Protein 4KGN (pdb70)

Nearest PDB structures (foldseek):
  4kgn-assembly1_B  TM=1.006E+00  e=6.283E-35  Burkholderia pseudomallei 1710b
  3e5y-assembly1_B  TM=9.987E-01  e=1.266E-28  Burkholderia pseudomallei 305
  4kgn-assembly4_G  TM=9.779E-01  e=1.062E-27  Burkholderia pseudomallei 1710b
  4kgn-assembly1_A  TM=9.757E-01  e=1.797E-25  Burkholderia pseudomallei 1710b
  4pzk-assembly1_B  TM=9.037E-01  e=5.752E-17  Bacillus anthracis str. 'Ames Ancestor'

Solvent-accessible surface area: 51830 Å² total; per-residue (Å²): 72,2,18,0,0,1,16,79,0,58,80,74,88,9,6,38,23,0,78,27,0,7,50,6,1,7,2,20,2,9,8,2,65,93,42,56,35,132,146,111,119,74,8,66,66,33,103,40,0,62,87,50,45,80,15,77,100,61,59,15,2,0,12,27,37,58,2,71,6,54,10,102,87,38,66,10,87,88,37,1,25,0,0,4,12,14,55,119,95,36,16,59,78,67,16,19,106,160,14,57,86,64,28,51,0,35,10,12,3,72,28,14,86,66,61,23,32,17,1,3,18,0,0,7,0,0,2,20,0,0,33,67,33,48,10,59,48,28,72,154,15,14,0,0,1,13,80,2,43,60,72,85,8,3,20,48,0,5,87,3,6,25,1,10,33,14,44,10,12,0,1,72,92,32,33,21,91,65,52,93,60,43,17,65,191,75,52,12,64,128,86,42,19,46,176,32,28,64,14,68,68,45,110,41,0,57,83,76,63,82,10,70,97,56,43,14,0,0,23,24,115,123,53,23,29,65,0,16,19,18,8,14,44,82,19,1,24,0,0,4,9,10,61,90,88,35,17,57,88,84,22,3,91,80,15,48,80,97,16,31,1,70,22,4,30,106,100,91,58,84,81,12,23,13,1,0,20,0,0,3,0,0,4,10,0,12,48,40,32,42,10,72,49,22,62,110,21,0,11,0,0,1,14,76,0,64,83,74,88,10,2,20,24,0,4,32,0,5,20,2,0,25,10,28,8,7,0,2,67,95,31,54,25,118,60,52,98,78,56,18,58,84,86,34,16,52,154,113,15,20,47,167,32,108,60,7,168,48,34,105,23,0,62,86,54,49,82,12,78,102,63,62,16,12,0,13,26,69,90,11,108,6,55,11,78,89,21,72,8,86,85,31,1,24,0,0,4,12,13,50,122,91,37,16,58,106,67,14,18,101,163,16,44,83,118,20,57,1,57,9,10,3,98,100,53,169,82,48,23,28,17,1,2,17,0,0,6,0,0,2,22,0,0,29,64,29,47,14,115,38,16,63,122,79,48,16,15,0,0,1,14,83,1,64,77,74,86,10,6,23,44,0,11,81,1,6,23,3,10,32,11,42,8,8,0,3,72,95,35,54,29,128,113,121,73,62,68,158,44,89,78,85,36,30,73,18,69,70,32,92,41,0,58,88,76,60,82,11,68,99,43,41,14,0,0,22,22,119,181,51,20,32,58,0,16,33,16,9,14,47,68,15,1,24,0,0,4,11,7,54,90,84,39,17,54,108,73,16,10,110,155,15,48,84,90,15,34,1,72,18,1,49,60,104,82,30,103,79,20,39,14,1,0,18,0,0,3,0,1,4,11,1,11,65,38,31,59,14,74,47,19,86,79,2,16,0,0,0,15,73,1,64,76,73,86,9,4,22,29,0,7,34,0,4,18,1,3,26,11,41,8,10,2,1,70,93,34,54,32,122,47,78,63,79,44,24,62,84,90,39,20,59,64,108,14,27,80,95,35,108,62,7,174,52,33,101,23,0,62,89,50,46,83,14,74,103,68,57,15,2,0,12,26,38,56,1,59,7,36,10,106,119,46,67,10,83,94,33,1,24,0,0,4,11,14,49,91,204,35,16,57,72,53,13,18,79,161,15,46,77,106,21,52,0,34,10,10,2,61,27,13,85,66,67,23,42,17,1,3,19,0,0,7,0,0,4,20,0,6,72,67,35,53,14,70,48,21,59,97,81,45,16,14,0,0,1,14,83,3,46,71,70,84,13,3,18,51,0,6,34,3,6,22,8,4,28,11,43,10,9,0,1,73,96,36,52,25,112,49,48,56,85,53,19,64,92,73,66,23,60,153,62,66,16,45,96,24,30,65,15,66,68,32,89,40,0,59,85,73,59,81,10,75,96,57,45,15,0,0,24,21,117,180,53,19,35,57,0,25,115,64,73,12,90,64,15,1,26,0,0,4,10,12,78,128,84,37,18,54,108,70,14,6,107,158,12,46,85,103,14,36,1,74,20,2,52,97,101,68,31,117,82,11,22,15,3,0,17,0,0,4,0,1,4,11,0,5,54,62,30,42,11,117,40,19,65,56,1,19,0,0,0,14,76,0,58,80,72,90,8,2,21,24,1,8,38,1,5,18,2,0,25,10,40,8,9,0,3,66,79,32,54,22,126,124,120,70,80,159,102,16,84,54,92,37,108,62,8,119,55,34,99,20,0,60,87,55,44,81,13,76,104,59,62,16,15,0,12,26,69,89,10,104,7,49,8,100,121,23,75,10,87,85,35,1,25,0,0,3,11,11,47,97,73,37,17,58,106,66,15,19,94,160,16,44,76,121,25,53,2,57,10,13,3,91,101,55,171,77,63,23,32,17,2,2,18,0,0,7,0,0,3,21,1,0,71,68,29,49,10,116,40,16,69,88,15,15,0,0,1,15,87,1,64,77,73,86,12,2,16,46,0,7,76,1,5,17,1,10,31,12,38,8,11,0,3,70,96,34,51,27,118,61,45,66,76,56,18,64,93,70,44,19,68,135,166,38,18,44,176,30,27,60,14,66,71,50,109,42,0,57,87,73,63,80,12,77,107,59,46,9,0,0,22,22,116,56,58,19,34,70,0,28,109,68,74,12,95,100,29,1,24,0,0,4,11,6,46,123,78,34,17,55,108,81,21,7,106,86,18,52,81,118,18,34,2,66,20,1,51,72,102,75,30,41,77,19,34,16,1,0,22,0,0,4,0,1,4,9,0,11,51,64,28,30,11,134,41,22,90

Sequence (1220 aa):
MFNVVLVEPEIPPNTGNVIRLCANTGARLHLIEPLGFPQMRVHRDWDAFVAAEAPDPARMFAFTTRGSGRFHDRAFEPGDWFVFGAETRGLAPALVDRFAPEQRVRLPMRPGNRSLNLSNTVAVVVFEAWRQAGFEGGAMFNVVLVEPEIPPNTGNVIRLCANTGARLHLIEPLGFPLDDAKMRRAGLDYHEYAQMRVHRDWDAFVAAEAPDPARMFAFTTRGSGRFHDRAFEPGDWFVFGAETRGLAPALVDRFAPEQRVRLPMRPGNRSLNLSNTVAVVVFEAWRQAGFEGGASMFNVVLVEPEIPPNTGNVIRLCANTGARLHLIEPLGFPLDDAKMRRAGLDYHEYAQMRVHRDWDAFVAAEAPDPARMFAFTTRGSGRFHDRAFEPGDWFVFGAETRGLAPALVDRFAPEQRVRLPMRPGNRSLNLSNTVAVVVFEAWRQAGFEGGAGSMFNVVLVEPEIPPNTGNVIRLCANTGARLHLIEPLGFPLGLDYHEYAQMRVHRDWDAFVAAEAPDPARMFAFTTRGSGRFHDRAFEPGDWFVFGAETRGLAPALVDRFAPEQRVRLPMRPGNRSLNLSNTVAVVVFEAWRQAGFEGGAMFNVVLVEPEIPPNTGNVIRLCANTGARLHLIEPLGFPLDDAKMRRAGLDYHEYAQMRVHRDWDAFVAAEAPDPARMFAFTTRGSGRFHDRAFEPGDWFVFGAETRGLAPALVDRFAPEQRVRLPMRRPGNRSLNLSNTVAVVVFEAWRQAGFEGGAGSMFNVVLVEPEIPPNTGNVIRLCANTGARLHLIEPLGFPLDDAKMRRAGLDYHEYAQMRVHRDWDAFVAAEAPDPARMFAFTTRGSGRFHDRAFEPGDWFVFGAETRGLAPALVDRFAPEQRVRLPMRPGNRSLNLSNTVAVVVFEAWRQAGFEGGAMFNVVLVEPEIPPNTGNVIRLCANTGARLHLIEPLGFPLGLDYHEYAQMRVHRDWDAFVAAEAPDPARMFAFTTRGSGRFHDRAFEPGDWFVFGAETRGLAPALVDRFAPEQRVRLPMRPGNRSLNLSNTVAVVVFEAWRQAGFEGGAMFNVVLVEPEIPPNTGNVIRLCANTGARLHLIEPLGFPLDDAKMRRAGLDYHEYAQMRVHRDWDAFVAAEAPDPARMFAFTTRGSGRFHDRAFEPGDWFVFGAETRGLAPALVDRFAPEQRVRLPMRPGNRSLNLSNTVAVVVFEAWRQAGFEGGA

Secondary structure (DSSP, 8-state):
--EEEEES---HHHHHHHHHHHHHHTPEEEEESPPS---EEEESSHHHHHHHH---GGGEEEE-TT--EETTTPPP-TT-EEEE-BTTTBS-HHHHTTS-GGGEEE---SSSS----HHHHHHHHHHHHHHHTTTTT--/--EEEEES---HHHHHHHHHHHHHHT-EEEEESSPSS---HHHHHHTT--HHHHTT-EEESSHHHHHHHH---GGGEEEE-STT-EEGGGBPP-TT-EEEE-BTTTBS-HHHHTTS-GGGEEE----TT-PPPPHHHHHHHHHHHHHHHTTTTT--/---EEEEES---HHHHHHHHHHHHHHTPEEEEESPPSS---HHHHHHTT--HHHHTT-EEESSHHHHHHHH---GGGEEEE-TT--EESTT----TT-EEEE--TTT-S-HHHHHHS-GGGEEE---SSSS----HHHHHHHHHHHHHHHTTTTT--/-PPPEEEEES---HHHHHHHHHHHHHHT-EEEEESSPSS-----HHHHHT-EEESSHHHHHHHH---GGGEEEE-SSS-EEGGGB---TT-EEEE-BTTTBS-HHHHHTS-GGGEEE----TTPPPP-HHHHHHHHHHHHHHHTTTTT--/--EEEEES---HHHHHHHHHHHHHHTPEEEEESPPSS---HHHHHHTT--HHHHTT-EEESSHHHHHHHH---GGGEEEE-TT--EESTT----TT-EEEE-BTTTBS-HHHHTTS-GGGEEE---SSSS----HHHHHHHHHHHHHHHTTTTT--/-PPPEEEEES---HHHHHHHHHHHHHHT-EEEEESSPSS---HHHHHHTT--HHHHTT-EEESSHHHHHHHH---GGGEEEE-STT-EEGGGSPP-TT-EEEE-BTTTBS-HHHHTTS-GGGEEE----TT-PPP-HHHHHHHHHHHHHHHTTTTT--/--EEEEES---HHHHHHHHHHHHHHTPEEEEESPPSS-----THHHHS-EEESSHHHHHHHH---GGGEEEE-TT--EESTTPPP-TT-EEEE-BTTTBS-HHHHHHS-GGGEEEPP--SSS----HHHHHHHHHHHHHHHTTTTT--/--EEEEES---HHHHHHHHHHHHHHT-EEEEESSPSS---HHHHHHTT--HHHHTT-EEESSHHHHHHHH---GGGEEEE-STT-EEGGGS---TT-EEEE-BTTTBS-HHHHHTS-GGGEEE----TT-PPPPHHHHHHHHHHHHHHHTTTTT--

Foldseek 3Di:
DEEEEEEQAADVVLVVLQVVLCVQQVYEYEYADDHNDDVYYYAPHDVRVCVVLVQDLVLEAFEDQPAPAEPVPDAHDPYGYYYWYYDPPIDDVVVVVVRPRNRYYYYDDPDDDDDDPRNVVVNVSSVVNCVSVVVPPHD/DEEEEEEQAADVVLVLLLLVLCLQQVYAYEYEDPHNDDDDPVVNVVVVHDCVSCVRYYYAPHDVRVCVVPVQDLVQEAFEDDPLEEALLVDQHDPHGYYYWYYLVPTDDVVVVVVHDSDRYHYHDDDPDDRDDRNSVRSNVNSVSNCVSVVVPPHD/DQEEEEEEQAADVVLVLLQLQLCLQQVYAYEYADDHNDDDDPCVSVVVPHDCVSCVRHYYADHPVRVCVPPVDDLVQEAEEDQVAPQEPVPDAHGGHGYYYWYYDPPIDDPVVLVVHDRNRHYYYDDPDDPDDDDRSVVSNVVSVVNCVSVVSPPHD/DAAEEEEEEQAADVVLVVLLLVLCLQQVHAYEYEDPHNDDDVDDCVSCVRHHYADHPVRVCVVPVQDLVLEAFEDPPLEDALLVDQHDHHGYYYWYYPPPTDDPVVVVPHDRDRYHYHDDPPPDDHDRPSVVVNVNNVSNCVSVVVPPHD/DAEEEEEQAADDVLVLLQLVLCQQQVYAYEYADPHNDDDDPVVNVVVPDDCSSCVRHYYAPHDVRVCVVPVADLVQEAFEDQPAPAEPVVDAHDPHGYYYWYYDPPIDDPVVLVVRPRNRYYYYDDDDDDDDDDGSVVSNVSSVVNCVSVVSVVHD/DAAEEEEEEQAADVVLVVLLLVLCQQQVYAYEYEDPHNDDPPVVVVVVVVDDCVSCVRYHYADHPVRCCVVPVQDLVQEAFEDPPLEEALLVDQHDHHGYYYWYYPVPTDDPVVVVVHDSDSYHYHDDDPPDDDDDPNVRVNVNNVSNCVSVVVPPHD/DEEEEEEQAADVVLVVLQLVLCQQQVYEYEYADPHNDDDVPDPVSCVSHYYAPHPVSVCVVPVQDLVQEAFEDQPAPAELVPDAHDPHGYYYWYYQPPIDPVVVLVVHDRNRHYYYDDDDDDDDDGRNVVSNVSSVVNCVSVVSPVHD/DEEEEEEQAADVVLVLLLLVLCLQQVYEYEYEDDHNDDDDVVVSVVSPHDCVSCVRHHYAPHDVRVCVVPVQDLVQEAFEDDPLEEALLVDQHDPRGYYYWYYPVPTDDPVVVVVHDRPRYHYHDDDPPDDDDRPSVRSNVNSVSNCVSVVVPPHD

Radius of gyration: 39.03 Å; Cα contacts (8 Å, |Δi|>4): 2360; chains: 8; bounding box: 79×107×101 Å

InterPro domains:
  IPR001537 tRNA/rRNA methyltransferase, SpoU type [PF00588] (2-143)
  IPR016914 tRNA (cytidine/uridine-2'-O-)-methyltransferase TrmL [MF_01885] (2-153)
  IPR016914 tRNA (cytidine/uridine-2'-O-)-methyltransferase TrmL [PIRSF029256] (1-153)
  IPR016914 tRNA (cytidine/uridine-2'-O-)-methyltransferase TrmL [PTHR42971] (1-153)
  IPR016914 tRNA (cytidine/uridine-2'-O-)-methyltransferase TrmL [cd18094] (3-149)
  IPR029026 tRNA (guanine-N1-)-methyltransferase, N-terminal [G3DSA:3.40.1280.10] (1-156)
  IPR029028 Alpha/beta knot methyltransferases [SSF75217] (1-153)

B-factor: mean 31.74, std 11.91, range [14.78, 91.73]

Structure (mmCIF, N/CA/C/O backbone):
data_4KGN
#
_entry.id   4KGN
#
_cell.length_a   52.600
_cell.length_b   149.710
_cell.length_c   80.300
_cell.angle_alpha   90.00
_cell.angle_beta   90.49
_cell.angle_gamma   90.00
#
_symmetry.space_group_name_H-M   'P 1 21 1'
#
loop_
_entity.id
_entity.type
_entity.pdbx_description
1 polymer "tRNA (cytidine(34)-2'-O)-methyltransferase"
2 non-polymer S-ADENOSYL-L-HOMOCYSTEINE
3 non-polymer 'CHLORIDE ION'
4 water water
#
loop_
_atom_site.group_PDB
_atom_site.id
_atom_site.type_symbol
_atom_site.label_atom_id
_atom_site.label_alt_id
_atom_site.label_comp_id
_atom_site.label_asym_id
_atom_site.label_entity_id
_atom_site.label_seq_id
_atom_site.pdbx_PDB_ins_code
_atom_site.Cartn_x
_atom_site.Cartn_y
_atom_site.Cartn_z
_atom_site.occupancy
_atom_site.B_iso_or_equiv
_atom_site.auth_seq_id
_atom_site.auth_comp_id
_atom_site.auth_asym_id
_atom_site.auth_atom_id
_atom_site.pdbx_PDB_model_num
ATOM 1 N N . MET A 1 5 ? 37.030 2.218 11.158 1.00 44.31 1 MET A N 1
ATOM 2 C CA . MET A 1 5 ? 36.021 1.128 10.958 1.00 43.06 1 MET A CA 1
ATOM 3 C C . MET A 1 5 ? 35.658 1.152 9.484 1.00 38.79 1 MET A C 1
ATOM 4 O O . MET A 1 5 ? 35.864 0.174 8.775 1.00 42.82 1 MET A O 1
ATOM 9 N N . PHE A 1 6 ? 35.129 2.285 9.036 1.00 31.94 2 PHE A N 1
ATOM 10 C CA . PHE A 1 6 ? 34.775 2.506 7.643 1.00 27.56 2 PHE A CA 1
ATOM 11 C C . PHE A 1 6 ? 35.167 3.925 7.320 1.00 24.32 2 PHE A C 1
ATOM 12 O O . PHE A 1 6 ? 35.382 4.708 8.200 1.00 23.51 2 PHE A O 1
ATOM 20 N N . ASN A 1 7 ? 35.277 4.236 6.045 1.00 22.87 3 ASN A N 1
ATOM 21 C CA . ASN A 1 7 ? 35.540 5.582 5.586 1.00 21.94 3 ASN A CA 1
ATOM 22 C C . ASN A 1 7 ? 34.342 6.118 4.811 1.00 20.80 3 ASN A C 1
ATOM 23 O O . ASN A 1 7 ? 33.932 5.513 3.827 1.00 20.58 3 ASN A O 1
ATOM 28 N N . VAL A 1 8 ? 33.794 7.234 5.271 1.00 20.20 4 VAL A N 1
ATOM 29 C CA . VAL A 1 8 ? 32.774 7.970 4.524 1.00 20.42 4 VAL A CA 1
ATOM 30 C C . VAL A 1 8 ? 33.459 9.140 3.817 1.00 20.79 4 VAL A C 1
ATOM 31 O O . VAL A 1 8 ? 34.232 9.873 4.425 1.00 22.35 4 VAL A O 1
ATOM 35 N N . VAL A 1 9 ? 33.188 9.279 2.528 1.00 21.02 5 VAL A N 1
ATOM 36 C CA . VAL A 1 9 ? 33.788 10.315 1.696 1.00 21.48 5 VAL A CA 1
ATOM 37 C C . VAL A 1 9 ? 32.663 11.133 1.112 1.00 20.95 5 VAL A C 1
ATOM 38 O O . VAL A 1 9 ? 31.875 10.590 0.364 1.00 22.37 5 VAL A O 1
ATOM 42 N N . LEU A 1 10 ? 32.555 12.411 1.475 1.00 20.90 6 LEU A N 1
ATOM 43 C CA . LEU A 1 10 ? 31.514 13.285 0.902 1.00 20.59 6 LEU A CA 1
ATOM 44 C C . LEU A 1 10 ? 32.194 14.168 -0.125 1.00 21.89 6 LEU A C 1
ATOM 45 O O . LEU A 1 10 ? 33.129 14.938 0.216 1.00 22.14 6 LEU A O 1
ATOM 50 N N . VAL A 1 11 ? 31.770 14.031 -1.390 1.00 21.83 7 VAL A N 1
ATOM 51 C CA . VAL A 1 11 ? 32.321 14.830 -2.472 1.00 22.37 7 VAL A CA 1
ATOM 52 C C . VAL A 1 11 ? 31.546 16.125 -2.667 1.00 23.30 7 VAL A C 1
ATOM 53 O O . VAL A 1 11 ? 30.385 16.108 -3.095 1.00 22.82 7 VAL A O 1
ATOM 57 N N . GLU A 1 12 ? 32.217 17.249 -2.403 1.00 24.64 8 GLU A N 1
ATOM 58 C CA . GLU A 1 12 ? 31.608 18.583 -2.578 1.00 25.88 8 GLU A CA 1
ATOM 59 C C . GLU A 1 12 ? 30.188 18.725 -1.984 1.00 25.26 8 GLU A C 1
ATOM 60 O O . GLU A 1 12 ? 29.284 19.195 -2.659 1.00 25.34 8 GLU A O 1
ATOM 66 N N . PRO A 1 13 ? 29.996 18.336 -0.698 1.00 24.28 9 PRO A N 1
ATOM 67 C CA . PRO A 1 13 ? 28.693 18.516 -0.056 1.00 24.15 9 PRO A CA 1
ATOM 68 C C . PRO A 1 13 ? 28.268 19.989 -0.049 1.00 25.36 9 PRO A C 1
ATOM 69 O O . PRO A 1 13 ? 29.115 20.867 0.016 1.00 24.79 9 PRO A O 1
ATOM 73 N N . GLU A 1 14 ? 26.963 20.233 -0.136 1.00 26.37 10 GLU A N 1
ATOM 74 C CA . GLU A 1 14 ? 26.420 21.568 -0.372 1.00 28.82 10 GLU A CA 1
ATOM 75 C C . GLU A 1 14 ? 25.655 22.167 0.806 1.00 30.03 10 GLU A C 1
ATOM 76 O O . GLU A 1 14 ? 25.744 23.360 1.060 1.00 30.86 10 GLU A O 1
ATOM 82 N N . ILE A 1 15 ? 24.908 21.330 1.517 1.00 30.39 11 ILE A N 1
ATOM 83 C CA . ILE A 1 15 ? 23.930 21.767 2.538 1.00 31.82 11 ILE A CA 1
ATOM 84 C C . ILE A 1 15 ? 24.524 21.484 3.934 1.00 29.89 11 ILE A C 1
ATOM 85 O O . ILE A 1 15 ? 24.702 20.325 4.299 1.00 29.04 11 ILE A O 1
ATOM 90 N N . PRO A 1 16 ? 24.841 22.518 4.721 1.00 28.92 12 PRO A N 1
ATOM 91 C CA . PRO A 1 16 ? 25.384 22.228 6.074 1.00 28.70 12 PRO A CA 1
ATOM 92 C C . PRO A 1 16 ? 24.682 21.150 6.940 1.00 26.88 12 PRO A C 1
ATOM 93 O O . PRO A 1 16 ? 25.365 20.349 7.528 1.00 26.80 12 PRO A O 1
ATOM 97 N N . PRO A 1 17 ? 23.337 21.118 7.027 1.00 27.01 13 PRO A N 1
ATOM 98 C CA . PRO A 1 17 ? 22.702 20.086 7.892 1.00 26.08 13 PRO A CA 1
ATOM 99 C C . PRO A 1 17 ? 22.980 18.630 7.534 1.00 24.94 13 PRO A C 1
ATOM 100 O O . PRO A 1 17 ? 22.934 17.758 8.404 1.00 24.94 13 PRO A O 1
ATOM 104 N N . ASN A 1 18 ? 23.253 18.344 6.276 1.00 24.04 14 ASN A N 1
ATOM 105 C CA . ASN A 1 18 ? 23.539 16.959 5.893 1.00 23.68 14 ASN A CA 1
ATOM 106 C C . ASN A 1 18 ? 24.895 16.530 6.396 1.00 23.08 14 ASN A C 1
ATOM 107 O O . ASN A 1 18 ? 25.083 15.384 6.814 1.00 22.91 14 ASN A O 1
ATOM 112 N N . THR A 1 19 ? 25.847 17.444 6.340 1.00 22.88 15 THR A N 1
ATOM 113 C CA . THR A 1 19 ? 27.174 17.131 6.781 1.00 23.30 15 THR A CA 1
ATOM 114 C C . THR A 1 19 ? 27.166 17.050 8.312 1.00 23.91 15 THR A C 1
ATOM 115 O O . THR A 1 19 ? 27.762 16.133 8.881 1.00 25.30 15 THR A O 1
ATOM 119 N N . GLY A 1 20 ? 26.464 17.960 8.978 1.00 23.51 16 GLY A N 1
ATOM 120 C CA . GLY A 1 20 ? 26.270 17.828 10.428 1.00 23.80 16 GLY A CA 1
ATOM 121 C C . GLY A 1 20 ? 25.694 16.476 10.833 1.00 23.02 16 GLY A C 1
ATOM 122 O O . GLY A 1 20 ? 26.156 15.831 11.763 1.00 23.38 16 GLY A O 1
ATOM 123 N N . ASN A 1 21 ? 24.696 16.021 10.105 1.00 22.14 17 ASN A N 1
ATOM 124 C CA . ASN A 1 21 ? 24.132 14.700 10.353 1.00 21.39 17 ASN A CA 1
ATOM 125 C C . ASN A 1 21 ? 25.141 13.560 10.192 1.00 20.63 17 ASN A C 1
ATOM 126 O O . ASN A 1 21 ? 25.129 12.579 10.951 1.00 18.69 17 ASN A O 1
ATOM 131 N N . VAL A 1 22 ? 25.974 13.690 9.162 1.00 20.18 18 VAL A N 1
ATOM 132 C CA . VAL A 1 22 ? 26.974 12.688 8.880 1.00 20.38 18 VAL A CA 1
ATOM 133 C C . VAL A 1 22 ? 28.123 12.670 9.874 1.00 20.83 18 VAL A C 1
ATOM 134 O O . VAL A 1 22 ? 28.653 11.602 10.183 1.00 21.69 18 VAL A O 1
ATOM 138 N N . ILE A 1 23 ? 28.529 13.832 10.352 1.00 21.76 19 ILE A N 1
ATOM 139 C CA . ILE A 1 23 ? 29.521 13.910 11.428 1.00 22.89 19 ILE A CA 1
ATOM 140 C C . ILE A 1 23 ? 29.000 13.148 12.660 1.00 23.56 19 ILE A C 1
ATOM 141 O O . ILE A 1 23 ? 29.755 12.423 13.309 1.00 22.88 19 ILE A O 1
ATOM 146 N N . ARG A 1 24 ? 27.706 13.320 12.957 1.00 23.70 20 ARG A N 1
ATOM 147 C CA . ARG A 1 24 ? 27.074 12.651 14.099 1.00 25.10 20 ARG A CA 1
ATOM 148 C C . ARG A 1 24 ? 27.010 11.108 13.880 1.00 24.42 20 ARG A C 1
ATOM 149 O O . ARG A 1 24 ? 27.196 10.313 14.807 1.00 26.13 20 ARG A O 1
ATOM 151 N N . LEU A 1 25 ? 26.756 10.709 12.656 1.00 23.03 21 LEU A N 1
ATOM 152 C CA . LEU A 1 25 ? 26.652 9.292 12.310 1.00 23.27 21 LEU A CA 1
ATOM 153 C C . LEU A 1 25 ? 28.040 8.626 12.452 1.00 24.23 21 LEU A C 1
ATOM 154 O O . LEU A 1 25 ? 28.175 7.513 12.969 1.00 23.64 21 LEU A O 1
ATOM 159 N N . CYS A 1 26 ? 29.064 9.343 11.985 1.00 25.59 22 CYS A N 1
ATOM 160 C CA . CYS A 1 26 ? 30.447 8.866 12.063 1.00 26.45 22 CYS A CA 1
ATOM 161 C C . CYS A 1 26 ? 30.908 8.682 13.499 1.00 28.42 22 CYS A C 1
ATOM 162 O O . CYS A 1 26 ? 31.463 7.639 13.854 1.00 29.16 22 CYS A O 1
ATOM 165 N N . ALA A 1 27 ? 30.672 9.692 14.324 1.00 29.92 23 ALA A N 1
ATOM 166 C CA . ALA A 1 27 ? 30.916 9.602 15.769 1.00 30.73 23 ALA A CA 1
ATOM 167 C C . ALA A 1 27 ? 30.239 8.404 16.453 1.00 30.60 23 ALA A C 1
ATOM 168 O O . ALA A 1 27 ? 30.830 7.755 17.326 1.00 31.72 23 ALA A O 1
ATOM 170 N N . ASN A 1 28 ? 28.990 8.134 16.090 1.00 29.24 24 ASN A N 1
ATOM 171 C CA . ASN A 1 28 ? 28.252 7.036 16.685 1.00 28.82 24 ASN A CA 1
ATOM 172 C C . ASN A 1 28 ? 28.705 5.664 16.204 1.00 26.85 24 ASN A C 1
ATOM 173 O O . ASN A 1 28 ? 28.513 4.675 16.898 1.00 26.35 24 ASN A O 1
ATOM 178 N N . THR A 1 29 ? 29.256 5.598 14.993 1.00 25.05 25 THR A N 1
ATOM 179 C CA . THR A 1 29 ? 29.607 4.337 14.393 1.00 24.48 25 THR A CA 1
ATOM 180 C C . THR A 1 29 ? 31.097 4.033 14.322 1.00 25.92 25 THR A C 1
ATOM 181 O O . THR A 1 29 ? 31.474 2.890 14.092 1.00 27.20 25 THR A O 1
ATOM 185 N N . GLY A 1 30 ? 31.931 5.047 14.501 1.00 26.65 26 GLY A N 1
ATOM 186 C CA . GLY A 1 30 ? 33.373 4.894 14.400 1.00 27.16 26 GLY A CA 1
ATOM 187 C C . GLY A 1 30 ? 33.861 5.074 12.974 1.00 27.51 26 GLY A C 1
ATOM 188 O O . GLY A 1 30 ? 35.013 4.823 12.697 1.00 28.56 26 GLY A O 1
ATOM 189 N N . ALA A 1 31 ? 32.996 5.499 12.052 1.00 26.30 27 ALA A N 1
ATOM 190 C CA . ALA A 1 31 ? 33.435 5.773 10.687 1.00 25.34 27 ALA A CA 1
ATOM 191 C C . ALA A 1 31 ? 34.300 7.009 10.646 1.00 26.07 27 ALA A C 1
ATOM 192 O O . ALA A 1 31 ? 34.032 7.974 11.363 1.00 27.17 27 ALA A O 1
ATOM 194 N N . ARG A 1 32 ? 35.308 6.995 9.781 1.00 25.64 28 ARG A N 1
ATOM 195 C CA . ARG A 1 32 ? 36.141 8.168 9.541 1.00 26.23 28 ARG A CA 1
ATOM 196 C C . ARG A 1 32 ? 35.515 8.994 8.401 1.00 25.63 28 ARG A C 1
ATOM 197 O O . ARG A 1 32 ? 35.168 8.451 7.367 1.00 25.61 28 ARG A O 1
ATOM 199 N N . LEU A 1 33 ? 35.423 10.311 8.581 1.00 25.94 29 LEU A N 1
ATOM 200 C CA . LEU A 1 33 ? 34.775 11.178 7.600 1.00 25.03 29 LEU A CA 1
ATOM 201 C C . LEU A 1 33 ? 35.782 11.955 6.761 1.00 25.07 29 LEU A C 1
ATOM 202 O O . LEU A 1 33 ? 36.657 12.651 7.300 1.00 26.84 29 LEU A O 1
ATOM 207 N N . HIS A 1 34 ? 35.635 11.850 5.445 1.00 23.64 30 HIS A N 1
ATOM 208 C CA . HIS A 1 34 ? 36.474 12.581 4.506 1.00 23.37 30 HIS A CA 1
ATOM 209 C C . HIS A 1 34 ? 35.602 13.531 3.719 1.00 22.53 30 HIS A C 1
ATOM 210 O O . HIS A 1 34 ? 34.639 13.101 3.096 1.00 20.89 30 HIS A O 1
ATOM 217 N N . LEU A 1 35 ? 35.936 14.824 3.763 1.00 23.12 31 LEU A N 1
ATOM 218 C CA . LEU A 1 35 ? 35.240 15.829 2.959 1.00 22.57 31 LEU A CA 1
ATOM 219 C C . LEU A 1 35 ? 36.140 16.307 1.837 1.00 23.00 31 LEU A C 1
ATOM 220 O O . LEU A 1 35 ? 37.292 16.691 2.078 1.00 22.91 31 LEU A O 1
ATOM 225 N N . ILE A 1 36 ? 35.594 16.303 0.622 1.00 22.53 32 ILE A N 1
ATOM 226 C CA . ILE A 1 36 ? 36.323 16.677 -0.586 1.00 23.67 32 ILE A CA 1
ATOM 227 C C . ILE A 1 36 ? 35.835 18.062 -1.024 1.00 24.63 32 ILE A C 1
ATOM 228 O O . ILE A 1 36 ? 34.638 18.261 -1.400 1.00 22.27 32 ILE A O 1
ATOM 233 N N . GLU A 1 37 ? 36.759 19.020 -0.950 1.00 26.21 33 GLU A N 1
ATOM 234 C CA . GLU A 1 37 ? 36.450 20.407 -1.292 1.00 28.48 33 GLU A CA 1
ATOM 235 C C . GLU A 1 37 ? 36.329 20.520 -2.793 1.00 28.49 33 GLU A C 1
ATOM 236 O O . GLU A 1 37 ? 36.911 19.709 -3.494 1.00 27.24 33 GLU A O 1
ATOM 242 N N . PRO A 1 38 ? 35.630 21.559 -3.295 1.00 30.18 34 PRO A N 1
ATOM 243 C CA . PRO A 1 38 ? 34.998 22.664 -2.554 1.00 31.47 34 PRO A CA 1
ATOM 244 C C . PRO A 1 38 ? 33.646 22.327 -1.945 1.00 30.17 34 PRO A C 1
ATOM 245 O O . PRO A 1 38 ? 32.816 21.693 -2.569 1.00 28.57 34 PRO A O 1
ATOM 249 N N . LEU A 1 39 ? 33.458 22.774 -0.718 1.00 31.13 35 LEU A N 1
ATOM 250 C CA . LEU A 1 39 ? 32.230 22.612 0.008 1.00 30.85 35 LEU A CA 1
ATOM 251 C C . LEU A 1 39 ? 31.326 23.814 -0.243 1.00 31.61 35 LEU A C 1
ATOM 252 O O . LEU A 1 39 ? 31.798 24.897 -0.577 1.00 32.58 35 LEU A O 1
ATOM 257 N N . GLY A 1 40 ? 30.025 23.615 -0.054 1.00 31.94 36 GLY A N 1
ATOM 258 C CA . GLY A 1 40 ? 29.033 24.684 -0.240 1.00 34.28 36 GLY A CA 1
ATOM 259 C C . GLY A 1 40 ? 28.887 25.630 0.929 1.00 35.98 36 GLY A C 1
ATOM 260 O O . GLY A 1 40 ? 28.118 26.573 0.852 1.00 39.87 36 GLY A O 1
ATOM 261 N N . PHE A 1 41 ? 29.637 25.375 1.998 1.00 37.68 37 PHE A N 1
ATOM 262 C CA . PHE A 1 41 ? 29.579 26.102 3.256 1.00 38.99 37 PHE A CA 1
ATOM 263 C C . PHE A 1 41 ? 30.990 26.122 3.861 1.00 41.67 37 PHE A C 1
ATOM 264 O O . PHE A 1 41 ? 31.844 25.367 3.409 1.00 42.05 37 PHE A O 1
ATOM 272 N N . PRO A 1 42 ? 31.231 26.962 4.894 1.00 44.44 38 PRO A N 1
ATOM 273 C CA . PRO A 1 42 ? 32.595 27.161 5.383 1.00 46.80 38 PRO A CA 1
ATOM 274 C C . PRO A 1 42 ? 33.094 26.077 6.348 1.00 47.47 38 PRO A C 1
ATOM 275 O O . PRO A 1 42 ? 32.427 25.785 7.341 1.00 46.59 38 PRO A O 1
ATOM 279 N N . GLN A 1 60 ? 36.873 11.209 13.859 1.00 44.42 56 GLN A N 1
ATOM 280 C CA . GLN A 1 60 ? 37.993 11.646 13.062 1.00 45.86 56 GLN A CA 1
ATOM 281 C C . GLN A 1 60 ? 37.494 12.150 11.707 1.00 42.84 56 GLN A C 1
ATOM 282 O O . GLN A 1 60 ? 36.669 11.506 11.046 1.00 42.95 56 GLN A O 1
ATOM 288 N N . MET A 1 61 ? 37.958 13.328 11.330 1.00 40.64 57 MET A N 1
ATOM 289 C CA . MET A 1 61 ? 37.468 14.016 10.158 1.00 39.79 57 MET A CA 1
ATOM 290 C C . MET A 1 61 ? 38.654 14.605 9.439 1.00 38.01 57 MET A C 1
ATOM 291 O O . MET A 1 61 ? 39.547 15.171 10.076 1.00 37.78 57 MET A O 1
ATOM 296 N N . ARG A 1 62 ? 38.657 14.479 8.120 1.00 34.98 58 ARG A N 1
ATOM 297 C CA . ARG A 1 62 ? 39.734 15.045 7.311 1.00 34.62 58 ARG A CA 1
ATOM 298 C C . ARG A 1 62 ? 39.165 15.755 6.099 1.00 31.89 58 ARG A C 1
ATOM 299 O O . ARG A 1 62 ? 38.256 15.257 5.460 1.00 29.84 58 ARG A O 1
ATOM 307 N N . VAL A 1 63 ? 39.706 16.923 5.799 1.00 31.10 59 VAL A N 1
ATOM 308 C CA . VAL A 1 63 ? 39.262 17.743 4.690 1.00 30.02 59 VAL A CA 1
ATOM 309 C C . VAL A 1 63 ? 40.383 17.795 3.644 1.00 29.73 59 VAL A C 1
ATOM 310 O O . VAL A 1 63 ? 41.516 18.057 3.973 1.00 30.72 59 VAL A O 1
ATOM 314 N N . HIS A 1 64 ? 40.037 17.536 2.394 1.00 27.87 60 HIS A N 1
ATOM 315 C CA . HIS A 1 64 ? 40.984 17.399 1.299 1.00 27.77 60 HIS A CA 1
ATOM 316 C C . HIS A 1 64 ? 40.663 18.453 0.269 1.00 27.60 60 HIS A C 1
ATOM 317 O O . HIS A 1 64 ? 39.470 18.703 -0.020 1.00 25.90 60 HIS A O 1
ATOM 324 N N . ARG A 1 65 ? 41.723 19.045 -0.291 1.00 28.73 61 ARG A N 1
ATOM 325 C CA . ARG A 1 65 ? 41.647 20.152 -1.238 1.00 29.23 61 ARG A CA 1
ATOM 326 C C . ARG A 1 65 ? 40.841 19.766 -2.437 1.00 29.09 61 ARG A C 1
ATOM 327 O O . ARG A 1 65 ? 40.098 20.575 -2.979 1.00 29.60 61 ARG A O 1
ATOM 329 N N . ASP A 1 66 ? 41.026 18.524 -2.879 1.00 28.62 62 ASP A N 1
ATOM 330 C CA . ASP A 1 66 ? 40.326 18.001 -4.036 1.00 27.86 62 ASP A CA 1
ATOM 331 C C . ASP A 1 66 ? 40.469 16.480 -4.039 1.00 26.77 62 ASP A C 1
ATOM 332 O O . ASP A 1 66 ? 41.121 15.908 -3.165 1.00 26.23 62 ASP A O 1
ATOM 337 N N . TRP A 1 67 ? 39.835 15.850 -5.028 1.00 26.27 63 TRP A N 1
ATOM 338 C CA . TRP A 1 67 ? 39.797 14.401 -5.146 1.00 25.20 63 TRP A CA 1
ATOM 339 C C . TRP A 1 67 ? 41.175 13.824 -5.296 1.00 26.07 63 TRP A C 1
ATOM 340 O O . TRP A 1 67 ? 41.503 12.858 -4.651 1.00 25.83 63 TRP A O 1
ATOM 351 N N . ASP A 1 68 ? 41.960 14.405 -6.180 1.00 27.47 64 ASP A N 1
ATOM 352 C CA . ASP A 1 68 ? 43.320 13.943 -6.422 1.00 29.06 64 ASP A CA 1
ATOM 353 C C . ASP A 1 68 ? 44.158 13.966 -5.145 1.00 28.98 64 ASP A C 1
ATOM 354 O O . ASP A 1 68 ? 44.899 13.023 -4.894 1.00 29.85 64 ASP A O 1
ATOM 359 N N . ALA A 1 69 ? 44.014 15.004 -4.327 1.00 28.52 65 ALA A N 1
ATOM 360 C CA . ALA A 1 69 ? 44.725 15.083 -3.052 1.00 29.57 65 ALA A CA 1
ATOM 361 C C . ALA A 1 69 ? 44.263 14.039 -2.067 1.00 29.29 65 ALA A C 1
ATOM 362 O O . ALA A 1 69 ? 45.064 13.557 -1.256 1.00 31.26 65 ALA A O 1
ATOM 364 N N . PHE A 1 70 ? 42.969 13.714 -2.117 1.00 28.50 66 PHE A N 1
ATOM 365 C CA . PHE A 1 70 ? 42.377 12.677 -1.318 1.00 27.63 66 PHE A CA 1
ATOM 366 C C . PHE A 1 70 ? 43.017 11.312 -1.625 1.00 27.46 66 PHE A C 1
ATOM 367 O O . PHE A 1 70 ? 43.400 10.602 -0.725 1.00 28.85 66 PHE A O 1
ATOM 375 N N . VAL A 1 71 ? 43.112 10.961 -2.896 1.00 26.62 67 VAL A N 1
ATOM 376 C CA . VAL A 1 71 ? 43.713 9.707 -3.317 1.00 26.69 67 VAL A CA 1
ATOM 377 C C . VAL A 1 71 ? 45.230 9.632 -2.923 1.00 27.88 67 VAL A C 1
ATOM 378 O O . VAL A 1 71 ? 45.693 8.596 -2.393 1.00 27.28 67 VAL A O 1
ATOM 382 N N . ALA A 1 72 ? 45.984 10.703 -3.185 1.00 28.01 68 ALA A N 1
ATOM 383 C CA . ALA A 1 72 ? 47.413 10.731 -2.807 1.00 30.21 68 ALA A CA 1
ATOM 384 C C . ALA A 1 72 ? 47.582 10.585 -1.306 1.00 30.59 68 ALA A C 1
ATOM 385 O O . ALA A 1 72 ? 48.478 9.926 -0.865 1.00 33.01 68 ALA A O 1
ATOM 387 N N . ALA A 1 73 ? 46.712 11.187 -0.513 1.00 30.66 69 ALA A N 1
ATOM 388 C CA . ALA A 1 73 ? 46.897 11.155 0.937 1.00 31.05 69 ALA A CA 1
ATOM 389 C C . ALA A 1 73 ? 46.539 9.788 1.493 1.00 30.44 69 ALA A C 1
ATOM 390 O O . ALA A 1 73 ? 47.258 9.253 2.305 1.00 31.51 69 ALA A O 1
ATOM 392 N N . GLU A 1 74 ? 45.436 9.225 1.014 1.00 29.27 70 GLU A N 1
ATOM 393 C CA . GLU A 1 74 ? 44.853 8.045 1.603 1.00 28.31 70 GLU A CA 1
ATOM 394 C C . GLU A 1 74 ? 45.116 6.744 0.840 1.00 28.42 70 GLU A C 1
ATOM 395 O O . GLU A 1 74 ? 45.010 5.656 1.412 1.00 28.50 70 GLU A O 1
ATOM 401 N N . ALA A 1 75 ? 45.407 6.822 -0.456 1.00 28.65 71 ALA A N 1
ATOM 402 C CA . ALA A 1 75 ? 45.796 5.626 -1.197 1.00 29.30 71 ALA A CA 1
ATOM 403 C C . ALA A 1 75 ? 44.780 4.525 -0.965 1.00 29.34 71 ALA A C 1
ATOM 404 O O . ALA A 1 75 ? 45.129 3.453 -0.478 1.00 29.89 71 ALA A O 1
ATOM 406 N N . PRO A 1 76 ? 43.482 4.806 -1.273 1.00 28.80 72 PRO A N 1
ATOM 407 C CA . PRO A 1 76 ? 42.462 3.810 -1.047 1.00 28.27 72 PRO A CA 1
ATOM 408 C C . PRO A 1 76 ? 42.627 2.634 -1.994 1.00 29.62 72 PRO A C 1
ATOM 409 O O . PRO A 1 76 ? 43.001 2.806 -3.139 1.00 30.78 72 PRO A O 1
ATOM 413 N N . ASP A 1 77 ? 42.388 1.435 -1.500 1.00 29.75 73 ASP A N 1
ATOM 414 C CA . ASP A 1 77 ? 42.380 0.260 -2.348 1.00 30.66 73 ASP A CA 1
ATOM 415 C C . ASP A 1 77 ? 41.128 0.301 -3.243 1.00 29.56 73 ASP A C 1
ATOM 416 O O . ASP A 1 77 ? 40.012 0.215 -2.726 1.00 30.50 73 ASP A O 1
ATOM 421 N N . PRO A 1 78 ? 41.289 0.412 -4.586 1.00 29.76 74 PRO A N 1
ATOM 422 C CA . PRO A 1 78 ? 40.096 0.622 -5.410 1.00 29.10 74 PRO A CA 1
ATOM 423 C C . PRO A 1 78 ? 39.100 -0.518 -5.375 1.00 28.84 74 PRO A C 1
ATOM 424 O O . PRO A 1 78 ? 37.904 -0.310 -5.632 1.00 27.45 74 PRO A O 1
ATOM 428 N N . ALA A 1 79 ? 39.576 -1.715 -5.067 1.00 29.55 75 ALA A N 1
ATOM 429 C CA . ALA A 1 79 ? 38.679 -2.866 -4.940 1.00 30.26 75 ALA A CA 1
ATOM 430 C C . ALA A 1 79 ? 37.691 -2.675 -3.778 1.00 29.31 75 ALA A C 1
ATOM 431 O O . ALA A 1 79 ? 36.626 -3.270 -3.771 1.00 28.89 75 ALA A O 1
ATOM 433 N N . ARG A 1 80 ? 38.077 -1.872 -2.780 1.00 29.15 76 ARG A N 1
ATOM 434 C CA . ARG A 1 80 ? 37.241 -1.654 -1.606 1.00 28.68 76 ARG A CA 1
ATOM 435 C C . ARG A 1 80 ? 36.602 -0.268 -1.608 1.00 25.68 76 ARG A C 1
ATOM 436 O O . ARG A 1 80 ? 36.290 0.260 -0.557 1.00 25.03 76 ARG A O 1
ATOM 444 N N . MET A 1 81 ? 36.450 0.322 -2.786 1.00 25.61 77 MET A N 1
ATOM 445 C CA . MET A 1 81 ? 35.889 1.676 -2.916 1.00 25.52 77 MET A CA 1
ATOM 446 C C . MET A 1 81 ? 34.544 1.591 -3.634 1.00 23.80 77 MET A C 1
ATOM 447 O O . MET A 1 81 ? 34.448 1.017 -4.727 1.00 23.61 77 MET A O 1
ATOM 452 N N . PHE A 1 82 ? 33.533 2.195 -3.037 1.00 22.05 78 PHE A N 1
ATOM 453 C CA . PHE A 1 82 ? 32.164 2.108 -3.563 1.00 20.78 78 PHE A CA 1
ATOM 454 C C . PHE A 1 82 ? 31.634 3.498 -3.798 1.00 20.47 78 PHE A C 1
ATOM 455 O O . PHE A 1 82 ? 31.706 4.360 -2.900 1.00 20.58 78 PHE A O 1
ATOM 463 N N . ALA A 1 83 ? 31.103 3.720 -4.997 1.00 20.07 79 ALA A N 1
ATOM 464 C CA . ALA A 1 83 ? 30.479 4.988 -5.338 1.00 20.54 79 ALA A CA 1
ATOM 465 C C . ALA A 1 83 ? 28.970 4.848 -5.256 1.00 19.86 79 ALA A C 1
ATOM 466 O O . ALA A 1 83 ? 28.399 4.105 -6.048 1.00 19.79 79 ALA A O 1
ATOM 468 N N . PHE A 1 84 ? 28.321 5.540 -4.319 1.00 18.45 80 PHE A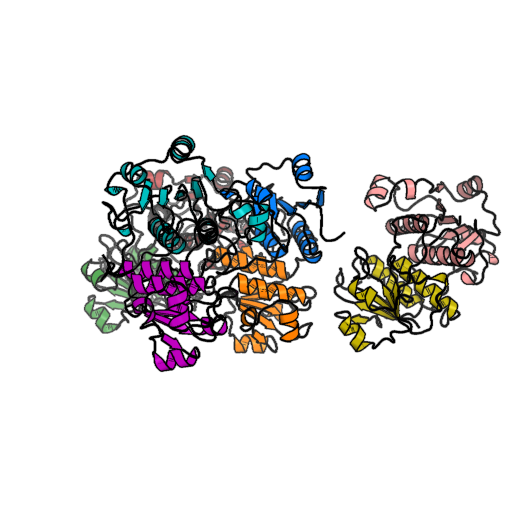 N 1
ATOM 469 C CA . PHE A 1 84 ? 26.846 5.415 -4.208 1.00 18.04 80 PHE A CA 1
ATOM 470 C C . PHE A 1 84 ? 26.197 6.385 -5.133 1.00 18.19 80 PHE A C 1
ATOM 471 O O . PHE A 1 84 ? 26.464 7.599 -5.105 1.00 18.34 80 PHE A O 1
ATOM 479 N N . THR A 1 85 ? 25.367 5.840 -6.003 1.00 18.21 81 THR A N 1
ATOM 480 C CA . THR A 1 85 ? 24.731 6.672 -6.995 1.00 18.92 81 THR A CA 1
ATOM 481 C C . THR A 1 85 ? 23.449 5.975 -7.437 1.00 18.96 81 THR A C 1
ATOM 482 O O . THR A 1 85 ? 23.394 4.741 -7.503 1.00 19.26 81 THR A O 1
ATOM 486 N N . THR A 1 86 ? 22.436 6.772 -7.722 1.00 18.79 82 THR A N 1
ATOM 487 C CA . THR A 1 86 ? 21.170 6.245 -8.255 1.00 20.39 82 THR A CA 1
ATOM 488 C C . THR A 1 86 ? 21.328 5.654 -9.630 1.00 20.90 82 THR A C 1
ATOM 489 O O . THR A 1 86 ? 20.506 4.856 -10.043 1.00 22.21 82 THR A O 1
ATOM 493 N N . ARG A 1 87 ? 22.413 5.998 -10.303 1.00 21.84 83 ARG A N 1
ATOM 494 C CA . ARG A 1 87 ? 22.707 5.456 -11.633 1.00 23.31 83 ARG A CA 1
ATOM 495 C C . ARG A 1 87 ? 23.485 4.144 -11.590 1.00 23.33 83 ARG A C 1
ATOM 496 O O . ARG A 1 87 ? 23.857 3.637 -12.625 1.00 23.57 83 ARG A O 1
ATOM 498 N N . GLY A 1 88 ? 23.708 3.593 -10.407 1.00 22.46 84 GLY A N 1
ATOM 499 C CA . GLY A 1 88 ? 24.534 2.406 -10.272 1.00 22.92 84 GLY A CA 1
ATOM 500 C C . GLY A 1 88 ? 23.803 1.118 -10.600 1.00 24.39 84 GLY A C 1
ATOM 501 O O . GLY A 1 88 ? 22.576 0.992 -10.359 1.00 22.97 84 GLY A O 1
ATOM 502 N N . SER A 1 89 ? 24.568 0.165 -11.142 1.00 26.36 85 SER A N 1
ATOM 503 C CA . SER A 1 89 ? 24.087 -1.182 -11.468 1.00 27.96 85 SER A CA 1
ATOM 504 C C . SER A 1 89 ? 24.537 -2.188 -10.465 1.00 27.70 85 SER A C 1
ATOM 505 O O . SER A 1 89 ? 24.015 -3.279 -10.441 1.00 28.72 85 SER A O 1
ATOM 508 N N . GLY A 1 90 ? 25.533 -1.832 -9.658 1.00 29.50 86 GLY A N 1
ATOM 509 C CA . GLY A 1 90 ? 25.882 -2.582 -8.444 1.00 28.71 86 GLY A CA 1
ATOM 510 C C . GLY A 1 90 ? 24.688 -2.616 -7.501 1.00 28.47 86 GLY A C 1
ATOM 511 O O . GLY A 1 90 ? 24.048 -1.584 -7.237 1.00 26.35 86 GLY A O 1
ATOM 512 N N . ARG A 1 91 ? 24.369 -3.809 -7.000 1.00 29.33 87 ARG A N 1
ATOM 513 C CA . ARG A 1 91 ? 23.187 -3.985 -6.136 1.00 30.01 87 ARG A CA 1
ATOM 514 C C . ARG A 1 91 ? 23.610 -3.841 -4.657 1.00 29.14 87 ARG A C 1
ATOM 515 O O . ARG A 1 91 ? 24.689 -4.287 -4.256 1.00 31.68 87 ARG A O 1
ATOM 517 N N . PHE A 1 92 ? 22.828 -3.105 -3.882 1.00 28.30 88 PHE A N 1
ATOM 518 C CA . PHE A 1 92 ? 23.115 -2.922 -2.465 1.00 27.36 88 PHE A CA 1
ATOM 519 C C . PHE A 1 92 ? 22.893 -4.219 -1.730 1.00 28.86 88 PHE A C 1
ATOM 520 O O . PHE A 1 92 ? 23.626 -4.558 -0.834 1.00 31.08 88 PHE A O 1
ATOM 528 N N . HIS A 1 93 ? 21.831 -4.912 -2.090 1.00 31.51 89 HIS A N 1
ATOM 529 C CA . HIS A 1 93 ? 21.438 -6.102 -1.389 1.00 34.15 89 HIS A CA 1
ATOM 530 C C . HIS A 1 93 ? 22.512 -7.205 -1.393 1.00 35.74 89 HIS A C 1
ATOM 531 O O . HIS A 1 93 ? 22.736 -7.864 -0.391 1.00 34.45 89 HIS A O 1
ATOM 538 N N . ASP A 1 94 ? 23.171 -7.380 -2.524 1.00 38.59 90 ASP A N 1
ATOM 539 C CA . ASP A 1 94 ? 24.278 -8.345 -2.638 1.00 45.94 90 ASP A CA 1
ATOM 540 C C . ASP A 1 94 ? 25.399 -8.142 -1.603 1.00 46.57 90 ASP A C 1
ATOM 541 O O . ASP A 1 94 ? 25.845 -9.085 -0.943 1.00 46.85 90 ASP A O 1
ATOM 543 N N . ARG A 1 95 ? 25.752 -6.873 -1.417 1.00 43.32 91 ARG A N 1
ATOM 544 C CA . ARG A 1 95 ? 27.123 -6.454 -1.181 1.00 39.33 91 ARG A CA 1
ATOM 545 C C . ARG A 1 95 ? 27.760 -6.797 0.145 1.00 35.52 91 ARG A C 1
ATOM 546 O O . ARG A 1 95 ? 27.261 -6.409 1.200 1.00 33.84 91 ARG A O 1
ATOM 554 N N . ALA A 1 96 ? 28.921 -7.445 0.086 1.00 33.60 92 ALA A N 1
ATOM 555 C CA . ALA A 1 96 ? 29.745 -7.649 1.270 1.00 33.07 92 ALA A CA 1
ATOM 556 C C . ALA A 1 96 ? 30.613 -6.408 1.494 1.00 32.30 92 ALA A C 1
ATOM 557 O O . ALA A 1 96 ? 31.448 -6.068 0.656 1.00 34.62 92 ALA A O 1
ATOM 559 N N . PHE A 1 97 ? 30.416 -5.723 2.611 1.00 29.14 93 PHE A N 1
ATOM 560 C CA . PHE A 1 97 ? 31.324 -4.671 3.032 1.00 27.23 93 PHE A CA 1
ATOM 561 C C . PHE A 1 97 ? 32.260 -5.158 4.119 1.00 28.97 93 PHE A C 1
ATOM 562 O O . PHE A 1 97 ? 31.876 -5.995 4.921 1.00 28.14 93 PHE A O 1
ATOM 570 N N . GLU A 1 98 ? 33.472 -4.598 4.151 1.00 30.01 94 GLU A N 1
ATOM 571 C CA . GLU A 1 98 ? 34.515 -4.942 5.121 1.00 31.76 94 GLU A CA 1
ATOM 572 C C . GLU A 1 98 ? 35.049 -3.679 5.835 1.00 30.62 94 GLU A C 1
ATOM 573 O O . GLU A 1 98 ? 35.036 -2.588 5.259 1.00 28.20 94 GLU A O 1
ATOM 579 N N . PRO A 1 99 ? 35.550 -3.832 7.087 1.00 30.67 95 PRO A N 1
ATOM 580 C CA . PRO A 1 99 ? 36.267 -2.735 7.755 1.00 29.67 95 PRO A CA 1
ATOM 581 C C . PRO A 1 99 ? 37.354 -2.139 6.857 1.00 28.65 95 PRO A C 1
ATOM 582 O O . PRO A 1 99 ? 38.096 -2.876 6.214 1.00 27.70 95 PRO A O 1
ATOM 586 N N . GLY A 1 100 ? 37.393 -0.812 6.770 1.00 27.53 96 GLY A N 1
ATOM 587 C CA . GLY A 1 100 ? 38.356 -0.122 5.925 1.00 27.45 96 GLY A CA 1
ATOM 588 C C . GLY A 1 100 ? 37.819 0.283 4.559 1.00 26.51 96 GLY A C 1
ATOM 589 O O . GLY A 1 100 ? 38.479 1.033 3.865 1.00 26.94 96 GLY A O 1
ATOM 590 N N . ASP A 1 101 ? 36.620 -0.174 4.164 1.00 25.27 97 ASP A N 1
ATOM 591 C CA . ASP A 1 101 ? 36.077 0.191 2.862 1.00 23.70 97 ASP A CA 1
ATOM 592 C C . ASP A 1 101 ? 35.872 1.689 2.806 1.00 23.43 97 ASP A C 1
ATOM 593 O O . ASP A 1 101 ? 35.824 2.376 3.841 1.00 23.83 97 ASP A O 1
ATOM 598 N N . TRP A 1 102 ? 35.765 2.174 1.574 1.00 22.69 98 TRP A N 1
ATOM 599 C CA . TRP A 1 102 ? 35.580 3.585 1.263 1.00 21.75 98 TRP A CA 1
ATOM 600 C C . TRP A 1 102 ? 34.218 3.724 0.600 1.00 20.21 98 TRP A C 1
ATOM 601 O O . TRP A 1 102 ? 33.966 3.102 -0.434 1.00 20.90 98 TRP A O 1
ATOM 612 N N . PHE A 1 103 ? 33.325 4.483 1.237 1.00 18.83 99 PHE A N 1
ATOM 613 C CA . PHE A 1 103 ? 31.936 4.674 0.761 1.00 17.09 99 PHE A CA 1
ATOM 614 C C . PHE A 1 103 ? 31.851 6.131 0.290 1.00 16.42 99 PHE A C 1
ATOM 615 O O . PHE A 1 103 ? 31.904 7.039 1.117 1.00 15.95 99 PHE A O 1
ATOM 623 N N . VAL A 1 104 ? 31.767 6.346 -1.038 1.00 16.59 100 VAL A N 1
ATOM 624 C CA . VAL A 1 104 ? 31.860 7.674 -1.645 1.00 16.30 100 VAL A CA 1
ATOM 625 C C . VAL A 1 104 ? 30.437 8.140 -2.025 1.00 16.50 100 VAL A C 1
ATOM 626 O O . VAL A 1 104 ? 29.675 7.383 -2.609 1.00 16.18 100 VAL A O 1
ATOM 630 N N . PHE A 1 105 ? 30.102 9.384 -1.689 1.00 16.71 101 PHE A N 1
ATOM 631 C CA . PHE A 1 105 ? 28.771 9.936 -1.899 1.00 17.60 101 PHE A CA 1
ATOM 632 C C . PHE A 1 105 ? 28.915 11.311 -2.552 1.00 18.26 101 PHE A C 1
ATOM 633 O O . PHE A 1 105 ? 29.926 12.026 -2.338 1.00 18.32 101 PHE A O 1
ATOM 641 N N . GLY A 1 106 ? 27.911 11.660 -3.347 1.00 17.91 102 GLY A N 1
ATOM 642 C CA . GLY A 1 106 ? 27.910 12.866 -4.161 1.00 18.90 102 GLY A CA 1
ATOM 643 C C . GLY A 1 106 ? 27.110 13.987 -3.536 1.00 19.55 102 GLY A C 1
ATOM 644 O O . GLY A 1 106 ? 26.497 13.800 -2.486 1.00 18.37 102 GLY A O 1
ATOM 645 N N . ALA A 1 107 ? 27.158 15.159 -4.176 1.00 20.76 103 ALA A N 1
ATOM 646 C CA . ALA A 1 107 ? 26.543 16.357 -3.644 1.00 21.95 103 ALA A CA 1
ATOM 647 C C . ALA A 1 107 ? 25.044 16.308 -3.872 1.00 22.47 103 ALA A C 1
ATOM 648 O O . ALA A 1 107 ? 24.570 15.678 -4.824 1.00 21.85 103 ALA A O 1
ATOM 650 N N . GLU A 1 108 ? 24.336 17.073 -3.055 1.00 23.99 104 GLU A N 1
ATOM 651 C CA . GLU A 1 108 ? 22.871 17.087 -3.006 1.00 25.59 104 GLU A CA 1
ATOM 652 C C . GLU A 1 108 ? 22.137 17.407 -4.304 1.00 26.24 104 GLU A C 1
ATOM 653 O O . GLU A 1 108 ? 21.093 16.824 -4.571 1.00 27.80 104 GLU A O 1
ATOM 659 N N . THR A 1 109 ? 22.663 18.324 -5.107 1.00 27.45 105 THR A N 1
ATOM 660 C CA . THR A 1 109 ? 21.977 18.776 -6.308 1.00 29.14 105 THR A CA 1
ATOM 661 C C . THR A 1 109 ? 22.191 17.881 -7.514 1.00 30.02 105 THR A C 1
ATOM 662 O O . THR A 1 109 ? 21.218 17.456 -8.142 1.00 30.76 105 THR A O 1
ATOM 666 N N . ARG A 1 110 ? 23.449 17.608 -7.846 1.00 31.77 106 ARG A N 1
ATOM 667 C CA . ARG A 1 110 ? 23.776 16.861 -9.074 1.00 33.58 106 ARG A CA 1
ATOM 668 C C . ARG A 1 110 ? 24.267 15.450 -8.830 1.00 32.79 106 ARG A C 1
ATOM 669 O O . ARG A 1 110 ? 24.324 14.678 -9.779 1.00 38.10 106 ARG A O 1
ATOM 671 N N . GLY A 1 111 ? 24.605 15.097 -7.594 1.00 29.43 107 GLY A N 1
ATOM 672 C CA . GLY A 1 111 ? 25.187 13.790 -7.312 1.00 27.73 107 GLY A CA 1
ATOM 673 C C . GLY A 1 111 ? 26.667 13.778 -7.703 1.00 26.61 107 GLY A C 1
ATOM 674 O O . GLY A 1 111 ? 27.271 14.801 -7.886 1.00 27.18 107 GLY A O 1
ATOM 675 N N . LEU A 1 112 ? 27.259 12.605 -7.778 1.00 25.24 108 LEU A N 1
ATOM 676 C CA . LEU A 1 112 ? 28.643 12.460 -8.190 1.00 26.06 108 LEU A CA 1
ATOM 677 C C . LEU A 1 112 ? 28.866 12.800 -9.675 1.00 27.17 108 LEU A C 1
ATOM 678 O O . LEU A 1 112 ? 28.095 12.390 -10.525 1.00 27.59 108 LEU A O 1
ATOM 683 N N . ALA A 1 113 ? 29.937 13.535 -9.972 1.00 28.08 109 ALA A N 1
ATOM 684 C CA . ALA A 1 113 ? 30.258 13.902 -11.333 1.00 30.47 109 ALA A CA 1
ATOM 685 C C . ALA A 1 113 ? 30.458 12.631 -12.165 1.00 32.21 109 ALA A C 1
ATOM 686 O O . ALA A 1 113 ? 31.114 11.684 -11.699 1.00 31.99 109 ALA A O 1
ATOM 688 N N . PRO A 1 114 ? 29.873 12.595 -13.386 1.00 32.99 110 PRO A N 1
ATOM 689 C CA . PRO A 1 114 ? 29.944 11.407 -14.224 1.00 34.01 110 PRO A CA 1
ATOM 690 C C . PRO A 1 114 ? 31.362 10.903 -14.419 1.00 34.38 110 PRO A C 1
ATOM 691 O O . PRO A 1 114 ? 31.571 9.688 -14.421 1.00 33.87 110 PRO A O 1
ATOM 695 N N . ALA A 1 115 ? 32.322 11.830 -14.536 1.00 34.70 111 ALA A N 1
ATOM 696 C CA . ALA A 1 115 ? 33.722 11.475 -14.827 1.00 35.39 111 ALA A CA 1
ATOM 697 C C . ALA A 1 115 ? 34.397 10.826 -13.626 1.00 33.91 111 ALA A C 1
ATOM 698 O O . ALA A 1 115 ? 35.389 10.129 -13.771 1.00 35.04 111 ALA A O 1
ATOM 700 N N . LEU A 1 116 ? 33.884 11.089 -12.430 1.00 32.03 112 LEU A N 1
ATOM 701 C CA . LEU A 1 116 ? 34.394 10.427 -11.251 1.00 28.90 112 LEU A CA 1
ATOM 702 C C . LEU A 1 116 ? 33.779 9.029 -11.152 1.00 28.39 112 LEU A C 1
ATOM 703 O O . LEU A 1 116 ? 34.495 8.068 -10.929 1.00 26.56 112 LEU A O 1
ATOM 708 N N . VAL A 1 117 ? 32.456 8.913 -11.343 1.00 28.34 113 VAL A N 1
ATOM 709 C CA . VAL A 1 117 ? 31.779 7.601 -11.393 1.00 29.27 113 VAL A CA 1
ATOM 710 C C . VAL A 1 117 ? 32.412 6.653 -12.433 1.00 31.27 113 VAL A C 1
ATOM 711 O O . VAL A 1 117 ? 32.522 5.462 -12.221 1.00 31.91 113 VAL A O 1
ATOM 715 N N . ASP A 1 118 ? 32.808 7.187 -13.570 1.00 34.55 114 ASP A N 1
ATOM 716 C CA . ASP A 1 118 ? 33.572 6.416 -14.576 1.00 37.69 114 ASP A CA 1
ATOM 717 C C . ASP A 1 118 ? 34.835 5.698 -14.087 1.00 36.62 114 ASP A C 1
ATOM 718 O O . ASP A 1 118 ? 35.219 4.696 -14.669 1.00 37.45 114 ASP A O 1
ATOM 723 N N . ARG A 1 119 ? 35.490 6.214 -13.054 1.00 34.19 115 ARG A N 1
ATOM 724 C CA . ARG A 1 119 ? 36.725 5.599 -12.557 1.00 33.17 115 ARG A CA 1
ATOM 725 C C . ARG A 1 119 ? 36.464 4.356 -11.724 1.00 32.35 115 ARG A C 1
ATOM 726 O O . ARG A 1 119 ? 37.345 3.552 -11.515 1.00 30.65 115 ARG A O 1
ATOM 734 N N . PHE A 1 120 ? 35.243 4.227 -11.223 1.00 32.12 116 PHE A N 1
ATOM 735 C CA . PHE A 1 120 ? 34.858 3.066 -10.435 1.00 31.36 116 PHE A CA 1
ATOM 736 C C . PHE A 1 120 ? 34.388 2.003 -11.425 1.00 32.66 116 PHE A C 1
ATOM 737 O O . PHE A 1 120 ? 33.640 2.321 -12.347 1.00 34.77 116 PHE A O 1
ATOM 745 N N . ALA A 1 121 ? 34.791 0.757 -11.251 1.00 32.62 117 ALA A N 1
ATOM 746 C CA . ALA A 1 121 ? 34.224 -0.315 -12.064 1.00 33.53 117 ALA A CA 1
ATOM 747 C C . ALA A 1 121 ? 32.691 -0.392 -11.876 1.00 33.89 117 ALA A C 1
ATOM 748 O O . ALA A 1 121 ? 32.163 -0.130 -10.755 1.00 33.53 117 ALA A O 1
ATOM 750 N N . PRO A 1 122 ? 31.967 -0.787 -12.941 1.00 33.60 118 PRO A N 1
ATOM 751 C CA . PRO A 1 122 ? 30.493 -0.736 -12.867 1.00 32.62 118 PRO A CA 1
ATOM 752 C C . PRO A 1 122 ? 29.880 -1.419 -11.635 1.00 31.51 118 PRO A C 1
ATOM 753 O O . PRO A 1 122 ? 28.930 -0.883 -11.056 1.00 29.95 118 PRO A O 1
ATOM 757 N N . GLU A 1 123 ? 30.456 -2.542 -11.196 1.00 32.53 119 GLU A N 1
ATOM 758 C CA . GLU A 1 123 ? 29.936 -3.297 -10.042 1.00 32.71 119 GLU A CA 1
ATOM 759 C C . GLU A 1 123 ? 30.230 -2.562 -8.740 1.00 32.01 119 GLU A C 1
ATOM 760 O O . GLU A 1 123 ? 29.566 -2.769 -7.725 1.00 30.79 119 GLU A O 1
ATOM 762 N N . GLN A 1 124 ? 31.190 -1.649 -8.788 1.00 32.77 120 GLN A N 1
ATOM 763 C CA . GLN A 1 124 ? 31.462 -0.768 -7.654 1.00 31.81 120 GLN A CA 1
ATOM 764 C C . GLN A 1 124 ? 30.578 0.492 -7.599 1.00 27.66 120 GLN A C 1
ATOM 765 O O . GLN A 1 124 ? 30.734 1.296 -6.701 1.00 26.77 120 GLN A O 1
ATOM 771 N N . ARG A 1 125 ? 29.680 0.680 -8.558 1.00 26.36 121 ARG A N 1
ATOM 772 C CA . ARG A 1 125 ? 28.735 1.802 -8.524 1.00 24.38 121 ARG A CA 1
ATOM 773 C C . ARG A 1 125 ? 27.417 1.286 -7.995 1.00 22.80 121 ARG A C 1
ATOM 774 O O . ARG A 1 125 ? 26.725 0.572 -8.690 1.00 22.58 121 ARG A O 1
ATOM 782 N N . VAL A 1 126 ? 27.085 1.637 -6.759 1.00 21.34 122 VAL A N 1
ATOM 783 C CA . VAL A 1 126 ? 26.066 0.926 -6.006 1.00 20.51 122 VAL A CA 1
ATOM 784 C C . VAL A 1 126 ? 24.805 1.781 -5.820 1.00 19.27 122 VAL A C 1
ATOM 785 O O . VAL A 1 126 ? 24.880 2.907 -5.358 1.00 18.54 122 VAL A O 1
ATOM 789 N N . ARG A 1 127 ? 23.655 1.215 -6.134 1.00 18.82 123 ARG A N 1
ATOM 790 C CA . ARG A 1 127 ? 22.356 1.919 -5.971 1.00 18.29 123 ARG A CA 1
ATOM 791 C C . ARG A 1 127 ? 21.584 1.314 -4.802 1.00 17.55 123 ARG A C 1
ATOM 792 O O . ARG A 1 127 ? 21.506 0.096 -4.686 1.00 17.96 123 ARG A O 1
ATOM 800 N N . LEU A 1 128 ? 21.081 2.145 -3.903 1.00 17.52 124 LEU A N 1
ATOM 801 C CA . LEU A 1 128 ? 20.180 1.666 -2.846 1.00 17.67 124 LEU A CA 1
ATOM 802 C C . LEU A 1 128 ? 18.792 1.566 -3.447 1.00 17.95 124 LEU A C 1
ATOM 803 O O . LEU A 1 128 ? 18.351 2.469 -4.157 1.00 17.48 124 LEU A O 1
ATOM 808 N N . PRO A 1 129 ? 18.087 0.456 -3.187 1.00 18.52 125 PRO A N 1
ATOM 809 C CA . PRO A 1 129 ? 16.777 0.329 -3.801 1.00 18.81 125 PRO A CA 1
ATOM 810 C C . PRO A 1 129 ? 15.800 1.389 -3.289 1.00 18.33 125 PRO A C 1
ATOM 811 O O . PRO A 1 129 ? 15.905 1.850 -2.141 1.00 17.10 125 PRO A O 1
ATOM 815 N N . MET A 1 130 ? 14.894 1.790 -4.165 1.00 18.65 126 MET A N 1
ATOM 816 C CA . MET A 1 130 ? 13.807 2.723 -3.835 1.00 18.80 126 MET A CA 1
ATOM 817 C C . MET A 1 130 ? 12.581 2.279 -4.605 1.00 19.72 126 MET A C 1
ATOM 818 O O . MET A 1 130 ? 12.692 1.517 -5.572 1.00 20.31 126 MET A O 1
ATOM 823 N N . ARG A 1 131 ? 11.413 2.766 -4.202 1.00 21.30 127 ARG A N 1
ATOM 824 C CA . ARG A 1 131 ? 10.159 2.562 -4.987 1.00 23.39 127 ARG A CA 1
ATOM 825 C C . ARG A 1 131 ? 10.334 3.200 -6.392 1.00 24.11 127 ARG A C 1
ATOM 826 O O . ARG A 1 131 ? 11.149 4.111 -6.541 1.00 24.77 127 ARG A O 1
ATOM 834 N N . PRO A 1 132 ? 9.607 2.720 -7.421 1.00 25.14 128 PRO A N 1
ATOM 835 C CA . PRO A 1 132 ? 9.802 3.163 -8.823 1.00 26.42 128 PRO A CA 1
ATOM 836 C C . PRO A 1 132 ? 9.622 4.678 -9.058 1.00 27.25 128 PRO A C 1
ATOM 837 O O . PRO A 1 132 ? 8.788 5.313 -8.419 1.00 25.80 128 PRO A O 1
ATOM 841 N N . GLY A 1 133 ? 10.392 5.236 -9.978 1.00 29.26 129 GLY A N 1
ATOM 842 C CA . GLY A 1 133 ? 10.248 6.649 -10.328 1.00 31.58 129 GLY A CA 1
ATOM 843 C C . GLY A 1 133 ? 11.544 7.409 -10.206 1.00 33.12 129 GLY A C 1
ATOM 844 O O . GLY A 1 133 ? 12.557 6.881 -9.730 1.00 33.28 129 GLY A O 1
ATOM 845 N N . ASN A 1 134 ? 11.504 8.670 -10.627 1.00 34.88 130 ASN A N 1
ATOM 846 C CA . ASN A 1 134 ? 12.664 9.542 -10.540 1.00 36.05 130 ASN A CA 1
ATOM 847 C C . ASN A 1 134 ? 12.780 10.073 -9.107 1.00 33.21 130 ASN A C 1
ATOM 848 O O . ASN A 1 134 ? 11.963 10.866 -8.663 1.00 36.08 130 ASN A O 1
ATOM 853 N N . ARG A 1 135 ? 13.748 9.553 -8.367 1.00 28.45 131 ARG A N 1
ATOM 854 C CA . ARG A 1 135 ? 13.861 9.803 -6.950 1.00 26.27 131 ARG A CA 1
ATOM 855 C C . ARG A 1 135 ? 15.317 9.706 -6.536 1.00 24.26 131 ARG A C 1
ATOM 856 O O . ARG A 1 135 ? 16.129 9.101 -7.224 1.00 23.98 131 ARG A O 1
ATOM 864 N N . SER A 1 136 ? 15.608 10.230 -5.360 1.00 22.61 132 SER A N 1
ATOM 865 C CA . SER A 1 136 ? 16.866 9.993 -4.693 1.00 20.91 132 SER A CA 1
ATOM 866 C C . SER A 1 136 ? 16.591 10.105 -3.210 1.00 19.67 132 SER A C 1
ATOM 867 O O . SER A 1 136 ? 15.675 10.787 -2.796 1.00 17.98 132 SER A O 1
ATOM 870 N N . LEU A 1 137 ? 17.443 9.461 -2.427 1.00 18.28 133 LEU A N 1
ATOM 871 C CA . LEU A 1 137 ? 17.390 9.554 -0.996 1.00 18.04 133 LEU A CA 1
ATOM 872 C C . LEU A 1 137 ? 18.137 10.827 -0.608 1.00 18.29 133 LEU A C 1
ATOM 873 O O . LEU A 1 137 ? 19.000 11.307 -1.369 1.00 18.52 133 LEU A O 1
ATOM 878 N N . ASN A 1 138 ? 17.791 11.375 0.555 1.00 17.82 134 ASN A N 1
ATOM 879 C CA . ASN A 1 138 ? 18.592 12.405 1.218 1.00 17.75 134 ASN A CA 1
ATOM 880 C C . ASN A 1 138 ? 20.021 11.904 1.358 1.00 16.94 134 ASN A C 1
ATOM 881 O O . ASN A 1 138 ? 20.308 10.696 1.589 1.00 16.18 134 ASN A O 1
ATOM 886 N N . LEU A 1 139 ? 20.964 12.818 1.209 1.00 17.18 135 LEU A N 1
ATOM 887 C CA . LEU A 1 139 ? 22.370 12.448 1.348 1.00 17.00 135 LEU A CA 1
ATOM 888 C C . LEU A 1 139 ? 22.693 11.766 2.682 1.00 17.07 135 LEU A C 1
ATOM 889 O O . LEU A 1 139 ? 23.299 10.650 2.736 1.00 16.70 135 LEU A O 1
ATOM 894 N N . SER A 1 140 ? 22.319 12.412 3.775 1.00 17.11 136 SER A N 1
ATOM 895 C CA . SER A 1 140 ? 22.713 11.901 5.098 1.00 17.05 136 SER A CA 1
ATOM 896 C C . SER A 1 140 ? 22.025 10.575 5.421 1.00 17.16 136 SER A C 1
ATOM 897 O O . SER A 1 140 ? 22.650 9.694 6.047 1.00 16.70 136 SER A O 1
ATOM 900 N N . ASN A 1 141 ? 20.778 10.423 4.964 1.00 16.46 137 ASN A N 1
ATOM 901 C CA . ASN A 1 141 ? 20.079 9.153 5.110 1.00 16.46 137 ASN A CA 1
ATOM 902 C C . ASN A 1 141 ? 20.794 8.009 4.400 1.00 15.75 137 ASN A C 1
ATOM 903 O O . ASN A 1 141 ? 20.841 6.894 4.896 1.00 15.69 137 ASN A O 1
ATOM 908 N N . THR A 1 142 ? 21.262 8.268 3.191 1.00 16.11 138 THR A N 1
ATOM 909 C CA . THR A 1 142 ? 21.906 7.264 2.368 1.00 16.36 138 THR A CA 1
ATOM 910 C C . THR A 1 142 ? 23.161 6.790 3.098 1.00 16.03 138 THR A C 1
ATOM 911 O O . THR A 1 142 ? 23.450 5.580 3.204 1.00 15.40 138 THR A O 1
ATOM 915 N N . VAL A 1 143 ? 23.921 7.754 3.591 1.00 16.65 139 VAL A N 1
ATOM 916 C CA . VAL A 1 143 ? 25.164 7.462 4.354 1.00 16.27 139 VAL A CA 1
ATOM 917 C C . VAL A 1 143 ? 24.891 6.606 5.611 1.00 16.68 139 VAL A C 1
ATOM 918 O O . VAL A 1 143 ? 25.652 5.646 5.936 1.00 15.84 139 VAL A O 1
ATOM 922 N N . ALA A 1 144 ? 23.821 6.952 6.342 1.00 16.08 140 ALA A N 1
ATOM 923 C CA . ALA A 1 144 ? 23.509 6.234 7.597 1.00 16.58 140 ALA A CA 1
ATOM 924 C C . ALA A 1 144 ? 23.110 4.753 7.314 1.00 16.63 140 ALA A C 1
ATOM 925 O O . ALA A 1 144 ? 23.477 3.802 8.069 1.00 16.00 140 ALA A O 1
ATOM 927 N N . VAL A 1 145 ? 22.377 4.561 6.232 1.00 16.18 141 VAL A N 1
ATOM 928 C CA . VAL A 1 145 ? 21.917 3.190 5.854 1.00 16.95 141 VAL A CA 1
ATOM 929 C C . VAL A 1 145 ? 23.101 2.327 5.450 1.00 17.17 141 VAL A C 1
ATOM 930 O O . VAL A 1 145 ? 23.192 1.160 5.790 1.00 18.82 141 VAL A O 1
ATOM 934 N N . VAL A 1 146 ? 24.002 2.912 4.670 1.00 17.84 142 VAL A N 1
ATOM 935 C CA . VAL A 1 146 ? 25.172 2.201 4.176 1.00 17.16 142 VAL A CA 1
ATOM 936 C C . VAL A 1 146 ? 26.092 1.864 5.332 1.00 17.41 142 VAL A C 1
ATOM 937 O O . VAL A 1 146 ? 26.590 0.716 5.441 1.00 16.52 142 VAL A O 1
ATOM 941 N N . VAL A 1 147 ? 26.341 2.854 6.189 1.00 17.27 143 VAL A N 1
ATOM 942 C CA . VAL A 1 147 ? 27.220 2.602 7.338 1.00 18.37 143 VAL A CA 1
ATOM 943 C C . VAL A 1 147 ? 26.643 1.587 8.330 1.00 18.59 143 VAL A C 1
ATOM 944 O O . VAL A 1 147 ? 27.376 0.742 8.839 1.00 17.92 143 VAL A O 1
ATOM 948 N N . PHE A 1 148 ? 25.352 1.689 8.632 1.00 18.31 144 PHE A N 1
ATOM 949 C CA . PHE A 1 148 ? 24.755 0.748 9.543 1.00 18.66 144 PHE A CA 1
ATOM 950 C C . PHE A 1 148 ? 24.704 -0.662 8.942 1.00 19.28 144 PHE A C 1
ATOM 951 O O . PHE A 1 148 ? 24.936 -1.625 9.654 1.00 21.41 144 PHE A O 1
ATOM 959 N N . GLU A 1 149 ? 24.476 -0.799 7.651 1.00 19.15 145 GLU A N 1
ATOM 960 C CA . GLU A 1 149 ? 24.513 -2.130 7.009 1.00 19.32 145 GLU A CA 1
ATOM 961 C C . GLU A 1 149 ? 25.918 -2.726 7.020 1.00 19.63 145 GLU A C 1
ATOM 962 O O . GLU A 1 149 ? 26.081 -3.930 7.263 1.00 19.11 145 GLU A O 1
ATOM 968 N N . ALA A 1 150 ? 26.928 -1.904 6.725 1.00 20.24 146 ALA A N 1
ATOM 969 C CA . ALA A 1 150 ? 28.323 -2.357 6.849 1.00 21.26 146 ALA A CA 1
ATOM 970 C C . ALA A 1 150 ? 28.613 -2.732 8.284 1.00 22.62 146 ALA A C 1
ATOM 971 O O . ALA A 1 150 ? 29.249 -3.772 8.576 1.00 24.16 146 ALA A O 1
ATOM 973 N N . TRP A 1 151 ? 28.159 -1.888 9.202 1.00 20.79 147 TRP A N 1
ATOM 974 C CA . TRP A 1 151 ? 28.427 -2.149 10.614 1.00 21.03 147 TRP A CA 1
ATOM 975 C C . TRP A 1 151 ? 27.782 -3.456 11.110 1.00 21.54 147 TRP A C 1
ATOM 976 O O . TRP A 1 151 ? 28.444 -4.242 11.836 1.00 21.55 147 TRP A O 1
ATOM 987 N N . ARG A 1 152 ? 26.545 -3.712 10.658 1.00 20.76 148 ARG A N 1
ATOM 988 C CA . ARG A 1 152 ? 25.854 -4.979 10.915 1.00 21.60 148 ARG A CA 1
ATOM 989 C C . ARG A 1 152 ? 26.690 -6.202 10.459 1.00 22.47 148 ARG A C 1
ATOM 990 O O . ARG A 1 152 ? 26.810 -7.187 11.165 1.00 22.55 148 ARG A O 1
ATOM 998 N N . GLN A 1 153 ? 27.277 -6.112 9.263 1.00 22.17 149 GLN A N 1
ATOM 999 C CA . GLN A 1 153 ? 28.012 -7.224 8.701 1.00 22.77 149 GLN A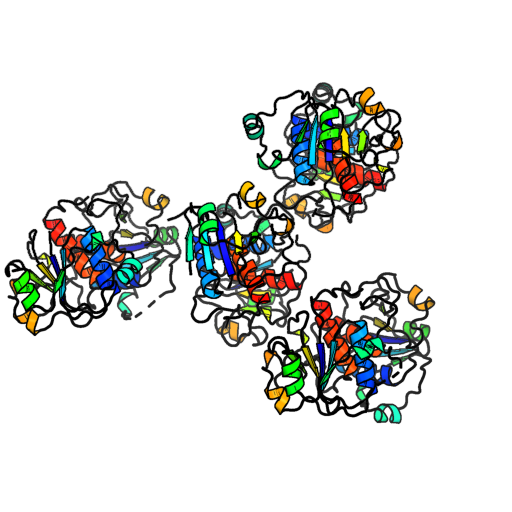 CA 1
ATOM 1000 C C . GLN A 1 153 ? 29.281 -7.510 9.522 1.00 22.97 149 GLN A C 1
ATOM 1001 O O . GLN A 1 153 ? 29.715 -8.634 9.585 1.00 23.50 149 GLN A O 1
ATOM 1007 N N . ALA A 1 154 ? 29.831 -6.477 10.157 1.00 22.69 150 ALA A N 1
ATOM 1008 C CA . ALA A 1 154 ? 30.941 -6.568 11.125 1.00 23.60 150 ALA A CA 1
ATOM 1009 C C . ALA A 1 154 ? 30.457 -6.814 12.551 1.00 24.97 150 ALA A C 1
ATOM 1010 O O . ALA A 1 154 ? 31.238 -6.687 13.501 1.00 26.99 150 ALA A O 1
ATOM 1012 N N . GLY A 1 155 ? 29.188 -7.191 12.723 1.00 24.76 151 GLY A N 1
ATOM 1013 C CA . GLY A 1 155 ? 28.665 -7.561 14.052 1.00 25.32 151 GLY A CA 1
ATOM 1014 C C . GLY A 1 155 ? 28.564 -6.385 14.998 1.00 24.90 151 GLY A C 1
ATOM 1015 O O . GLY A 1 155 ? 28.496 -6.551 16.203 1.00 25.24 151 GLY A O 1
ATOM 1016 N N . PHE A 1 156 ? 28.550 -5.183 14.448 1.00 24.19 152 PHE A N 1
ATOM 1017 C CA . PHE A 1 156 ? 28.508 -3.962 15.271 1.00 24.62 152 PHE A CA 1
ATOM 1018 C C . PHE A 1 156 ? 29.687 -3.816 16.247 1.00 27.17 152 PHE A C 1
ATOM 1019 O O . PHE A 1 156 ? 29.496 -3.349 17.379 1.00 28.22 152 PHE A O 1
ATOM 1027 N N . GLU A 1 157 ? 30.905 -4.186 15.831 1.00 28.46 153 GLU A N 1
ATOM 1028 C CA . GLU A 1 157 ? 32.058 -4.103 16.740 1.00 31.10 153 GLU A CA 1
ATOM 1029 C C . GLU A 1 157 ? 32.293 -2.670 17.190 1.00 31.33 153 GLU A C 1
ATOM 1030 O O . GLU A 1 157 ? 32.218 -1.735 16.384 1.00 30.22 153 GLU A O 1
ATOM 1032 N N . GLY A 1 158 ? 32.566 -2.492 18.479 1.00 33.95 154 GLY A N 1
ATOM 1033 C CA . GLY A 1 158 ? 32.660 -1.149 19.090 1.00 34.75 154 GLY A CA 1
ATOM 1034 C C . GLY A 1 158 ? 31.345 -0.629 19.656 1.00 35.81 154 GLY A C 1
ATOM 1035 O O . GLY A 1 158 ? 31.339 0.270 20.481 1.00 36.53 154 GLY A O 1
ATOM 1036 N N . GLY A 1 159 ? 30.223 -1.212 19.247 1.00 36.78 155 GLY A N 1
ATOM 1037 C CA . GLY A 1 159 ? 28.914 -0.656 19.572 1.00 39.31 155 GLY A CA 1
ATOM 1038 C C . GLY A 1 159 ? 28.339 -1.147 20.888 1.00 43.00 155 GLY A C 1
ATOM 1039 O O . GLY A 1 159 ? 28.517 -2.290 21.260 1.00 46.63 155 GLY A O 1
ATOM 1040 N N . ALA A 1 160 ? 27.673 -0.254 21.603 1.00 45.36 156 ALA A N 1
ATOM 1041 C CA . ALA A 1 160 ? 26.870 -0.618 22.764 1.00 48.03 156 ALA A CA 1
ATOM 1042 C C . ALA A 1 160 ? 25.387 -0.388 22.450 1.00 46.25 156 ALA A C 1
ATOM 1043 O O . ALA A 1 160 ? 24.991 0.316 21.523 1.00 44.81 156 ALA A O 1
ATOM 1046 N N . MET B 1 5 ? 3.634 -0.496 3.285 1.00 38.94 1 MET B N 1
ATOM 1047 C CA . MET B 1 5 ? 3.497 -1.704 4.136 1.00 38.71 1 MET B CA 1
ATOM 1048 C C . MET B 1 5 ? 4.042 -1.402 5.543 1.00 33.49 1 MET B C 1
ATOM 1049 O O . MET B 1 5 ? 3.269 -1.484 6.492 1.00 33.79 1 MET B O 1
ATOM 1054 N N . PHE B 1 6 ? 5.317 -1.019 5.701 1.00 26.84 2 PHE B N 1
ATOM 1055 C CA . PHE B 1 6 ? 5.800 -0.585 7.044 1.00 25.11 2 PHE B CA 1
ATOM 1056 C C . PHE B 1 6 ? 5.204 0.748 7.487 1.00 23.29 2 PHE B C 1
ATOM 1057 O O . PHE B 1 6 ? 4.887 1.613 6.664 1.00 20.70 2 PHE B O 1
ATOM 1065 N N . ASN B 1 7 ? 5.090 0.924 8.798 1.00 21.92 3 ASN B N 1
ATOM 1066 C CA . ASN B 1 7 ? 4.514 2.135 9.339 1.00 21.74 3 ASN B CA 1
ATOM 1067 C C . ASN B 1 7 ? 5.510 2.874 10.190 1.00 20.69 3 ASN B C 1
ATOM 1068 O O . ASN B 1 7 ? 6.150 2.260 11.044 1.00 21.06 3 ASN B O 1
ATOM 1073 N N . VAL B 1 8 ? 5.664 4.176 9.952 1.00 19.26 4 VAL B N 1
ATOM 1074 C CA . VAL B 1 8 ? 6.525 5.018 10.812 1.00 18.61 4 VAL B CA 1
ATOM 1075 C C . VAL B 1 8 ? 5.604 5.899 11.611 1.00 19.78 4 VAL B C 1
ATOM 1076 O O . VAL B 1 8 ? 4.683 6.531 11.037 1.00 20.45 4 VAL B O 1
ATOM 1080 N N . VAL B 1 9 ? 5.839 5.951 12.914 1.00 20.06 5 VAL B N 1
ATOM 1081 C CA . VAL B 1 9 ? 5.027 6.780 13.818 1.00 21.57 5 VAL B CA 1
ATOM 1082 C C . VAL B 1 9 ? 5.967 7.766 14.540 1.00 22.03 5 VAL B C 1
ATOM 1083 O O . VAL B 1 9 ? 6.850 7.341 15.244 1.00 23.37 5 VAL B O 1
ATOM 1087 N N . LEU B 1 10 ? 5.799 9.066 14.289 1.00 22.06 6 LEU B N 1
ATOM 1088 C CA . LEU B 1 10 ? 6.508 10.120 15.007 1.00 22.50 6 LEU B CA 1
ATOM 1089 C C . LEU B 1 10 ? 5.585 10.666 16.085 1.00 23.51 6 LEU B C 1
ATOM 1090 O O . LEU B 1 10 ? 4.527 11.187 15.779 1.00 23.62 6 LEU B O 1
ATOM 1095 N N . VAL B 1 11 ? 6.002 10.536 17.337 1.00 24.34 7 VAL B N 1
ATOM 1096 C CA . VAL B 1 11 ? 5.239 11.032 18.484 1.00 26.45 7 VAL B CA 1
ATOM 1097 C C . VAL B 1 11 ? 5.789 12.383 18.876 1.00 28.19 7 VAL B C 1
ATOM 1098 O O . VAL B 1 11 ? 6.967 12.501 19.260 1.00 28.01 7 VAL B O 1
ATOM 1102 N N . GLU B 1 12 ? 4.923 13.387 18.757 1.00 30.28 8 GLU B N 1
ATOM 1103 C CA . GLU B 1 12 ? 5.221 14.755 19.129 1.00 32.21 8 GLU B CA 1
ATOM 1104 C C . GLU B 1 12 ? 6.526 15.281 18.523 1.00 32.85 8 GLU B C 1
ATOM 1105 O O . GLU B 1 12 ? 7.385 15.797 19.240 1.00 33.33 8 GLU B O 1
ATOM 1111 N N . PRO B 1 13 ? 6.683 15.138 17.179 1.00 32.20 9 PRO B N 1
ATOM 1112 C CA . PRO B 1 13 ? 7.910 15.612 16.527 1.00 32.61 9 PRO B CA 1
ATOM 1113 C C . PRO B 1 13 ? 8.070 17.124 16.729 1.00 33.95 9 PRO B C 1
ATOM 1114 O O . PRO B 1 13 ? 7.083 17.830 16.795 1.00 35.78 9 PRO B O 1
ATOM 1118 N N . GLU B 1 14 ? 9.305 17.598 16.814 1.00 35.53 10 GLU B N 1
ATOM 1119 C CA . GLU B 1 14 ? 9.586 18.996 17.186 1.00 37.70 10 GLU B CA 1
ATOM 1120 C C . GLU B 1 14 ? 10.261 19.796 16.062 1.00 37.23 10 GLU B C 1
ATOM 1121 O O . GLU B 1 14 ? 9.891 20.948 15.811 1.00 39.87 10 GLU B O 1
ATOM 1123 N N . ILE B 1 15 ? 11.249 19.193 15.401 1.00 34.00 11 ILE B N 1
ATOM 1124 C CA . ILE B 1 15 ? 12.068 19.900 14.414 1.00 33.04 11 ILE B CA 1
ATOM 1125 C C . ILE B 1 15 ? 11.493 19.705 13.006 1.00 30.56 11 ILE B C 1
ATOM 1126 O O . ILE B 1 15 ? 11.531 18.581 12.484 1.00 27.38 11 ILE B O 1
ATOM 1131 N N . PRO B 1 16 ? 10.975 20.795 12.383 1.00 29.78 12 PRO B N 1
ATOM 1132 C CA . PRO B 1 16 ? 10.279 20.650 11.096 1.00 29.63 12 PRO B CA 1
ATOM 1133 C C . PRO B 1 16 ? 11.052 19.972 9.948 1.00 28.73 12 PRO B C 1
ATOM 1134 O O . PRO B 1 16 ? 10.463 19.156 9.258 1.00 28.13 12 PRO B O 1
ATOM 1138 N N . PRO B 1 17 ? 12.329 20.333 9.721 1.00 29.34 13 PRO B N 1
ATOM 1139 C CA . PRO B 1 17 ? 13.085 19.632 8.660 1.00 29.32 13 PRO B CA 1
ATOM 1140 C C . PRO B 1 17 ? 13.195 18.115 8.866 1.00 27.65 13 PRO B C 1
ATOM 1141 O O . PRO B 1 17 ? 13.272 17.392 7.897 1.00 27.68 13 PRO B O 1
ATOM 1145 N N . ASN B 1 18 ? 13.190 17.642 10.105 1.00 28.27 14 ASN B N 1
ATOM 1146 C CA . ASN B 1 18 ? 13.165 16.191 10.352 1.00 28.36 14 ASN B CA 1
ATOM 1147 C C . ASN B 1 18 ? 11.920 15.525 9.788 1.00 26.85 14 ASN B C 1
ATOM 1148 O O . ASN B 1 18 ? 12.007 14.467 9.174 1.00 24.76 14 ASN B O 1
ATOM 1153 N N . THR B 1 19 ? 10.763 16.143 9.998 1.00 26.59 15 THR B N 1
ATOM 1154 C CA . THR B 1 19 ? 9.515 15.552 9.551 1.00 26.02 15 THR B CA 1
ATOM 1155 C C . THR B 1 19 ? 9.466 15.646 8.047 1.00 26.41 15 THR B C 1
ATOM 1156 O O . THR B 1 19 ? 9.061 14.692 7.401 1.00 25.99 15 THR B O 1
ATOM 1160 N N . GLY B 1 20 ? 9.936 16.762 7.474 1.00 26.43 16 GLY B N 1
ATOM 1161 C CA . GLY B 1 20 ? 9.981 16.884 6.006 1.00 25.54 16 GLY B CA 1
ATOM 1162 C C . GLY B 1 20 ? 10.837 15.779 5.385 1.00 24.80 16 GLY B C 1
ATOM 1163 O O . GLY B 1 20 ? 10.474 15.174 4.383 1.00 22.26 16 GLY B O 1
ATOM 1164 N N . ASN B 1 21 ? 11.984 15.506 5.989 1.00 24.59 17 ASN B N 1
ATOM 1165 C CA . ASN B 1 21 ? 12.839 14.445 5.469 1.00 24.45 17 ASN B CA 1
ATOM 1166 C C . ASN B 1 21 ? 12.160 13.061 5.583 1.00 21.65 17 ASN B C 1
ATOM 1167 O O . ASN B 1 21 ? 12.191 12.269 4.649 1.00 19.56 17 ASN B O 1
ATOM 1172 N N . VAL B 1 22 ? 11.508 12.814 6.709 1.00 20.28 18 VAL B N 1
ATOM 1173 C CA . VAL B 1 22 ? 10.827 11.566 6.949 1.00 20.03 18 VAL B CA 1
ATOM 1174 C C . VAL B 1 22 ? 9.673 11.360 5.975 1.00 20.43 18 VAL B C 1
ATOM 1175 O O . VAL B 1 22 ? 9.452 10.231 5.529 1.00 19.80 18 VAL B O 1
ATOM 1179 N N . ILE B 1 23 ? 8.974 12.434 5.591 1.00 20.81 19 ILE B N 1
ATOM 1180 C CA . ILE B 1 23 ? 7.935 12.316 4.554 1.00 21.09 19 ILE B CA 1
ATOM 1181 C C . ILE B 1 23 ? 8.537 11.809 3.234 1.00 21.06 19 ILE B C 1
ATOM 1182 O O . ILE B 1 23 ? 7.996 10.917 2.570 1.00 20.18 19 ILE B O 1
ATOM 1187 N N . ARG B 1 24 ? 9.671 12.375 2.843 1.00 21.87 20 ARG B N 1
ATOM 1188 C CA . ARG B 1 24 ? 10.319 11.978 1.581 1.00 23.29 20 ARG B CA 1
ATOM 1189 C C . ARG B 1 24 ? 10.863 10.531 1.680 1.00 20.90 20 ARG B C 1
ATOM 1190 O O . ARG B 1 24 ? 10.742 9.745 0.778 1.00 19.70 20 ARG B O 1
ATOM 1198 N N . LEU B 1 25 ? 11.452 10.192 2.808 1.00 21.39 21 LEU B N 1
ATOM 1199 C CA . LEU B 1 25 ? 11.976 8.847 3.049 1.00 21.42 21 LEU B CA 1
ATOM 1200 C C . LEU B 1 25 ? 10.840 7.805 2.959 1.00 19.69 21 LEU B C 1
ATOM 1201 O O . LEU B 1 25 ? 10.981 6.761 2.326 1.00 17.73 21 LEU B O 1
ATOM 1206 N N . CYS B 1 26 ? 9.714 8.106 3.585 1.00 19.57 22 CYS B N 1
ATOM 1207 C CA . CYS B 1 26 ? 8.527 7.250 3.431 1.00 19.44 22 CYS B CA 1
ATOM 1208 C C . CYS B 1 26 ? 8.106 7.110 1.954 1.00 18.94 22 CYS B C 1
ATOM 1209 O O . CYS B 1 26 ? 7.916 5.991 1.480 1.00 19.14 22 CYS B O 1
ATOM 1212 N N . ALA B 1 27 ? 8.071 8.194 1.187 1.00 18.99 23 ALA B N 1
ATOM 1213 C CA . ALA B 1 27 ? 7.717 8.046 -0.236 1.00 19.99 23 ALA B CA 1
ATOM 1214 C C . ALA B 1 27 ? 8.714 7.194 -1.014 1.00 19.74 23 ALA B C 1
ATOM 1215 O O . ALA B 1 27 ? 8.333 6.391 -1.873 1.00 20.04 23 ALA B O 1
ATOM 1217 N N . ASN B 1 28 ? 9.993 7.383 -0.726 1.00 20.37 24 ASN B N 1
ATOM 1218 C CA . ASN B 1 28 ? 11.045 6.638 -1.377 1.00 18.93 24 ASN B CA 1
ATOM 1219 C C . ASN B 1 28 ? 11.046 5.177 -1.017 1.00 18.15 24 ASN B C 1
ATOM 1220 O O . ASN B 1 28 ? 11.549 4.384 -1.759 1.00 18.84 24 ASN B O 1
ATOM 1225 N N . THR B 1 29 ? 10.532 4.826 0.149 1.00 17.96 25 THR B N 1
ATOM 1226 C CA . THR B 1 29 ? 10.538 3.437 0.609 1.00 16.98 25 THR B CA 1
ATOM 1227 C C . THR B 1 29 ? 9.171 2.762 0.535 1.00 17.14 25 THR B C 1
ATOM 1228 O O . THR B 1 29 ? 9.085 1.543 0.598 1.00 14.78 25 THR B O 1
ATOM 1232 N N . GLY B 1 30 ? 8.098 3.549 0.410 1.00 17.34 26 GLY B N 1
ATOM 1233 C CA . GLY B 1 30 ? 6.774 2.948 0.352 1.00 19.09 26 GLY B CA 1
ATOM 1234 C C . GLY B 1 30 ? 6.213 2.744 1.741 1.00 20.01 26 GLY B C 1
ATOM 1235 O O . GLY B 1 30 ? 5.266 2.002 1.896 1.00 21.79 26 GLY B O 1
ATOM 1236 N N . ALA B 1 31 ? 6.800 3.392 2.757 1.00 20.21 27 ALA B N 1
ATOM 1237 C CA . ALA B 1 31 ? 6.279 3.294 4.117 1.00 20.79 27 ALA B CA 1
ATOM 1238 C C . ALA B 1 31 ? 5.140 4.281 4.382 1.00 21.60 27 ALA B C 1
ATOM 1239 O O . ALA B 1 31 ? 5.089 5.338 3.780 1.00 22.99 27 ALA B O 1
ATOM 1241 N N . ARG B 1 32 ? 4.259 3.948 5.320 1.00 23.14 28 ARG B N 1
ATOM 1242 C CA . ARG B 1 32 ? 3.130 4.812 5.709 1.00 24.16 28 ARG B CA 1
ATOM 1243 C C . ARG B 1 32 ? 3.552 5.677 6.896 1.00 24.43 28 ARG B C 1
ATOM 1244 O O . ARG B 1 32 ? 4.136 5.152 7.843 1.00 25.11 28 ARG B O 1
ATOM 1246 N N . LEU B 1 33 ? 3.252 6.985 6.882 1.00 23.64 29 LEU B N 1
ATOM 1247 C CA . LEU B 1 33 ? 3.677 7.872 7.958 1.00 22.76 29 LEU B CA 1
ATOM 1248 C C . LEU B 1 33 ? 2.506 8.305 8.880 1.00 24.21 29 LEU B C 1
ATOM 1249 O O . LEU B 1 33 ? 1.467 8.760 8.405 1.00 24.07 29 LEU B O 1
ATOM 1254 N N . HIS B 1 34 ? 2.728 8.225 10.188 1.00 23.29 30 HIS B N 1
ATOM 1255 C CA . HIS B 1 34 ? 1.748 8.652 11.171 1.00 24.77 30 HIS B CA 1
ATOM 1256 C C . HIS B 1 34 ? 2.414 9.639 12.096 1.00 25.11 30 HIS B C 1
ATOM 1257 O O . HIS B 1 34 ? 3.522 9.409 12.552 1.00 23.80 30 HIS B O 1
ATOM 1264 N N . LEU B 1 35 ? 1.749 10.760 12.343 1.00 27.38 31 LEU B N 1
ATOM 1265 C CA . LEU B 1 35 ? 2.200 11.729 13.330 1.00 28.81 31 LEU B CA 1
ATOM 1266 C C . LEU B 1 35 ? 1.206 11.794 14.484 1.00 31.02 31 LEU B C 1
ATOM 1267 O O . LEU B 1 35 ? -0.031 11.751 14.265 1.00 32.45 31 LEU B O 1
ATOM 1272 N N . ILE B 1 36 ? 1.725 11.940 15.704 1.00 31.49 32 ILE B N 1
ATOM 1273 C CA . ILE B 1 36 ? 0.858 12.092 16.874 1.00 33.00 32 ILE B CA 1
ATOM 1274 C C . ILE B 1 36 ? 1.039 13.474 17.484 1.00 34.18 32 ILE B C 1
ATOM 1275 O O . ILE B 1 36 ? 2.168 13.858 17.818 1.00 31.99 32 ILE B O 1
ATOM 1280 N N . GLU B 1 37 ? -0.080 14.187 17.652 1.00 36.27 33 GLU B N 1
ATOM 1281 C CA . GLU B 1 37 ? -0.072 15.550 18.210 1.00 39.15 33 GLU B CA 1
ATOM 1282 C C . GLU B 1 37 ? 0.196 15.484 19.722 1.00 40.18 33 GLU B C 1
ATOM 1283 O O . GLU B 1 37 ? 0.083 14.408 20.317 1.00 38.88 33 GLU B O 1
ATOM 1289 N N . PRO B 1 38 ? 0.611 16.612 20.339 1.00 40.66 34 PRO B N 1
ATOM 1290 C CA . PRO B 1 38 ? 0.987 17.910 19.766 1.00 40.80 34 PRO B CA 1
ATOM 1291 C C . PRO B 1 38 ? 2.312 17.898 19.005 1.00 38.65 34 PRO B C 1
ATOM 1292 O O . PRO B 1 38 ? 3.305 17.371 19.511 1.00 37.29 34 PRO B O 1
ATOM 1296 N N . LEU B 1 39 ? 2.303 18.533 17.833 1.00 37.11 35 LEU B N 1
ATOM 1297 C CA . LEU B 1 39 ? 3.487 18.746 17.006 1.00 36.48 35 LEU B CA 1
ATOM 1298 C C . LEU B 1 39 ? 4.213 20.028 17.441 1.00 38.18 35 LEU B C 1
ATOM 1299 O O . LEU B 1 39 ? 3.626 20.873 18.103 1.00 39.57 35 LEU B O 1
ATOM 1304 N N . GLY B 1 40 ? 5.479 20.180 17.060 1.00 37.45 36 GLY B N 1
ATOM 1305 C CA . GLY B 1 40 ? 6.241 21.365 17.449 1.00 39.31 36 GLY B CA 1
ATOM 1306 C C . GLY B 1 40 ? 6.160 22.456 16.405 1.00 39.84 36 GLY B C 1
ATOM 1307 O O . GLY B 1 40 ? 6.889 23.432 16.476 1.00 41.38 36 GLY B O 1
ATOM 1308 N N . PHE B 1 41 ? 5.238 22.291 15.459 1.00 40.38 37 PHE B N 1
ATOM 1309 C CA . PHE B 1 41 ? 5.188 23.084 14.245 1.00 40.02 37 PHE B CA 1
ATOM 1310 C C . PHE B 1 41 ? 3.828 22.886 13.566 1.00 41.54 37 PHE B C 1
ATOM 1311 O O . PHE B 1 41 ? 3.178 21.840 13.751 1.00 39.25 37 PHE B O 1
ATOM 1319 N N . PRO B 1 42 ? 3.369 23.910 12.813 1.00 43.64 38 PRO B N 1
ATOM 1320 C CA . PRO B 1 42 ? 2.103 23.777 12.094 1.00 44.79 38 PRO B CA 1
ATOM 1321 C C . PRO B 1 42 ? 2.306 22.997 10.794 1.00 44.20 38 PRO B C 1
ATOM 1322 O O . PRO B 1 42 ? 3.425 22.946 10.293 1.00 44.84 38 PRO B O 1
ATOM 1326 N N . LEU B 1 43 ? 1.249 22.357 10.297 1.00 44.98 39 LEU B N 1
ATOM 1327 C CA . LEU B 1 43 ? 1.258 21.702 8.998 1.00 45.76 39 LEU B CA 1
ATOM 1328 C C . LEU B 1 43 ? 0.250 22.420 8.125 1.00 47.49 39 LEU B C 1
ATOM 1329 O O . LEU B 1 43 ? -0.922 22.480 8.465 1.00 51.02 39 LEU B O 1
ATOM 1334 N N . ASP B 1 44 ? 0.704 22.984 7.015 1.00 48.31 40 ASP B N 1
ATOM 1335 C CA . ASP B 1 44 ? -0.159 23.723 6.098 1.00 49.53 40 ASP B CA 1
ATOM 1336 C C . ASP B 1 44 ? 0.301 23.378 4.690 1.00 49.12 40 ASP B C 1
ATOM 1337 O O . ASP B 1 44 ? 1.512 23.267 4.442 1.00 47.98 40 ASP B O 1
ATOM 1339 N N . ASP B 1 45 ? -0.653 23.214 3.772 1.00 48.98 41 ASP B N 1
ATOM 1340 C CA . ASP B 1 45 ? -0.337 22.770 2.409 1.00 47.89 41 ASP B CA 1
ATOM 1341 C C . ASP B 1 45 ? 0.641 23.719 1.731 1.00 45.99 41 ASP B C 1
ATOM 1342 O O . ASP B 1 45 ? 1.540 23.267 1.023 1.00 42.63 41 ASP B O 1
ATOM 1347 N N . ALA B 1 46 ? 0.500 25.025 1.996 1.00 47.20 42 ALA B N 1
ATOM 1348 C CA . ALA B 1 46 ? 1.466 26.023 1.517 1.00 46.88 42 ALA B CA 1
ATOM 1349 C C . ALA B 1 46 ? 2.884 25.812 2.086 1.00 45.60 42 ALA B C 1
ATOM 1350 O O . ALA B 1 46 ? 3.877 25.952 1.369 1.00 43.62 42 ALA B O 1
ATOM 1352 N N . LYS B 1 47 ? 2.973 25.473 3.374 1.00 46.32 43 LYS B N 1
ATOM 1353 C CA . LYS B 1 47 ? 4.273 25.241 4.028 1.00 46.11 43 LYS B CA 1
ATOM 1354 C C . LYS B 1 47 ? 4.963 23.993 3.457 1.00 44.87 43 LYS B C 1
ATOM 1355 O O . LYS B 1 47 ? 6.185 23.978 3.233 1.00 45.40 43 LYS B O 1
ATOM 1357 N N . MET B 1 48 ? 4.162 22.956 3.219 1.00 43.82 44 MET B N 1
ATOM 1358 C CA . MET B 1 48 ? 4.621 21.708 2.600 1.00 41.28 44 MET B CA 1
ATOM 1359 C C . MET B 1 48 ? 5.171 21.950 1.187 1.00 39.68 44 MET B C 1
ATOM 1360 O O . MET B 1 48 ? 6.305 21.553 0.851 1.00 37.33 44 MET B O 1
ATOM 1365 N N . ARG B 1 49 ? 4.343 22.575 0.352 1.00 39.66 45 ARG B N 1
ATOM 1366 C CA . ARG B 1 49 ? 4.713 22.851 -1.035 1.00 39.53 45 ARG B CA 1
ATOM 1367 C C . ARG B 1 49 ? 5.959 23.739 -1.064 1.00 40.26 45 ARG B C 1
ATOM 1368 O O . ARG B 1 49 ? 6.862 23.539 -1.876 1.00 39.73 45 ARG B O 1
ATOM 1370 N N . ARG B 1 50 ? 6.003 24.705 -0.153 1.00 41.50 46 ARG B N 1
ATOM 1371 C CA . ARG B 1 50 ? 7.147 25.612 -0.031 1.00 44.46 46 ARG B CA 1
ATOM 1372 C C . ARG B 1 50 ? 8.408 24.826 0.313 1.00 44.95 46 ARG B C 1
ATOM 1373 O O . ARG B 1 50 ? 9.484 25.150 -0.160 1.00 43.60 46 ARG B O 1
ATOM 1381 N N . ALA B 1 51 ? 8.249 23.766 1.113 1.00 45.97 47 ALA B N 1
ATOM 1382 C CA . ALA B 1 51 ? 9.353 22.869 1.471 1.00 46.51 47 ALA B CA 1
ATOM 1383 C C . ALA B 1 51 ? 9.798 21.987 0.313 1.00 43.97 47 ALA B C 1
ATOM 1384 O O . ALA B 1 51 ? 10.820 21.322 0.413 1.00 43.36 47 ALA B O 1
ATOM 1386 N N . GLY B 1 52 ? 9.034 21.981 -0.778 1.00 42.75 48 GLY B N 1
ATOM 1387 C CA . GLY B 1 52 ? 9.365 21.188 -1.958 1.00 40.80 48 GLY B CA 1
ATOM 1388 C C . GLY B 1 52 ? 8.698 19.825 -1.984 1.00 39.74 48 GLY B C 1
ATOM 1389 O O . GLY B 1 52 ? 9.050 18.988 -2.802 1.00 38.52 48 GLY B O 1
ATOM 1390 N N . LEU B 1 53 ? 7.727 19.597 -1.095 1.00 40.32 49 LEU B N 1
ATOM 1391 C CA . LEU B 1 53 ? 6.994 18.313 -1.041 1.00 38.95 49 LEU B CA 1
ATOM 1392 C C . LEU B 1 53 ? 5.716 18.409 -1.860 1.00 40.38 49 LEU B C 1
ATOM 1393 O O . LEU B 1 53 ? 4.931 19.326 -1.660 1.00 42.78 49 LEU B O 1
ATOM 1398 N N . ASP B 1 54 ? 5.517 17.459 -2.775 1.00 40.93 50 ASP B N 1
ATOM 1399 C CA . ASP B 1 54 ? 4.346 17.434 -3.662 1.00 41.36 50 ASP B CA 1
ATOM 1400 C C . ASP B 1 54 ? 3.134 16.789 -2.958 1.00 42.80 50 ASP B C 1
ATOM 1401 O O . ASP B 1 54 ? 3.301 15.873 -2.125 1.00 41.04 50 ASP B O 1
ATOM 1403 N N . TYR B 1 55 ? 1.922 17.238 -3.295 1.00 42.81 51 TYR B N 1
ATOM 1404 C CA . TYR B 1 55 ? 0.726 16.845 -2.527 1.00 43.29 51 TYR B CA 1
ATOM 1405 C C . TYR B 1 55 ? 0.611 15.340 -2.338 1.00 42.56 51 TYR B C 1
ATOM 1406 O O . TYR B 1 55 ? 0.343 14.861 -1.242 1.00 39.27 51 TYR B O 1
ATOM 1415 N N . HIS B 1 56 ? 0.835 14.603 -3.416 1.00 45.72 52 HIS B N 1
ATOM 1416 C CA . HIS B 1 56 ? 0.641 13.159 -3.414 1.00 49.01 52 HIS B CA 1
ATOM 1417 C C . HIS B 1 56 ? 1.696 12.443 -2.622 1.00 47.15 52 HIS B C 1
ATOM 1418 O O . HIS B 1 56 ? 1.516 11.298 -2.247 1.00 48.97 52 HIS B O 1
ATOM 1425 N N . GLU B 1 57 ? 2.792 13.137 -2.351 1.00 45.34 53 GLU B N 1
ATOM 1426 C CA . GLU B 1 57 ? 3.846 12.597 -1.531 1.00 43.48 53 GLU B CA 1
ATOM 1427 C C . GLU B 1 57 ? 3.451 12.535 -0.058 1.00 39.25 53 GLU B C 1
ATOM 1428 O O . GLU B 1 57 ? 4.008 11.730 0.683 1.00 40.13 53 GLU B O 1
ATOM 1434 N N . TYR B 1 58 ? 2.521 13.384 0.383 1.00 33.78 54 TYR B N 1
ATOM 1435 C CA . TYR B 1 58 ? 2.171 13.418 1.803 1.00 32.22 54 TYR B CA 1
ATOM 1436 C C . TYR B 1 58 ? 0.665 13.285 2.089 1.00 32.59 54 TYR B C 1
ATOM 1437 O O . TYR B 1 58 ? 0.254 13.370 3.238 1.00 31.48 54 TYR B O 1
ATOM 1446 N N . ALA B 1 59 ? -0.145 13.087 1.050 1.00 33.63 55 ALA B N 1
ATOM 1447 C CA . ALA B 1 59 ? -1.612 13.093 1.195 1.00 34.65 55 ALA B CA 1
ATOM 1448 C C . ALA B 1 59 ? -2.093 11.962 2.066 1.00 33.50 55 ALA B C 1
ATOM 1449 O O . ALA B 1 59 ? -3.043 12.142 2.803 1.00 34.29 55 ALA B O 1
ATOM 1451 N N . GLN B 1 60 ? -1.450 10.794 1.961 1.00 32.58 56 GLN B N 1
ATOM 1452 C CA . GLN B 1 60 ? -1.814 9.610 2.778 1.00 33.46 56 GLN B CA 1
ATOM 1453 C C . GLN B 1 60 ? -1.261 9.610 4.199 1.00 31.28 56 GLN B C 1
ATOM 1454 O O . GLN B 1 60 ? -1.608 8.736 4.967 1.00 32.62 56 GLN B O 1
ATOM 1460 N N . MET B 1 61 ? -0.434 10.590 4.552 1.00 29.42 57 MET B N 1
ATOM 1461 C CA . MET B 1 61 ? 0.051 10.757 5.913 1.00 28.32 57 MET B CA 1
ATOM 1462 C C . MET B 1 61 ? -1.115 10.961 6.869 1.00 29.47 57 MET B C 1
ATOM 1463 O O . MET B 1 61 ? -2.004 11.748 6.597 1.00 29.00 57 MET B O 1
ATOM 1468 N N . ARG B 1 62 ? -1.080 10.301 8.010 1.00 29.53 58 ARG B N 1
ATOM 1469 C CA . ARG B 1 62 ? -2.175 10.412 8.983 1.00 31.70 58 ARG B CA 1
ATOM 1470 C C . ARG B 1 62 ? -1.708 11.207 10.199 1.00 31.64 58 ARG B C 1
ATOM 1471 O O . ARG B 1 62 ? -0.560 11.033 10.678 1.00 31.35 58 ARG B O 1
ATOM 1473 N N . VAL B 1 63 ? -2.551 12.142 10.636 1.00 32.94 59 VAL B N 1
ATOM 1474 C CA . VAL B 1 63 ? -2.298 12.930 11.852 1.00 33.80 59 VAL B CA 1
ATOM 1475 C C . VAL B 1 63 ? -3.334 12.583 12.924 1.00 34.49 59 VAL B C 1
ATOM 1476 O O . VAL B 1 63 ? -4.529 12.676 12.710 1.00 36.04 59 VAL B O 1
ATOM 1480 N N . HIS B 1 64 ? -2.847 12.175 14.080 1.00 34.07 60 HIS B N 1
ATOM 1481 C CA . HIS B 1 64 ? -3.691 11.649 15.141 1.00 35.27 60 HIS B CA 1
ATOM 1482 C C . HIS B 1 64 ? -3.708 12.630 16.305 1.00 36.65 60 HIS B C 1
ATOM 1483 O O . HIS B 1 64 ? -2.661 13.172 16.687 1.00 36.14 60 HIS B O 1
ATOM 1490 N N . ARG B 1 65 ? -4.889 12.849 16.880 1.00 39.27 61 ARG B N 1
ATOM 1491 C CA . ARG B 1 65 ? -5.053 13.835 17.949 1.00 41.09 61 ARG B CA 1
ATOM 1492 C C . ARG B 1 65 ? -4.153 13.536 19.137 1.00 41.08 61 ARG B C 1
ATOM 1493 O O . ARG B 1 65 ? -3.686 14.449 19.813 1.00 41.72 61 ARG B O 1
ATOM 1495 N N . ASP B 1 66 ? -3.919 12.249 19.388 1.00 41.41 62 ASP B N 1
ATOM 1496 C CA . ASP B 1 66 ? -3.095 11.779 20.516 1.00 41.25 62 ASP B CA 1
ATOM 1497 C C . ASP B 1 66 ? -2.963 10.265 20.419 1.00 40.01 62 ASP B C 1
ATOM 1498 O O . ASP B 1 66 ? -3.563 9.642 19.531 1.00 38.66 62 ASP B O 1
ATOM 1503 N N . TRP B 1 67 ? -2.167 9.681 21.316 1.00 40.99 63 TRP B N 1
ATOM 1504 C CA . TRP B 1 67 ? -1.833 8.249 21.252 1.00 40.42 63 TRP B CA 1
ATOM 1505 C C . TRP B 1 67 ? -3.042 7.310 21.225 1.00 40.65 63 TRP B C 1
ATOM 1506 O O . TRP B 1 67 ? -3.071 6.354 20.455 1.00 38.35 63 TRP B O 1
ATOM 1517 N N . ASP B 1 68 ? -4.025 7.577 22.081 1.00 43.26 64 ASP B N 1
ATOM 1518 C CA . ASP B 1 68 ? -5.155 6.679 22.250 1.00 43.88 64 ASP B CA 1
ATOM 1519 C C . ASP B 1 68 ? -6.050 6.689 21.022 1.00 43.44 64 ASP B C 1
ATOM 1520 O O . ASP B 1 68 ? -6.516 5.644 20.583 1.00 43.70 64 ASP B O 1
ATOM 1525 N N . ALA B 1 69 ? -6.300 7.872 20.476 1.00 42.73 65 ALA B N 1
ATOM 1526 C CA . ALA B 1 69 ? -6.945 7.992 19.166 1.00 42.25 65 ALA B CA 1
ATOM 1527 C C . ALA B 1 69 ? -6.169 7.234 18.064 1.00 39.40 65 ALA B C 1
ATOM 1528 O O . ALA B 1 69 ? -6.767 6.573 17.209 1.00 38.75 65 ALA B O 1
ATOM 1530 N N . PHE B 1 70 ? -4.844 7.336 18.071 1.00 37.87 66 PHE B N 1
ATOM 1531 C CA . PHE B 1 70 ? -4.034 6.595 17.091 1.00 36.24 66 PHE B CA 1
ATOM 1532 C C . PHE B 1 70 ? -4.351 5.101 17.191 1.00 36.86 66 PHE B C 1
ATOM 1533 O O . PHE B 1 70 ? -4.740 4.468 16.195 1.00 37.34 66 PHE B O 1
ATOM 1541 N N . VAL B 1 71 ? -4.233 4.549 18.399 1.00 37.02 67 VAL B N 1
ATOM 1542 C CA . VAL B 1 71 ? -4.452 3.109 18.616 1.00 37.47 67 VAL B CA 1
ATOM 1543 C C . VAL B 1 71 ? -5.865 2.734 18.223 1.00 38.76 67 VAL B C 1
ATOM 1544 O O . VAL B 1 71 ? -6.075 1.776 17.503 1.00 38.45 67 VAL B O 1
ATOM 1548 N N . ALA B 1 72 ? -6.826 3.523 18.688 1.00 42.83 68 ALA B N 1
ATOM 1549 C CA . ALA B 1 72 ? -8.239 3.318 18.375 1.00 44.51 68 ALA B CA 1
ATOM 1550 C C . ALA B 1 72 ? -8.463 3.281 16.869 1.00 45.20 68 ALA B C 1
ATOM 1551 O O . ALA B 1 72 ? -9.083 2.342 16.354 1.00 46.68 68 ALA B O 1
ATOM 1553 N N . ALA B 1 73 ? -7.934 4.288 16.164 1.00 42.84 69 ALA B N 1
ATOM 1554 C CA . ALA B 1 73 ? -8.102 4.384 14.711 1.00 42.24 69 ALA B CA 1
ATOM 1555 C C . ALA B 1 73 ? -7.349 3.305 13.896 1.00 41.53 69 ALA B C 1
ATOM 1556 O O . ALA B 1 73 ? -7.861 2.855 12.877 1.00 43.48 69 ALA B O 1
ATOM 1558 N N . GLU B 1 74 ? -6.143 2.910 14.316 1.00 39.41 70 GLU B N 1
ATOM 1559 C CA . GLU B 1 74 ? -5.296 2.021 13.496 1.00 37.43 70 GLU B CA 1
ATOM 1560 C C . GLU B 1 74 ? -5.231 0.543 13.967 1.00 37.30 70 GLU B C 1
ATOM 1561 O O . GLU B 1 74 ? -4.953 -0.362 13.170 1.00 36.52 70 GLU B O 1
ATOM 1567 N N . ALA B 1 75 ? -5.493 0.325 15.255 1.00 37.09 71 ALA B N 1
ATOM 1568 C CA . ALA B 1 75 ? -5.523 -1.003 15.878 1.00 37.55 71 ALA B CA 1
ATOM 1569 C C . ALA B 1 75 ? -4.247 -1.795 15.594 1.00 34.59 71 ALA B C 1
ATOM 1570 O O . ALA B 1 75 ? -4.286 -2.933 15.158 1.00 34.59 71 ALA B O 1
ATOM 1572 N N . PRO B 1 76 ? -3.108 -1.189 15.874 1.00 32.10 72 PRO B N 1
ATOM 1573 C CA . PRO B 1 76 ? -1.848 -1.844 15.555 1.00 30.40 72 PRO B CA 1
ATOM 1574 C C . PRO B 1 76 ? -1.610 -3.080 16.412 1.00 29.55 72 PRO B C 1
ATOM 1575 O O . PRO B 1 76 ? -1.859 -3.041 17.615 1.00 29.84 72 PRO B O 1
ATOM 1579 N N . ASP B 1 77 ? -1.111 -4.154 15.794 1.00 28.16 73 ASP B N 1
ATOM 1580 C CA . ASP B 1 77 ? -0.741 -5.351 16.522 1.00 28.88 73 ASP B CA 1
ATOM 1581 C C . ASP B 1 77 ? 0.396 -5.015 17.496 1.00 28.34 73 ASP B C 1
ATOM 1582 O O . ASP B 1 77 ? 1.471 -4.590 17.063 1.00 27.00 73 ASP B O 1
ATOM 1587 N N . PRO B 1 78 ? 0.150 -5.144 18.818 1.00 29.62 74 PRO B N 1
ATOM 1588 C CA . PRO B 1 78 ? 1.176 -4.799 19.817 1.00 29.78 74 PRO B CA 1
ATOM 1589 C C . PRO B 1 78 ? 2.476 -5.598 19.677 1.00 29.29 74 PRO B C 1
ATOM 1590 O O . PRO B 1 78 ? 3.588 -5.062 19.866 1.00 29.76 74 PRO B O 1
ATOM 1594 N N . ALA B 1 79 ? 2.348 -6.861 19.307 1.00 29.40 75 ALA B N 1
ATOM 1595 C CA . ALA B 1 79 ? 3.522 -7.707 19.056 1.00 28.10 75 ALA B CA 1
ATOM 1596 C C . ALA B 1 79 ? 4.302 -7.262 17.804 1.00 26.32 75 ALA B C 1
ATOM 1597 O O . ALA B 1 79 ? 5.487 -7.580 17.668 1.00 27.43 75 ALA B O 1
ATOM 1599 N N . ARG B 1 80 ? 3.677 -6.474 16.928 1.00 25.00 76 ARG B N 1
ATOM 1600 C CA . ARG B 1 80 ? 4.364 -5.896 15.745 1.00 22.91 76 ARG B CA 1
ATOM 1601 C C . ARG B 1 80 ? 4.622 -4.375 15.808 1.00 22.60 76 ARG B C 1
ATOM 1602 O O . ARG B 1 80 ? 4.949 -3.745 14.792 1.00 20.98 76 ARG B O 1
ATOM 1610 N N . MET B 1 81 ? 4.556 -3.808 17.008 1.00 23.79 77 MET B N 1
ATOM 1611 C CA . MET B 1 81 ? 4.850 -2.394 17.215 1.00 23.82 77 MET B CA 1
ATOM 1612 C C . MET B 1 81 ? 6.079 -2.244 18.109 1.00 23.74 77 MET B C 1
ATOM 1613 O O . MET B 1 81 ? 6.106 -2.760 19.243 1.00 23.48 77 MET B O 1
ATOM 1618 N N . PHE B 1 82 ? 7.063 -1.493 17.603 1.00 22.42 78 PHE B N 1
ATOM 1619 C CA . PHE B 1 82 ? 8.350 -1.309 18.266 1.00 22.26 78 PHE B CA 1
ATOM 1620 C C . PHE B 1 82 ? 8.581 0.154 18.642 1.00 22.03 78 PHE B C 1
ATOM 1621 O O . PHE B 1 82 ? 8.437 1.034 17.784 1.00 20.99 78 PHE B O 1
ATOM 1629 N N . ALA B 1 83 ? 8.925 0.377 19.910 1.00 22.57 79 ALA B N 1
ATOM 1630 C CA . ALA B 1 83 ? 9.233 1.685 20.483 1.00 23.51 79 ALA B CA 1
ATOM 1631 C C . ALA B 1 83 ? 10.765 1.941 20.600 1.00 23.57 79 ALA B C 1
ATOM 1632 O O . ALA B 1 83 ? 11.526 1.103 21.134 1.00 23.16 79 ALA B O 1
ATOM 1634 N N . PHE B 1 84 ? 11.193 3.101 20.110 1.00 24.15 80 PHE B N 1
ATOM 1635 C CA . PHE B 1 84 ? 12.611 3.465 20.110 1.00 24.53 80 PHE B CA 1
ATOM 1636 C C . PHE B 1 84 ? 12.926 4.226 21.381 1.00 26.01 80 PHE B C 1
ATOM 1637 O O . PHE B 1 84 ? 12.502 5.361 21.582 1.00 26.98 80 PHE B O 1
ATOM 1645 N N . THR B 1 85 ? 13.657 3.550 22.249 1.00 27.07 81 THR B N 1
ATOM 1646 C CA . THR B 1 85 ? 14.016 4.061 23.555 1.00 27.95 81 THR B CA 1
ATOM 1647 C C . THR B 1 85 ? 15.241 3.339 24.098 1.00 29.34 81 THR B C 1
ATOM 1648 O O . THR B 1 85 ? 15.571 2.210 23.708 1.00 29.34 81 THR B O 1
ATOM 1652 N N . THR B 1 86 ? 15.849 3.949 25.098 1.00 31.60 82 THR B N 1
ATOM 1653 C CA . THR B 1 86 ? 17.008 3.374 25.782 1.00 33.63 82 THR B CA 1
ATOM 1654 C C . THR B 1 86 ? 16.625 2.510 27.009 1.00 34.38 82 THR B C 1
ATOM 1655 O O . THR B 1 86 ? 17.330 1.546 27.333 1.00 34.64 82 THR B O 1
ATOM 1659 N N . ARG B 1 87 ? 15.512 2.822 27.657 1.00 34.05 83 ARG B N 1
ATOM 1660 C CA . ARG B 1 87 ? 15.132 2.142 28.903 1.00 35.70 83 ARG B CA 1
ATOM 1661 C C . ARG B 1 87 ? 14.612 0.694 28.694 1.00 33.08 83 ARG B C 1
ATOM 1662 O O . ARG B 1 87 ? 13.538 0.473 28.162 1.00 32.25 83 ARG B O 1
ATOM 1670 N N . GLY B 1 88 ? 15.404 -0.289 29.075 1.00 31.95 84 GLY B N 1
ATOM 1671 C CA . GLY B 1 88 ? 14.993 -1.680 28.943 1.00 31.07 84 GLY B CA 1
ATOM 1672 C C . GLY B 1 88 ? 14.907 -2.233 27.517 1.00 29.23 84 GLY B C 1
ATOM 1673 O O . GLY B 1 88 ? 14.212 -3.211 27.278 1.00 28.54 84 GLY B O 1
ATOM 1674 N N . SER B 1 89 ? 15.620 -1.635 26.571 1.00 27.48 85 SER B N 1
ATOM 1675 C CA . SER B 1 89 ? 15.539 -2.072 25.175 1.00 25.97 85 SER B CA 1
ATOM 1676 C C . SER B 1 89 ? 16.652 -3.037 24.828 1.00 25.90 85 SER B C 1
ATOM 1677 O O . SER B 1 89 ? 17.621 -3.236 25.597 1.00 26.52 85 SER B O 1
ATOM 1680 N N . GLY B 1 90 ? 16.486 -3.664 23.669 1.00 24.87 86 GLY B N 1
ATOM 1681 C CA . GLY B 1 90 ? 17.532 -4.434 23.032 1.00 24.77 86 GLY B CA 1
ATOM 1682 C C . GLY B 1 90 ? 17.891 -3.786 21.700 1.00 24.16 86 GLY B C 1
ATOM 1683 O O . GLY B 1 90 ? 17.227 -2.870 21.222 1.00 23.82 86 GLY B O 1
ATOM 1684 N N . ARG B 1 91 ? 18.947 -4.275 21.098 1.00 24.26 87 ARG B N 1
ATOM 1685 C CA . ARG B 1 91 ? 19.376 -3.818 19.804 1.00 24.53 87 ARG B CA 1
ATOM 1686 C C . ARG B 1 91 ? 18.320 -4.076 18.765 1.00 22.03 87 ARG B C 1
ATOM 1687 O O . ARG B 1 91 ? 17.763 -5.166 18.677 1.00 20.98 87 ARG B O 1
ATOM 1695 N N . PHE B 1 92 ? 18.006 -3.035 18.017 1.00 20.61 88 PHE B N 1
ATOM 1696 C CA . PHE B 1 92 ? 17.027 -3.097 16.931 1.00 19.85 88 PHE B CA 1
ATOM 1697 C C . PHE B 1 92 ? 17.241 -4.286 15.976 1.00 18.80 88 PHE B C 1
ATOM 1698 O O . PHE B 1 92 ? 16.301 -5.049 15.691 1.00 18.01 88 PHE B O 1
ATOM 1706 N N . HIS B 1 93 ? 18.488 -4.477 15.552 1.00 18.74 89 HIS B N 1
ATOM 1707 C CA . HIS B 1 93 ? 18.842 -5.432 14.489 1.00 18.71 89 HIS B CA 1
ATOM 1708 C C . HIS B 1 93 ? 18.687 -6.876 14.959 1.00 19.42 89 HIS B C 1
ATOM 1709 O O . HIS B 1 93 ? 18.717 -7.773 14.129 1.00 19.94 89 HIS B O 1
ATOM 1716 N N . ASP B 1 94 ? 18.441 -7.077 16.263 1.00 19.16 90 ASP B N 1
ATOM 1717 C CA . ASP B 1 94 ? 18.274 -8.395 16.829 1.00 20.15 90 ASP B CA 1
ATOM 1718 C C . ASP B 1 94 ? 16.946 -8.979 16.426 1.00 20.19 90 ASP B C 1
ATOM 1719 O O . ASP B 1 94 ? 16.818 -10.193 16.401 1.00 20.57 90 ASP B O 1
ATOM 1724 N N . ARG B 1 95 ? 15.962 -8.119 16.146 1.00 19.86 91 ARG B N 1
ATOM 1725 C CA . ARG B 1 95 ? 14.597 -8.579 15.933 1.00 20.38 91 ARG B CA 1
ATOM 1726 C C . ARG B 1 95 ? 14.310 -8.849 14.467 1.00 19.82 91 ARG B C 1
ATOM 1727 O O . ARG B 1 95 ? 14.839 -8.157 13.580 1.00 18.68 91 ARG B O 1
ATOM 1735 N N . ALA B 1 96 ? 13.487 -9.876 14.224 1.00 20.13 92 ALA B N 1
ATOM 1736 C CA . ALA B 1 96 ? 12.974 -10.147 12.895 1.00 21.04 92 ALA B CA 1
ATOM 1737 C C . ALA B 1 96 ? 11.720 -9.301 12.651 1.00 21.23 92 ALA B C 1
ATOM 1738 O O . ALA B 1 96 ? 10.737 -9.356 13.440 1.00 22.20 92 ALA B O 1
ATOM 1740 N N . PHE B 1 97 ? 11.769 -8.514 11.568 1.00 20.78 93 PHE B N 1
ATOM 1741 C CA . PHE B 1 97 ? 10.669 -7.624 11.167 1.00 20.79 93 PHE B CA 1
ATOM 1742 C C . PHE B 1 97 ? 9.854 -8.172 10.024 1.00 22.12 93 PHE B C 1
ATOM 1743 O O . PHE B 1 97 ? 10.356 -8.954 9.234 1.00 25.18 93 PHE B O 1
ATOM 1751 N N . GLU B 1 98 ? 8.593 -7.756 9.952 1.00 22.85 94 GLU B N 1
ATOM 1752 C CA . GLU B 1 98 ? 7.624 -8.280 8.978 1.00 23.29 94 GLU B CA 1
ATOM 1753 C C . GLU B 1 98 ? 6.949 -7.105 8.286 1.00 23.34 94 GLU B C 1
ATOM 1754 O O . GLU B 1 98 ? 6.735 -6.075 8.898 1.00 21.29 94 GLU B O 1
ATOM 1760 N N . PRO B 1 99 ? 6.500 -7.302 7.035 1.00 25.09 95 PRO B N 1
ATOM 1761 C CA . PRO B 1 99 ? 5.704 -6.279 6.380 1.00 25.15 95 PRO B CA 1
ATOM 1762 C C . PRO B 1 99 ? 4.555 -5.874 7.281 1.00 24.46 95 PRO B C 1
ATOM 1763 O O . PRO B 1 99 ? 3.990 -6.709 7.960 1.00 24.38 95 PRO B O 1
ATOM 1767 N N . GLY B 1 100 ? 4.302 -4.576 7.358 1.00 24.60 96 GLY B N 1
ATOM 1768 C CA . GLY B 1 100 ? 3.236 -4.043 8.186 1.00 24.31 96 GLY B CA 1
ATOM 1769 C C . GLY B 1 100 ? 3.598 -3.654 9.606 1.00 22.99 96 GLY B C 1
ATOM 1770 O O . GLY B 1 100 ? 2.751 -3.163 10.326 1.00 22.88 96 GLY B O 1
ATOM 1771 N N . ASP B 1 101 ? 4.831 -3.894 10.028 1.00 22.12 97 ASP B N 1
ATOM 1772 C CA . ASP B 1 101 ? 5.268 -3.532 11.380 1.00 21.51 97 ASP B CA 1
ATOM 1773 C C . ASP B 1 101 ? 5.249 -2.008 11.587 1.00 21.72 97 ASP B C 1
ATOM 1774 O O . ASP B 1 101 ? 5.207 -1.227 10.616 1.00 21.78 97 ASP B O 1
ATOM 1779 N N . TRP B 1 102 ? 5.266 -1.601 12.856 1.00 21.65 98 TRP B N 1
ATOM 1780 C CA . TRP B 1 102 ? 5.133 -0.213 13.242 1.00 21.13 98 TRP B CA 1
ATOM 1781 C C . TRP B 1 102 ? 6.332 0.139 14.044 1.00 21.38 98 TRP B C 1
ATOM 1782 O O . TRP B 1 102 ? 6.703 -0.594 14.956 1.00 22.56 98 TRP B O 1
ATOM 1793 N N . PHE B 1 103 ? 6.942 1.270 13.690 1.00 20.71 99 PHE B N 1
ATOM 1794 C CA . PHE B 1 103 ? 8.167 1.750 14.291 1.00 19.61 99 PHE B CA 1
ATOM 1795 C C . PHE B 1 103 ? 7.877 3.124 14.890 1.00 19.39 99 PHE B C 1
ATOM 1796 O O . PHE B 1 103 ? 7.604 4.065 14.157 1.00 20.16 99 PHE B O 1
ATOM 1804 N N . VAL B 1 104 ? 7.946 3.228 16.217 1.00 19.72 100 VAL B N 1
ATOM 1805 C CA . VAL B 1 104 ? 7.443 4.366 16.952 1.00 20.92 100 VAL B CA 1
ATOM 1806 C C . VAL B 1 104 ? 8.609 5.157 17.499 1.00 21.76 100 VAL B C 1
ATOM 1807 O O . VAL B 1 104 ? 9.435 4.614 18.251 1.00 22.86 100 VAL B O 1
ATOM 1811 N N . PHE B 1 105 ? 8.703 6.418 17.077 1.00 21.47 101 PHE B N 1
ATOM 1812 C CA . PHE B 1 105 ? 9.813 7.283 17.467 1.00 22.54 101 PHE B CA 1
ATOM 1813 C C . PHE B 1 105 ? 9.299 8.505 18.200 1.00 25.11 101 PHE B C 1
ATOM 1814 O O . PHE B 1 105 ? 8.284 9.096 17.806 1.00 26.02 101 PHE B O 1
ATOM 1822 N N . GLY B 1 106 ? 10.008 8.909 19.242 1.00 27.24 102 GLY B N 1
ATOM 1823 C CA . GLY B 1 106 ? 9.710 10.165 19.902 1.00 29.88 102 GLY B CA 1
ATOM 1824 C C . GLY B 1 106 ? 10.495 11.346 19.362 1.00 31.30 102 GLY B C 1
ATOM 1825 O O . GLY B 1 106 ? 11.306 11.216 18.440 1.00 32.84 102 GLY B O 1
ATOM 1826 N N . ALA B 1 107 ? 10.259 12.508 19.941 1.00 34.81 103 ALA B N 1
ATOM 1827 C CA . ALA B 1 107 ? 10.944 13.735 19.518 1.00 38.55 103 ALA B CA 1
ATOM 1828 C C . ALA B 1 107 ? 12.446 13.548 19.649 1.00 39.79 103 ALA B C 1
ATOM 1829 O O . ALA B 1 107 ? 12.895 12.936 20.607 1.00 38.65 103 ALA B O 1
ATOM 1831 N N . GLU B 1 108 ? 13.207 14.062 18.688 1.00 41.23 104 GLU B N 1
ATOM 1832 C CA . GLU B 1 108 ? 14.666 13.973 18.741 1.00 44.76 104 GLU B CA 1
ATOM 1833 C C . GLU B 1 108 ? 15.238 14.500 20.057 1.00 46.88 104 GLU B C 1
ATOM 1834 O O . GLU B 1 108 ? 16.191 13.924 20.577 1.00 50.36 104 GLU B O 1
ATOM 1840 N N . THR B 1 109 ? 14.657 15.567 20.601 1.00 46.46 105 THR B N 1
ATOM 1841 C CA . THR B 1 109 ? 15.162 16.147 21.845 1.00 50.47 105 THR B CA 1
ATOM 1842 C C . THR B 1 109 ? 14.638 15.387 23.070 1.00 52.37 105 THR B C 1
ATOM 1843 O O . THR B 1 109 ? 15.417 14.990 23.936 1.00 53.88 105 THR B O 1
ATOM 1845 N N . ARG B 1 110 ? 13.324 15.177 23.133 1.00 51.08 106 ARG B N 1
ATOM 1846 C CA . ARG B 1 110 ? 12.696 14.514 24.276 1.00 50.75 106 ARG B CA 1
ATOM 1847 C C . ARG B 1 110 ? 12.862 12.971 24.326 1.00 47.58 106 ARG B C 1
ATOM 1848 O O . ARG B 1 110 ? 13.116 12.404 25.385 1.00 49.08 106 ARG B O 1
ATOM 1850 N N . GLY B 1 111 ? 12.726 12.295 23.195 1.00 43.14 107 GLY B N 1
ATOM 1851 C CA . GLY B 1 111 ? 12.554 10.838 23.191 1.00 40.69 107 GLY B CA 1
ATOM 1852 C C . GLY B 1 111 ? 11.120 10.541 23.613 1.00 38.73 107 GLY B C 1
ATOM 1853 O O . GLY B 1 111 ? 10.373 11.454 23.900 1.00 38.50 107 GLY B O 1
ATOM 1854 N N . LEU B 1 112 ? 10.720 9.278 23.612 1.00 36.47 108 LEU B N 1
ATOM 1855 C CA . LEU B 1 112 ? 9.345 8.921 23.984 1.00 36.37 108 LEU B CA 1
ATOM 1856 C C . LEU B 1 112 ? 9.145 9.196 25.466 1.00 36.26 108 LEU B C 1
ATOM 1857 O O . LEU B 1 112 ? 10.042 8.940 26.256 1.00 35.01 108 LEU B O 1
ATOM 1862 N N . ALA B 1 113 ? 7.982 9.722 25.835 1.00 38.75 109 ALA B N 1
ATOM 1863 C CA . ALA B 1 113 ? 7.642 9.943 27.254 1.00 40.72 109 ALA B CA 1
ATOM 1864 C C . ALA B 1 113 ? 7.579 8.608 28.008 1.00 42.80 109 ALA B C 1
ATOM 1865 O O . ALA B 1 113 ? 7.120 7.607 27.441 1.00 42.74 109 ALA B O 1
ATOM 1867 N N . PRO B 1 114 ? 8.057 8.576 29.280 1.00 45.99 110 PRO B N 1
ATOM 1868 C CA . PRO B 1 114 ? 8.079 7.334 30.066 1.00 46.08 110 PRO B CA 1
ATOM 1869 C C . PRO B 1 114 ? 6.706 6.690 30.177 1.00 46.67 110 PRO B C 1
ATOM 1870 O O . PRO B 1 114 ? 6.580 5.460 30.145 1.00 44.59 110 PRO B O 1
ATOM 1874 N N . ALA B 1 115 ? 5.690 7.536 30.313 1.00 47.36 111 ALA B N 1
ATOM 1875 C CA . ALA B 1 115 ? 4.296 7.098 30.285 1.00 47.96 111 ALA B CA 1
ATOM 1876 C C . ALA B 1 115 ? 4.078 6.087 29.174 1.00 45.62 111 ALA B C 1
ATOM 1877 O O . ALA B 1 115 ? 3.552 5.013 29.404 1.00 45.43 111 ALA B O 1
ATOM 1879 N N . LEU B 1 116 ? 4.531 6.452 27.979 1.00 44.58 112 LEU B N 1
ATOM 1880 C CA . LEU B 1 116 ? 4.324 5.674 26.768 1.00 41.70 112 LEU B CA 1
ATOM 1881 C C . LEU B 1 116 ? 5.256 4.466 26.709 1.00 39.83 112 LEU B C 1
ATOM 1882 O O . LEU B 1 116 ? 4.803 3.347 26.451 1.00 37.61 112 LEU B O 1
ATOM 1887 N N . VAL B 1 117 ? 6.538 4.686 27.006 1.00 38.81 113 VAL B N 1
ATOM 1888 C CA . VAL B 1 117 ? 7.510 3.592 27.044 1.00 38.54 113 VAL B CA 1
ATOM 1889 C C . VAL B 1 117 ? 7.029 2.432 27.969 1.00 38.55 113 VAL B C 1
ATOM 1890 O O . VAL B 1 117 ? 7.174 1.265 27.619 1.00 38.04 113 VAL B O 1
ATOM 1894 N N . ASP B 1 118 ? 6.448 2.773 29.119 1.00 40.72 114 ASP B N 1
ATOM 1895 C CA . ASP B 1 118 ? 5.836 1.808 30.059 1.00 42.31 114 ASP B CA 1
ATOM 1896 C C . ASP B 1 118 ? 4.694 0.976 29.475 1.00 41.59 114 ASP B C 1
ATOM 1897 O O . ASP B 1 118 ? 4.392 -0.085 29.993 1.00 42.92 114 ASP B O 1
ATOM 1902 N N . ARG B 1 119 ? 4.039 1.450 28.427 1.00 41.57 115 ARG B N 1
ATOM 1903 C CA . ARG B 1 119 ? 2.996 0.650 27.765 1.00 41.44 115 ARG B CA 1
ATOM 1904 C C . ARG B 1 119 ? 3.593 -0.468 26.877 1.00 38.91 115 ARG B C 1
ATOM 1905 O O . ARG B 1 119 ? 2.901 -1.398 26.519 1.00 40.45 115 ARG B O 1
ATOM 1907 N N . PHE B 1 120 ? 4.873 -0.385 26.533 1.00 35.22 116 PHE B N 1
ATOM 1908 C CA . PHE B 1 120 ? 5.492 -1.378 25.656 1.00 32.38 116 PHE B CA 1
ATOM 1909 C C . PHE B 1 120 ? 6.236 -2.492 26.420 1.00 32.38 116 PHE B C 1
ATOM 1910 O O . PHE B 1 120 ? 7.084 -2.212 27.300 1.00 31.11 116 PHE B O 1
ATOM 1918 N N . ALA B 1 121 ? 5.959 -3.750 26.069 1.00 31.42 117 ALA B N 1
ATOM 1919 C CA . ALA B 1 121 ? 6.745 -4.850 26.617 1.00 32.26 117 ALA B CA 1
ATOM 1920 C C . ALA B 1 121 ? 8.233 -4.684 26.234 1.00 32.19 117 ALA B C 1
ATOM 1921 O O . ALA B 1 121 ? 8.558 -4.100 25.192 1.00 31.84 117 ALA B O 1
ATOM 1923 N N . PRO B 1 122 ? 9.146 -5.162 27.091 1.00 33.77 118 PRO B N 1
ATOM 1924 C CA . PRO B 1 122 ? 10.579 -4.978 26.818 1.00 33.55 118 PRO B CA 1
ATOM 1925 C C . PRO B 1 122 ? 11.006 -5.506 25.438 1.00 32.40 118 PRO B C 1
ATOM 1926 O O . PRO B 1 122 ? 11.832 -4.887 24.766 1.00 32.07 118 PRO B O 1
ATOM 1930 N N . GLU B 1 123 ? 10.412 -6.627 25.031 1.00 32.81 119 GLU B N 1
ATOM 1931 C CA . GLU B 1 123 ? 10.660 -7.276 23.734 1.00 31.61 119 GLU B CA 1
ATOM 1932 C C . GLU B 1 123 ? 10.461 -6.314 22.575 1.00 28.59 119 GLU B C 1
ATOM 1933 O O . GLU B 1 123 ? 11.173 -6.391 21.573 1.00 26.69 119 GLU B O 1
ATOM 1939 N N . GLN B 1 124 ? 9.490 -5.405 22.723 1.00 27.19 120 GLN B N 1
ATOM 1940 C CA . GLN B 1 124 ? 9.158 -4.443 21.695 1.00 25.87 120 GLN B CA 1
ATOM 1941 C C . GLN B 1 124 ? 9.932 -3.133 21.815 1.00 25.68 120 GLN B C 1
ATOM 1942 O O . GLN B 1 124 ? 9.666 -2.172 21.077 1.00 26.65 120 GLN B O 1
ATOM 1948 N N . ARG B 1 125 ? 10.899 -3.075 22.713 1.00 25.05 121 ARG B N 1
ATOM 1949 C CA . ARG B 1 125 ? 11.701 -1.865 22.872 1.00 25.08 121 ARG B CA 1
ATOM 1950 C C . ARG B 1 125 ? 13.090 -2.051 22.218 1.00 23.41 121 ARG B C 1
ATOM 1951 O O . ARG B 1 125 ? 13.835 -3.011 22.489 1.00 22.75 121 ARG B O 1
ATOM 1959 N N . VAL B 1 126 ? 13.440 -1.119 21.363 1.00 22.85 122 VAL B N 1
ATOM 1960 C CA . VAL B 1 126 ? 14.598 -1.296 20.492 1.00 22.79 122 VAL B CA 1
ATOM 1961 C C . VAL B 1 126 ? 15.386 0.000 20.389 1.00 23.03 122 VAL B C 1
ATOM 1962 O O . VAL B 1 126 ? 14.850 1.080 20.617 1.00 22.13 122 VAL B O 1
ATOM 1966 N N . ARG B 1 127 ? 16.680 -0.125 20.137 1.00 23.66 123 ARG B N 1
ATOM 1967 C CA . ARG B 1 127 ? 17.525 1.044 19.883 1.00 23.11 123 ARG B CA 1
ATOM 1968 C C . ARG B 1 127 ? 18.527 0.680 18.820 1.00 21.77 123 ARG B C 1
ATOM 1969 O O . ARG B 1 127 ? 18.830 -0.497 18.606 1.00 20.62 123 ARG B O 1
ATOM 1977 N N . LEU B 1 128 ? 19.063 1.687 18.171 1.00 21.62 124 LEU B N 1
ATOM 1978 C CA . LEU B 1 128 ? 20.132 1.452 17.211 1.00 22.18 124 LEU B CA 1
ATOM 1979 C C . LEU B 1 128 ? 21.424 1.300 18.013 1.00 22.81 124 LEU B C 1
ATOM 1980 O O . LEU B 1 128 ? 21.590 1.951 19.010 1.00 23.24 124 LEU B O 1
ATOM 1985 N N . PRO B 1 129 ? 22.332 0.411 17.588 1.00 23.24 125 PRO B N 1
ATOM 1986 C CA . PRO B 1 129 ? 23.646 0.393 18.220 1.00 24.64 125 PRO B CA 1
ATOM 1987 C C . PRO B 1 129 ? 24.383 1.748 18.098 1.00 25.22 125 PRO B C 1
ATOM 1988 O O . PRO B 1 129 ? 24.310 2.413 17.075 1.00 22.08 125 PRO B O 1
ATOM 1992 N N . MET B 1 130 ? 25.121 2.094 19.138 1.00 28.41 126 MET B N 1
ATOM 1993 C CA . MET B 1 130 ? 25.897 3.331 19.175 1.00 31.04 126 MET B CA 1
ATOM 1994 C C . MET B 1 130 ? 27.203 3.038 19.884 1.00 33.96 126 MET B C 1
ATOM 1995 O O . MET B 1 130 ? 27.230 2.260 20.828 1.00 33.54 126 MET B O 1
ATOM 1997 N N . ARG B 1 131 ? 28.277 3.679 19.444 1.00 35.76 127 ARG B N 1
ATOM 1998 C CA . ARG B 1 131 ? 29.478 3.748 20.268 1.00 40.00 127 ARG B CA 1
ATOM 1999 C C . ARG B 1 131 ? 29.179 4.543 21.554 1.00 41.63 127 ARG B C 1
ATOM 2000 O O . ARG B 1 131 ? 28.558 5.615 21.507 1.00 39.84 127 ARG B O 1
ATOM 2008 N N . PRO B 1 132 ? 29.615 4.021 22.711 1.00 45.07 128 PRO B N 1
ATOM 2009 C CA . PRO B 1 132 ? 29.307 4.683 23.989 1.00 46.67 128 PRO B CA 1
ATOM 2010 C C . PRO B 1 132 ? 29.652 6.171 24.017 1.00 48.80 128 PRO B C 1
ATOM 2011 O O . PRO B 1 132 ? 30.670 6.576 23.447 1.00 48.49 128 PRO B O 1
ATOM 2015 N N . GLY B 1 133 ? 28.785 6.968 24.641 1.00 50.45 129 GLY B N 1
ATOM 2016 C CA . GLY B 1 133 ? 29.098 8.356 24.997 1.00 53.81 129 GLY B CA 1
ATOM 2017 C C . GLY B 1 133 ? 28.937 9.400 23.906 1.00 54.83 129 GLY B C 1
ATOM 2018 O O . GLY B 1 133 ? 29.540 10.483 23.975 1.00 57.11 129 GLY B O 1
ATOM 2019 N N . ASN B 1 134 ? 28.129 9.088 22.898 1.00 54.20 130 ASN B N 1
ATOM 2020 C CA . ASN B 1 134 ? 27.884 10.008 21.793 1.00 52.91 130 ASN B CA 1
ATOM 2021 C C . ASN B 1 134 ? 26.444 10.507 21.811 1.00 53.87 130 ASN B C 1
ATOM 2022 O O . ASN B 1 134 ? 25.550 9.833 22.315 1.00 54.41 130 ASN B O 1
ATOM 2027 N N . ARG B 1 135 ? 26.228 11.700 21.269 1.00 58.03 131 ARG B N 1
ATOM 2028 C CA . ARG B 1 135 ? 24.872 12.194 21.037 1.00 58.90 131 ARG B CA 1
ATOM 2029 C C . ARG B 1 135 ? 24.131 11.213 20.107 1.00 56.45 131 ARG B C 1
ATOM 2030 O O . ARG B 1 135 ? 24.752 10.485 19.325 1.00 53.75 131 ARG B O 1
ATOM 2032 N N . SER B 1 136 ? 22.807 11.172 20.217 1.00 55.17 132 SER B N 1
ATOM 2033 C CA . SER B 1 136 ? 21.998 10.340 19.326 1.00 50.28 132 SER B CA 1
ATOM 2034 C C . SER B 1 136 ? 22.031 10.870 17.889 1.00 42.91 132 SER B C 1
ATOM 2035 O O . SER B 1 136 ? 22.447 12.008 17.619 1.00 40.03 132 SER B O 1
ATOM 2038 N N . LEU B 1 137 ? 21.589 10.017 16.980 1.00 38.97 133 LEU B N 1
ATOM 2039 C CA . LEU B 1 137 ? 21.554 10.346 15.564 1.00 37.76 133 LEU B CA 1
ATOM 2040 C C . LEU B 1 137 ? 20.450 11.342 15.276 1.00 35.35 133 LEU B C 1
ATOM 2041 O O . LEU B 1 137 ? 19.489 11.433 16.006 1.00 38.34 133 LEU B O 1
ATOM 2046 N N . ASN B 1 138 ? 20.594 12.098 14.209 1.00 33.72 134 ASN B N 1
ATOM 2047 C CA . ASN B 1 138 ? 19.470 12.853 13.686 1.00 32.21 134 ASN B CA 1
ATOM 2048 C C . ASN B 1 138 ? 18.290 11.884 13.538 1.00 30.41 134 ASN B C 1
ATOM 2049 O O . ASN B 1 138 ? 18.484 10.739 13.108 1.00 30.72 134 ASN B O 1
ATOM 2054 N N . LEU B 1 139 ? 17.097 12.314 13.936 1.00 27.45 135 LEU B N 1
ATOM 2055 C CA . LEU B 1 139 ? 15.883 11.472 13.819 1.00 26.40 135 LEU B CA 1
ATOM 2056 C C . LEU B 1 139 ? 15.633 10.983 12.378 1.00 24.07 135 LEU B C 1
ATOM 2057 O O . LEU B 1 139 ? 15.324 9.820 12.160 1.00 22.03 135 LEU B O 1
ATOM 2062 N N . SER B 1 140 ? 15.758 11.855 11.389 1.00 22.46 136 SER B N 1
ATOM 2063 C CA . SER B 1 140 ? 15.573 11.412 9.988 1.00 22.12 136 SER B CA 1
ATOM 2064 C C . SER B 1 140 ? 16.486 10.201 9.636 1.00 19.81 136 SER B C 1
ATOM 2065 O O . SER B 1 140 ? 16.014 9.213 9.058 1.00 18.28 136 SER B O 1
ATOM 2068 N N . ASN B 1 141 ? 17.765 10.267 10.037 1.00 18.32 137 ASN B N 1
ATOM 2069 C CA . ASN B 1 141 ? 18.700 9.184 9.788 1.00 17.60 137 ASN B CA 1
ATOM 2070 C C . ASN B 1 141 ? 18.309 7.882 10.489 1.00 17.54 137 ASN B C 1
ATOM 2071 O O . ASN B 1 141 ? 18.447 6.820 9.936 1.00 16.01 137 ASN B O 1
ATOM 2076 N N . THR B 1 142 ? 17.808 7.999 11.719 1.00 18.12 138 THR B N 1
ATOM 2077 C CA . THR B 1 142 ? 17.378 6.881 12.496 1.00 18.14 138 THR B CA 1
ATOM 2078 C C . THR B 1 142 ? 16.232 6.185 11.786 1.00 18.34 138 THR B C 1
ATOM 2079 O O . THR B 1 142 ? 16.263 4.963 11.637 1.00 17.59 138 THR B O 1
ATOM 2083 N N . VAL B 1 143 ? 15.197 6.940 11.397 1.00 17.85 139 VAL B N 1
ATOM 2084 C CA . VAL B 1 143 ? 14.066 6.380 10.618 1.00 18.22 139 VAL B CA 1
ATOM 2085 C C . VAL B 1 143 ? 14.554 5.668 9.352 1.00 17.28 139 VAL B C 1
ATOM 2086 O O . VAL B 1 143 ? 14.126 4.545 9.049 1.00 16.19 139 VAL B O 1
ATOM 2090 N N . ALA B 1 144 ? 15.467 6.304 8.628 1.00 16.89 140 ALA B N 1
ATOM 2091 C CA . ALA B 1 144 ? 16.013 5.706 7.390 1.00 16.77 140 ALA B CA 1
ATOM 2092 C C . ALA B 1 144 ? 16.655 4.348 7.681 1.00 16.69 140 ALA B C 1
ATOM 2093 O O . ALA B 1 144 ? 16.355 3.353 6.998 1.00 16.79 140 ALA B O 1
ATOM 2095 N N . VAL B 1 145 ? 17.473 4.300 8.729 1.00 16.58 141 VAL B N 1
ATOM 2096 C CA . VAL B 1 145 ? 18.192 3.075 9.054 1.00 16.91 141 VAL B CA 1
ATOM 2097 C C . VAL B 1 145 ? 17.183 1.971 9.419 1.00 16.28 141 VAL B C 1
ATOM 2098 O O . VAL B 1 145 ? 17.337 0.819 9.047 1.00 15.21 141 VAL B O 1
ATOM 2102 N N . VAL B 1 146 ? 16.182 2.355 10.197 1.00 16.36 142 VAL B N 1
ATOM 2103 C CA . VAL B 1 146 ? 15.123 1.434 10.643 1.00 16.58 142 VAL B CA 1
ATOM 2104 C C . VAL B 1 146 ? 14.407 0.851 9.458 1.00 15.91 142 VAL B C 1
ATOM 2105 O O . VAL B 1 146 ? 14.323 -0.376 9.305 1.00 15.39 142 VAL B O 1
ATOM 2109 N N . VAL B 1 147 ? 13.907 1.718 8.601 1.00 16.80 143 VAL B N 1
ATOM 2110 C CA . VAL B 1 147 ? 13.086 1.272 7.437 1.00 17.40 143 VAL B CA 1
ATOM 2111 C C . VAL B 1 147 ? 13.902 0.434 6.441 1.00 17.34 143 VAL B C 1
ATOM 2112 O O . VAL B 1 147 ? 13.392 -0.550 5.890 1.00 15.07 143 VAL B O 1
ATOM 2116 N N . PHE B 1 148 ? 15.157 0.834 6.215 1.00 16.97 144 PHE B N 1
ATOM 2117 C CA . PHE B 1 148 ? 15.996 0.092 5.261 1.00 17.08 144 PHE B CA 1
ATOM 2118 C C . PHE B 1 148 ? 16.447 -1.252 5.814 1.00 16.72 144 PHE B C 1
ATOM 2119 O O . PHE B 1 148 ? 16.659 -2.188 5.037 1.00 18.17 144 PHE B O 1
ATOM 2127 N N . GLU B 1 149 ? 16.551 -1.367 7.119 1.00 15.98 145 GLU B N 1
ATOM 2128 C CA . GLU B 1 149 ? 16.870 -2.664 7.719 1.00 17.35 145 GLU B CA 1
ATOM 2129 C C . GLU B 1 149 ? 15.659 -3.602 7.675 1.00 16.91 145 GLU B C 1
ATOM 2130 O O . GLU B 1 149 ? 15.781 -4.769 7.279 1.00 17.42 145 GLU B O 1
ATOM 2136 N N . ALA B 1 150 ? 14.499 -3.100 8.099 1.00 17.03 146 ALA B N 1
ATOM 2137 C CA . ALA B 1 150 ? 13.248 -3.888 7.954 1.00 17.38 146 ALA B CA 1
ATOM 2138 C C . ALA B 1 150 ? 13.019 -4.266 6.455 1.00 17.45 146 ALA B C 1
ATOM 2139 O O . ALA B 1 150 ? 12.641 -5.387 6.113 1.00 17.09 146 ALA B O 1
ATOM 2141 N N . TRP B 1 151 ? 13.335 -3.362 5.544 1.00 16.89 147 TRP B N 1
ATOM 2142 C CA . TRP B 1 151 ? 13.119 -3.645 4.112 1.00 17.04 147 TRP B CA 1
ATOM 2143 C C . TRP B 1 151 ? 14.102 -4.713 3.586 1.00 17.87 147 TRP B C 1
ATOM 2144 O O . TRP B 1 151 ? 13.715 -5.632 2.826 1.00 18.05 147 TRP B O 1
ATOM 2155 N N . ARG B 1 152 ? 15.373 -4.626 4.031 1.00 17.88 148 ARG B N 1
ATOM 2156 C CA . ARG B 1 152 ? 16.359 -5.650 3.739 1.00 18.20 148 ARG B CA 1
ATOM 2157 C C . ARG B 1 152 ? 15.876 -7.049 4.170 1.00 18.66 148 ARG B C 1
ATOM 2158 O O . ARG B 1 152 ? 16.078 -8.038 3.446 1.00 19.45 148 ARG B O 1
ATOM 2166 N N . GLN B 1 153 ? 15.271 -7.160 5.353 1.00 18.42 149 GLN B N 1
ATOM 2167 C CA . GLN B 1 153 ? 14.812 -8.466 5.821 1.00 19.43 149 GLN B CA 1
ATOM 2168 C C . GLN B 1 153 ? 13.654 -9.020 4.987 1.00 19.59 149 GLN B C 1
ATOM 2169 O O . GLN B 1 153 ? 13.431 -10.232 4.911 1.00 20.58 149 GLN B O 1
ATOM 2175 N N . ALA B 1 154 ? 12.928 -8.129 4.348 1.00 18.60 150 ALA B N 1
ATOM 2176 C CA . ALA B 1 154 ? 11.897 -8.515 3.411 1.00 18.90 150 ALA B CA 1
ATOM 2177 C C . ALA B 1 154 ? 12.495 -8.583 1.983 1.00 19.92 150 ALA B C 1
ATOM 2178 O O . ALA B 1 154 ? 11.771 -8.613 1.010 1.00 19.88 150 ALA B O 1
ATOM 2180 N N . GLY B 1 155 ? 13.821 -8.628 1.843 1.00 20.66 151 GLY B N 1
ATOM 2181 C CA . GLY B 1 155 ? 14.425 -8.745 0.494 1.00 21.80 151 GLY B CA 1
ATOM 2182 C C . GLY B 1 155 ? 14.213 -7.548 -0.433 1.00 22.02 151 GLY B C 1
ATOM 2183 O O . GLY B 1 155 ? 14.275 -7.674 -1.669 1.00 22.72 151 GLY B O 1
ATOM 2184 N N . PHE B 1 156 ? 14.008 -6.376 0.154 1.00 21.47 152 PHE B N 1
ATOM 2185 C CA . PHE B 1 156 ? 13.722 -5.145 -0.621 1.00 22.36 152 PHE B CA 1
ATOM 2186 C C . PHE B 1 156 ? 12.575 -5.286 -1.641 1.00 22.54 152 PHE B C 1
ATOM 2187 O O . PHE B 1 156 ? 12.565 -4.616 -2.664 1.00 22.71 152 PHE B O 1
ATOM 2195 N N . GLU B 1 157 ? 11.602 -6.136 -1.307 1.00 22.39 153 GLU B N 1
ATOM 2196 C CA . GLU B 1 157 ? 10.398 -6.367 -2.113 1.00 21.93 153 GLU B CA 1
ATOM 2197 C C . GLU B 1 157 ? 9.777 -5.083 -2.588 1.00 21.34 153 GLU B C 1
ATOM 2198 O O . GLU B 1 157 ? 9.479 -4.193 -1.768 1.00 19.63 153 GLU B O 1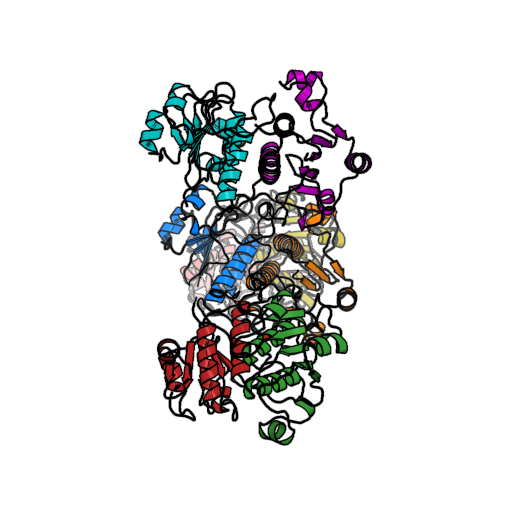
ATOM 2200 N N . GLY B 1 158 ? 9.579 -4.966 -3.901 1.00 21.75 154 GLY B N 1
ATOM 2201 C CA . GLY B 1 158 ? 9.000 -3.721 -4.472 1.00 22.43 154 GLY B CA 1
ATOM 2202 C C . GLY B 1 158 ? 9.969 -2.566 -4.595 1.00 22.80 154 GLY B C 1
ATOM 2203 O O . GLY B 1 158 ? 9.569 -1.421 -4.858 1.00 22.89 154 GLY B O 1
ATOM 2204 N N . GLY B 1 159 ? 11.252 -2.841 -4.407 1.00 23.18 155 GLY B N 1
ATOM 2205 C CA . GLY B 1 159 ? 12.256 -1.810 -4.541 1.00 23.77 155 GLY B CA 1
ATOM 2206 C C . GLY B 1 159 ? 13.291 -2.219 -5.554 1.00 25.22 155 GLY B C 1
ATOM 2207 O O . GLY B 1 159 ? 13.545 -3.407 -5.725 1.00 27.88 155 GLY B O 1
ATOM 2208 N N . ALA B 1 160 ? 13.865 -1.243 -6.244 1.00 25.45 156 ALA B N 1
ATOM 2209 C CA . ALA B 1 160 ? 14.988 -1.445 -7.167 1.00 26.83 156 ALA B CA 1
ATOM 2210 C C . ALA B 1 160 ? 15.645 -0.096 -7.432 1.00 27.16 156 ALA B C 1
ATOM 2211 O O . ALA B 1 160 ? 15.193 0.948 -6.889 1.00 24.87 156 ALA B O 1
ATOM 2214 N N . SER C 1 4 ? -10.616 -24.123 15.463 1.00 49.05 0 SER C N 1
ATOM 2215 C CA . SER C 1 4 ? -9.371 -24.868 15.113 1.00 48.48 0 SER C CA 1
ATOM 2216 C C . SER C 1 4 ? -8.404 -23.941 14.393 1.00 44.42 0 SER C C 1
ATOM 2217 O O . SER C 1 4 ? -8.764 -23.240 13.446 1.00 43.27 0 SER C O 1
ATOM 2220 N N . MET C 1 5 ? -7.172 -23.917 14.876 1.00 42.32 1 MET C N 1
ATOM 2221 C CA . MET C 1 5 ? -6.186 -22.962 14.364 1.00 38.40 1 MET C CA 1
ATOM 2222 C C . MET C 1 5 ? -5.941 -23.304 12.891 1.00 34.92 1 MET C C 1
ATOM 2223 O O . MET C 1 5 ? -5.986 -22.427 12.031 1.00 36.21 1 MET C O 1
ATOM 2228 N N . PHE C 1 6 ? -5.705 -24.583 12.618 1.00 30.46 2 PHE C N 1
ATOM 2229 C CA . PHE C 1 6 ? -5.423 -25.088 11.260 1.00 28.22 2 PHE C CA 1
ATOM 2230 C C . PHE C 1 6 ? -5.789 -26.564 11.285 1.00 26.43 2 PHE C C 1
ATOM 2231 O O . PHE C 1 6 ? -6.038 -27.107 12.357 1.00 24.98 2 PHE C O 1
ATOM 2239 N N . ASN C 1 7 ? -5.806 -27.188 10.107 1.00 24.97 3 ASN C N 1
ATOM 2240 C CA . ASN C 1 7 ? -6.051 -28.625 9.998 1.00 24.42 3 ASN C CA 1
ATOM 2241 C C . ASN C 1 7 ? -4.934 -29.360 9.265 1.00 22.99 3 ASN C C 1
ATOM 2242 O O . ASN C 1 7 ? -4.562 -28.990 8.139 1.00 21.43 3 ASN C O 1
ATOM 2247 N N . VAL C 1 8 ? -4.408 -30.393 9.931 1.00 22.02 4 VAL C N 1
ATOM 2248 C CA . VAL C 1 8 ? -3.470 -31.309 9.346 1.00 21.51 4 VAL C CA 1
ATOM 2249 C C . VAL C 1 8 ? -4.149 -32.611 8.960 1.00 21.32 4 VAL C C 1
ATOM 2250 O O . VAL C 1 8 ? -4.804 -33.240 9.782 1.00 21.98 4 VAL C O 1
ATOM 2254 N N . VAL C 1 9 ? -3.977 -33.008 7.704 1.00 20.68 5 VAL C N 1
ATOM 2255 C CA . VAL C 1 9 ? -4.527 -34.259 7.191 1.00 20.50 5 VAL C CA 1
ATOM 2256 C C . VAL C 1 9 ? -3.387 -35.154 6.732 1.00 20.04 5 VAL C C 1
ATOM 2257 O O . VAL C 1 9 ? -2.668 -34.807 5.789 1.00 18.49 5 VAL C O 1
ATOM 2261 N N . LEU C 1 10 ? -3.270 -36.311 7.378 1.00 20.53 6 LEU C N 1
ATOM 2262 C CA . LEU C 1 10 ? -2.319 -37.339 6.983 1.00 21.32 6 LEU C CA 1
ATOM 2263 C C . LEU C 1 10 ? -3.074 -38.407 6.189 1.00 22.09 6 LEU C C 1
ATOM 2264 O O . LEU C 1 10 ? -3.918 -39.104 6.745 1.00 21.79 6 LEU C O 1
ATOM 2269 N N . VAL C 1 11 ? -2.732 -38.546 4.909 1.00 22.31 7 VAL C N 1
ATOM 2270 C CA . VAL C 1 11 ? -3.319 -39.550 4.051 1.00 23.97 7 VAL C CA 1
ATOM 2271 C C . VAL C 1 11 ? -2.519 -40.874 4.140 1.00 24.42 7 VAL C C 1
ATOM 2272 O O . VAL C 1 11 ? -1.352 -40.962 3.688 1.00 24.06 7 VAL C O 1
ATOM 2276 N N . GLU C 1 12 ? -3.165 -41.888 4.721 1.00 24.72 8 GLU C N 1
ATOM 2277 C CA . GLU C 1 12 ? -2.651 -43.248 4.780 1.00 24.66 8 GLU C CA 1
ATOM 2278 C C . GLU C 1 12 ? -1.205 -43.299 5.306 1.00 24.19 8 GLU C C 1
ATOM 2279 O O . GLU C 1 12 ? -0.329 -43.918 4.697 1.00 25.15 8 GLU C O 1
ATOM 2285 N N . PRO C 1 13 ? -0.955 -42.658 6.450 1.00 22.42 9 PRO C N 1
ATOM 2286 C CA . PRO C 1 13 ? 0.359 -42.701 7.044 1.00 21.86 9 PRO C CA 1
ATOM 2287 C C . PRO C 1 13 ? 0.756 -44.159 7.423 1.00 22.84 9 PRO C C 1
ATOM 2288 O O . PRO C 1 13 ? -0.114 -44.970 7.749 1.00 23.37 9 PRO C O 1
ATOM 2292 N N . GLU C 1 14 ? 2.054 -44.458 7.355 1.00 23.68 10 GLU C N 1
ATOM 2293 C CA . GLU C 1 14 ? 2.599 -45.811 7.409 1.00 25.66 10 GLU C CA 1
ATOM 2294 C C . GLU C 1 14 ? 3.387 -46.084 8.692 1.00 26.54 10 GLU C C 1
ATOM 2295 O O . GLU C 1 14 ? 3.284 -47.173 9.269 1.00 26.84 10 GLU C O 1
ATOM 2301 N N . ILE C 1 15 ? 4.136 -45.095 9.163 1.00 26.56 11 ILE C N 1
ATOM 2302 C CA . ILE C 1 15 ? 5.177 -45.323 10.180 1.00 28.62 11 ILE C CA 1
ATOM 2303 C C . ILE C 1 15 ? 4.769 -44.657 11.506 1.00 28.31 11 ILE C C 1
ATOM 2304 O O . ILE C 1 15 ? 4.758 -43.431 11.607 1.00 28.66 11 ILE C O 1
ATOM 2309 N N . PRO C 1 16 ? 4.474 -45.457 12.540 1.00 27.71 12 PRO C N 1
ATOM 2310 C CA . PRO C 1 16 ? 3.877 -44.901 13.770 1.00 27.79 12 PRO C CA 1
ATOM 2311 C C . PRO C 1 16 ? 4.560 -43.686 14.406 1.00 26.36 12 PRO C C 1
ATOM 2312 O O . PRO C 1 16 ? 3.859 -42.779 14.841 1.00 25.17 12 PRO C O 1
ATOM 2316 N N . PRO C 1 17 ? 5.904 -43.675 14.494 1.00 25.53 13 PRO C N 1
ATOM 2317 C CA . PRO C 1 17 ? 6.505 -42.521 15.142 1.00 25.05 13 PRO C CA 1
ATOM 2318 C C . PRO C 1 17 ? 6.255 -41.176 14.460 1.00 23.99 13 PRO C C 1
ATOM 2319 O O . PRO C 1 17 ? 6.213 -40.189 15.174 1.00 23.19 13 PRO C O 1
ATOM 2323 N N . ASN C 1 18 ? 6.085 -41.137 13.124 1.00 23.50 14 ASN C N 1
ATOM 2324 C CA . ASN C 1 18 ? 5.755 -39.905 12.431 1.00 22.68 14 ASN C CA 1
ATOM 2325 C C . ASN C 1 18 ? 4.403 -39.383 12.860 1.00 22.14 14 ASN C C 1
ATOM 2326 O O . ASN C 1 18 ? 4.192 -38.170 13.067 1.00 20.79 14 ASN C O 1
ATOM 2331 N N . THR C 1 19 ? 3.453 -40.294 12.990 1.00 22.19 15 THR C N 1
ATOM 2332 C CA . THR C 1 19 ? 2.127 -39.880 13.404 1.00 21.84 15 THR C CA 1
ATOM 2333 C C . THR C 1 19 ? 2.150 -39.490 14.885 1.00 22.13 15 THR C C 1
ATOM 2334 O O . THR C 1 19 ? 1.508 -38.510 15.276 1.00 21.54 15 THR C O 1
ATOM 2338 N N . GLY C 1 20 ? 2.894 -40.237 15.697 1.00 22.47 16 GLY C N 1
ATOM 2339 C CA . GLY C 1 20 ? 3.148 -39.853 17.095 1.00 23.65 16 GLY C CA 1
ATOM 2340 C C . GLY C 1 20 ? 3.655 -38.392 17.152 1.00 23.85 16 GLY C C 1
ATOM 2341 O O . GLY C 1 20 ? 3.110 -37.535 17.877 1.00 23.13 16 GLY C O 1
ATOM 2342 N N . ASN C 1 21 ? 4.666 -38.099 16.330 1.00 22.96 17 ASN C N 1
ATOM 2343 C CA . ASN C 1 21 ? 5.229 -36.762 16.296 1.00 22.12 17 ASN C CA 1
ATOM 2344 C C . ASN C 1 21 ? 4.225 -35.694 15.889 1.00 21.31 17 ASN C C 1
ATOM 2345 O O . ASN C 1 21 ? 4.248 -34.601 16.425 1.00 22.49 17 ASN C O 1
ATOM 2350 N N . VAL C 1 22 ? 3.390 -36.004 14.903 1.00 20.81 18 VAL C N 1
ATOM 2351 C CA . VAL C 1 22 ? 2.399 -35.071 14.404 1.00 20.58 18 VAL C CA 1
ATOM 2352 C C . VAL C 1 22 ? 1.281 -34.827 15.427 1.00 21.66 18 VAL C C 1
ATOM 2353 O O . VAL C 1 22 ? 0.782 -33.692 15.549 1.00 21.88 18 VAL C O 1
ATOM 2357 N N . ILE C 1 23 ? 0.842 -35.865 16.136 1.00 22.56 19 ILE C N 1
ATOM 2358 C CA . ILE C 1 23 ? -0.110 -35.659 17.266 1.00 24.37 19 ILE C CA 1
ATOM 2359 C C . ILE C 1 23 ? 0.423 -34.592 18.252 1.00 24.86 19 ILE C C 1
ATOM 2360 O O . ILE C 1 23 ? -0.284 -33.659 18.620 1.00 25.70 19 ILE C O 1
ATOM 2365 N N . ARG C 1 24 ? 1.673 -34.734 18.676 1.00 24.82 20 ARG C N 1
ATOM 2366 C CA . ARG C 1 24 ? 2.299 -33.796 19.627 1.00 25.28 20 ARG C CA 1
ATOM 2367 C C . ARG C 1 24 ? 2.381 -32.363 19.053 1.00 24.24 20 ARG C C 1
ATOM 2368 O O . ARG C 1 24 ? 2.142 -31.367 19.742 1.00 23.03 20 ARG C O 1
ATOM 2376 N N . LEU C 1 25 ? 2.721 -32.285 17.770 1.00 22.71 21 LEU C N 1
ATOM 2377 C CA . LEU C 1 25 ? 2.796 -31.024 17.062 1.00 21.83 21 LEU C CA 1
ATOM 2378 C C . LEU C 1 25 ? 1.441 -30.324 16.987 1.00 21.81 21 LEU C C 1
ATOM 2379 O O . LEU C 1 25 ? 1.334 -29.107 17.135 1.00 21.80 21 LEU C O 1
ATOM 2384 N N . CYS C 1 26 ? 0.395 -31.081 16.720 1.00 21.83 22 CYS C N 1
ATOM 2385 C CA . CYS C 1 26 ? -0.952 -30.502 16.638 1.00 22.49 22 CYS C CA 1
ATOM 2386 C C . CYS C 1 26 ? -1.421 -30.006 18.008 1.00 23.87 22 CYS C C 1
ATOM 2387 O O . CYS C 1 26 ? -2.033 -28.936 18.119 1.00 24.76 22 CYS C O 1
ATOM 2390 N N . ALA C 1 27 ? -1.104 -30.753 19.052 1.00 23.95 23 ALA C N 1
ATOM 2391 C CA . ALA C 1 27 ? -1.474 -30.355 20.414 1.00 25.29 23 ALA C CA 1
ATOM 2392 C C . ALA C 1 27 ? -0.677 -29.096 20.824 1.00 26.27 23 ALA C C 1
ATOM 2393 O O . ALA C 1 27 ? -1.220 -28.174 21.389 1.00 26.44 23 ALA C O 1
ATOM 2395 N N . ASN C 1 28 ? 0.607 -29.054 20.479 1.00 26.19 24 ASN C N 1
ATOM 2396 C CA . ASN C 1 28 ? 1.422 -27.849 20.681 1.00 26.96 24 ASN C CA 1
ATOM 2397 C C . ASN C 1 28 ? 0.910 -26.596 20.008 1.00 26.48 24 ASN C C 1
ATOM 2398 O O . ASN C 1 28 ? 1.047 -25.491 20.541 1.00 26.95 24 ASN C O 1
ATOM 2403 N N . THR C 1 29 ? 0.288 -26.760 18.853 1.00 25.92 25 THR C N 1
ATOM 2404 C CA . THR C 1 29 ? -0.045 -25.616 18.024 1.00 25.88 25 THR C CA 1
ATOM 2405 C C . THR C 1 29 ? -1.521 -25.246 17.953 1.00 25.93 25 THR C C 1
ATOM 2406 O O . THR C 1 29 ? -1.837 -24.152 17.513 1.00 25.56 25 THR C O 1
ATOM 2410 N N . GLY C 1 30 ? -2.397 -26.145 18.383 1.00 26.34 26 GLY C N 1
ATOM 2411 C CA . GLY C 1 30 ? -3.821 -25.960 18.279 1.00 27.17 26 GLY C CA 1
ATOM 2412 C C . GLY C 1 30 ? -4.400 -26.461 16.969 1.00 27.27 26 GLY C C 1
ATOM 2413 O O . GLY C 1 30 ? -5.571 -26.262 16.712 1.00 28.92 26 GLY C O 1
ATOM 2414 N N . ALA C 1 31 ? -3.603 -27.114 16.124 1.00 26.04 27 ALA C N 1
ATOM 2415 C CA . ALA C 1 31 ? -4.124 -27.685 14.905 1.00 25.93 27 ALA C CA 1
ATOM 2416 C C . ALA C 1 31 ? -4.931 -28.956 15.209 1.00 27.27 27 ALA C C 1
ATOM 2417 O O . ALA C 1 31 ? -4.592 -29.714 16.128 1.00 29.15 27 ALA C O 1
ATOM 2419 N N . ARG C 1 32 ? -6.003 -29.165 14.452 1.00 26.87 28 ARG C N 1
ATOM 2420 C CA . ARG C 1 32 ? -6.798 -30.389 14.523 1.00 27.25 28 ARG C CA 1
ATOM 2421 C C . ARG C 1 32 ? -6.226 -31.416 13.547 1.00 25.92 28 ARG C C 1
ATOM 2422 O O . ARG C 1 32 ? -6.033 -31.118 12.343 1.00 24.77 28 ARG C O 1
ATOM 2424 N N . LEU C 1 33 ? -5.932 -32.610 14.064 1.00 25.37 29 LEU C N 1
ATOM 2425 C CA . LEU C 1 33 ? -5.391 -33.680 13.220 1.00 24.48 29 LEU C CA 1
ATOM 2426 C C . LEU C 1 33 ? -6.490 -34.524 12.614 1.00 24.82 29 LEU C C 1
ATOM 2427 O O . LEU C 1 33 ? -7.422 -34.967 13.324 1.00 25.56 29 LEU C O 1
ATOM 2432 N N . HIS C 1 34 ? -6.335 -34.811 11.323 1.00 24.17 30 HIS C N 1
ATOM 2433 C CA . HIS C 1 34 ? -7.154 -35.828 10.653 1.00 24.38 30 HIS C CA 1
ATOM 2434 C C . HIS C 1 34 ? -6.316 -36.932 10.011 1.00 24.01 30 HIS C C 1
ATOM 2435 O O . HIS C 1 34 ? -5.324 -36.642 9.330 1.00 23.52 30 HIS C O 1
ATOM 2442 N N . LEU C 1 35 ? -6.719 -38.191 10.210 1.00 23.69 31 LEU C N 1
ATOM 2443 C CA . LEU C 1 35 ? -6.032 -39.338 9.618 1.00 23.48 31 LEU C CA 1
ATOM 2444 C C . LEU C 1 35 ? -6.953 -39.986 8.638 1.00 24.65 31 LEU C C 1
ATOM 2445 O O . LEU C 1 35 ? -8.127 -40.216 8.974 1.00 25.10 31 LEU C O 1
ATOM 2450 N N . ILE C 1 36 ? -6.461 -40.256 7.427 1.00 24.59 32 ILE C N 1
ATOM 2451 C CA . ILE C 1 36 ? -7.243 -40.987 6.417 1.00 25.71 32 ILE C CA 1
ATOM 2452 C C . ILE C 1 36 ? -6.751 -42.434 6.387 1.00 25.88 32 ILE C C 1
ATOM 2453 O O . ILE C 1 36 ? -5.571 -42.706 6.090 1.00 23.94 32 ILE C O 1
ATOM 2458 N N . GLU C 1 37 ? -7.663 -43.351 6.693 1.00 27.14 33 GLU C N 1
ATOM 2459 C CA . GLU C 1 37 ? -7.419 -44.796 6.575 1.00 28.32 33 GLU C CA 1
ATOM 2460 C C . GLU C 1 37 ? -7.282 -45.218 5.127 1.00 28.67 33 GLU C C 1
ATOM 2461 O O . GLU C 1 37 ? -7.768 -44.512 4.219 1.00 28.61 33 GLU C O 1
ATOM 2467 N N . PRO C 1 38 ? -6.625 -46.370 4.895 1.00 29.43 34 PRO C N 1
ATOM 2468 C CA . PRO C 1 38 ? -5.972 -47.231 5.886 1.00 29.57 34 PRO C CA 1
ATOM 2469 C C . PRO C 1 38 ? -4.659 -46.669 6.449 1.00 28.32 34 PRO C C 1
ATOM 2470 O O . PRO C 1 38 ? -3.878 -46.045 5.718 1.00 27.13 34 PRO C O 1
ATOM 2474 N N . LEU C 1 39 ? -4.450 -46.884 7.748 1.00 28.02 35 LEU C N 1
ATOM 2475 C CA . LEU C 1 39 ? -3.205 -46.567 8.420 1.00 27.42 35 LEU C CA 1
ATOM 2476 C C . LEU C 1 39 ? -2.270 -47.786 8.320 1.00 28.10 35 LEU C C 1
ATOM 2477 O O . LEU C 1 39 ? -2.728 -48.897 8.180 1.00 27.98 35 LEU C O 1
ATOM 2482 N N . GLY C 1 40 ? -0.965 -47.577 8.406 1.00 28.21 36 GLY C N 1
ATOM 2483 C CA . GLY C 1 40 ? -0.006 -48.693 8.517 1.00 29.32 36 GLY C CA 1
ATOM 2484 C C . GLY C 1 40 ? 0.165 -49.249 9.931 1.00 30.84 36 GLY C C 1
ATOM 2485 O O . GLY C 1 40 ? 1.047 -50.069 10.179 1.00 32.56 36 GLY C O 1
ATOM 2486 N N . PHE C 1 41 ? -0.697 -48.864 10.861 1.00 31.45 37 PHE C N 1
ATOM 2487 C CA . PHE C 1 41 ? -0.509 -49.226 12.250 1.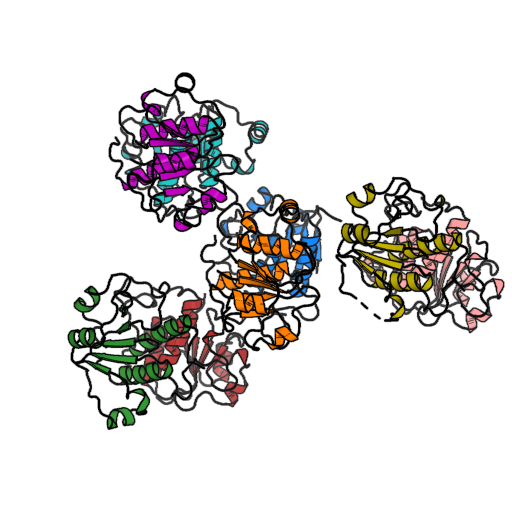00 32.28 37 PHE C CA 1
ATOM 2488 C C . PHE C 1 41 ? -1.796 -49.012 13.026 1.00 34.65 37 PHE C C 1
ATOM 2489 O O . PHE C 1 41 ? -2.626 -48.223 12.611 1.00 34.56 37 PHE C O 1
ATOM 2497 N N . PRO C 1 42 ? -1.962 -49.701 14.177 1.00 38.73 38 PRO C N 1
ATOM 2498 C CA . PRO C 1 42 ? -3.214 -49.618 14.887 1.00 38.99 38 PRO C CA 1
ATOM 2499 C C . PRO C 1 42 ? -3.242 -48.441 15.837 1.00 40.28 38 PRO C C 1
ATOM 2500 O O . PRO C 1 42 ? -2.201 -47.916 16.204 1.00 38.35 38 PRO C O 1
ATOM 2504 N N . LEU C 1 43 ? -4.441 -48.045 16.242 1.00 42.85 39 LEU C N 1
ATOM 2505 C CA . LEU C 1 43 ? -4.632 -46.919 17.139 1.00 44.77 39 LEU C CA 1
ATOM 2506 C C . LEU C 1 43 ? -5.330 -47.377 18.404 1.00 49.66 39 LEU C C 1
ATOM 2507 O O . LEU C 1 43 ? -6.536 -47.646 18.393 1.00 51.23 39 LEU C O 1
ATOM 2512 N N . ASP C 1 44 ? -4.571 -47.456 19.492 1.00 52.71 40 ASP C N 1
ATOM 2513 C CA . ASP C 1 44 ? -5.095 -47.922 20.779 1.00 55.72 40 ASP C CA 1
ATOM 2514 C C . ASP C 1 44 ? -4.527 -47.059 21.897 1.00 56.67 40 ASP C C 1
ATOM 2515 O O . ASP C 1 44 ? -3.374 -46.619 21.837 1.00 55.47 40 ASP C O 1
ATOM 2517 N N . ASP C 1 45 ? -5.342 -46.836 22.922 1.00 58.87 41 ASP C N 1
ATOM 2518 C CA . ASP C 1 45 ? -4.971 -45.971 24.034 1.00 59.79 41 ASP C CA 1
ATOM 2519 C C . ASP C 1 45 ? -3.649 -46.381 24.652 1.00 60.33 41 ASP C C 1
ATOM 2520 O O . ASP C 1 45 ? -2.766 -45.540 24.873 1.00 57.76 41 ASP C O 1
ATOM 2525 N N . ALA C 1 46 ? -3.544 -47.678 24.936 1.00 59.55 42 ALA C N 1
ATOM 2526 C CA . ALA C 1 46 ? -2.407 -48.253 25.651 1.00 60.47 42 ALA C CA 1
ATOM 2527 C C . ALA C 1 46 ? -1.113 -47.943 24.935 1.00 57.69 42 ALA C C 1
ATOM 2528 O O . ALA C 1 46 ? -0.158 -47.484 25.561 1.00 55.89 42 ALA C O 1
ATOM 2530 N N . LYS C 1 47 ? -1.094 -48.196 23.625 1.00 56.67 43 LYS C N 1
ATOM 2531 C CA . LYS C 1 47 ? 0.082 -47.938 22.797 1.00 55.62 43 LYS C CA 1
ATOM 2532 C C . LYS C 1 47 ? 0.279 -46.439 22.647 1.00 55.48 43 LYS C C 1
ATOM 2533 O O . LYS C 1 47 ? 1.420 -45.951 22.719 1.00 57.82 43 LYS C O 1
ATOM 2535 N N . MET C 1 48 ? -0.822 -45.707 22.446 1.00 54.40 44 MET C N 1
ATOM 2536 C CA . MET C 1 48 ? -0.772 -44.227 22.392 1.00 55.14 44 MET C CA 1
ATOM 2537 C C . MET C 1 48 ? -0.070 -43.706 23.649 1.00 56.05 44 MET C C 1
ATOM 2538 O O . MET C 1 48 ? 1.044 -43.179 23.565 1.00 54.12 44 MET C O 1
ATOM 2543 N N . ARG C 1 49 ? -0.719 -43.905 24.803 1.00 56.94 45 ARG C N 1
ATOM 2544 C CA . ARG C 1 49 ? -0.134 -43.660 26.125 1.00 59.46 45 ARG C CA 1
ATOM 2545 C C . ARG C 1 49 ? 1.258 -44.255 26.248 1.00 62.30 45 ARG C C 1
ATOM 2546 O O . ARG C 1 49 ? 2.194 -43.581 26.690 1.00 67.27 45 ARG C O 1
ATOM 2548 N N . ARG C 1 50 ? 1.389 -45.511 25.830 1.00 63.58 46 ARG C N 1
ATOM 2549 C CA . ARG C 1 50 ? 2.637 -46.259 25.955 1.00 64.59 46 ARG C CA 1
ATOM 2550 C C . ARG C 1 50 ? 3.784 -45.579 25.238 1.00 63.71 46 ARG C C 1
ATOM 2551 O O . ARG C 1 50 ? 4.904 -45.544 25.754 1.00 66.61 46 ARG C O 1
ATOM 2553 N N . ALA C 1 51 ? 3.501 -45.018 24.062 1.00 62.06 47 ALA C N 1
ATOM 2554 C CA . ALA C 1 51 ? 4.512 -44.311 23.272 1.00 59.22 47 ALA C CA 1
ATOM 2555 C C . ALA C 1 51 ? 4.819 -42.904 23.784 1.00 57.10 47 ALA C C 1
ATOM 2556 O O . ALA C 1 51 ? 5.678 -42.225 23.221 1.00 54.86 47 ALA C O 1
ATOM 2558 N N . GLY C 1 52 ? 4.118 -42.462 24.834 1.00 57.12 48 GLY C N 1
ATOM 2559 C CA . GLY C 1 52 ? 4.437 -41.200 25.535 1.00 53.58 48 GLY C CA 1
ATOM 2560 C C . GLY C 1 52 ? 3.466 -40.045 25.305 1.00 50.93 48 GLY C C 1
ATOM 2561 O O . GLY C 1 52 ? 3.825 -38.890 25.502 1.00 48.87 48 GLY C O 1
ATOM 2562 N N . LEU C 1 53 ? 2.228 -40.360 24.931 1.00 48.70 49 LEU C N 1
ATOM 2563 C CA . LEU C 1 53 ? 1.242 -39.363 24.536 1.00 47.69 49 LEU C CA 1
ATOM 2564 C C . LEU C 1 53 ? 0.196 -39.291 25.613 1.00 49.20 49 LEU C C 1
ATOM 2565 O O . LEU C 1 53 ? -0.187 -40.316 26.153 1.00 54.06 49 LEU C O 1
ATOM 2570 N N . ASP C 1 54 ? -0.281 -38.089 25.916 1.00 48.53 50 ASP C N 1
ATOM 2571 C CA . ASP C 1 54 ? -1.300 -37.915 26.947 1.00 50.63 50 ASP C CA 1
ATOM 2572 C C . ASP C 1 54 ? -2.642 -37.869 26.239 1.00 49.31 50 ASP C C 1
ATOM 2573 O O . ASP C 1 54 ? -2.731 -37.410 25.110 1.00 45.35 50 ASP C O 1
ATOM 2578 N N . TYR C 1 55 ? -3.682 -38.339 26.912 1.00 52.28 51 TYR C N 1
ATOM 2579 C CA . TYR C 1 55 ? -5.020 -38.462 26.332 1.00 53.22 51 TYR C CA 1
ATOM 2580 C C . TYR C 1 55 ? -5.494 -37.246 25.537 1.00 50.25 51 TYR C C 1
ATOM 2581 O O . TYR C 1 55 ? -5.909 -37.376 24.388 1.00 49.22 51 TYR C O 1
ATOM 2590 N N . HIS C 1 56 ? -5.412 -36.067 26.140 1.00 48.89 52 HIS C N 1
ATOM 2591 C CA . HIS C 1 56 ? -5.953 -34.852 25.524 1.00 47.03 52 HIS C CA 1
ATOM 2592 C C . HIS C 1 56 ? -5.235 -34.466 24.233 1.00 44.36 52 HIS C C 1
ATOM 2593 O O . HIS C 1 56 ? -5.774 -33.739 23.408 1.00 44.07 52 HIS C O 1
ATOM 2600 N N . GLU C 1 57 ? -3.996 -34.918 24.078 1.00 42.06 53 GLU C N 1
ATOM 2601 C CA . GLU C 1 57 ? -3.246 -34.650 22.868 1.00 39.79 53 GLU C CA 1
ATOM 2602 C C . GLU C 1 57 ? -3.942 -35.213 21.628 1.00 40.73 53 GLU C C 1
ATOM 2603 O O . GLU C 1 57 ? -3.855 -34.615 20.565 1.00 38.62 53 GLU C O 1
ATOM 2609 N N . TYR C 1 58 ? -4.617 -36.356 21.776 1.00 43.02 54 TYR C N 1
ATOM 2610 C CA . TYR C 1 58 ? -5.260 -37.047 20.646 1.00 44.17 54 TYR C CA 1
ATOM 2611 C C . TYR C 1 58 ? -6.782 -37.210 20.760 1.00 47.23 54 TYR C C 1
ATOM 2612 O O . TYR C 1 58 ? -7.402 -37.744 19.849 1.00 47.10 54 TYR C O 1
ATOM 2621 N N . ALA C 1 59 ? -7.377 -36.752 21.863 1.00 51.20 55 ALA C N 1
ATOM 2622 C CA . ALA C 1 59 ? -8.801 -36.997 22.149 1.00 54.10 55 ALA C CA 1
ATOM 2623 C C . ALA C 1 59 ? -9.692 -36.486 21.032 1.00 54.01 55 ALA C C 1
ATOM 2624 O O . ALA C 1 59 ? -10.662 -37.136 20.651 1.00 55.26 55 ALA C O 1
ATOM 2626 N N . GLN C 1 60 ? -9.348 -35.311 20.517 1.00 51.51 56 GLN C N 1
ATOM 2627 C CA . GLN C 1 60 ? -10.139 -34.643 19.499 1.00 50.41 56 GLN C CA 1
ATOM 2628 C C . GLN C 1 60 ? -9.646 -34.952 18.073 1.00 46.12 56 GLN C C 1
ATOM 2629 O O . GLN C 1 60 ? -10.201 -34.434 17.105 1.00 45.22 56 GLN C O 1
ATOM 2635 N N . MET C 1 61 ? -8.606 -35.779 17.944 1.00 42.46 57 MET C N 1
ATOM 2636 C CA . MET C 1 61 ? -8.103 -36.220 16.629 1.00 38.53 57 MET C CA 1
ATOM 2637 C C . MET C 1 61 ? -9.209 -36.963 15.899 1.00 36.67 57 MET C C 1
ATOM 2638 O O . MET C 1 61 ? -9.982 -37.678 16.511 1.00 36.43 57 MET C O 1
ATOM 2643 N N . ARG C 1 62 ? -9.264 -36.804 14.592 1.00 35.45 58 ARG C N 1
ATOM 2644 C CA . ARG C 1 62 ? -10.307 -37.425 13.824 1.00 37.13 58 ARG C CA 1
ATOM 2645 C C . ARG C 1 62 ? -9.795 -38.472 12.822 1.00 35.35 58 ARG C C 1
ATOM 2646 O O . ARG C 1 62 ? -8.859 -38.238 12.061 1.00 32.58 58 ARG C O 1
ATOM 2654 N N . VAL C 1 63 ? -10.424 -39.637 12.816 1.00 34.40 59 VAL C N 1
ATOM 2655 C CA . VAL C 1 63 ? -9.976 -40.703 11.929 1.00 32.56 59 VAL C CA 1
ATOM 2656 C C . VAL C 1 63 ? -11.110 -40.939 10.969 1.00 32.38 59 VAL C C 1
ATOM 2657 O O . VAL C 1 63 ? -12.240 -41.187 11.391 1.00 33.81 59 VAL C O 1
ATOM 2661 N N . HIS C 1 64 ? -10.788 -40.851 9.682 1.00 30.82 60 HIS C N 1
ATOM 2662 C CA . HIS C 1 64 ? -11.730 -40.992 8.589 1.00 31.33 60 HIS C CA 1
ATOM 2663 C C . HIS C 1 64 ? -11.475 -42.279 7.833 1.00 31.43 60 HIS C C 1
ATOM 2664 O O . HIS C 1 64 ? -10.322 -42.672 7.633 1.00 29.64 60 HIS C O 1
ATOM 2671 N N . ARG C 1 65 ? -12.561 -42.867 7.357 1.00 32.62 61 ARG C N 1
ATOM 2672 C CA . ARG C 1 65 ? -12.579 -44.169 6.683 1.00 35.23 61 ARG C CA 1
ATOM 2673 C C . ARG C 1 65 ? -11.838 -44.164 5.352 1.00 33.52 61 ARG C C 1
ATOM 2674 O O . ARG C 1 65 ? -11.139 -45.114 5.000 1.00 32.51 61 ARG C O 1
ATOM 2682 N N . ASP C 1 66 ? -12.032 -43.084 4.605 1.00 32.23 62 ASP C N 1
ATOM 2683 C CA . ASP C 1 66 ? -11.382 -42.901 3.307 1.00 31.58 62 ASP C CA 1
ATOM 2684 C C . ASP C 1 66 ? -11.447 -41.411 2.953 1.00 29.91 62 ASP C C 1
ATOM 2685 O O . ASP C 1 66 ? -11.960 -40.614 3.736 1.00 28.57 62 ASP C O 1
ATOM 2690 N N . TRP C 1 67 ? -10.870 -41.041 1.817 1.00 29.83 63 TRP C N 1
ATOM 2691 C CA . TRP C 1 67 ? -10.763 -39.617 1.437 1.00 28.93 63 TRP C CA 1
ATOM 2692 C C . TRP C 1 67 ? -12.178 -39.011 1.178 1.00 30.49 63 TRP C C 1
ATOM 2693 O O . TRP C 1 67 ? -12.471 -37.892 1.594 1.00 31.26 63 TRP C O 1
ATOM 2704 N N . ASP C 1 68 ? -13.054 -39.761 0.523 1.00 31.40 64 ASP C N 1
ATOM 2705 C CA . ASP C 1 68 ? -14.432 -39.280 0.267 1.00 33.35 64 ASP C CA 1
ATOM 2706 C C . ASP C 1 68 ? -15.213 -39.027 1.572 1.00 33.49 64 ASP C C 1
ATOM 2707 O O . ASP C 1 68 ? -15.791 -37.950 1.765 1.00 33.70 64 ASP C O 1
ATOM 2712 N N . ALA C 1 69 ? -15.159 -39.968 2.505 1.00 33.09 65 ALA C N 1
ATOM 2713 C CA . ALA C 1 69 ? -15.768 -39.761 3.828 1.00 33.52 65 ALA C CA 1
ATOM 2714 C C . ALA C 1 69 ? -15.233 -38.496 4.506 1.00 32.58 65 ALA C C 1
ATOM 2715 O O . ALA C 1 69 ? -16.000 -37.710 5.066 1.00 33.43 65 ALA C O 1
ATOM 2717 N N . PHE C 1 70 ? -13.917 -38.294 4.457 1.00 30.96 66 PHE C N 1
ATOM 2718 C CA . PHE C 1 70 ? -13.315 -37.080 5.018 1.00 30.07 66 PHE C CA 1
ATOM 2719 C C . PHE C 1 70 ? -13.932 -35.786 4.431 1.00 30.64 66 PHE C C 1
ATOM 2720 O O . PHE C 1 70 ? -14.380 -34.923 5.182 1.00 30.97 66 PHE C O 1
ATOM 2728 N N . VAL C 1 71 ? -13.938 -35.667 3.103 1.00 31.21 67 VAL C N 1
ATOM 2729 C CA . VAL C 1 71 ? -14.498 -34.499 2.404 1.00 32.11 67 VAL C CA 1
ATOM 2730 C C . VAL C 1 71 ? -15.986 -34.331 2.740 1.00 33.40 67 VAL C C 1
ATOM 2731 O O . VAL C 1 71 ? -16.446 -33.215 2.958 1.00 34.32 67 VAL C O 1
ATOM 2735 N N . ALA C 1 72 ? -16.699 -35.451 2.859 1.00 33.61 68 ALA C N 1
ATOM 2736 C CA . ALA C 1 72 ? -18.107 -35.443 3.226 1.00 35.10 68 ALA C CA 1
ATOM 2737 C C . ALA C 1 72 ? -18.320 -34.949 4.661 1.00 35.23 68 ALA C C 1
ATOM 2738 O O . ALA C 1 72 ? -19.217 -34.169 4.901 1.00 36.21 68 ALA C O 1
ATOM 2740 N N . ALA C 1 73 ? -17.491 -35.378 5.612 1.00 33.99 69 ALA C N 1
ATOM 2741 C CA . ALA C 1 73 ? -17.719 -35.019 7.018 1.00 34.57 69 ALA C CA 1
ATOM 2742 C C . ALA C 1 73 ? -17.277 -33.584 7.382 1.00 34.96 69 ALA C C 1
ATOM 2743 O O . ALA C 1 73 ? -17.903 -32.941 8.226 1.00 35.32 69 ALA C O 1
ATOM 2745 N N . GLU C 1 74 ? -16.193 -33.107 6.767 1.00 33.62 70 GLU C N 1
ATOM 2746 C CA . GLU C 1 74 ? -15.590 -31.837 7.160 1.00 34.10 70 GLU C CA 1
ATOM 2747 C C . GLU C 1 74 ? -15.884 -30.696 6.202 1.00 35.63 70 GLU C C 1
ATOM 2748 O O . GLU C 1 74 ? -15.813 -29.536 6.600 1.00 35.94 70 GLU C O 1
ATOM 2754 N N . ALA C 1 75 ? -16.150 -31.035 4.934 1.00 36.96 71 ALA C N 1
ATOM 2755 C CA . ALA C 1 75 ? -16.564 -30.076 3.927 1.00 37.49 71 ALA C CA 1
ATOM 2756 C C . ALA C 1 75 ? -15.536 -28.969 3.819 1.00 37.10 71 ALA C C 1
ATOM 2757 O O . ALA C 1 75 ? -15.850 -27.799 4.027 1.00 38.08 71 ALA C O 1
ATOM 2759 N N . PRO C 1 76 ? -14.283 -29.336 3.502 1.00 36.33 72 PRO C N 1
ATOM 2760 C CA . PRO C 1 76 ? -13.222 -28.332 3.391 1.00 35.00 72 PRO C CA 1
ATOM 2761 C C . PRO C 1 76 ? -13.344 -27.420 2.195 1.00 35.13 72 PRO C C 1
ATOM 2762 O O . PRO C 1 76 ? -13.605 -27.880 1.089 1.00 36.14 72 PRO C O 1
ATOM 2766 N N . ASP C 1 77 ? -13.073 -26.135 2.402 1.00 35.20 73 ASP C N 1
ATOM 2767 C CA . ASP C 1 77 ? -13.096 -25.166 1.310 1.00 35.35 73 ASP C CA 1
ATOM 2768 C C . ASP C 1 77 ? -11.913 -25.463 0.388 1.00 34.15 73 ASP C C 1
ATOM 2769 O O . ASP C 1 77 ? -10.747 -25.373 0.824 1.00 32.09 73 ASP C O 1
ATOM 2774 N N . PRO C 1 78 ? -12.195 -25.843 -0.881 1.00 34.77 74 PRO C N 1
ATOM 2775 C CA . PRO C 1 78 ? -11.097 -26.216 -1.780 1.00 34.03 74 PRO C CA 1
ATOM 2776 C C . PRO C 1 78 ? -10.102 -25.118 -2.020 1.00 34.20 74 PRO C C 1
ATOM 2777 O O . PRO C 1 78 ? -8.973 -25.403 -2.352 1.00 35.66 74 PRO C O 1
ATOM 2781 N N . ALA C 1 79 ? -10.526 -23.864 -1.885 1.00 35.51 75 ALA C N 1
ATOM 2782 C CA . ALA C 1 79 ? -9.643 -22.722 -2.067 1.00 34.74 75 ALA C CA 1
ATOM 2783 C C . ALA C 1 79 ? -8.586 -22.693 -0.982 1.00 32.66 75 ALA C C 1
ATOM 2784 O O . ALA C 1 79 ? -7.521 -22.162 -1.192 1.00 33.60 75 ALA C O 1
ATOM 2786 N N . ARG C 1 80 ? -8.882 -23.282 0.171 1.00 30.90 76 ARG C N 1
ATOM 2787 C CA . ARG C 1 80 ? -7.985 -23.247 1.300 1.00 29.18 76 ARG C CA 1
ATOM 2788 C C . ARG C 1 80 ? -7.390 -24.624 1.642 1.00 27.34 76 ARG C C 1
ATOM 2789 O O . ARG C 1 80 ? -7.045 -24.883 2.791 1.00 26.13 76 ARG C O 1
ATOM 2797 N N . MET C 1 81 ? -7.265 -25.496 0.642 1.00 27.57 77 MET C N 1
ATOM 2798 C CA . MET C 1 81 ? -6.624 -26.811 0.811 1.00 26.75 77 MET C CA 1
ATOM 2799 C C . MET C 1 81 ? -5.315 -26.908 0.037 1.00 26.18 77 MET C C 1
ATOM 2800 O O . MET C 1 81 ? -5.256 -26.650 -1.195 1.00 26.32 77 MET C O 1
ATOM 2805 N N . PHE C 1 82 ? -4.275 -27.325 0.753 1.00 24.16 78 PHE C N 1
ATOM 2806 C CA . PHE C 1 82 ? -2.944 -27.391 0.184 1.00 24.05 78 PHE C CA 1
ATOM 2807 C C . PHE C 1 82 ? -2.470 -28.817 0.255 1.00 22.48 78 PHE C C 1
ATOM 2808 O O . PHE C 1 82 ? -2.590 -29.454 1.287 1.00 22.50 78 PHE C O 1
ATOM 2816 N N . ALA C 1 83 ? -2.001 -29.327 -0.876 1.00 21.89 79 ALA C N 1
ATOM 2817 C CA . ALA C 1 83 ? -1.367 -30.634 -0.942 1.00 21.57 79 ALA C CA 1
ATOM 2818 C C . ALA C 1 83 ? 0.161 -30.452 -0.976 1.00 20.82 79 ALA C C 1
ATOM 2819 O O . ALA C 1 83 ? 0.706 -29.803 -1.870 1.00 20.50 79 ALA C O 1
ATOM 2821 N N . PHE C 1 84 ? 0.854 -31.038 -0.011 1.00 20.22 80 PHE C N 1
ATOM 2822 C CA . PHE C 1 84 ? 2.299 -30.820 0.120 1.00 20.10 80 PHE C CA 1
ATOM 2823 C C . PHE C 1 84 ? 2.967 -31.999 -0.545 1.00 21.06 80 PHE C C 1
ATOM 2824 O O . PHE C 1 84 ? 2.759 -33.139 -0.166 1.00 21.54 80 PHE C O 1
ATOM 2832 N N . THR C 1 85 ? 3.686 -31.715 -1.612 1.00 22.27 81 THR C N 1
ATOM 2833 C CA . THR C 1 85 ? 4.301 -32.745 -2.409 1.00 23.51 81 THR C CA 1
ATOM 2834 C C . THR C 1 85 ? 5.597 -32.197 -3.032 1.00 24.08 81 THR C C 1
ATOM 2835 O O . THR C 1 85 ? 5.639 -31.043 -3.496 1.00 24.80 81 THR C O 1
ATOM 2839 N N . THR C 1 86 ? 6.623 -33.038 -3.094 1.00 23.54 82 THR C N 1
ATOM 2840 C CA . THR C 1 86 ? 7.871 -32.665 -3.782 1.00 23.77 82 THR C CA 1
ATOM 2841 C C . THR C 1 86 ? 7.671 -32.420 -5.256 1.00 24.68 82 THR C C 1
ATOM 2842 O O . THR C 1 86 ? 8.540 -31.871 -5.912 1.00 25.01 82 THR C O 1
ATOM 2846 N N . ARG C 1 87 ? 6.530 -32.814 -5.798 1.00 25.11 83 ARG C N 1
ATOM 2847 C CA . ARG C 1 87 ? 6.313 -32.671 -7.228 1.00 26.59 83 ARG C CA 1
ATOM 2848 C C . ARG C 1 87 ? 5.596 -31.367 -7.583 1.00 26.39 83 ARG C C 1
ATOM 2849 O O . ARG C 1 87 ? 5.335 -31.090 -8.745 1.00 27.85 83 ARG C O 1
ATOM 2851 N N . GLY C 1 88 ? 5.314 -30.544 -6.602 1.00 25.29 84 GLY C N 1
ATOM 2852 C CA . GLY C 1 88 ? 4.487 -29.365 -6.838 1.00 25.98 84 GLY C CA 1
ATOM 2853 C C . GLY C 1 88 ? 5.254 -28.155 -7.315 1.00 26.62 84 GLY C C 1
ATOM 2854 O O . GLY C 1 88 ? 6.436 -28.033 -7.051 1.00 24.62 84 GLY C O 1
ATOM 2855 N N . SER C 1 89 ? 4.552 -27.266 -8.018 1.00 28.71 85 SER C N 1
ATOM 2856 C CA . SER C 1 89 ? 5.123 -26.004 -8.467 1.00 30.88 85 SER C CA 1
ATOM 2857 C C . SER C 1 89 ? 4.681 -24.853 -7.599 1.00 30.82 85 SER C C 1
ATOM 2858 O O . SER C 1 89 ? 5.200 -23.774 -7.727 1.00 31.44 85 SER C O 1
ATOM 2861 N N . GLY C 1 90 ? 3.678 -25.071 -6.753 1.00 30.72 86 GLY C N 1
ATOM 2862 C CA . GLY C 1 90 ? 3.296 -24.063 -5.751 1.00 30.10 86 GLY C CA 1
ATOM 2863 C C . GLY C 1 90 ? 4.507 -23.759 -4.886 1.00 29.36 86 GLY C C 1
ATOM 2864 O O . GLY C 1 90 ? 5.155 -24.665 -4.396 1.00 27.90 86 GLY C O 1
ATOM 2865 N N . ARG C 1 91 ? 4.825 -22.477 -4.747 1.00 29.68 87 ARG C N 1
ATOM 2866 C CA . ARG C 1 91 ? 5.944 -21.996 -3.959 1.00 30.00 87 ARG C CA 1
ATOM 2867 C C . ARG C 1 91 ? 5.552 -21.975 -2.477 1.00 30.04 87 ARG C C 1
ATOM 2868 O O . ARG C 1 91 ? 4.481 -21.482 -2.133 1.00 30.07 87 ARG C O 1
ATOM 2870 N N . PHE C 1 92 ? 6.395 -22.558 -1.617 1.00 30.34 88 PHE C N 1
ATOM 2871 C CA . PHE C 1 92 ? 6.233 -22.414 -0.165 1.00 29.55 88 PHE C CA 1
ATOM 2872 C C . PHE C 1 92 ? 6.485 -20.959 0.262 1.00 31.92 88 PHE C C 1
ATOM 2873 O O . PHE C 1 92 ? 5.692 -20.398 1.001 1.00 35.00 88 PHE C O 1
ATOM 2881 N N . HIS C 1 93 ? 7.581 -20.367 -0.209 1.00 32.39 89 HIS C N 1
ATOM 2882 C CA . HIS C 1 93 ? 7.953 -18.997 0.141 1.00 34.34 89 HIS C CA 1
ATOM 2883 C C . HIS C 1 93 ? 6.818 -18.000 -0.119 1.00 36.08 89 HIS C C 1
ATOM 2884 O O . HIS C 1 93 ? 6.626 -17.062 0.659 1.00 36.32 89 HIS C O 1
ATOM 2886 N N . ASP C 1 94 ? 6.061 -18.218 -1.198 1.00 38.56 90 ASP C N 1
ATOM 2887 C CA . ASP C 1 94 ? 5.055 -17.243 -1.649 1.00 41.35 90 ASP C CA 1
ATOM 2888 C C . ASP C 1 94 ? 3.609 -17.496 -1.205 1.00 40.62 90 ASP C C 1
ATOM 2889 O O . ASP C 1 94 ? 2.679 -16.891 -1.757 1.00 41.94 90 ASP C O 1
ATOM 2891 N N . ARG C 1 95 ? 3.397 -18.334 -0.187 1.00 37.18 91 ARG C N 1
ATOM 2892 C CA . ARG C 1 95 ? 2.025 -18.694 0.181 1.00 33.48 91 ARG C CA 1
ATOM 2893 C C . ARG C 1 95 ? 1.554 -18.044 1.506 1.00 31.15 91 ARG C C 1
ATOM 2894 O O . ARG C 1 95 ? 2.231 -18.100 2.541 1.00 29.83 91 ARG C O 1
ATOM 2896 N N . ALA C 1 96 ? 0.380 -17.440 1.451 1.00 29.41 92 ALA C N 1
ATOM 2897 C CA . ALA C 1 96 ? -0.298 -16.933 2.620 1.00 29.49 92 ALA C CA 1
ATOM 2898 C C . ALA C 1 96 ? -1.197 -18.030 3.169 1.00 29.68 92 ALA C C 1
ATOM 2899 O O . ALA C 1 96 ? -2.070 -18.517 2.473 1.00 30.66 92 ALA C O 1
ATOM 2901 N N . PHE C 1 97 ? -0.976 -18.431 4.420 1.00 29.90 93 PHE C N 1
ATOM 2902 C CA . PHE C 1 97 ? -1.861 -19.388 5.067 1.00 29.68 93 PHE C CA 1
ATOM 2903 C C . PHE C 1 97 ? -2.792 -18.644 5.990 1.00 31.62 93 PHE C C 1
ATOM 2904 O O . PHE C 1 97 ? -2.431 -17.606 6.506 1.00 31.12 93 PHE C O 1
ATOM 2912 N N . GLU C 1 98 ? -4.011 -19.156 6.135 1.00 32.86 94 GLU C N 1
ATOM 2913 C CA . GLU C 1 98 ? -5.014 -18.572 7.023 1.00 35.59 94 GLU C CA 1
ATOM 2914 C C . GLU C 1 98 ? -5.557 -19.578 8.056 1.00 33.99 94 GLU C C 1
ATOM 2915 O O . GLU C 1 98 ? -5.612 -20.768 7.800 1.00 32.14 94 GLU C O 1
ATOM 2921 N N . PRO C 1 99 ? -5.982 -19.084 9.235 1.00 35.02 95 PRO C N 1
ATOM 2922 C CA . PRO C 1 99 ? -6.682 -19.969 10.184 1.00 33.58 95 PRO C CA 1
ATOM 2923 C C . PRO C 1 99 ? -7.762 -20.803 9.493 1.00 32.74 95 PRO C C 1
ATOM 2924 O O . PRO C 1 99 ? -8.471 -20.306 8.611 1.00 31.45 95 PRO C O 1
ATOM 2928 N N . GLY C 1 100 ? -7.811 -22.095 9.826 1.00 31.27 96 GLY C N 1
ATOM 2929 C CA . GLY C 1 100 ? -8.799 -22.993 9.264 1.00 31.47 96 GLY C CA 1
ATOM 2930 C C . GLY C 1 100 ? -8.370 -23.685 7.983 1.00 31.13 96 GLY C C 1
ATOM 2931 O O . GLY C 1 100 ? -9.059 -24.615 7.512 1.00 32.10 96 GLY C O 1
ATOM 2932 N N . ASP C 1 101 ? -7.251 -23.249 7.403 1.00 28.91 97 ASP C N 1
ATOM 2933 C CA . ASP C 1 101 ? -6.676 -23.929 6.224 1.00 27.52 97 ASP C CA 1
ATOM 2934 C C . ASP C 1 101 ? -6.521 -25.458 6.431 1.00 26.23 97 ASP C C 1
ATOM 2935 O O . ASP C 1 101 ? -6.458 -25.955 7.550 1.00 25.24 97 ASP C O 1
ATOM 2940 N N . TRP C 1 102 ? -6.453 -26.189 5.326 1.00 25.92 98 TRP C N 1
ATOM 2941 C CA . TRP C 1 102 ? -6.191 -27.633 5.354 1.00 24.78 98 TRP C CA 1
ATOM 2942 C C . TRP C 1 102 ? -4.821 -27.956 4.739 1.00 23.09 98 TRP C C 1
ATOM 2943 O O . TRP C 1 102 ? -4.517 -27.579 3.591 1.00 22.11 98 TRP C O 1
ATOM 2954 N N . PHE C 1 103 ? -4.001 -28.662 5.512 1.00 20.84 99 PHE C N 1
ATOM 2955 C CA . PHE C 1 103 ? -2.663 -29.024 5.097 1.00 19.49 99 PHE C CA 1
ATOM 2956 C C . PHE C 1 103 ? -2.587 -30.533 4.907 1.00 18.90 99 PHE C C 1
ATOM 2957 O O . PHE C 1 103 ? -2.713 -31.293 5.870 1.00 18.45 99 PHE C O 1
ATOM 2965 N N . VAL C 1 104 ? -2.411 -30.958 3.656 1.00 19.00 100 VAL C N 1
ATOM 2966 C CA . VAL C 1 104 ? -2.547 -32.365 3.295 1.00 19.13 100 VAL C CA 1
ATOM 2967 C C . VAL C 1 104 ? -1.180 -32.958 2.914 1.00 19.15 100 VAL C C 1
ATOM 2968 O O . VAL C 1 104 ? -0.462 -32.396 2.071 1.00 18.98 100 VAL C O 1
ATOM 2972 N N . PHE C 1 105 ? -0.849 -34.092 3.546 1.00 18.68 101 PHE C N 1
ATOM 2973 C CA . PHE C 1 105 ? 0.469 -34.721 3.458 1.00 17.96 101 PHE C CA 1
ATOM 2974 C C . PHE C 1 105 ? 0.279 -36.201 3.134 1.00 18.62 101 PHE C C 1
ATOM 2975 O O . PHE C 1 105 ? -0.727 -36.825 3.549 1.00 17.88 101 PHE C O 1
ATOM 2983 N N . GLY C 1 106 ? 1.235 -36.756 2.389 1.00 19.19 102 GLY C N 1
ATOM 2984 C CA . GLY C 1 106 ? 1.164 -38.174 1.967 1.00 20.41 102 GLY C CA 1
ATOM 2985 C C . GLY C 1 106 ? 2.003 -39.133 2.774 1.00 20.05 102 GLY C C 1
ATOM 2986 O O . GLY C 1 106 ? 2.595 -38.744 3.780 1.00 19.35 102 GLY C O 1
ATOM 2987 N N . ALA C 1 107 ? 2.046 -40.387 2.321 1.00 21.22 103 ALA C N 1
ATOM 2988 C CA . ALA C 1 107 ? 2.645 -41.471 3.085 1.00 22.04 103 ALA C CA 1
ATOM 2989 C C . ALA C 1 107 ? 4.133 -41.543 2.850 1.00 22.80 103 ALA C C 1
ATOM 2990 O O . ALA C 1 107 ? 4.638 -41.102 1.817 1.00 22.39 103 ALA C O 1
ATOM 2992 N N . GLU C 1 108 ? 4.816 -42.152 3.805 1.00 23.84 104 GLU C N 1
ATOM 2993 C CA . GLU C 1 108 ? 6.281 -42.152 3.833 1.00 24.93 104 GLU C CA 1
ATOM 2994 C C . GLU C 1 108 ? 6.956 -42.730 2.575 1.00 27.17 104 GLU C C 1
ATOM 2995 O O . GLU C 1 108 ? 7.935 -42.197 2.100 1.00 30.49 104 GLU C O 1
ATOM 3001 N N . THR C 1 109 ? 6.406 -43.775 1.993 1.00 29.06 105 THR C N 1
ATOM 3002 C CA . THR C 1 109 ? 7.128 -44.526 0.976 1.00 30.28 105 THR C CA 1
ATOM 3003 C C . THR C 1 109 ? 6.946 -43.864 -0.347 1.00 29.78 105 THR C C 1
ATOM 3004 O O . THR C 1 109 ? 7.914 -43.603 -1.050 1.00 31.81 105 THR C O 1
ATOM 3008 N N . ARG C 1 110 ? 5.700 -43.545 -0.665 1.00 28.37 106 ARG C N 1
ATOM 3009 C CA . ARG C 1 110 ? 5.357 -43.086 -1.985 1.00 28.86 106 ARG C CA 1
ATOM 3010 C C . ARG C 1 110 ? 4.705 -41.704 -2.042 1.00 27.94 106 ARG C C 1
ATOM 3011 O O . ARG C 1 110 ? 4.555 -41.152 -3.122 1.00 27.04 106 ARG C O 1
ATOM 3013 N N . GLY C 1 111 ? 4.382 -41.101 -0.899 1.00 26.64 107 GLY C N 1
ATOM 3014 C CA . GLY C 1 111 ? 3.743 -39.780 -0.938 1.00 25.42 107 GLY C CA 1
ATOM 3015 C C . GLY C 1 111 ? 2.300 -39.883 -1.441 1.00 25.60 107 GLY C C 1
ATOM 3016 O O . GLY C 1 111 ? 1.751 -40.975 -1.542 1.00 24.38 107 GLY C O 1
ATOM 3017 N N . LEU C 1 112 ? 1.689 -38.737 -1.715 1.00 25.86 108 LEU C N 1
ATOM 3018 C CA . LEU C 1 112 ? 0.267 -38.675 -2.101 1.00 27.77 108 LEU C CA 1
ATOM 3019 C C . LEU C 1 112 ? 0.024 -39.279 -3.478 1.00 28.86 108 LEU C C 1
ATOM 3020 O O . LEU C 1 112 ? 0.743 -38.978 -4.432 1.00 29.33 108 LEU C O 1
ATOM 3025 N N . ALA C 1 113 ? -0.984 -40.131 -3.579 1.00 30.48 109 ALA C N 1
ATOM 3026 C CA . ALA C 1 113 ? -1.431 -40.617 -4.878 1.00 31.67 109 ALA C CA 1
ATOM 3027 C C . ALA C 1 113 ? -1.470 -39.446 -5.841 1.00 32.07 109 ALA C C 1
ATOM 3028 O O . ALA C 1 113 ? -2.030 -38.404 -5.512 1.00 30.91 109 ALA C O 1
ATOM 3030 N N . PRO C 1 114 ? -0.845 -39.605 -7.022 1.00 34.18 110 PRO C N 1
ATOM 3031 C CA . PRO C 1 114 ? -0.950 -38.656 -8.118 1.00 35.11 110 PRO C CA 1
ATOM 3032 C C . PRO C 1 114 ? -2.394 -38.252 -8.411 1.00 35.50 110 PRO C C 1
ATOM 3033 O O . PRO C 1 114 ? -2.657 -37.096 -8.710 1.00 34.11 110 PRO C O 1
ATOM 3037 N N . ALA C 1 115 ? -3.327 -39.197 -8.307 1.00 36.90 111 ALA C N 1
ATOM 3038 C CA . ALA C 1 115 ? -4.734 -38.903 -8.600 1.00 38.09 111 ALA C CA 1
ATOM 3039 C C . ALA C 1 115 ? -5.336 -37.942 -7.571 1.00 37.63 111 ALA C C 1
ATOM 3040 O O . ALA C 1 115 ? -6.162 -37.105 -7.928 1.00 38.70 111 ALA C O 1
ATOM 3042 N N . LEU C 1 116 ? -4.905 -38.014 -6.305 1.00 35.53 112 LEU C N 1
ATOM 3043 C CA . LEU C 1 116 ? -5.391 -37.043 -5.343 1.00 34.38 112 LEU C CA 1
ATOM 3044 C C . LEU C 1 116 ? -4.753 -35.666 -5.619 1.00 34.95 112 LEU C C 1
ATOM 3045 O O . LEU C 1 116 ? -5.432 -34.637 -5.637 1.00 34.54 112 LEU C O 1
ATOM 3050 N N . VAL C 1 117 ? -3.441 -35.652 -5.832 1.00 36.05 113 VAL C N 1
ATOM 3051 C CA . VAL C 1 117 ? -2.706 -34.412 -6.130 1.00 36.46 113 VAL C CA 1
ATOM 3052 C C . VAL C 1 117 ? -3.352 -33.659 -7.310 1.00 37.89 113 VAL C C 1
ATOM 3053 O O . VAL C 1 117 ? -3.563 -32.448 -7.233 1.00 38.61 113 VAL C O 1
ATOM 3057 N N . ASP C 1 118 ? -3.689 -34.388 -8.372 1.00 40.27 114 ASP C N 1
ATOM 3058 C CA . ASP C 1 118 ? -4.422 -33.862 -9.539 1.00 42.56 114 ASP C CA 1
ATOM 3059 C C . ASP C 1 118 ? -5.696 -33.055 -9.212 1.00 42.92 114 ASP C C 1
ATOM 3060 O O . ASP C 1 118 ? -5.986 -32.072 -9.886 1.00 45.12 114 ASP C O 1
ATOM 3065 N N . ARG C 1 119 ? -6.451 -33.460 -8.197 1.00 39.72 115 ARG C N 1
ATOM 3066 C CA . ARG C 1 119 ? -7.642 -32.707 -7.783 1.00 38.83 115 ARG C CA 1
ATOM 3067 C C . ARG C 1 119 ? -7.356 -31.298 -7.265 1.00 38.55 115 ARG C C 1
ATOM 3068 O O . ARG C 1 119 ? -8.239 -30.445 -7.304 1.00 40.53 115 ARG C O 1
ATOM 3076 N N . PHE C 1 120 ? -6.152 -31.051 -6.752 1.00 36.80 116 PHE C N 1
ATOM 3077 C CA . PHE C 1 120 ? -5.808 -29.720 -6.242 1.00 35.59 116 PHE C CA 1
ATOM 3078 C C . PHE C 1 120 ? -5.414 -28.818 -7.417 1.00 35.72 116 PHE C C 1
ATOM 3079 O O . PHE C 1 120 ? -4.850 -29.287 -8.414 1.00 35.89 116 PHE C O 1
ATOM 3087 N N . ALA C 1 121 ? -5.741 -27.536 -7.323 1.00 35.74 117 ALA C N 1
ATOM 3088 C CA . ALA C 1 121 ? -5.261 -26.570 -8.316 1.00 37.01 117 ALA C CA 1
ATOM 3089 C C . ALA C 1 121 ? -3.707 -26.560 -8.315 1.00 36.04 117 ALA C C 1
ATOM 3090 O O . ALA C 1 121 ? -3.083 -26.770 -7.267 1.00 34.70 117 ALA C O 1
ATOM 3092 N N . PRO C 1 122 ? -3.085 -26.382 -9.491 1.00 37.03 118 PRO C N 1
ATOM 3093 C CA . PRO C 1 122 ? -1.628 -26.427 -9.639 1.00 36.92 118 PRO C CA 1
ATOM 3094 C C . PRO C 1 122 ? -0.850 -25.690 -8.553 1.00 35.87 118 PRO C C 1
ATOM 3095 O O . PRO C 1 122 ? 0.128 -26.223 -8.025 1.00 33.92 118 PRO C O 1
ATOM 3099 N N . GLU C 1 123 ? -1.308 -24.500 -8.210 1.00 36.98 119 GLU C N 1
ATOM 3100 C CA . GLU C 1 123 ? -0.552 -23.615 -7.356 1.00 38.68 119 GLU C CA 1
ATOM 3101 C C . GLU C 1 123 ? -0.810 -23.937 -5.884 1.00 37.04 119 GLU C C 1
ATOM 3102 O O . GLU C 1 123 ? -0.149 -23.422 -4.989 1.00 34.53 119 GLU C O 1
ATOM 3108 N N . GLN C 1 124 ? -1.737 -24.852 -5.641 1.00 35.95 120 GLN C N 1
ATOM 3109 C CA . GLN C 1 124 ? -1.965 -25.338 -4.289 1.00 34.31 120 GLN C CA 1
ATOM 3110 C C . GLN C 1 124 ? -1.371 -26.728 -4.109 1.00 30.70 120 GLN C C 1
ATOM 3111 O O . GLN C 1 124 ? -1.668 -27.421 -3.144 1.00 28.41 120 GLN C O 1
ATOM 3117 N N . ARG C 1 125 ? -0.533 -27.132 -5.058 1.00 29.05 121 ARG C N 1
ATOM 3118 C CA . ARG C 1 125 ? 0.376 -28.255 -4.831 1.00 28.26 121 ARG C CA 1
ATOM 3119 C C . ARG C 1 125 ? 1.724 -27.647 -4.429 1.00 25.95 121 ARG C C 1
ATOM 3120 O O . ARG C 1 125 ? 2.460 -27.171 -5.276 1.00 26.03 121 ARG C O 1
ATOM 3128 N N . VAL C 1 126 ? 2.036 -27.678 -3.145 1.00 23.93 122 VAL C N 1
ATOM 3129 C CA . VAL C 1 126 ? 3.139 -26.892 -2.598 1.00 22.97 122 VAL C CA 1
ATOM 3130 C C . VAL C 1 126 ? 4.355 -27.730 -2.237 1.00 21.81 122 VAL C C 1
ATOM 3131 O O . VAL C 1 126 ? 4.252 -28.703 -1.529 1.00 20.96 122 VAL C O 1
ATOM 3135 N N . ARG C 1 127 ? 5.517 -27.310 -2.692 1.00 21.54 123 ARG C N 1
ATOM 3136 C CA . ARG C 1 127 ? 6.770 -28.013 -2.416 1.00 21.10 123 ARG C CA 1
ATOM 3137 C C . ARG C 1 127 ? 7.527 -27.108 -1.469 1.00 20.30 123 ARG C C 1
ATOM 3138 O O . ARG C 1 127 ? 7.614 -25.902 -1.711 1.00 20.88 123 ARG C O 1
ATOM 3146 N N . LEU C 1 128 ? 8.031 -27.664 -0.379 1.00 19.54 124 LEU C N 1
ATOM 3147 C CA . LEU C 1 128 ? 8.956 -26.961 0.497 1.00 19.28 124 LEU C CA 1
ATOM 3148 C C . LEU C 1 128 ? 10.341 -27.043 -0.096 1.00 19.94 124 LEU C C 1
ATOM 3149 O O . LEU C 1 128 ? 10.716 -28.106 -0.596 1.00 20.50 124 LEU C O 1
ATOM 3154 N N . PRO C 1 129 ? 11.096 -25.927 -0.072 1.00 20.47 125 PRO C N 1
ATOM 3155 C CA . PRO C 1 129 ? 12.418 -25.914 -0.732 1.00 21.39 125 PRO C CA 1
ATOM 3156 C C . PRO C 1 129 ? 13.377 -26.887 -0.093 1.00 20.37 125 PRO C C 1
ATOM 3157 O O . PRO C 1 129 ? 13.332 -27.110 1.122 1.00 19.59 125 PRO C O 1
ATOM 3161 N N . MET C 1 130 ? 14.235 -27.463 -0.911 1.00 20.79 126 MET C N 1
ATOM 3162 C CA . MET C 1 130 ? 15.308 -28.333 -0.422 1.00 20.50 126 MET C CA 1
ATOM 3163 C C . MET C 1 130 ? 16.565 -28.046 -1.216 1.00 22.06 126 MET C C 1
ATOM 3164 O O . MET C 1 130 ? 16.502 -27.496 -2.307 1.00 23.09 126 MET C O 1
ATOM 3169 N N . ARG C 1 131 ? 17.713 -28.505 -0.741 1.00 23.45 127 ARG C N 1
ATOM 3170 C CA . ARG C 1 131 ? 18.894 -28.459 -1.588 1.00 25.10 127 ARG C CA 1
ATOM 3171 C C . ARG C 1 131 ? 18.686 -29.317 -2.855 1.00 25.88 127 ARG C C 1
ATOM 3172 O O . ARG C 1 131 ? 17.919 -30.283 -2.831 1.00 25.08 127 ARG C O 1
ATOM 3180 N N . PRO C 1 132 ? 19.357 -28.964 -3.968 1.00 27.23 128 PRO C N 1
ATOM 3181 C CA . PRO C 1 132 ? 19.076 -29.661 -5.228 1.00 28.69 128 PRO C CA 1
ATOM 3182 C C . PRO C 1 132 ? 19.316 -31.184 -5.144 1.00 29.46 128 PRO C C 1
ATOM 3183 O O . PRO C 1 132 ? 20.234 -31.638 -4.446 1.00 28.81 128 PRO C O 1
ATOM 3187 N N . GLY C 1 133 ? 18.492 -31.941 -5.857 1.00 30.19 129 GLY C N 1
ATOM 3188 C CA . GLY C 1 133 ? 18.716 -33.374 -6.028 1.00 31.91 129 GLY C CA 1
ATOM 3189 C C . GLY C 1 133 ? 17.453 -34.133 -5.709 1.00 31.79 129 GLY C C 1
ATOM 3190 O O . GLY C 1 133 ? 16.441 -33.531 -5.324 1.00 31.87 129 GLY C O 1
ATOM 3191 N N . ASN C 1 134 ? 17.490 -35.449 -5.846 1.00 33.44 130 ASN C N 1
ATOM 3192 C CA . ASN C 1 134 ? 16.316 -36.247 -5.515 1.00 34.29 130 ASN C CA 1
ATOM 3193 C C . ASN C 1 134 ? 16.234 -36.492 -4.003 1.00 33.61 130 ASN C C 1
ATOM 3194 O O . ASN C 1 134 ? 16.914 -37.370 -3.468 1.00 35.94 130 ASN C O 1
ATOM 3199 N N . ARG C 1 135 ? 15.423 -35.687 -3.322 1.00 31.72 131 ARG C N 1
ATOM 3200 C CA . ARG C 1 135 ? 15.290 -35.767 -1.867 1.00 30.32 131 ARG C CA 1
ATOM 3201 C C . ARG C 1 135 ? 13.854 -35.667 -1.436 1.00 27.69 131 ARG C C 1
ATOM 3202 O O . ARG C 1 135 ? 12.979 -35.272 -2.210 1.00 26.74 131 ARG C O 1
ATOM 3210 N N . SER C 1 136 ? 13.626 -35.951 -0.159 1.00 25.37 132 SER C N 1
ATOM 3211 C CA . SER C 1 136 ? 12.373 -35.573 0.463 1.00 23.54 132 SER C CA 1
ATOM 3212 C C . SER C 1 136 ? 12.591 -35.384 1.943 1.00 21.56 132 SER C C 1
ATOM 3213 O O . SER C 1 136 ? 13.501 -35.983 2.540 1.00 21.87 132 SER C O 1
ATOM 3216 N N . LEU C 1 137 ? 11.758 -34.547 2.544 1.00 19.85 133 LEU C N 1
ATOM 3217 C CA . LEU C 1 137 ? 11.774 -34.367 3.979 1.00 18.55 133 LEU C CA 1
ATOM 3218 C C . LEU C 1 137 ? 11.052 -35.546 4.632 1.00 18.85 133 LEU C C 1
ATOM 3219 O O . LEU C 1 137 ? 10.130 -36.130 4.040 1.00 18.77 133 LEU C O 1
ATOM 3224 N N . ASN C 1 138 ? 11.456 -35.866 5.859 1.00 18.71 134 ASN C N 1
ATOM 3225 C CA . ASN C 1 138 ? 10.636 -36.663 6.780 1.00 18.40 134 ASN C CA 1
ATOM 3226 C C . ASN C 1 138 ? 9.218 -36.098 6.877 1.00 17.59 134 ASN C C 1
ATOM 3227 O O . ASN C 1 138 ? 9.011 -34.900 6.865 1.00 17.50 134 ASN C O 1
ATOM 3232 N N . LEU C 1 139 ? 8.221 -36.967 6.936 1.00 17.60 135 LEU C N 1
ATOM 3233 C CA . LEU C 1 139 ? 6.823 -36.511 6.990 1.00 16.98 135 LEU C CA 1
ATOM 3234 C C . LEU C 1 139 ? 6.515 -35.573 8.160 1.00 16.37 135 LEU C C 1
ATOM 3235 O O . LEU C 1 139 ? 5.947 -34.497 7.963 1.00 16.62 135 LEU C O 1
ATOM 3240 N N . SER C 1 140 ? 6.877 -35.965 9.371 1.00 16.60 136 SER C N 1
ATOM 3241 C CA . SER C 1 140 ? 6.540 -35.171 10.544 1.00 16.74 136 SER C CA 1
ATOM 3242 C C . SER C 1 140 ? 7.307 -33.830 10.541 1.00 17.25 136 SER C C 1
ATOM 3243 O O . SER C 1 140 ? 6.794 -32.813 11.043 1.00 16.77 136 SER C O 1
ATOM 3246 N N . ASN C 1 141 ? 8.524 -33.846 9.970 1.00 17.22 137 ASN C N 1
ATOM 3247 C CA . ASN C 1 141 ? 9.301 -32.621 9.882 1.00 17.70 137 ASN C CA 1
ATOM 3248 C C . ASN C 1 141 ? 8.564 -31.639 9.013 1.00 17.89 137 ASN C C 1
ATOM 3249 O O . ASN C 1 141 ? 8.468 -30.473 9.327 1.00 18.00 137 ASN C O 1
ATOM 3254 N N . THR C 1 142 ? 8.038 -32.141 7.884 1.00 19.20 138 THR C N 1
ATOM 3255 C CA . THR C 1 142 ? 7.331 -31.308 6.921 1.00 18.56 138 THR C CA 1
ATOM 3256 C C . THR C 1 142 ? 6.112 -30.695 7.577 1.00 18.08 138 THR C C 1
ATOM 3257 O O . THR C 1 142 ? 5.881 -29.476 7.511 1.00 18.36 138 THR C O 1
ATOM 3261 N N . VAL C 1 143 ? 5.331 -31.522 8.216 1.00 17.44 139 VAL C N 1
ATOM 3262 C CA . VAL C 1 143 ? 4.159 -31.014 8.966 1.00 17.68 139 VAL C CA 1
ATOM 3263 C C . VAL C 1 143 ? 4.520 -29.915 9.946 1.00 17.31 139 VAL C C 1
ATOM 3264 O O . VAL C 1 143 ? 3.865 -28.858 9.968 1.00 16.98 139 VAL C O 1
ATOM 3268 N N . ALA C 1 144 ? 5.600 -30.117 10.714 1.00 17.34 140 ALA C N 1
ATOM 3269 C CA . ALA C 1 144 ? 5.990 -29.123 11.696 1.00 17.20 140 ALA C CA 1
ATOM 3270 C C . ALA C 1 144 ? 6.334 -27.792 11.064 1.00 17.65 140 ALA C C 1
ATOM 3271 O O . ALA C 1 144 ? 5.913 -26.735 11.578 1.00 18.05 140 ALA C O 1
ATOM 3273 N N . VAL C 1 145 ? 7.058 -27.837 9.940 1.00 17.47 141 VAL C N 1
ATOM 3274 C CA . VAL C 1 145 ? 7.489 -26.613 9.246 1.00 17.56 141 VAL C CA 1
ATOM 3275 C C . VAL C 1 145 ? 6.272 -25.897 8.676 1.00 17.42 141 VAL C C 1
ATOM 3276 O O . VAL C 1 145 ? 6.113 -24.700 8.854 1.00 17.96 141 VAL C O 1
ATOM 3280 N N . VAL C 1 146 ? 5.378 -26.639 8.042 1.00 17.07 142 VAL C N 1
ATOM 3281 C CA . VAL C 1 146 ? 4.161 -26.037 7.532 1.00 16.95 142 VAL C CA 1
ATOM 3282 C C . VAL C 1 146 ? 3.331 -25.355 8.669 1.00 17.28 142 VAL C C 1
ATOM 3283 O O . VAL C 1 146 ? 2.992 -24.170 8.598 1.00 17.02 142 VAL C O 1
ATOM 3287 N N . VAL C 1 147 ? 3.091 -26.069 9.751 1.00 16.74 143 VAL C N 1
ATOM 3288 C CA . VAL C 1 147 ? 2.199 -25.560 10.784 1.00 16.99 143 VAL C CA 1
ATOM 3289 C C . VAL C 1 147 ? 2.818 -24.335 11.452 1.00 16.87 143 VAL C C 1
ATOM 3290 O O . VAL C 1 147 ? 2.155 -23.289 11.604 1.00 17.12 143 VAL C O 1
ATOM 3294 N N . PHE C 1 148 ? 4.103 -24.430 11.797 1.00 16.22 144 PHE C N 1
ATOM 3295 C CA . PHE C 1 148 ? 4.763 -23.324 12.395 1.00 15.73 144 PHE C CA 1
ATOM 3296 C C . PHE C 1 148 ? 4.822 -22.081 11.546 1.00 15.91 144 PHE C C 1
ATOM 3297 O O . PHE C 1 148 ? 4.596 -21.000 12.073 1.00 15.83 144 PHE C O 1
ATOM 3305 N N . GLU C 1 149 ? 5.074 -22.223 10.240 1.00 16.07 145 GLU C N 1
ATOM 3306 C CA . GLU C 1 149 ? 5.051 -21.099 9.344 1.00 16.56 145 GLU C CA 1
ATOM 3307 C C . GLU C 1 149 ? 3.634 -20.513 9.257 1.00 16.86 145 GLU C C 1
ATOM 3308 O O . GLU C 1 149 ? 3.461 -19.304 9.309 1.00 16.87 145 GLU C O 1
ATOM 3314 N N . ALA C 1 150 ? 2.635 -21.346 9.104 1.00 16.58 146 ALA C N 1
ATOM 3315 C CA . ALA C 1 150 ? 1.272 -20.797 9.097 1.00 18.26 146 ALA C CA 1
ATOM 3316 C C . ALA C 1 150 ? 0.949 -20.106 10.443 1.00 18.68 146 ALA C C 1
ATOM 3317 O O . ALA C 1 150 ? 0.298 -19.044 10.505 1.00 19.77 146 ALA C O 1
ATOM 3319 N N . TRP C 1 151 ? 1.447 -20.671 11.525 1.00 18.41 147 TRP C N 1
ATOM 3320 C CA . TRP C 1 151 ? 1.142 -20.086 12.832 1.00 19.09 147 TRP C CA 1
ATOM 3321 C C . TRP C 1 151 ? 1.894 -18.732 12.991 1.00 19.56 147 TRP C C 1
ATOM 3322 O O . TRP C 1 151 ? 1.369 -17.795 13.544 1.00 19.71 147 TRP C O 1
ATOM 3333 N N . ARG C 1 152 ? 3.101 -18.639 12.436 1.00 19.75 148 ARG C N 1
ATOM 3334 C CA . ARG C 1 152 ? 3.813 -17.378 12.430 1.00 21.02 148 ARG C CA 1
ATOM 3335 C C . ARG C 1 152 ? 2.969 -16.307 11.741 1.00 22.31 148 ARG C C 1
ATOM 3336 O O . ARG C 1 152 ? 2.843 -15.187 12.225 1.00 22.81 148 ARG C O 1
ATOM 3344 N N . GLN C 1 153 ? 2.366 -16.669 10.609 1.00 22.93 149 GLN C N 1
ATOM 3345 C CA . GLN C 1 153 ? 1.512 -15.720 9.903 1.00 23.48 149 GLN C CA 1
ATOM 3346 C C . GLN C 1 153 ? 0.356 -15.268 10.720 1.00 23.28 149 GLN C C 1
ATOM 3347 O O . GLN C 1 153 ? -0.089 -14.169 10.538 1.00 23.89 149 GLN C O 1
ATOM 3353 N N . ALA C 1 154 ? -0.133 -16.104 11.621 1.00 22.70 150 ALA C N 1
ATOM 3354 C CA . ALA C 1 154 ? -1.245 -15.762 12.513 1.00 23.68 150 ALA C CA 1
ATOM 3355 C C . ALA C 1 154 ? -0.817 -15.192 13.856 1.00 24.44 150 ALA C C 1
ATOM 3356 O O . ALA C 1 154 ? -1.609 -15.174 14.778 1.00 24.74 150 ALA C O 1
ATOM 3358 N N . GLY C 1 155 ? 0.445 -14.823 14.000 1.00 24.65 151 GLY C N 1
ATOM 3359 C CA . GLY C 1 155 ? 0.919 -14.166 15.203 1.00 25.90 151 GLY C CA 1
ATOM 3360 C C . GLY C 1 155 ? 1.087 -15.129 16.359 1.00 26.59 151 GLY C C 1
ATOM 3361 O O . GLY C 1 155 ? 1.190 -14.700 17.505 1.00 27.22 151 GLY C O 1
ATOM 3362 N N . PHE C 1 156 ? 1.145 -16.433 16.064 1.00 25.83 152 PHE C N 1
ATOM 3363 C CA . PHE C 1 156 ? 1.195 -17.457 17.109 1.00 26.09 152 PHE C CA 1
ATOM 3364 C C . PHE C 1 156 ? 0.032 -17.357 18.108 1.00 28.70 152 PHE C C 1
ATOM 3365 O O . PHE C 1 156 ? 0.202 -17.627 19.290 1.00 29.80 152 PHE C O 1
ATOM 3373 N N . GLU C 1 157 ? -1.144 -16.982 17.605 1.00 31.28 153 GLU C N 1
ATOM 3374 C CA . GLU C 1 157 ? -2.381 -16.892 18.388 1.00 34.56 153 GLU C CA 1
ATOM 3375 C C . GLU C 1 157 ? -2.622 -18.128 19.263 1.00 33.49 153 GLU C C 1
ATOM 3376 O O . GLU C 1 157 ? -2.601 -19.235 18.762 1.00 31.09 153 GLU C O 1
ATOM 3382 N N . GLY C 1 158 ? -2.875 -17.925 20.557 1.00 34.52 154 GLY C N 1
ATOM 3383 C CA . GLY C 1 158 ? -3.046 -19.026 21.502 1.00 34.96 154 GLY C CA 1
ATOM 3384 C C . GLY C 1 158 ? -1.748 -19.545 22.095 1.00 35.24 154 GLY C C 1
ATOM 3385 O O . GLY C 1 158 ? -1.762 -20.356 22.998 1.00 35.10 154 GLY C O 1
ATOM 3386 N N . GLY C 1 159 ? -0.620 -19.058 21.612 1.00 36.00 155 GLY C N 1
ATOM 3387 C CA . GLY C 1 159 ? 0.661 -19.586 22.036 1.00 38.97 155 GLY C CA 1
ATOM 3388 C C . GLY C 1 159 ? 1.415 -18.665 22.962 1.00 42.86 155 GLY C C 1
ATOM 3389 O O . GLY C 1 159 ? 1.286 -17.447 22.882 1.00 44.49 155 GLY C O 1
ATOM 3390 N N . ALA C 1 160 ? 2.229 -19.264 23.824 1.00 47.08 156 ALA C N 1
ATOM 3391 C CA . ALA C 1 160 ? 3.190 -18.540 24.672 1.00 50.80 156 ALA C CA 1
ATOM 3392 C C . ALA C 1 160 ? 4.586 -19.188 24.536 1.00 50.51 156 ALA C C 1
ATOM 3393 O O . ALA C 1 160 ? 5.597 -18.626 24.951 1.00 53.45 156 ALA C O 1
ATOM 3396 N N . GLY D 1 3 ? 25.822 -16.669 2.117 1.00 64.35 -1 GLY D N 1
ATOM 3397 C CA . GLY D 1 3 ? 27.177 -17.257 2.324 1.00 62.30 -1 GLY D CA 1
ATOM 3398 C C . GLY D 1 3 ? 27.130 -18.639 2.963 1.00 61.08 -1 GLY D C 1
ATOM 3399 O O . GLY D 1 3 ? 26.772 -19.628 2.312 1.00 59.60 -1 GLY D O 1
ATOM 3400 N N . SER D 1 4 ? 27.472 -18.703 4.250 1.00 54.62 0 SER D N 1
ATOM 3401 C CA . SER D 1 4 ? 27.782 -19.972 4.885 1.00 50.60 0 SER D CA 1
ATOM 3402 C C . SER D 1 4 ? 26.560 -20.629 5.518 1.00 44.38 0 SER D C 1
ATOM 3403 O O . SER D 1 4 ? 25.538 -19.987 5.779 1.00 43.37 0 SER D O 1
ATOM 3406 N N . MET D 1 5 ? 26.709 -21.922 5.775 1.00 38.28 1 MET D N 1
ATOM 3407 C CA . MET D 1 5 ? 25.625 -22.802 6.161 1.00 34.37 1 MET D CA 1
ATOM 3408 C C . MET D 1 5 ? 25.164 -22.567 7.610 1.00 32.11 1 MET D C 1
ATOM 3409 O O . MET D 1 5 ? 25.991 -22.170 8.451 1.00 31.81 1 MET D O 1
ATOM 3411 N N . PHE D 1 6 ? 23.902 -22.868 7.931 1.00 26.28 2 PHE D N 1
ATOM 3412 C CA . PHE D 1 6 ? 23.524 -22.993 9.347 1.00 24.86 2 PHE D CA 1
ATOM 3413 C C . PHE D 1 6 ? 24.211 -24.207 9.943 1.00 24.27 2 PHE D C 1
ATOM 3414 O O . PHE D 1 6 ? 24.591 -25.136 9.218 1.00 24.42 2 PHE D O 1
ATOM 3422 N N . ASN D 1 7 ? 24.423 -24.144 11.255 1.00 23.25 3 ASN D N 1
ATOM 3423 C CA . ASN D 1 7 ? 25.002 -25.206 12.041 1.00 22.87 3 ASN D CA 1
ATOM 3424 C C . ASN D 1 7 ? 24.013 -25.608 13.093 1.00 21.72 3 ASN D C 1
ATOM 3425 O O . ASN D 1 7 ? 23.515 -24.751 13.805 1.00 21.07 3 ASN D O 1
ATOM 3430 N N . VAL D 1 8 ? 23.740 -26.914 13.145 1.00 20.99 4 VAL D N 1
ATOM 3431 C CA . VAL D 1 8 ? 22.980 -27.553 14.175 1.00 20.30 4 VAL D CA 1
ATOM 3432 C C . VAL D 1 8 ? 23.934 -28.272 15.124 1.00 21.37 4 VAL D C 1
ATOM 3433 O O . VAL D 1 8 ? 24.833 -28.986 14.683 1.00 22.35 4 VAL D O 1
ATOM 3437 N N . VAL D 1 9 ? 23.726 -28.093 16.428 1.00 20.70 5 VAL D N 1
ATOM 3438 C CA . VAL D 1 9 ? 24.593 -28.663 17.451 1.00 21.38 5 VAL D CA 1
ATOM 3439 C C . VAL D 1 9 ? 23.729 -29.465 18.424 1.00 20.94 5 VAL D C 1
ATOM 3440 O O . VAL D 1 9 ? 22.880 -28.911 19.111 1.00 20.42 5 VAL D O 1
ATOM 3444 N N . LEU D 1 10 ? 23.910 -30.785 18.411 1.00 21.64 6 LEU D N 1
ATOM 3445 C CA . LEU D 1 10 ? 23.260 -31.671 19.350 1.00 22.13 6 LEU D CA 1
ATOM 3446 C C . LEU D 1 10 ? 24.265 -32.041 20.445 1.00 23.99 6 LEU D C 1
ATOM 3447 O O . LEU D 1 10 ? 25.284 -32.694 20.185 1.00 25.38 6 LEU D O 1
ATOM 3452 N N . VAL D 1 11 ? 23.964 -31.601 21.656 1.00 24.99 7 VAL D N 1
ATOM 3453 C CA . VAL D 1 11 ? 24.780 -31.840 22.841 1.00 27.85 7 VAL D CA 1
ATOM 3454 C C . VAL D 1 11 ? 24.302 -33.107 23.555 1.00 29.59 7 VAL D C 1
ATOM 3455 O O . VAL D 1 11 ? 23.178 -33.168 23.999 1.00 29.57 7 VAL D O 1
ATOM 3459 N N . GLU D 1 12 ? 25.168 -34.098 23.659 1.00 32.33 8 GLU D N 1
ATOM 3460 C CA . GLU D 1 12 ? 24.866 -35.353 24.370 1.00 36.14 8 GLU D CA 1
ATOM 3461 C C . GLU D 1 12 ? 23.487 -35.931 24.068 1.00 35.28 8 GLU D C 1
ATOM 3462 O O . GLU D 1 12 ? 22.731 -36.224 24.985 1.00 37.13 8 GLU D O 1
ATOM 3468 N N . PRO D 1 13 ? 23.154 -36.092 22.774 1.00 36.22 9 PRO D N 1
ATOM 3469 C CA . PRO D 1 13 ? 21.872 -36.642 22.335 1.00 35.15 9 PRO D CA 1
ATOM 3470 C C . PRO D 1 13 ? 21.758 -38.122 22.723 1.00 37.11 9 PRO D C 1
ATOM 3471 O O . PRO D 1 13 ? 22.776 -38.782 22.806 1.00 36.15 9 PRO D O 1
ATOM 3475 N N . GLU D 1 14 ? 20.536 -38.606 22.935 1.00 38.23 10 GLU D N 1
ATOM 3476 C CA . GLU D 1 14 ? 20.292 -39.909 23.560 1.00 42.86 10 GLU D CA 1
ATOM 3477 C C . GLU D 1 14 ? 19.610 -40.957 22.659 1.00 42.05 10 GLU D C 1
ATOM 3478 O O . GLU D 1 14 ? 19.839 -42.152 22.822 1.00 42.17 10 GLU D O 1
ATOM 3484 N N . ILE D 1 15 ? 18.755 -40.504 21.748 1.00 40.74 11 ILE D N 1
ATOM 3485 C CA . ILE D 1 15 ? 17.848 -41.379 21.011 1.00 42.20 11 ILE D CA 1
ATOM 3486 C C . ILE D 1 15 ? 18.333 -41.475 19.558 1.00 40.44 11 ILE D C 1
ATOM 3487 O O . ILE D 1 15 ? 18.302 -40.492 18.834 1.00 38.06 11 ILE D O 1
ATOM 3492 N N . PRO D 1 16 ? 18.821 -42.656 19.144 1.00 40.15 12 PRO D N 1
ATOM 3493 C CA . PRO D 1 16 ? 19.380 -42.792 17.807 1.00 40.34 12 PRO D CA 1
ATOM 3494 C C . PRO D 1 16 ? 18.490 -42.269 16.661 1.00 38.82 12 PRO D C 1
ATOM 3495 O O . PRO D 1 16 ? 18.955 -41.456 15.871 1.00 37.81 12 PRO D O 1
ATOM 3499 N N . PRO D 1 17 ? 17.221 -42.712 16.572 1.00 37.37 13 PRO D N 1
ATOM 3500 C CA . PRO D 1 17 ? 16.416 -42.259 15.438 1.00 36.01 13 PRO D CA 1
ATOM 3501 C C . PRO D 1 17 ? 16.263 -40.745 15.302 1.00 35.23 13 PRO D C 1
ATOM 3502 O O . PRO D 1 17 ? 16.056 -40.279 14.168 1.00 33.99 13 PRO D O 1
ATOM 3506 N N . ASN D 1 18 ? 16.300 -40.006 16.428 1.00 33.40 14 ASN D N 1
ATOM 3507 C CA . ASN D 1 18 ? 16.318 -38.539 16.395 1.00 32.24 14 ASN D CA 1
ATOM 3508 C C . ASN D 1 18 ? 17.527 -37.994 15.686 1.00 29.22 14 ASN D C 1
ATOM 3509 O O . ASN D 1 18 ? 17.390 -37.100 14.858 1.00 27.32 14 ASN D O 1
ATOM 3514 N N . THR D 1 19 ? 18.713 -38.515 16.018 1.00 29.52 15 THR D N 1
ATOM 3515 C CA . THR D 1 19 ? 19.958 -38.046 15.383 1.00 28.88 15 THR D CA 1
ATOM 3516 C C . THR D 1 19 ? 19.960 -38.430 13.905 1.00 27.99 15 THR D C 1
ATOM 3517 O O . THR D 1 19 ? 20.330 -37.636 13.058 1.00 28.27 15 THR D O 1
ATOM 3521 N N . GLY D 1 20 ? 19.479 -39.622 13.593 1.00 28.29 16 GLY D N 1
ATOM 3522 C CA . GLY D 1 20 ? 19.317 -40.057 12.207 1.00 28.37 16 GLY D CA 1
ATOM 3523 C C . GLY D 1 20 ? 18.398 -39.143 11.421 1.00 28.37 16 GLY D C 1
ATOM 3524 O O . GLY D 1 20 ? 18.666 -38.811 10.257 1.00 27.77 16 GLY D O 1
ATOM 3525 N N . ASN D 1 21 ? 17.288 -38.743 12.039 1.00 29.13 17 ASN D N 1
ATOM 3526 C CA . ASN D 1 21 ? 16.386 -37.791 11.390 1.00 29.18 17 ASN D CA 1
ATOM 3527 C C . ASN D 1 21 ? 17.048 -36.391 11.183 1.00 26.38 17 ASN D C 1
ATOM 3528 O O . ASN D 1 21 ? 16.924 -35.782 10.140 1.00 26.72 17 ASN D O 1
ATOM 3533 N N . VAL D 1 22 ? 17.772 -35.906 12.167 1.00 24.51 18 VAL D N 1
ATOM 3534 C CA . VAL D 1 22 ? 18.487 -34.631 12.037 1.00 22.68 18 VAL D CA 1
ATOM 3535 C C . VAL D 1 22 ? 19.621 -34.682 11.002 1.00 22.90 18 VAL D C 1
ATOM 3536 O O . VAL D 1 22 ? 19.956 -33.656 10.405 1.00 21.90 18 VAL D O 1
ATOM 3540 N N . ILE D 1 23 ? 20.221 -35.861 10.771 1.00 22.99 19 ILE D N 1
ATOM 3541 C CA . ILE D 1 23 ? 21.251 -35.978 9.725 1.00 23.96 19 ILE D CA 1
ATOM 3542 C C . ILE D 1 23 ? 20.567 -35.801 8.385 1.00 23.85 19 ILE D C 1
ATOM 3543 O O . ILE D 1 23 ? 21.009 -35.032 7.553 1.00 23.14 19 ILE D O 1
ATOM 3548 N N . ARG D 1 24 ? 19.427 -36.445 8.204 1.00 24.91 20 ARG D N 1
ATOM 3549 C CA . ARG D 1 24 ? 18.678 -36.269 6.981 1.00 26.84 20 ARG D CA 1
ATOM 3550 C C . ARG D 1 24 ? 18.224 -34.813 6.801 1.00 25.16 20 ARG D C 1
ATOM 3551 O O . ARG D 1 24 ? 18.326 -34.243 5.716 1.00 23.96 20 ARG D O 1
ATOM 3559 N N . LEU D 1 25 ? 17.770 -34.197 7.874 1.00 23.53 21 LEU D N 1
ATOM 3560 C CA . LEU D 1 25 ? 17.267 -32.856 7.763 1.00 23.40 21 LEU D CA 1
ATOM 3561 C C . LEU D 1 25 ? 18.400 -31.880 7.384 1.00 22.47 21 LEU D C 1
ATOM 3562 O O . LEU D 1 25 ? 18.246 -31.004 6.523 1.00 21.19 21 LEU D O 1
ATOM 3567 N N . CYS D 1 26 ? 19.552 -32.056 8.009 1.00 22.35 22 CYS D N 1
ATOM 3568 C CA . CYS D 1 26 ? 20.695 -31.209 7.693 1.00 22.20 22 CYS D CA 1
ATOM 3569 C C . CYS D 1 26 ? 21.110 -31.352 6.242 1.00 22.04 22 CYS D C 1
ATOM 3570 O O . CYS D 1 26 ? 21.455 -30.379 5.625 1.00 22.40 22 CYS D O 1
ATOM 3573 N N . ALA D 1 27 ? 21.037 -32.548 5.676 1.00 23.07 23 ALA D N 1
ATOM 3574 C CA . ALA D 1 27 ? 21.413 -32.749 4.270 1.00 23.87 23 ALA D CA 1
ATOM 3575 C C . ALA D 1 27 ? 20.406 -32.133 3.296 1.00 23.41 23 ALA D C 1
ATOM 3576 O O . ALA D 1 27 ? 20.788 -31.562 2.269 1.00 23.58 23 ALA D O 1
ATOM 3578 N N . ASN D 1 28 ? 19.115 -32.262 3.615 1.00 22.23 24 ASN D N 1
ATOM 3579 C CA . ASN D 1 28 ? 18.063 -31.681 2.805 1.00 21.92 24 ASN D CA 1
ATOM 3580 C C . ASN D 1 28 ? 18.079 -30.164 2.795 1.00 21.69 24 ASN D C 1
ATOM 3581 O O . ASN D 1 28 ? 17.542 -29.550 1.866 1.00 23.13 24 ASN D O 1
ATOM 3586 N N . THR D 1 29 ? 18.665 -29.550 3.813 1.00 20.93 25 THR D N 1
ATOM 3587 C CA . THR D 1 29 ? 18.666 -28.099 3.927 1.00 20.67 25 THR D CA 1
ATOM 3588 C C . THR D 1 29 ? 20.021 -27.495 3.717 1.00 21.22 25 THR D C 1
ATOM 3589 O O . THR D 1 29 ? 20.130 -26.255 3.590 1.00 20.88 25 THR D O 1
ATOM 3593 N N . GLY D 1 30 ? 21.068 -28.330 3.718 1.00 22.04 26 GLY D N 1
ATOM 3594 C CA . GLY D 1 30 ? 22.451 -27.824 3.649 1.00 22.45 26 GLY D CA 1
ATOM 3595 C C . GLY D 1 30 ? 23.021 -27.279 4.952 1.00 22.57 26 GLY D C 1
ATOM 3596 O O . GLY D 1 30 ? 23.979 -26.498 4.917 1.00 23.85 26 GLY D O 1
ATOM 3597 N N . ALA D 1 31 ? 22.453 -27.664 6.108 1.00 21.16 27 ALA D N 1
ATOM 3598 C CA . ALA D 1 31 ? 22.991 -27.255 7.403 1.00 20.61 27 ALA D CA 1
ATOM 3599 C C . ALA D 1 31 ? 24.082 -28.240 7.852 1.00 21.44 27 ALA D C 1
ATOM 3600 O O . ALA D 1 31 ? 23.995 -29.436 7.571 1.00 21.13 27 ALA D O 1
ATOM 3602 N N . ARG D 1 32 ? 25.092 -27.735 8.554 1.00 20.93 28 ARG D N 1
ATOM 3603 C CA . ARG D 1 32 ? 26.188 -28.565 9.044 1.00 21.88 28 ARG D CA 1
ATOM 3604 C C . ARG D 1 32 ? 25.852 -29.074 10.456 1.00 21.14 28 ARG D C 1
ATOM 3605 O O . ARG D 1 32 ? 25.280 -28.331 11.276 1.00 20.49 28 ARG D O 1
ATOM 3607 N N . LEU D 1 33 ? 26.107 -30.365 10.704 1.00 21.13 29 LEU D N 1
ATOM 3608 C CA . LEU D 1 33 ? 25.692 -30.992 11.953 1.00 21.57 29 LEU D CA 1
ATOM 3609 C C . LEU D 1 33 ? 26.886 -31.244 12.878 1.00 22.31 29 LEU D C 1
ATOM 3610 O O . LEU D 1 33 ? 27.873 -31.826 12.455 1.00 23.55 29 LEU D O 1
ATOM 3615 N N . HIS D 1 34 ? 26.776 -30.821 14.129 1.00 22.16 30 HIS D N 1
ATOM 3616 C CA . HIS D 1 34 ? 27.815 -31.070 15.148 1.00 23.68 30 HIS D CA 1
ATOM 3617 C C . HIS D 1 34 ? 27.198 -31.829 16.311 1.00 24.26 30 HIS D C 1
ATOM 3618 O O . HIS D 1 34 ? 26.112 -31.479 16.798 1.00 23.34 30 HIS D O 1
ATOM 3625 N N . LEU D 1 35 ? 27.861 -32.903 16.719 1.00 26.00 31 LEU D N 1
ATOM 3626 C CA . LEU D 1 35 ? 27.476 -33.670 17.896 1.00 26.71 31 LEU D CA 1
ATOM 3627 C C . LEU D 1 35 ? 28.500 -33.474 18.993 1.00 28.26 31 LEU D C 1
ATOM 3628 O O . LEU D 1 35 ? 29.684 -33.463 18.724 1.00 28.41 31 LEU D O 1
ATOM 3633 N N . ILE D 1 36 ? 28.043 -33.307 20.234 1.00 29.84 32 ILE D N 1
ATOM 3634 C CA . ILE D 1 36 ? 28.943 -33.193 21.384 1.00 32.13 32 ILE D CA 1
ATOM 3635 C C . ILE D 1 36 ? 28.818 -34.464 22.220 1.00 33.89 32 ILE D C 1
ATOM 3636 O O . ILE D 1 36 ? 27.730 -34.827 22.648 1.00 33.81 32 ILE D O 1
ATOM 3641 N N . GLU D 1 37 ? 29.932 -35.160 22.419 1.00 36.89 33 GLU D N 1
ATOM 3642 C CA . GLU D 1 37 ? 29.961 -36.342 23.255 1.00 39.69 33 GLU D CA 1
ATOM 3643 C C . GLU D 1 37 ? 29.862 -35.983 24.733 1.00 40.34 33 GLU D C 1
ATOM 3644 O O . GLU D 1 37 ? 30.158 -34.844 25.119 1.00 39.71 33 GLU D O 1
ATOM 3650 N N . PRO D 1 38 ? 29.488 -36.964 25.582 1.00 42.00 34 PRO D N 1
ATOM 3651 C CA . PRO D 1 38 ? 29.175 -38.354 25.237 1.00 42.62 34 PRO D CA 1
ATOM 3652 C C . PRO D 1 38 ? 27.802 -38.509 24.593 1.00 41.36 34 PRO D C 1
ATOM 3653 O O . PRO D 1 38 ? 26.827 -37.939 25.078 1.00 40.91 34 PRO D O 1
ATOM 3657 N N . LEU D 1 39 ? 27.736 -39.297 23.520 1.00 41.92 35 LEU D N 1
ATOM 3658 C CA . LEU D 1 39 ? 26.465 -39.633 22.848 1.00 41.45 35 LEU D CA 1
ATOM 3659 C C . LEU D 1 39 ? 25.787 -40.770 23.589 1.00 42.60 35 LEU D C 1
ATOM 3660 O O . LEU D 1 39 ? 26.445 -41.455 24.346 1.00 43.70 35 LEU D O 1
ATOM 3665 N N . GLY D 1 40 ? 24.491 -40.986 23.349 1.00 42.15 36 GLY D N 1
ATOM 3666 C CA . GLY D 1 40 ? 23.747 -42.040 24.065 1.00 44.17 36 GLY D CA 1
ATOM 3667 C C . GLY D 1 40 ? 23.679 -43.352 23.301 1.00 45.05 36 GLY D C 1
ATOM 3668 O O . GLY D 1 40 ? 22.980 -44.274 23.710 1.00 47.55 36 GLY D O 1
ATOM 3669 N N . PHE D 1 41 ? 24.406 -43.415 22.191 1.00 45.46 37 PHE D N 1
ATOM 3670 C CA . PHE D 1 41 ? 24.381 -44.527 21.254 1.00 46.50 37 PHE D CA 1
ATOM 3671 C C . PHE D 1 41 ? 25.758 -44.568 20.601 1.00 48.34 37 PHE D C 1
ATOM 3672 O O . PHE D 1 41 ? 26.536 -43.616 20.746 1.00 48.45 37 PHE D O 1
ATOM 3680 N N . PRO D 1 42 ? 26.076 -45.672 19.905 1.00 50.78 38 PRO D N 1
ATOM 3681 C CA . PRO D 1 42 ? 27.269 -45.693 19.064 1.00 52.14 38 PRO D CA 1
ATOM 3682 C C . PRO D 1 42 ? 26.903 -45.103 17.721 1.00 51.32 38 PRO D C 1
ATOM 3683 O O . PRO D 1 42 ? 25.721 -45.060 17.388 1.00 50.38 38 PRO D O 1
ATOM 3687 N N . LEU D 1 43 ? 27.895 -44.640 16.965 1.00 53.15 39 LEU D N 1
ATOM 3688 C CA . LEU D 1 43 ? 27.647 -44.041 15.656 1.00 53.18 39 LEU D CA 1
ATOM 3689 C C . LEU D 1 43 ? 28.669 -44.553 14.645 1.00 57.37 39 LEU D C 1
ATOM 3690 O O . LEU D 1 43 ? 28.863 -45.769 14.498 1.00 59.29 39 LEU D O 1
ATOM 3692 N N . GLY D 1 52 ? 18.894 -45.461 6.771 1.00 61.09 48 GLY D N 1
ATOM 3693 C CA . GLY D 1 52 ? 19.068 -45.292 5.326 1.00 61.02 48 GLY D CA 1
ATOM 3694 C C . GLY D 1 52 ? 19.894 -44.078 4.932 1.00 60.90 48 GLY D C 1
ATOM 3695 O O . GLY D 1 52 ? 19.489 -43.296 4.073 1.00 61.68 48 GLY D O 1
ATOM 3696 N N . LEU D 1 53 ? 21.064 -43.927 5.542 1.00 61.69 49 LEU D N 1
ATOM 3697 C CA . LEU D 1 53 ? 21.894 -42.738 5.340 1.00 62.02 49 LEU D CA 1
ATOM 3698 C C . LEU D 1 53 ? 22.990 -42.976 4.298 1.00 65.62 49 LEU D C 1
ATOM 3699 O O . LEU D 1 53 ? 23.659 -44.010 4.326 1.00 69.23 49 LEU D O 1
ATOM 3704 N N . ASP D 1 54 ? 23.171 -42.026 3.377 1.00 67.99 50 ASP D N 1
ATOM 3705 C CA . ASP D 1 54 ? 24.288 -42.094 2.423 1.00 71.02 50 ASP D CA 1
ATOM 3706 C C . ASP D 1 54 ? 25.581 -41.723 3.141 1.00 72.09 50 ASP D C 1
ATOM 3707 O O . ASP D 1 54 ? 25.648 -40.686 3.804 1.00 69.83 50 ASP D O 1
ATOM 3709 N N . TYR D 1 55 ? 26.592 -42.581 3.017 1.00 73.88 51 TYR D N 1
ATOM 3710 C CA . TYR D 1 55 ? 27.916 -42.331 3.590 1.00 74.57 51 TYR D CA 1
ATOM 3711 C C . TYR D 1 55 ? 28.265 -40.850 3.559 1.00 71.67 51 TYR D C 1
ATOM 3712 O O . TYR D 1 55 ? 28.653 -40.274 4.574 1.00 70.63 51 TYR D O 1
ATOM 3714 N N . HIS D 1 56 ? 28.102 -40.237 2.391 1.00 70.04 52 HIS D N 1
ATOM 3715 C CA . HIS D 1 56 ? 28.580 -38.884 2.162 1.00 68.00 52 HIS D CA 1
ATOM 3716 C C . HIS D 1 56 ? 27.770 -37.849 2.921 1.00 64.80 52 HIS D C 1
ATOM 3717 O O . HIS D 1 56 ? 28.305 -36.851 3.397 1.00 60.40 52 HIS D O 1
ATOM 3724 N N . GLU D 1 57 ? 26.472 -38.111 3.002 1.00 64.28 53 GLU D N 1
ATOM 3725 C CA . GLU D 1 57 ? 25.530 -37.284 3.737 1.00 63.58 53 GLU D CA 1
ATOM 3726 C C . GLU D 1 57 ? 25.906 -37.143 5.215 1.00 62.09 53 GLU D C 1
ATOM 3727 O O . GLU D 1 57 ? 25.680 -36.092 5.792 1.00 64.26 53 GLU D O 1
ATOM 3733 N N . TYR D 1 58 ? 26.492 -38.176 5.820 1.00 60.11 54 TYR D N 1
ATOM 3734 C CA . TYR D 1 58 ? 26.896 -38.099 7.229 1.00 58.40 54 TYR D CA 1
ATOM 3735 C C . TYR D 1 58 ? 28.403 -38.043 7.465 1.00 55.41 54 TYR D C 1
ATOM 3736 O O . TYR D 1 58 ? 28.837 -37.683 8.552 1.00 52.92 54 TYR D O 1
ATOM 3745 N N . ALA D 1 59 ? 29.203 -38.387 6.463 1.00 54.23 55 ALA D N 1
ATOM 3746 C CA . ALA D 1 59 ? 30.654 -38.235 6.580 1.00 52.55 55 ALA D CA 1
ATOM 3747 C C . ALA D 1 59 ? 31.010 -36.788 6.915 1.00 49.70 55 ALA D C 1
ATOM 3748 O O . ALA D 1 59 ? 32.028 -36.550 7.538 1.00 49.05 55 ALA D O 1
ATOM 3750 N N . GLN D 1 60 ? 30.154 -35.837 6.526 1.00 49.07 56 GLN D N 1
ATOM 3751 C CA . GLN D 1 60 ? 30.341 -34.399 6.844 1.00 48.53 56 GLN D CA 1
ATOM 3752 C C . GLN D 1 60 ? 29.964 -34.028 8.292 1.00 47.22 56 GLN D C 1
ATOM 3753 O O . GLN D 1 60 ? 30.377 -32.996 8.804 1.00 46.14 56 GLN D O 1
ATOM 3755 N N . MET D 1 61 ? 29.181 -34.871 8.955 1.00 45.73 57 MET D N 1
ATOM 3756 C CA . MET D 1 61 ? 28.911 -34.683 10.381 1.00 43.76 57 MET D CA 1
ATOM 3757 C C . MET D 1 61 ? 30.225 -34.487 11.147 1.00 42.71 57 MET D C 1
ATOM 3758 O O . MET D 1 61 ? 31.190 -35.189 10.890 1.00 44.38 57 MET D O 1
ATOM 3763 N N . ARG D 1 62 ? 30.254 -33.531 12.065 1.00 39.99 58 ARG D N 1
ATOM 3764 C CA . ARG D 1 62 ? 31.414 -33.297 12.905 1.00 40.48 58 ARG D CA 1
ATOM 3765 C C . ARG D 1 62 ? 31.042 -33.745 14.313 1.00 40.30 58 ARG D C 1
ATOM 3766 O O . ARG D 1 62 ? 29.955 -33.423 14.797 1.00 39.67 58 ARG D O 1
ATOM 3768 N N . VAL D 1 63 ? 31.914 -34.527 14.946 1.00 39.04 59 VAL D N 1
ATOM 3769 C CA . VAL D 1 63 ? 31.706 -35.016 16.303 1.00 38.52 59 VAL D CA 1
ATOM 3770 C C . VAL D 1 63 ? 32.835 -34.459 17.186 1.00 39.31 59 VAL D C 1
ATOM 3771 O O . VAL D 1 63 ? 34.010 -34.657 16.868 1.00 40.68 59 VAL D O 1
ATOM 3775 N N . HIS D 1 64 ? 32.478 -33.785 18.282 1.00 36.75 60 HIS D N 1
ATOM 3776 C CA . HIS D 1 64 ? 33.439 -33.151 19.177 1.00 37.58 60 HIS D CA 1
ATOM 3777 C C . HIS D 1 64 ? 33.450 -33.851 20.534 1.00 39.28 60 HIS D C 1
ATOM 3778 O O . HIS D 1 64 ? 32.411 -34.304 21.006 1.00 38.80 60 HIS D O 1
ATOM 3785 N N . ARG D 1 65 ? 34.623 -33.918 21.167 1.00 41.68 61 ARG D N 1
ATOM 3786 C CA . ARG D 1 65 ? 34.793 -34.717 22.395 1.00 43.28 61 ARG D CA 1
ATOM 3787 C C . ARG D 1 65 ? 34.057 -34.129 23.595 1.00 43.07 61 ARG D C 1
ATOM 3788 O O . ARG D 1 65 ? 33.526 -34.879 24.429 1.00 42.76 61 ARG D O 1
ATOM 3790 N N . ASP D 1 66 ? 34.070 -32.795 23.691 1.00 42.64 62 ASP D N 1
ATOM 3791 C CA . ASP D 1 66 ? 33.362 -32.046 24.729 1.00 42.26 62 ASP D CA 1
ATOM 3792 C C . ASP D 1 66 ? 33.020 -30.624 24.246 1.00 40.69 62 ASP D C 1
ATOM 3793 O O . ASP D 1 66 ? 33.456 -30.213 23.169 1.00 39.09 62 ASP D O 1
ATOM 3798 N N . TRP D 1 67 ? 32.242 -29.890 25.048 1.00 39.57 63 TRP D N 1
ATOM 3799 C CA . TRP D 1 67 ? 31.791 -28.561 24.654 1.00 38.26 63 TRP D CA 1
ATOM 3800 C C . TRP D 1 67 ? 32.973 -27.620 24.444 1.00 38.40 63 TRP D C 1
ATOM 3801 O O . TRP D 1 67 ? 33.026 -26.921 23.443 1.00 37.61 63 TRP D O 1
ATOM 3812 N N . ASP D 1 68 ? 33.920 -27.612 25.381 1.00 40.16 64 ASP D N 1
ATOM 3813 C CA . ASP D 1 68 ? 35.090 -26.738 25.273 1.00 40.89 64 ASP D CA 1
ATOM 3814 C C . ASP D 1 68 ? 35.899 -27.021 24.002 1.00 40.56 64 ASP D C 1
ATOM 3815 O O . ASP D 1 68 ? 36.366 -26.093 23.351 1.00 40.40 64 ASP D O 1
ATOM 3820 N N . ALA D 1 69 ? 36.021 -28.291 23.618 1.00 41.21 65 ALA D N 1
ATOM 3821 C CA . ALA D 1 69 ? 36.721 -28.673 22.370 1.00 41.09 65 ALA D CA 1
ATOM 3822 C C . ALA D 1 69 ? 35.953 -28.239 21.118 1.00 39.63 65 ALA D C 1
ATOM 3823 O O . ALA D 1 69 ? 36.546 -27.840 20.111 1.00 40.68 65 ALA D O 1
ATOM 3825 N N . PHE D 1 70 ? 34.630 -28.317 21.177 1.00 37.78 66 PHE D N 1
ATOM 3826 C CA . PHE D 1 70 ? 33.802 -27.769 20.111 1.00 36.11 66 PHE D CA 1
ATOM 3827 C C . PHE D 1 70 ? 34.086 -26.266 19.936 1.00 35.87 66 PHE D C 1
ATOM 3828 O O . PHE D 1 70 ? 34.310 -25.788 18.825 1.00 34.48 66 PHE D O 1
ATOM 3836 N N . VAL D 1 71 ? 34.083 -25.533 21.045 1.00 36.70 67 VAL D N 1
ATOM 3837 C CA . VAL D 1 71 ? 34.314 -24.092 20.988 1.00 37.01 67 VAL D CA 1
ATOM 3838 C C . VAL D 1 71 ? 35.658 -23.743 20.383 1.00 38.87 67 VAL D C 1
ATOM 3839 O O . VAL D 1 71 ? 35.742 -22.811 19.585 1.00 39.45 67 VAL D O 1
ATOM 3843 N N . ALA D 1 72 ? 36.705 -24.484 20.748 1.00 41.41 68 ALA D N 1
ATOM 3844 C CA . ALA D 1 72 ? 38.066 -24.197 20.249 1.00 43.15 68 ALA D CA 1
ATOM 3845 C C . ALA D 1 72 ? 38.241 -24.501 18.767 1.00 43.51 68 ALA D C 1
ATOM 3846 O O . ALA D 1 72 ? 39.005 -23.824 18.063 1.00 45.02 68 ALA D O 1
ATOM 3848 N N . ALA D 1 73 ? 37.567 -25.540 18.294 1.00 42.35 69 ALA D N 1
ATOM 3849 C CA . ALA D 1 73 ? 37.763 -25.974 16.922 1.00 41.86 69 ALA D CA 1
ATOM 3850 C C . ALA D 1 73 ? 36.900 -25.131 15.988 1.00 40.09 69 ALA D C 1
ATOM 3851 O O . ALA D 1 73 ? 37.311 -24.819 14.886 1.00 40.75 69 ALA D O 1
ATOM 3853 N N . GLU D 1 74 ? 35.701 -24.752 16.417 1.00 37.67 70 GLU D N 1
ATOM 3854 C CA . GLU D 1 74 ? 34.796 -24.060 15.504 1.00 36.10 70 GLU D CA 1
ATOM 3855 C C . GLU D 1 74 ? 34.749 -22.548 15.673 1.00 35.26 70 GLU D C 1
ATOM 3856 O O . GLU D 1 74 ? 34.253 -21.858 14.786 1.00 35.39 70 GLU D O 1
ATOM 3862 N N . ALA D 1 75 ? 35.218 -22.061 16.810 1.00 35.56 71 ALA D N 1
ATOM 3863 C CA . ALA D 1 75 ? 35.193 -20.643 17.149 1.00 36.01 71 ALA D CA 1
ATOM 3864 C C . ALA D 1 75 ? 33.908 -19.995 16.689 1.00 34.77 71 ALA D C 1
ATOM 3865 O O . ALA D 1 75 ? 33.934 -19.096 15.846 1.00 36.28 71 ALA D O 1
ATOM 3867 N N . PRO D 1 76 ? 32.760 -20.468 17.216 1.00 33.21 72 PRO D N 1
ATOM 3868 C CA . PRO D 1 76 ? 31.469 -19.913 16.805 1.00 31.24 72 PRO D CA 1
ATOM 3869 C C . PRO D 1 76 ? 31.331 -18.488 17.346 1.00 30.63 72 PRO D C 1
ATOM 3870 O O . PRO D 1 76 ? 31.859 -18.217 18.403 1.00 29.77 72 PRO D O 1
ATOM 3874 N N . ASP D 1 77 ? 30.620 -17.593 16.654 1.00 29.66 73 ASP D N 1
ATOM 3875 C CA . ASP D 1 77 ? 30.461 -16.234 17.181 1.00 29.11 73 ASP D CA 1
ATOM 3876 C C . ASP D 1 77 ? 29.427 -16.327 18.272 1.00 28.96 73 ASP D C 1
ATOM 3877 O O . ASP D 1 77 ? 28.291 -16.783 18.016 1.00 27.96 73 ASP D O 1
ATOM 3882 N N . PRO D 1 78 ? 29.795 -15.930 19.518 1.00 29.99 74 PRO D N 1
ATOM 3883 C CA . PRO D 1 78 ? 28.785 -16.106 20.596 1.00 30.44 74 PRO D CA 1
ATOM 3884 C C . PRO D 1 78 ? 27.456 -15.351 20.319 1.00 29.16 74 PRO D C 1
ATOM 3885 O O . PRO D 1 78 ? 26.390 -15.828 20.708 1.00 28.44 74 PRO D O 1
ATOM 3889 N N . ALA D 1 79 ? 27.527 -14.208 19.623 1.00 28.87 75 ALA D N 1
ATOM 3890 C CA . ALA D 1 79 ? 26.329 -13.425 19.298 1.00 26.87 75 ALA D CA 1
ATOM 3891 C C . ALA D 1 79 ? 25.430 -14.099 18.232 1.00 25.70 75 ALA D C 1
ATOM 3892 O O . ALA D 1 79 ? 24.286 -13.666 17.977 1.00 25.93 75 ALA D O 1
ATOM 3894 N N . ARG D 1 80 ? 25.966 -15.121 17.572 1.00 24.42 76 ARG D N 1
ATOM 3895 C CA . ARG D 1 80 ? 25.255 -15.831 16.545 1.00 23.12 76 ARG D CA 1
ATOM 3896 C C . ARG D 1 80 ? 24.984 -17.274 16.980 1.00 22.29 76 ARG D C 1
ATOM 3897 O O . ARG D 1 80 ? 24.660 -18.107 16.157 1.00 22.22 76 ARG D O 1
ATOM 3905 N N . MET D 1 81 ? 25.069 -17.555 18.272 1.00 23.20 77 MET D N 1
ATOM 3906 C CA . MET D 1 81 ? 24.853 -18.907 18.797 1.00 24.23 77 MET D CA 1
ATOM 3907 C C . MET D 1 81 ? 23.701 -18.888 19.797 1.00 23.31 77 MET D C 1
ATOM 3908 O O . MET D 1 81 ? 23.696 -18.107 20.752 1.00 23.27 77 MET D O 1
ATOM 3913 N N . PHE D 1 82 ? 22.725 -19.747 19.537 1.00 22.16 78 PHE D N 1
ATOM 3914 C CA . PHE D 1 82 ? 21.391 -19.692 20.148 1.00 21.16 78 PHE D CA 1
ATOM 3915 C C . PHE D 1 82 ? 21.167 -21.022 20.868 1.00 21.35 78 PHE D C 1
ATOM 3916 O O . PHE D 1 82 ? 21.297 -22.101 20.228 1.00 20.16 78 PHE D O 1
ATOM 3924 N N . ALA D 1 83 ? 20.878 -20.936 22.184 1.00 21.17 79 ALA D N 1
ATOM 3925 C CA . ALA D 1 83 ? 20.657 -22.110 23.037 1.00 21.95 79 ALA D CA 1
ATOM 3926 C C . ALA D 1 83 ? 19.169 -22.293 23.174 1.00 21.72 79 ALA D C 1
ATOM 3927 O O . ALA D 1 83 ? 18.471 -21.324 23.472 1.00 21.17 79 ALA D O 1
ATOM 3929 N N . PHE D 1 84 ? 18.702 -23.528 22.985 1.00 21.86 80 PHE D N 1
ATOM 3930 C CA . PHE D 1 84 ? 17.286 -23.821 23.092 1.00 22.47 80 PHE D CA 1
ATOM 3931 C C . PHE D 1 84 ? 17.010 -24.266 24.506 1.00 24.19 80 PHE D C 1
ATOM 3932 O O . PHE D 1 84 ? 17.414 -25.355 24.920 1.00 24.51 80 PHE D O 1
ATOM 3940 N N . THR D 1 85 ? 16.310 -23.402 25.224 1.00 25.16 81 THR D N 1
ATOM 3941 C CA . THR D 1 85 ? 15.992 -23.643 26.614 1.00 28.82 81 THR D CA 1
ATOM 3942 C C . THR D 1 85 ? 14.742 -22.879 26.983 1.00 30.92 81 THR D C 1
ATOM 3943 O O . THR D 1 85 ? 14.394 -21.876 26.377 1.00 30.99 81 THR D O 1
ATOM 3947 N N . THR D 1 86 ? 14.080 -23.350 28.011 1.00 35.38 82 THR D N 1
ATOM 3948 C CA . THR D 1 86 ? 12.869 -22.702 28.479 1.00 39.56 82 THR D CA 1
ATOM 3949 C C . THR D 1 86 ? 13.193 -21.677 29.585 1.00 41.21 82 THR D C 1
ATOM 3950 O O . THR D 1 86 ? 12.313 -20.941 30.047 1.00 47.87 82 THR D O 1
ATOM 3954 N N . ARG D 1 87 ? 14.455 -21.619 30.008 1.00 39.60 83 ARG D N 1
ATOM 3955 C CA . ARG D 1 87 ? 14.845 -20.798 31.141 1.00 39.29 83 ARG D CA 1
ATOM 3956 C C . ARG D 1 87 ? 15.503 -19.482 30.703 1.00 38.72 83 ARG D C 1
ATOM 3957 O O . ARG D 1 87 ? 16.595 -19.475 30.131 1.00 38.35 83 ARG D O 1
ATOM 3965 N N . GLY D 1 88 ? 14.838 -18.370 31.005 1.00 36.36 84 GLY D N 1
ATOM 3966 C CA . GLY D 1 88 ? 15.308 -17.050 30.581 1.00 35.19 84 GLY D CA 1
ATOM 3967 C C . GLY D 1 88 ? 15.297 -16.792 29.078 1.00 32.24 84 GLY D C 1
ATOM 3968 O O . GLY D 1 88 ? 16.018 -15.935 28.601 1.00 32.19 84 GLY D O 1
ATOM 3969 N N . SER D 1 89 ? 14.459 -17.498 28.330 1.00 30.47 85 SER D N 1
ATOM 3970 C CA . SER D 1 89 ? 14.507 -17.455 26.870 1.00 28.77 85 SER D CA 1
ATOM 3971 C C . SER D 1 89 ? 13.423 -16.586 26.294 1.00 28.58 85 SER D C 1
ATOM 3972 O O . SER D 1 89 ? 12.445 -16.300 26.958 1.00 31.42 85 SER D O 1
ATOM 3975 N N . GLY D 1 90 ? 13.607 -16.195 25.041 1.00 27.08 86 GLY D N 1
ATOM 3976 C CA . GLY D 1 90 ? 12.558 -15.531 24.237 1.00 27.49 86 GLY D CA 1
ATOM 3977 C C . GLY D 1 90 ? 12.039 -16.485 23.172 1.00 26.13 86 GLY D C 1
ATOM 3978 O O . GLY D 1 90 ? 12.596 -17.580 22.963 1.00 23.85 86 GLY D O 1
ATOM 3979 N N . ARG D 1 91 ? 10.948 -16.095 22.526 1.00 25.49 87 ARG D N 1
ATOM 3980 C CA . ARG D 1 91 ? 10.464 -16.831 21.383 1.00 25.84 87 ARG D CA 1
ATOM 3981 C C . ARG D 1 91 ? 11.533 -16.834 20.253 1.00 23.30 87 ARG D C 1
ATOM 3982 O O . ARG D 1 91 ? 12.079 -15.780 19.873 1.00 21.30 87 ARG D O 1
ATOM 3990 N N . PHE D 1 92 ? 11.817 -18.023 19.724 1.00 21.30 88 PHE D N 1
ATOM 3991 C CA . PHE D 1 92 ? 12.799 -18.184 18.670 1.00 20.82 88 PHE D CA 1
ATOM 3992 C C . PHE D 1 92 ? 12.520 -17.218 17.492 1.00 20.13 88 PHE D C 1
ATOM 3993 O O . PHE D 1 92 ? 13.440 -16.521 16.993 1.00 20.16 88 PHE D O 1
ATOM 4001 N N . HIS D 1 93 ? 11.253 -17.142 17.086 1.00 19.02 89 HIS D N 1
ATOM 4002 C CA . HIS D 1 93 ? 10.834 -16.373 15.911 1.00 19.11 89 HIS D CA 1
ATOM 4003 C C . HIS D 1 93 ? 10.945 -14.851 16.112 1.00 19.51 89 HIS D C 1
ATOM 4004 O O . HIS D 1 93 ? 10.796 -14.124 15.142 1.00 18.32 89 HIS D O 1
ATOM 4011 N N . ASP D 1 94 ? 11.194 -14.394 17.345 1.00 19.55 90 ASP D N 1
ATOM 4012 C CA . ASP D 1 94 ? 11.496 -12.982 17.607 1.00 20.93 90 ASP D CA 1
ATOM 4013 C C . ASP D 1 94 ? 12.812 -12.486 16.986 1.00 20.30 90 ASP D C 1
ATOM 4014 O O . ASP D 1 94 ? 12.940 -11.283 16.700 1.00 20.99 90 ASP D O 1
ATOM 4019 N N . ARG D 1 95 ? 13.777 -13.392 16.824 1.00 19.08 91 ARG D N 1
ATOM 4020 C CA . ARG D 1 95 ? 15.129 -13.016 16.470 1.00 19.86 91 ARG D CA 1
ATOM 4021 C C . ARG D 1 95 ? 15.334 -13.089 14.957 1.00 19.66 91 ARG D C 1
ATOM 4022 O O . ARG D 1 95 ? 14.738 -13.924 14.252 1.00 19.65 91 ARG D O 1
ATOM 4030 N N . ALA D 1 96 ? 16.190 -12.204 14.485 1.00 19.37 92 ALA D N 1
ATOM 4031 C CA . ALA D 1 96 ? 16.632 -12.196 13.126 1.00 19.74 92 ALA D CA 1
ATOM 4032 C C . ALA D 1 96 ? 17.873 -13.080 13.010 1.00 19.66 92 ALA D C 1
ATOM 4033 O O . ALA D 1 96 ? 18.843 -12.852 13.709 1.00 19.52 92 ALA D O 1
ATOM 4035 N N . PHE D 1 97 ? 17.841 -14.063 12.110 1.00 19.92 93 PHE D N 1
ATOM 4036 C CA . PHE D 1 97 ? 18.956 -14.999 11.942 1.00 20.19 93 PHE D CA 1
ATOM 4037 C C . PHE D 1 97 ? 19.721 -14.719 10.686 1.00 21.73 93 PHE D C 1
ATOM 4038 O O . PHE D 1 97 ? 19.207 -14.132 9.735 1.00 22.22 93 PHE D O 1
ATOM 4046 N N . GLU D 1 98 ? 20.968 -15.151 10.728 1.00 22.58 94 GLU D N 1
ATOM 4047 C CA . GLU D 1 98 ? 21.883 -14.928 9.662 1.00 24.48 94 GLU D CA 1
ATOM 4048 C C . GLU D 1 98 ? 22.506 -16.254 9.222 1.00 23.76 94 GLU D C 1
ATOM 4049 O O . GLU D 1 98 ? 22.646 -17.172 10.012 1.00 21.68 94 GLU D O 1
ATOM 4055 N N . PRO D 1 99 ? 22.892 -16.337 7.939 1.00 24.15 95 PRO D N 1
ATOM 4056 C CA . PRO D 1 99 ? 23.702 -17.448 7.422 1.00 23.92 95 PRO D CA 1
ATOM 4057 C C . PRO D 1 99 ? 24.934 -17.720 8.296 1.00 23.03 95 PRO D C 1
ATOM 4058 O O . PRO D 1 99 ? 25.625 -16.800 8.686 1.00 22.60 95 PRO D O 1
ATOM 4062 N N . GLY D 1 100 ? 25.155 -18.987 8.632 1.00 22.59 96 GLY D N 1
ATOM 4063 C CA . GLY D 1 100 ? 26.247 -19.393 9.515 1.00 23.03 96 GLY D CA 1
ATOM 4064 C C . GLY D 1 100 ? 25.899 -19.370 11.002 1.00 22.32 96 GLY D C 1
ATOM 4065 O O . GLY D 1 100 ? 26.756 -19.642 11.838 1.00 21.93 96 GLY D O 1
ATOM 4066 N N . ASP D 1 101 ? 24.658 -19.022 11.354 1.00 21.18 97 ASP D N 1
ATOM 4067 C CA . ASP D 1 101 ? 24.238 -19.089 12.767 1.00 20.12 97 ASP D CA 1
ATOM 4068 C C . ASP D 1 101 ? 24.316 -20.508 13.305 1.00 19.99 97 ASP D C 1
ATOM 4069 O O . ASP D 1 101 ? 24.334 -21.471 12.554 1.00 20.04 97 ASP D O 1
ATOM 4074 N N . TRP D 1 102 ? 24.333 -20.618 14.631 1.00 20.21 98 TRP D N 1
ATOM 4075 C CA . TRP D 1 102 ? 24.470 -21.874 15.336 1.00 20.47 98 TRP D CA 1
ATOM 4076 C C . TRP D 1 102 ? 23.288 -22.042 16.273 1.00 19.88 98 TRP D C 1
ATOM 4077 O O . TRP D 1 102 ? 22.923 -21.131 16.976 1.00 20.32 98 TRP D O 1
ATOM 4088 N N . PHE D 1 103 ? 22.700 -23.233 16.247 1.00 19.88 99 PHE D N 1
ATOM 4089 C CA . PHE D 1 103 ? 21.495 -23.546 16.988 1.00 18.78 99 PHE D CA 1
ATOM 4090 C C . PHE D 1 103 ? 21.838 -24.782 17.775 1.00 20.24 99 PHE D C 1
ATOM 4091 O O . PHE D 1 103 ? 22.135 -25.834 17.174 1.00 19.39 99 PHE D O 1
ATOM 4099 N N . VAL D 1 104 ? 21.794 -24.633 19.106 1.00 21.43 100 VAL D N 1
ATOM 4100 C CA . VAL D 1 104 ? 22.253 -25.621 20.035 1.00 23.09 100 VAL D CA 1
ATOM 4101 C C . VAL D 1 104 ? 21.103 -26.203 20.842 1.00 23.31 100 VAL D C 1
ATOM 4102 O O . VAL D 1 104 ? 20.390 -25.491 21.513 1.00 22.99 100 VAL D O 1
ATOM 4106 N N . PHE D 1 105 ? 20.993 -27.529 20.796 1.00 24.16 101 PHE D N 1
ATOM 4107 C CA . PHE D 1 105 ? 19.896 -28.267 21.401 1.00 25.06 101 PHE D CA 1
ATOM 4108 C C . PHE D 1 105 ? 20.429 -29.277 22.403 1.00 27.60 101 PHE D C 1
ATOM 4109 O O . PHE D 1 105 ? 21.466 -29.904 22.176 1.00 27.59 101 PHE D O 1
ATOM 4117 N N . GLY D 1 106 ? 19.729 -29.438 23.519 1.00 29.99 102 GLY D N 1
ATOM 4118 C CA . GLY D 1 106 ? 20.105 -30.450 24.497 1.00 31.82 102 GLY D CA 1
ATOM 4119 C C . GLY D 1 106 ? 19.489 -31.799 24.200 1.00 34.42 102 GLY D C 1
ATOM 4120 O O . GLY D 1 106 ? 18.721 -31.960 23.253 1.00 32.83 102 GLY D O 1
ATOM 4121 N N . ALA D 1 107 ? 19.811 -32.775 25.041 1.00 38.38 103 ALA D N 1
ATOM 4122 C CA . ALA D 1 107 ? 19.198 -34.075 24.947 1.00 41.90 103 ALA D CA 1
ATOM 4123 C C . ALA D 1 107 ? 17.675 -33.967 25.118 1.00 43.49 103 ALA D C 1
ATOM 4124 O O . ALA D 1 107 ? 17.166 -33.274 26.023 1.00 39.29 103 ALA D O 1
ATOM 4126 N N . GLU D 1 108 ? 16.982 -34.597 24.171 1.00 43.87 104 GLU D N 1
ATOM 4127 C CA . GLU D 1 108 ? 15.523 -34.757 24.164 1.00 46.22 104 GLU D CA 1
ATOM 4128 C C . GLU D 1 108 ? 14.859 -34.875 25.567 1.00 46.61 104 GLU D C 1
ATOM 4129 O O . GLU D 1 108 ? 13.842 -34.253 25.802 1.00 48.36 104 GLU D O 1
ATOM 4135 N N . THR D 1 109 ? 15.458 -35.617 26.493 1.00 47.88 105 THR D N 1
ATOM 4136 C CA . THR D 1 109 ? 14.851 -35.836 27.811 1.00 51.57 105 THR D CA 1
ATOM 4137 C C . THR D 1 109 ? 15.358 -34.892 28.908 1.00 51.88 105 THR D C 1
ATOM 4138 O O . THR D 1 109 ? 14.580 -34.482 29.765 1.00 53.19 105 THR D O 1
ATOM 4140 N N . ARG D 1 110 ? 16.649 -34.554 28.880 1.00 50.49 106 ARG D N 1
ATOM 4141 C CA . ARG D 1 110 ? 17.289 -33.780 29.958 1.00 48.69 106 ARG D CA 1
ATOM 4142 C C . ARG D 1 110 ? 17.315 -32.270 29.695 1.00 44.89 106 ARG D C 1
ATOM 4143 O O . ARG D 1 110 ? 17.305 -31.464 30.618 1.00 45.73 106 ARG D O 1
ATOM 4145 N N . GLY D 1 111 ? 17.365 -31.898 28.427 1.00 40.82 107 GLY D N 1
ATOM 4146 C CA . GLY D 1 111 ? 17.571 -30.518 28.036 1.00 38.85 107 GLY D CA 1
ATOM 4147 C C . GLY D 1 111 ? 19.039 -30.177 28.168 1.00 36.98 107 GLY D C 1
ATOM 4148 O O . GLY D 1 111 ? 19.862 -31.044 28.520 1.00 35.31 107 GLY D O 1
ATOM 4149 N N . LEU D 1 112 ? 19.377 -28.919 27.872 1.00 33.46 108 LEU D N 1
ATOM 4150 C CA . LEU D 1 112 ? 20.750 -28.461 28.011 1.00 31.92 108 LEU D CA 1
ATOM 4151 C C . LEU D 1 112 ? 21.123 -28.332 29.472 1.00 33.42 108 LEU D C 1
ATOM 4152 O O . LEU D 1 112 ? 20.341 -27.844 30.283 1.00 35.33 108 LEU D O 1
ATOM 4157 N N . ALA D 1 113 ? 22.332 -28.755 29.806 1.00 33.85 109 ALA D N 1
ATOM 4158 C CA . ALA D 1 113 ? 22.821 -28.666 31.160 1.00 34.76 109 ALA D CA 1
ATOM 4159 C C . ALA D 1 113 ? 22.728 -27.201 31.673 1.00 34.66 109 ALA D C 1
ATOM 4160 O O . ALA D 1 113 ? 22.961 -26.267 30.908 1.00 34.54 109 ALA D O 1
ATOM 4162 N N . PRO D 1 114 ? 22.393 -27.005 32.963 1.00 34.90 110 PRO D N 1
ATOM 4163 C CA . PRO D 1 114 ? 22.327 -25.649 33.510 1.00 34.98 110 PRO D CA 1
ATOM 4164 C C . PRO D 1 114 ? 23.613 -24.834 33.333 1.00 34.69 110 PRO D C 1
ATOM 4165 O O . PRO D 1 114 ? 23.551 -23.657 32.924 1.00 32.85 110 PRO D O 1
ATOM 4169 N N . ALA D 1 115 ? 24.757 -25.450 33.637 1.00 34.75 111 ALA D N 1
ATOM 4170 C CA . ALA D 1 115 ? 26.051 -24.786 33.475 1.00 35.38 111 ALA D CA 1
ATOM 4171 C C . ALA D 1 115 ? 26.276 -24.317 32.058 1.00 34.09 111 ALA D C 1
ATOM 4172 O O . ALA D 1 115 ? 26.881 -23.266 31.837 1.00 34.89 111 ALA D O 1
ATOM 4174 N N . LEU D 1 116 ? 25.761 -25.063 31.092 1.00 33.31 112 LEU D N 1
ATOM 4175 C CA . LEU D 1 116 ? 25.890 -24.682 29.695 1.00 31.77 112 LEU D CA 1
ATOM 4176 C C . LEU D 1 116 ? 24.972 -23.490 29.351 1.00 30.52 112 LEU D C 1
ATOM 4177 O O . LEU D 1 116 ? 25.407 -22.504 28.752 1.00 29.58 112 LEU D O 1
ATOM 4182 N N . VAL D 1 117 ? 23.712 -23.573 29.774 1.00 30.41 113 VAL D N 1
ATOM 4183 C CA . VAL D 1 117 ? 22.753 -22.476 29.613 1.00 29.97 113 VAL D CA 1
ATOM 4184 C C . VAL D 1 117 ? 23.307 -21.193 30.210 1.00 30.92 113 VAL D C 1
ATOM 4185 O O . VAL D 1 117 ? 23.237 -20.152 29.564 1.00 29.91 113 VAL D O 1
ATOM 4189 N N . ASP D 1 118 ? 23.884 -21.268 31.422 1.00 33.55 114 ASP D N 1
ATOM 4190 C CA . ASP D 1 118 ? 24.452 -20.074 32.095 1.00 34.86 114 ASP D CA 1
ATOM 4191 C C . ASP D 1 118 ? 25.484 -19.328 31.261 1.00 35.88 114 ASP D C 1
ATOM 4192 O O . ASP D 1 118 ? 25.680 -18.134 31.465 1.00 35.84 114 ASP D O 1
ATOM 4197 N N . ARG D 1 119 ? 26.132 -20.017 30.317 1.00 36.59 115 ARG D N 1
ATOM 4198 C CA . ARG D 1 119 ? 27.052 -19.358 29.378 1.00 37.05 115 ARG D CA 1
ATOM 4199 C C . ARG D 1 119 ? 26.357 -18.582 28.274 1.00 33.77 115 ARG D C 1
ATOM 4200 O O . ARG D 1 119 ? 27.010 -17.850 27.566 1.00 34.21 115 ARG D O 1
ATOM 4208 N N . PHE D 1 120 ? 25.055 -18.736 28.103 1.00 32.09 116 PHE D N 1
ATOM 4209 C CA . PHE D 1 120 ? 24.352 -17.967 27.087 1.00 30.26 116 PHE D CA 1
ATOM 4210 C C . PHE D 1 120 ? 23.690 -16.729 27.672 1.00 30.50 116 PHE D C 1
ATOM 4211 O O . PHE D 1 120 ? 23.033 -16.805 28.737 1.00 30.54 116 PHE D O 1
ATOM 4219 N N . ALA D 1 121 ? 23.851 -15.592 26.982 1.00 29.64 117 ALA D N 1
ATOM 4220 C CA . ALA D 1 121 ? 23.111 -14.386 27.327 1.00 29.07 117 ALA D CA 1
ATOM 4221 C C . ALA D 1 121 ? 21.626 -14.582 27.001 1.00 28.47 117 ALA D C 1
ATOM 4222 O O . ALA D 1 121 ? 21.268 -15.323 26.068 1.00 26.84 117 ALA D O 1
ATOM 4224 N N . PRO D 1 122 ? 20.752 -13.887 27.730 1.00 29.02 118 PRO D N 1
ATOM 4225 C CA . PRO D 1 122 ? 19.330 -14.153 27.508 1.00 29.42 118 PRO D CA 1
ATOM 4226 C C . PRO D 1 122 ? 18.870 -13.966 26.061 1.00 27.80 118 PRO D C 1
ATOM 4227 O O . PRO D 1 122 ? 18.035 -14.740 25.605 1.00 26.32 118 PRO D O 1
ATOM 4231 N N . GLU D 1 123 ? 19.445 -12.980 25.365 1.00 27.43 119 GLU D N 1
ATOM 4232 C CA . GLU D 1 123 ? 19.149 -12.700 23.958 1.00 26.19 119 GLU D CA 1
ATOM 4233 C C . GLU D 1 123 ? 19.346 -13.892 23.077 1.00 23.05 119 GLU D C 1
ATOM 4234 O O . GLU D 1 123 ? 18.699 -14.016 22.049 1.00 21.01 119 GLU D O 1
ATOM 4240 N N . GLN D 1 124 ? 20.294 -14.713 23.486 1.00 22.19 120 GLN D N 1
ATOM 4241 C CA . GLN D 1 124 ? 20.677 -15.922 22.815 1.00 21.53 120 GLN D CA 1
ATOM 4242 C C . GLN D 1 124 ? 19.924 -17.143 23.321 1.00 21.14 120 GLN D C 1
ATOM 4243 O O . GLN D 1 124 ? 20.181 -18.246 22.882 1.00 20.18 120 GLN D O 1
ATOM 4249 N N . ARG D 1 125 ? 19.025 -16.977 24.285 1.00 22.16 121 ARG D N 1
ATOM 4250 C CA . ARG D 1 125 ? 18.194 -18.104 24.726 1.00 21.89 121 ARG D CA 1
ATOM 4251 C C . ARG D 1 125 ? 16.820 -18.081 24.001 1.00 20.81 121 ARG D C 1
ATOM 4252 O O . ARG D 1 125 ? 16.178 -17.033 23.911 1.00 20.23 121 ARG D O 1
ATOM 4260 N N . VAL D 1 126 ? 16.455 -19.204 23.382 1.00 19.79 122 VAL D N 1
ATOM 4261 C CA . VAL D 1 126 ? 15.273 -19.265 22.512 1.00 19.69 122 VAL D CA 1
ATOM 4262 C C . VAL D 1 126 ? 14.437 -20.527 22.748 1.00 20.79 122 VAL D C 1
ATOM 4263 O O . VAL D 1 126 ? 14.966 -21.537 23.182 1.00 20.67 122 VAL D O 1
ATOM 4267 N N . ARG D 1 127 ? 13.148 -20.461 22.452 1.00 21.60 123 ARG D N 1
ATOM 4268 C CA . ARG D 1 127 ? 12.267 -21.618 22.530 1.00 23.33 123 ARG D CA 1
ATOM 4269 C C . ARG D 1 127 ? 11.148 -21.445 21.511 1.00 23.53 123 ARG D C 1
ATOM 4270 O O . ARG D 1 127 ? 10.756 -20.302 21.163 1.00 22.06 123 ARG D O 1
ATOM 4278 N N . LEU D 1 128 ? 10.591 -22.558 21.049 1.00 22.81 124 LEU D N 1
ATOM 4279 C CA . LEU D 1 128 ? 9.476 -22.442 20.121 1.00 23.96 124 LEU D CA 1
ATOM 4280 C C . LEU D 1 128 ? 8.231 -22.013 20.900 1.00 24.70 124 LEU D C 1
ATOM 4281 O O . LEU D 1 128 ? 8.048 -22.392 22.031 1.00 23.80 124 LEU D O 1
ATOM 4286 N N . PRO D 1 129 ? 7.389 -21.175 20.296 1.00 25.81 125 PRO D N 1
ATOM 4287 C CA . PRO D 1 129 ? 6.081 -20.970 20.928 1.00 26.76 125 PRO D CA 1
ATOM 4288 C C . PRO D 1 129 ? 5.321 -22.291 21.077 1.00 28.23 125 PRO D C 1
ATOM 4289 O O . PRO D 1 129 ? 5.674 -23.249 20.432 1.00 26.83 125 PRO D O 1
ATOM 4293 N N . MET D 1 130 ? 4.277 -22.310 21.902 1.00 30.65 126 MET D N 1
ATOM 4294 C CA . MET D 1 130 ? 3.464 -23.501 22.147 1.00 32.90 126 MET D CA 1
ATOM 4295 C C . MET D 1 130 ? 2.254 -23.091 22.993 1.00 33.75 126 MET D C 1
ATOM 4296 O O . MET D 1 130 ? 2.318 -22.106 23.735 1.00 32.02 126 MET D O 1
ATOM 4301 N N . ARG D 1 131 ? 1.157 -23.828 22.893 1.00 34.49 127 ARG D N 1
ATOM 4302 C CA . ARG D 1 131 ? 0.020 -23.551 23.760 1.00 37.02 127 ARG D CA 1
ATOM 4303 C C . ARG D 1 131 ? 0.402 -23.913 25.188 1.00 37.06 127 ARG D C 1
ATOM 4304 O O . ARG D 1 131 ? 1.124 -24.876 25.402 1.00 35.68 127 ARG D O 1
ATOM 4312 N N . PRO D 1 132 ? -0.062 -23.116 26.169 1.00 39.51 128 PRO D N 1
ATOM 4313 C CA . PRO D 1 132 ? 0.241 -23.339 27.594 1.00 41.11 128 PRO D CA 1
ATOM 4314 C C . PRO D 1 132 ? 0.085 -24.790 28.035 1.00 41.62 128 PRO D C 1
ATOM 4315 O O . PRO D 1 132 ? -0.953 -25.395 27.788 1.00 40.44 128 PRO D O 1
ATOM 4319 N N . GLY D 1 133 ? 1.144 -25.334 28.639 1.00 43.01 129 GLY D N 1
ATOM 4320 C CA . GLY D 1 133 ? 1.079 -26.603 29.371 1.00 44.57 129 GLY D CA 1
ATOM 4321 C C . GLY D 1 133 ? 1.274 -27.876 28.551 1.00 44.39 129 GLY D C 1
ATOM 4322 O O . GLY D 1 133 ? 1.199 -28.980 29.094 1.00 45.95 129 GLY D O 1
ATOM 4323 N N . ASN D 1 134 ? 1.522 -27.729 27.253 1.00 42.40 130 ASN D N 1
ATOM 4324 C CA . ASN D 1 134 ? 1.682 -28.872 26.373 1.00 40.94 130 ASN D CA 1
ATOM 4325 C C . ASN D 1 134 ? 3.096 -29.449 26.535 1.00 39.59 130 ASN D C 1
ATOM 4326 O O . ASN D 1 134 ? 3.968 -28.859 27.155 1.00 38.66 130 ASN D O 1
ATOM 4331 N N . ARG D 1 135 ? 3.307 -30.617 25.965 1.00 39.40 131 ARG D N 1
ATOM 4332 C CA . ARG D 1 135 ? 4.601 -31.266 26.019 1.00 38.89 131 ARG D CA 1
ATOM 4333 C C . ARG D 1 135 ? 5.471 -30.712 24.901 1.00 37.03 131 ARG D C 1
ATOM 4334 O O . ARG D 1 135 ? 4.969 -30.272 23.895 1.00 36.06 131 ARG D O 1
ATOM 4342 N N . SER D 1 136 ? 6.781 -30.762 25.069 1.00 36.75 132 SER D N 1
ATOM 4343 C CA . SER D 1 136 ? 7.674 -30.216 24.089 1.00 37.86 132 SER D CA 1
ATOM 4344 C C . SER D 1 136 ? 7.697 -31.071 22.824 1.00 35.33 132 SER D C 1
ATOM 4345 O O . SER D 1 136 ? 7.419 -32.259 22.855 1.00 34.48 132 SER D O 1
ATOM 4348 N N . LEU D 1 137 ? 8.003 -30.450 21.698 1.00 33.89 133 LEU D N 1
ATOM 4349 C CA . LEU D 1 137 ? 8.113 -31.209 20.466 1.00 33.36 133 LEU D CA 1
ATOM 4350 C C . LEU D 1 137 ? 9.272 -32.167 20.485 1.00 32.24 133 LEU D C 1
ATOM 4351 O O . LEU D 1 137 ? 10.297 -31.879 21.085 1.00 34.74 133 LEU D O 1
ATOM 4356 N N . ASN D 1 138 ? 9.110 -33.281 19.790 1.00 30.72 134 ASN D N 1
ATOM 4357 C CA . ASN D 1 138 ? 10.225 -34.083 19.325 1.00 32.06 134 ASN D CA 1
ATOM 4358 C C . ASN D 1 138 ? 11.417 -33.195 18.892 1.00 28.33 134 ASN D C 1
ATOM 4359 O O . ASN D 1 138 ? 11.248 -32.102 18.344 1.00 26.90 134 ASN D O 1
ATOM 4364 N N . LEU D 1 139 ? 12.624 -33.661 19.173 1.00 27.28 135 LEU D N 1
ATOM 4365 C CA . LEU D 1 139 ? 13.831 -32.928 18.878 1.00 25.64 135 LEU D CA 1
ATOM 4366 C C . LEU D 1 139 ? 13.976 -32.717 17.368 1.00 24.14 135 LEU D C 1
ATOM 4367 O O . LEU D 1 139 ? 14.269 -31.619 16.924 1.00 22.63 135 LEU D O 1
ATOM 4372 N N . SER D 1 140 ? 13.772 -33.773 16.586 1.00 22.93 136 SER D N 1
ATOM 4373 C CA . SER D 1 140 ? 13.861 -33.679 15.128 1.00 23.58 136 SER D CA 1
ATOM 4374 C C . SER D 1 140 ? 12.911 -32.640 14.507 1.00 21.14 136 SER D C 1
ATOM 4375 O O . SER D 1 140 ? 13.291 -31.907 13.594 1.00 19.58 136 SER D O 1
ATOM 4378 N N . ASN D 1 141 ? 11.664 -32.625 14.971 1.00 19.91 137 ASN D N 1
ATOM 4379 C CA . ASN D 1 141 ? 10.718 -31.660 14.500 1.00 19.30 137 ASN D CA 1
ATOM 4380 C C . ASN D 1 141 ? 11.176 -30.244 14.906 1.00 18.78 137 ASN D C 1
ATOM 4381 O O . ASN D 1 141 ? 11.093 -29.309 14.117 1.00 17.91 137 ASN D O 1
ATOM 4386 N N . THR D 1 142 ? 11.683 -30.092 16.126 1.00 19.12 138 THR D N 1
ATOM 4387 C CA . THR D 1 142 ? 12.179 -28.794 16.586 1.00 19.33 138 THR D CA 1
ATOM 4388 C C . THR D 1 142 ? 13.322 -28.272 15.703 1.00 19.14 138 THR D C 1
ATOM 4389 O O . THR D 1 142 ? 13.350 -27.075 15.312 1.00 17.84 138 THR D O 1
ATOM 4393 N N . VAL D 1 143 ? 14.262 -29.158 15.359 1.00 18.39 139 VAL D N 1
ATOM 4394 C CA . VAL D 1 143 ? 15.375 -28.749 14.500 1.00 17.67 139 VAL D CA 1
ATOM 4395 C C . VAL D 1 143 ? 14.860 -28.378 13.091 1.00 18.07 139 VAL D C 1
ATOM 4396 O O . VAL D 1 143 ? 15.258 -27.342 12.509 1.00 17.57 139 VAL D O 1
ATOM 4400 N N . ALA D 1 144 ? 13.961 -29.192 12.529 1.00 18.31 140 ALA D N 1
ATOM 4401 C CA . ALA D 1 144 ? 13.330 -28.840 11.241 1.00 18.54 140 ALA D CA 1
ATOM 4402 C C . ALA D 1 144 ? 12.716 -27.432 11.286 1.00 18.12 140 ALA D C 1
ATOM 4403 O O . ALA D 1 144 ? 12.978 -26.609 10.406 1.00 17.61 140 ALA D O 1
ATOM 4405 N N . VAL D 1 145 ? 11.916 -27.153 12.301 1.00 18.06 141 VAL D N 1
ATOM 4406 C CA . VAL D 1 145 ? 11.206 -25.860 12.380 1.00 17.99 141 VAL D CA 1
ATOM 4407 C C . VAL D 1 145 ? 12.229 -24.709 12.422 1.00 18.08 141 VAL D C 1
ATOM 4408 O O . VAL D 1 145 ? 12.105 -23.706 11.737 1.00 19.23 141 VAL D O 1
ATOM 4412 N N . VAL D 1 146 ? 13.251 -24.904 13.229 1.00 17.81 142 VAL D N 1
ATOM 4413 C CA . VAL D 1 146 ? 14.298 -23.917 13.465 1.00 17.45 142 VAL D CA 1
ATOM 4414 C C . VAL D 1 146 ? 15.088 -23.617 12.193 1.00 17.24 142 VAL D C 1
ATOM 4415 O O . VAL D 1 146 ? 15.254 -22.441 11.827 1.00 15.59 142 VAL D O 1
ATOM 4419 N N . VAL D 1 147 ? 15.590 -24.677 11.548 1.00 17.61 143 VAL D N 1
ATOM 4420 C CA . VAL D 1 147 ? 16.384 -24.509 10.345 1.00 18.17 143 VAL D CA 1
ATOM 4421 C C . VAL D 1 147 ? 15.524 -23.946 9.206 1.00 17.85 143 VAL D C 1
ATOM 4422 O O . VAL D 1 147 ? 15.979 -23.075 8.437 1.00 17.03 143 VAL D O 1
ATOM 4426 N N . PHE D 1 148 ? 14.284 -24.414 9.083 1.00 17.56 144 PHE D N 1
ATOM 4427 C CA . PHE D 1 148 ? 13.436 -23.860 7.998 1.00 17.91 144 PHE D CA 1
ATOM 4428 C C . PHE D 1 148 ? 13.093 -22.380 8.165 1.00 18.02 144 PHE D C 1
ATOM 4429 O O . PHE D 1 148 ? 12.979 -21.675 7.171 1.00 18.03 144 PHE D O 1
ATOM 4437 N N . GLU D 1 149 ? 12.920 -21.927 9.404 1.00 17.32 145 GLU D N 1
ATOM 4438 C CA . GLU D 1 149 ? 12.627 -20.496 9.653 1.00 17.34 145 GLU D CA 1
ATOM 4439 C C . GLU D 1 149 ? 13.850 -19.623 9.470 1.00 17.38 145 GLU D C 1
ATOM 4440 O O . GLU D 1 149 ? 13.754 -18.556 8.893 1.00 17.62 145 GLU D O 1
ATOM 4446 N N . ALA D 1 150 ? 15.023 -20.081 9.916 1.00 17.38 146 ALA D N 1
ATOM 4447 C CA . ALA D 1 150 ? 16.253 -19.327 9.662 1.00 17.02 146 ALA D CA 1
ATOM 4448 C C . ALA D 1 150 ? 16.455 -19.272 8.186 1.00 17.17 146 ALA D C 1
ATOM 4449 O O . ALA D 1 150 ? 16.792 -18.211 7.631 1.00 17.22 146 ALA D O 1
ATOM 4451 N N . TRP D 1 151 ? 16.194 -20.390 7.520 1.00 17.32 147 TRP D N 1
ATOM 4452 C CA . TRP D 1 151 ? 16.313 -20.422 6.043 1.00 18.15 147 TRP D CA 1
ATOM 4453 C C . TRP D 1 151 ? 15.336 -19.467 5.334 1.00 18.81 147 TRP D C 1
ATOM 4454 O O . TRP D 1 151 ? 15.740 -18.740 4.444 1.00 19.70 147 TRP D O 1
ATOM 4465 N N . ARG D 1 152 ? 14.057 -19.475 5.725 1.00 19.07 148 ARG D N 1
ATOM 4466 C CA . ARG D 1 152 ? 13.061 -18.554 5.193 1.00 19.46 148 ARG D CA 1
ATOM 4467 C C . ARG D 1 152 ? 13.544 -17.096 5.305 1.00 20.35 148 ARG D C 1
ATOM 4468 O O . ARG D 1 152 ? 13.328 -16.290 4.391 1.00 21.16 148 ARG D O 1
ATOM 4476 N N . GLN D 1 153 ? 14.128 -16.742 6.436 1.00 20.12 149 GLN D N 1
ATOM 4477 C CA . GLN D 1 153 ? 14.648 -15.376 6.597 1.00 20.75 149 GLN D CA 1
ATOM 4478 C C . GLN D 1 153 ? 15.810 -15.071 5.639 1.00 21.12 149 GLN D C 1
ATOM 4479 O O . GLN D 1 153 ? 16.089 -13.903 5.377 1.00 20.50 149 GLN D O 1
ATOM 4485 N N . ALA D 1 154 ? 16.498 -16.104 5.142 1.00 21.70 150 ALA D N 1
ATOM 4486 C CA . ALA D 1 154 ? 17.509 -15.917 4.095 1.00 23.57 150 ALA D CA 1
ATOM 4487 C C . ALA D 1 154 ? 16.920 -16.111 2.703 1.00 24.80 150 ALA D C 1
ATOM 4488 O O . ALA D 1 154 ? 17.647 -16.378 1.764 1.00 27.54 150 ALA D O 1
ATOM 4490 N N . GLY D 1 155 ? 15.605 -15.980 2.568 1.00 24.72 151 GLY D N 1
ATOM 4491 C CA . GLY D 1 155 ? 14.944 -16.204 1.330 1.00 25.97 151 GLY D CA 1
ATOM 4492 C C . GLY D 1 155 ? 15.142 -17.593 0.745 1.00 26.35 151 GLY D C 1
ATOM 4493 O O . GLY D 1 155 ? 15.005 -17.769 -0.444 1.00 27.41 151 GLY D O 1
ATOM 4494 N N . PHE D 1 156 ? 15.453 -18.585 1.572 1.00 26.00 152 PHE D N 1
ATOM 4495 C CA . PHE D 1 156 ? 15.635 -19.950 1.077 1.00 25.12 152 PHE D CA 1
ATOM 4496 C C . PHE D 1 156 ? 16.699 -19.987 -0.026 1.00 26.34 152 PHE D C 1
ATOM 4497 O O . PHE D 1 156 ? 16.563 -20.739 -0.996 1.00 25.62 152 PHE D O 1
ATOM 4505 N N . GLU D 1 157 ? 17.769 -19.199 0.158 1.00 26.05 153 GLU D N 1
ATOM 4506 C CA . GLU D 1 157 ? 18.875 -19.190 -0.766 1.00 27.09 153 GLU D CA 1
ATOM 4507 C C . GLU D 1 157 ? 19.491 -20.559 -0.928 1.00 26.87 153 GLU D C 1
ATOM 4508 O O . GLU D 1 157 ? 19.815 -21.221 0.053 1.00 25.63 153 GLU D O 1
ATOM 4510 N N . GLY D 1 158 ? 19.660 -20.965 -2.188 1.00 28.47 154 GLY D N 1
ATOM 4511 C CA . GLY D 1 158 ? 20.200 -22.290 -2.545 1.00 28.66 154 GLY D CA 1
ATOM 4512 C C . GLY D 1 158 ? 19.179 -23.418 -2.442 1.00 28.37 154 GLY D C 1
ATOM 4513 O O . GLY D 1 158 ? 19.531 -24.615 -2.570 1.00 28.56 154 GLY D O 1
ATOM 4514 N N . GLY D 1 159 ? 17.912 -23.051 -2.229 1.00 27.18 155 GLY D N 1
ATOM 4515 C CA . GLY D 1 159 ? 16.841 -24.031 -2.043 1.00 26.74 155 GLY D CA 1
ATOM 4516 C C . GLY D 1 159 ? 15.770 -23.854 -3.100 1.00 27.96 155 GLY D C 1
ATOM 4517 O O . GLY D 1 159 ? 15.477 -22.740 -3.523 1.00 29.68 155 GLY D O 1
ATOM 4518 N N . ALA D 1 160 ? 15.181 -24.954 -3.542 1.00 27.37 156 ALA D N 1
ATOM 4519 C CA . ALA D 1 160 ? 14.071 -24.884 -4.454 1.00 27.92 156 ALA D CA 1
ATOM 4520 C C . ALA D 1 160 ? 13.369 -26.224 -4.391 1.00 27.84 156 ALA D C 1
ATOM 4521 O O . ALA D 1 160 ? 12.381 -26.399 -5.083 1.00 28.58 156 ALA D O 1
ATOM 4524 N N . MET E 1 5 ? -7.527 -2.836 -33.316 1.00 46.66 1 MET E N 1
ATOM 4525 C CA . MET E 1 5 ? -7.210 -3.837 -32.268 1.00 45.85 1 MET E CA 1
ATOM 4526 C C . MET E 1 5 ? -7.029 -3.113 -30.944 1.00 42.64 1 MET E C 1
ATOM 4527 O O . MET E 1 5 ? -8.016 -2.911 -30.197 1.00 45.80 1 MET E O 1
ATOM 4529 N N . PHE E 1 6 ? -5.786 -2.708 -30.674 1.00 35.00 2 PHE E N 1
ATOM 4530 C CA . PHE E 1 6 ? -5.425 -1.998 -29.456 1.00 30.81 2 PHE E CA 1
ATOM 4531 C C . PHE E 1 6 ? -5.742 -0.518 -29.584 1.00 29.03 2 PHE E C 1
ATOM 4532 O O . PHE E 1 6 ? -5.818 0.010 -30.701 1.00 28.70 2 PHE E O 1
ATOM 4540 N N . ASN E 1 7 ? -5.869 0.141 -28.428 1.00 26.56 3 ASN E N 1
ATOM 4541 C CA . ASN E 1 7 ? -6.091 1.587 -28.325 1.00 25.38 3 ASN E CA 1
ATOM 4542 C C . ASN E 1 7 ? -4.923 2.295 -27.615 1.00 23.52 3 ASN E C 1
ATOM 4543 O O . ASN E 1 7 ? -4.560 1.917 -26.506 1.00 22.87 3 ASN E O 1
ATOM 4548 N N . VAL E 1 8 ? -4.369 3.315 -28.265 1.00 22.53 4 VAL E N 1
ATOM 4549 C CA . VAL E 1 8 ? -3.370 4.199 -27.696 1.00 21.41 4 VAL E CA 1
ATOM 4550 C C . VAL E 1 8 ? -4.059 5.513 -27.325 1.00 21.62 4 VAL E C 1
ATOM 4551 O O . VAL E 1 8 ? -4.735 6.108 -28.135 1.00 21.71 4 VAL E O 1
ATOM 4555 N N . VAL E 1 9 ? -3.919 5.919 -26.071 1.00 21.40 5 VAL E N 1
ATOM 4556 C CA . VAL E 1 9 ? -4.474 7.183 -25.596 1.00 21.71 5 VAL E CA 1
ATOM 4557 C C . VAL E 1 9 ? -3.341 8.093 -25.121 1.00 20.62 5 VAL E C 1
ATOM 4558 O O . VAL E 1 9 ? -2.606 7.756 -24.191 1.00 19.28 5 VAL E O 1
ATOM 4562 N N . LEU E 1 10 ? -3.197 9.230 -25.792 1.00 21.03 6 LEU E N 1
ATOM 4563 C CA . LEU E 1 10 ? -2.203 10.243 -25.406 1.00 20.84 6 LEU E CA 1
ATOM 4564 C C . LEU E 1 10 ? -2.937 11.337 -24.649 1.00 21.49 6 LEU E C 1
ATOM 4565 O O . LEU E 1 10 ? -3.841 11.987 -25.214 1.00 22.42 6 LEU E O 1
ATOM 4570 N N . VAL E 1 11 ? -2.558 11.529 -23.385 1.00 21.05 7 VAL E N 1
ATOM 4571 C CA . VAL E 1 11 ? -3.170 12.543 -22.531 1.00 22.08 7 VAL E CA 1
ATOM 4572 C C . VAL E 1 11 ? -2.413 13.862 -22.613 1.00 22.77 7 VAL E C 1
ATOM 4573 O O . VAL E 1 11 ? -1.304 13.986 -22.039 1.00 22.27 7 VAL E O 1
ATOM 4577 N N . GLU E 1 12 ? -3.025 14.845 -23.282 1.00 24.40 8 GLU E N 1
ATOM 4578 C CA . GLU E 1 12 ? -2.518 16.214 -23.345 1.00 24.97 8 GLU E CA 1
ATOM 4579 C C . GLU E 1 12 ? -1.110 16.272 -23.938 1.00 24.50 8 GLU E C 1
ATOM 4580 O O . GLU E 1 12 ? -0.194 16.866 -23.368 1.00 24.27 8 GLU E O 1
ATOM 4586 N N . PRO E 1 13 ? -0.918 15.620 -25.089 1.00 24.83 9 PRO E N 1
ATOM 4587 C CA . PRO E 1 13 ? 0.424 15.591 -25.670 1.00 24.79 9 PRO E CA 1
ATOM 4588 C C . PRO E 1 13 ? 0.897 17.010 -26.018 1.00 25.69 9 PRO E C 1
ATOM 4589 O O . PRO E 1 13 ? 0.088 17.844 -26.465 1.00 25.72 9 PRO E O 1
ATOM 4593 N N . GLU E 1 14 ? 2.183 17.264 -25.805 1.00 25.84 10 GLU E N 1
ATOM 4594 C CA . GLU E 1 14 ? 2.772 18.608 -25.882 1.00 27.75 10 GLU E CA 1
ATOM 4595 C C . GLU E 1 14 ? 3.601 18.878 -27.140 1.00 29.14 10 GLU E C 1
ATOM 4596 O O . GLU E 1 14 ? 3.630 20.016 -27.625 1.00 28.84 10 GLU E O 1
ATOM 4602 N N . ILE E 1 15 ? 4.291 17.868 -27.663 1.00 29.35 11 ILE E N 1
ATOM 4603 C CA . ILE E 1 15 ? 5.245 18.107 -28.774 1.00 31.69 11 ILE E CA 1
ATOM 4604 C C . ILE E 1 15 ? 4.826 17.503 -30.119 1.00 31.42 11 ILE E C 1
ATOM 4605 O O . ILE E 1 15 ? 4.811 16.270 -30.293 1.00 31.32 11 ILE E O 1
ATOM 4610 N N . PRO E 1 16 ? 4.538 18.364 -31.099 1.00 31.61 12 PRO E N 1
ATOM 4611 C CA . PRO E 1 16 ? 3.984 17.862 -32.369 1.00 31.55 12 PRO E CA 1
ATOM 4612 C C . PRO E 1 16 ? 4.616 16.554 -32.992 1.00 30.30 12 PRO E C 1
ATOM 4613 O O . PRO E 1 16 ? 3.845 15.636 -33.334 1.00 29.05 12 PRO E O 1
ATOM 4617 N N . PRO E 1 17 ? 5.970 16.465 -33.128 1.00 29.23 13 PRO E N 1
ATOM 4618 C CA . PRO E 1 17 ? 6.612 15.246 -33.687 1.00 28.47 13 PRO E CA 1
ATOM 4619 C C . PRO E 1 17 ? 6.276 13.936 -32.976 1.00 26.94 13 PRO E C 1
ATOM 4620 O O . PRO E 1 17 ? 6.098 12.930 -33.643 1.00 26.55 13 PRO E O 1
ATOM 4624 N N . ASN E 1 18 ? 6.160 13.949 -31.637 1.00 25.66 14 ASN E N 1
ATOM 4625 C CA . ASN E 1 18 ? 5.797 12.761 -30.926 1.00 24.32 14 ASN E CA 1
ATOM 4626 C C . ASN E 1 18 ? 4.466 12.247 -31.396 1.00 24.42 14 ASN E C 1
ATOM 4627 O O . ASN E 1 18 ? 4.317 11.038 -31.633 1.00 23.53 14 ASN E O 1
ATOM 4632 N N . THR E 1 19 ? 3.501 13.154 -31.535 1.00 24.88 15 THR E N 1
ATOM 4633 C CA . THR E 1 19 ? 2.168 12.769 -31.951 1.00 24.92 15 THR E CA 1
ATOM 4634 C C . THR E 1 19 ? 2.195 12.391 -33.439 1.00 25.61 15 THR E C 1
ATOM 4635 O O . THR E 1 19 ? 1.515 11.459 -33.866 1.00 25.59 15 THR E O 1
ATOM 4639 N N . GLY E 1 20 ? 2.989 13.096 -34.237 1.00 26.90 16 GLY E N 1
ATOM 4640 C CA . GLY E 1 20 ? 3.174 12.706 -35.640 1.00 27.64 16 GLY E CA 1
ATOM 4641 C C . GLY E 1 20 ? 3.637 11.260 -35.706 1.00 26.74 16 GLY E C 1
ATOM 4642 O O . GLY E 1 20 ? 3.092 10.440 -36.462 1.00 27.24 16 GLY E O 1
ATOM 4643 N N . ASN E 1 21 ? 4.640 10.941 -34.896 1.00 24.95 17 ASN E N 1
ATOM 4644 C CA . ASN E 1 21 ? 5.197 9.586 -34.876 1.00 23.94 17 ASN E CA 1
ATOM 4645 C C . ASN E 1 21 ? 4.196 8.534 -34.453 1.00 22.48 17 ASN E C 1
ATOM 4646 O O . ASN E 1 21 ? 4.143 7.450 -34.997 1.00 21.29 17 ASN E O 1
ATOM 4651 N N . VAL E 1 22 ? 3.425 8.857 -33.429 1.00 21.98 18 VAL E N 1
ATOM 4652 C CA . VAL E 1 22 ? 2.458 7.919 -32.904 1.00 21.41 18 VAL E CA 1
ATOM 4653 C C . VAL E 1 22 ? 1.309 7.660 -33.899 1.00 23.22 18 VAL E C 1
ATOM 4654 O O . VAL E 1 22 ? 0.798 6.525 -33.995 1.00 23.98 18 VAL E O 1
ATOM 4658 N N . ILE E 1 23 ? 0.893 8.675 -34.647 1.00 25.21 19 ILE E N 1
ATOM 4659 C CA . ILE E 1 23 ? -0.143 8.495 -35.707 1.00 27.79 19 ILE E CA 1
ATOM 4660 C C . ILE E 1 23 ? 0.300 7.422 -36.728 1.00 29.54 19 ILE E C 1
ATOM 4661 O O . ILE E 1 23 ? -0.427 6.453 -36.984 1.00 30.70 19 ILE E O 1
ATOM 4666 N N . ARG E 1 24 ? 1.509 7.600 -37.267 1.00 30.09 20 ARG E N 1
ATOM 4667 C CA . ARG E 1 24 ? 2.174 6.648 -38.182 1.00 31.52 20 ARG E CA 1
ATOM 4668 C C . ARG E 1 24 ? 2.323 5.243 -37.571 1.00 30.11 20 ARG E C 1
ATOM 4669 O O . ARG E 1 24 ? 2.100 4.215 -38.237 1.00 30.19 20 ARG E O 1
ATOM 4677 N N . LEU E 1 25 ? 2.689 5.194 -36.298 1.00 28.66 21 LEU E N 1
ATOM 4678 C CA . LEU E 1 25 ? 2.814 3.915 -35.610 1.00 27.81 21 LEU E CA 1
ATOM 4679 C C . LEU E 1 25 ? 1.454 3.174 -35.561 1.00 27.87 21 LEU E C 1
ATOM 4680 O O . LEU E 1 25 ? 1.346 2.007 -35.931 1.00 28.24 21 LEU E O 1
ATOM 4685 N N . CYS E 1 26 ? 0.430 3.856 -35.070 1.00 27.55 22 CYS E N 1
ATOM 4686 C CA . CYS E 1 26 ? -0.909 3.278 -34.986 1.00 29.22 22 CYS E CA 1
ATOM 4687 C C . CYS E 1 26 ? -1.398 2.806 -36.361 1.00 28.91 22 CYS E C 1
ATOM 4688 O O . CYS E 1 26 ? -1.946 1.736 -36.489 1.00 28.77 22 CYS E O 1
ATOM 4691 N N . ALA E 1 27 ? -1.148 3.602 -37.378 1.00 29.21 23 ALA E N 1
ATOM 4692 C CA . ALA E 1 27 ? -1.408 3.209 -38.753 1.00 30.79 23 ALA E CA 1
ATOM 4693 C C . ALA E 1 27 ? -0.700 1.895 -39.143 1.00 31.01 23 ALA E C 1
ATOM 4694 O O . ALA E 1 27 ? -1.312 0.953 -39.668 1.00 32.29 23 ALA E O 1
ATOM 4696 N N . ASN E 1 28 ? 0.595 1.841 -38.869 1.00 29.55 24 ASN E N 1
ATOM 4697 C CA . ASN E 1 28 ? 1.390 0.673 -39.156 1.00 28.48 24 ASN E CA 1
ATOM 4698 C C . ASN E 1 28 ? 0.943 -0.615 -38.490 1.00 27.76 24 ASN E C 1
ATOM 4699 O O . ASN E 1 28 ? 1.085 -1.699 -39.057 1.00 26.43 24 ASN E O 1
ATOM 4704 N N . THR E 1 29 ? 0.474 -0.491 -37.250 1.00 27.26 25 THR E N 1
ATOM 4705 C CA . THR E 1 29 ? 0.140 -1.634 -36.453 1.00 27.39 25 THR E CA 1
ATOM 4706 C C . THR E 1 29 ? -1.366 -1.961 -36.422 1.00 28.70 25 THR E C 1
ATOM 4707 O O . THR E 1 29 ? -1.738 -3.085 -36.079 1.00 29.48 25 THR E O 1
ATOM 4711 N N . GLY E 1 30 ? -2.218 -1.005 -36.775 1.00 29.14 26 GLY E N 1
ATOM 4712 C CA . GLY E 1 30 ? -3.682 -1.193 -36.652 1.00 30.30 26 GLY E CA 1
ATOM 4713 C C . GLY E 1 30 ? -4.251 -0.721 -35.309 1.00 30.38 26 GLY E C 1
ATOM 4714 O O . GLY E 1 30 ? -5.390 -1.034 -34.969 1.00 32.89 26 GLY E O 1
ATOM 4715 N N . ALA E 1 31 ? -3.476 0.032 -34.523 1.00 28.43 27 ALA E N 1
ATOM 4716 C CA . ALA E 1 31 ? -3.980 0.552 -33.275 1.00 27.32 27 ALA E CA 1
ATOM 4717 C C . ALA E 1 31 ? -4.808 1.796 -33.555 1.00 27.78 27 ALA E C 1
ATOM 4718 O O . ALA E 1 31 ? -4.571 2.505 -34.517 1.00 28.70 27 ALA E O 1
ATOM 4720 N N . ARG E 1 32 ? -5.810 2.024 -32.725 1.00 28.48 28 ARG E N 1
ATOM 4721 C CA . ARG E 1 32 ? -6.669 3.186 -32.840 1.00 29.25 28 ARG E CA 1
ATOM 4722 C C . ARG E 1 32 ? -6.079 4.220 -31.874 1.00 28.32 28 ARG E C 1
ATOM 4723 O O . ARG E 1 32 ? -5.793 3.894 -30.731 1.00 27.00 28 ARG E O 1
ATOM 4725 N N . LEU E 1 33 ? -5.872 5.449 -32.360 1.00 28.70 29 LEU E N 1
ATOM 4726 C CA . LEU E 1 33 ? -5.325 6.544 -31.551 1.00 26.65 29 LEU E CA 1
ATOM 4727 C C . LEU E 1 33 ? -6.449 7.422 -30.981 1.00 27.74 29 LEU E C 1
ATOM 4728 O O . LEU E 1 33 ? -7.405 7.787 -31.691 1.00 28.14 29 LEU E O 1
ATOM 4733 N N . HIS E 1 34 ? -6.313 7.760 -29.700 1.00 26.42 30 HIS E N 1
ATOM 4734 C CA . HIS E 1 34 ? -7.176 8.725 -29.053 1.00 26.36 30 HIS E CA 1
ATOM 4735 C C . HIS E 1 34 ? -6.299 9.816 -28.469 1.00 25.14 30 HIS E C 1
ATOM 4736 O O . HIS E 1 34 ? -5.275 9.505 -27.816 1.00 22.41 30 HIS E O 1
ATOM 4743 N N . LEU E 1 35 ? -6.666 11.073 -28.742 1.00 25.37 31 LEU E N 1
ATOM 4744 C CA . LEU E 1 35 ? -5.982 12.224 -28.153 1.00 25.38 31 LEU E CA 1
ATOM 4745 C C . LEU E 1 35 ? -6.898 12.907 -27.121 1.00 26.55 31 LEU E C 1
ATOM 4746 O O . LEU E 1 35 ? -8.057 13.260 -27.443 1.00 27.95 31 LEU E O 1
ATOM 4751 N N . ILE E 1 36 ? -6.384 13.156 -25.919 1.00 26.00 32 ILE E N 1
ATOM 4752 C CA . ILE E 1 36 ? -7.159 13.903 -24.923 1.00 27.62 32 ILE E CA 1
ATOM 4753 C C . ILE E 1 36 ? -6.691 15.358 -24.898 1.00 28.74 32 ILE E C 1
ATOM 4754 O O . ILE E 1 36 ? -5.527 15.622 -24.600 1.00 28.42 32 ILE E O 1
ATOM 4759 N N . GLU E 1 37 ? -7.605 16.284 -25.191 1.00 31.22 33 GLU E N 1
ATOM 4760 C CA . GLU E 1 37 ? -7.349 17.721 -25.116 1.00 32.85 33 GLU E CA 1
ATOM 4761 C C . GLU E 1 37 ? -7.208 18.171 -23.673 1.00 32.13 33 GLU E C 1
ATOM 4762 O O . GLU E 1 37 ? -7.742 17.525 -22.789 1.00 30.53 33 GLU E O 1
ATOM 4768 N N . PRO E 1 38 ? -6.524 19.311 -23.437 1.00 32.63 34 PRO E N 1
ATOM 4769 C CA . PRO E 1 38 ? -5.890 20.190 -24.435 1.00 33.42 34 PRO E CA 1
ATOM 4770 C C . PRO E 1 38 ? -4.571 19.660 -24.928 1.00 31.85 34 PRO E C 1
ATOM 4771 O O . PRO E 1 38 ? -3.769 19.159 -24.127 1.00 31.66 34 PRO E O 1
ATOM 4775 N N . LEU E 1 39 ? -4.380 19.751 -26.241 1.00 32.13 35 LEU E N 1
ATOM 4776 C CA . LEU E 1 39 ? -3.140 19.401 -26.915 1.00 31.99 35 LEU E CA 1
ATOM 4777 C C . LEU E 1 39 ? -2.235 20.626 -26.910 1.00 32.71 35 LEU E C 1
ATOM 4778 O O . LEU E 1 39 ? -2.726 21.728 -26.871 1.00 32.52 35 LEU E O 1
ATOM 4783 N N . GLY E 1 40 ? -0.921 20.445 -26.985 1.00 33.23 36 GLY E N 1
ATOM 4784 C CA . GLY E 1 40 ? 0.028 21.581 -26.985 1.00 34.69 36 GLY E CA 1
ATOM 4785 C C . GLY E 1 40 ? 0.276 22.181 -28.367 1.00 37.37 36 GLY E C 1
ATOM 4786 O O . GLY E 1 40 ? 1.207 22.979 -28.559 1.00 38.98 36 GLY E O 1
ATOM 4787 N N . PHE E 1 41 ? -0.566 21.812 -29.329 1.00 38.38 37 PHE E N 1
ATOM 4788 C CA . PHE E 1 41 ? -0.405 22.210 -30.719 1.00 39.40 37 PHE E CA 1
ATOM 4789 C C . PHE E 1 41 ? -1.752 22.055 -31.439 1.00 40.47 37 PHE E C 1
ATOM 4790 O O . PHE E 1 41 ? -2.602 21.295 -30.994 1.00 37.97 37 PHE E O 1
ATOM 4798 N N . PRO E 1 42 ? -1.955 22.791 -32.544 1.00 44.36 38 PRO E N 1
ATOM 4799 C CA . PRO E 1 42 ? -3.186 22.611 -33.306 1.00 45.55 38 PRO E CA 1
ATOM 4800 C C . PRO E 1 42 ? -3.139 21.344 -34.170 1.00 46.18 38 PRO E C 1
ATOM 4801 O O . PRO E 1 42 ? -2.065 20.883 -34.560 1.00 45.37 38 PRO E O 1
ATOM 4805 N N . LEU E 1 43 ? -4.314 20.803 -34.455 1.00 48.28 39 LEU E N 1
ATOM 4806 C CA . LEU E 1 43 ? -4.448 19.594 -35.232 1.00 49.48 39 LEU E CA 1
ATOM 4807 C C . LEU E 1 43 ? -5.668 19.743 -36.148 1.00 53.24 39 LEU E C 1
ATOM 4808 O O . LEU E 1 43 ? -6.773 19.980 -35.678 1.00 54.96 39 LEU E O 1
ATOM 4810 N N . ASP E 1 44 ? -5.437 19.672 -37.456 1.00 56.18 40 ASP E N 1
ATOM 4811 C CA . ASP E 1 44 ? -6.503 19.572 -38.453 1.00 57.97 40 ASP E CA 1
ATOM 4812 C C . ASP E 1 44 ? -6.001 18.780 -39.663 1.00 58.48 40 ASP E C 1
ATOM 4813 O O . ASP E 1 44 ? -4.800 18.497 -39.771 1.00 57.25 40 ASP E O 1
ATOM 4818 N N . ASP E 1 45 ? -6.924 18.426 -40.561 1.00 60.06 41 ASP E N 1
ATOM 4819 C CA . ASP E 1 45 ? -6.600 17.704 -41.809 1.00 61.08 41 ASP E CA 1
ATOM 4820 C C . ASP E 1 45 ? -5.494 18.362 -42.656 1.00 62.05 41 ASP E C 1
ATOM 4821 O O . ASP E 1 45 ? -4.596 17.666 -43.143 1.00 64.41 41 ASP E O 1
ATOM 4823 N N . ALA E 1 46 ? -5.557 19.682 -42.823 1.00 62.02 42 ALA E N 1
ATOM 4824 C CA . ALA E 1 46 ? -4.582 20.431 -43.641 1.00 63.01 42 ALA E CA 1
ATOM 4825 C C . ALA E 1 46 ? -3.186 20.493 -43.008 1.00 62.20 42 ALA E C 1
ATOM 4826 O O . ALA E 1 46 ? -2.164 20.442 -43.711 1.00 60.91 42 ALA E O 1
ATOM 4828 N N . LYS E 1 47 ? -3.151 20.605 -41.676 1.00 62.02 43 LYS E N 1
ATOM 4829 C CA . LYS E 1 47 ? -1.889 20.637 -40.935 1.00 60.15 43 LYS E CA 1
ATOM 4830 C C . LYS E 1 47 ? -1.226 19.267 -40.953 1.00 59.52 43 LYS E C 1
ATOM 4831 O O . LYS E 1 47 ? 0.012 19.164 -41.009 1.00 60.30 43 LYS E O 1
ATOM 4833 N N . MET E 1 48 ? -2.041 18.212 -40.917 1.00 58.82 44 MET E N 1
ATOM 4834 C CA . MET E 1 48 ? -1.501 16.848 -40.903 1.00 57.59 44 MET E CA 1
ATOM 4835 C C . MET E 1 48 ? -0.982 16.455 -42.291 1.00 61.06 44 MET E C 1
ATOM 4836 O O . MET E 1 48 ? 0.133 15.920 -42.405 1.00 62.67 44 MET E O 1
ATOM 4841 N N . ARG E 1 49 ? -1.772 16.743 -43.333 1.00 62.82 45 ARG E N 1
ATOM 4842 C CA . ARG E 1 49 ? -1.316 16.643 -44.723 1.00 64.49 45 ARG E CA 1
ATOM 4843 C C . ARG E 1 49 ? -0.004 17.404 -44.891 1.00 66.11 45 ARG E C 1
ATOM 4844 O O . ARG E 1 49 ? 0.937 16.895 -45.492 1.00 65.85 45 ARG E O 1
ATOM 4846 N N . ARG E 1 50 ? 0.056 18.611 -44.327 1.00 69.00 46 ARG E N 1
ATOM 4847 C CA . ARG E 1 50 ? 1.268 19.442 -44.362 1.00 69.39 46 ARG E CA 1
ATOM 4848 C C . ARG E 1 50 ? 2.505 18.716 -43.808 1.00 67.20 46 ARG E C 1
ATOM 4849 O O . ARG E 1 50 ? 3.521 18.617 -44.499 1.00 68.93 46 ARG E O 1
ATOM 4851 N N . ALA E 1 51 ? 2.413 18.185 -42.586 1.00 64.05 47 ALA E N 1
ATOM 4852 C CA . ALA E 1 51 ? 3.579 17.580 -41.913 1.00 60.96 47 ALA E CA 1
ATOM 4853 C C . ALA E 1 51 ? 3.960 16.176 -42.409 1.00 60.79 47 ALA E C 1
ATOM 4854 O O . ALA E 1 51 ? 4.797 15.505 -41.784 1.00 58.23 47 ALA E O 1
ATOM 4856 N N . GLY E 1 52 ? 3.342 15.729 -43.506 1.00 62.45 48 GLY E N 1
ATOM 4857 C CA . GLY E 1 52 ? 3.740 14.492 -44.192 1.00 61.85 48 GLY E CA 1
ATOM 4858 C C . GLY E 1 52 ? 2.854 13.271 -43.989 1.00 60.26 48 GLY E C 1
ATOM 4859 O O . GLY E 1 52 ? 3.231 12.173 -44.395 1.00 61.18 48 GLY E O 1
ATOM 4860 N N . LEU E 1 53 ? 1.685 13.453 -43.374 1.00 58.26 49 LEU E N 1
ATOM 4861 C CA . LEU E 1 53 ? 0.795 12.338 -43.031 1.00 56.22 49 LEU E CA 1
ATOM 4862 C C . LEU E 1 53 ? -0.289 12.151 -44.091 1.00 57.09 49 LEU E C 1
ATOM 4863 O O . LEU E 1 53 ? -0.791 13.125 -44.651 1.00 58.66 49 LEU E O 1
ATOM 4868 N N . ASP E 1 54 ? -0.637 10.895 -44.359 1.00 55.35 50 ASP E N 1
ATOM 4869 C CA . ASP E 1 54 ? -1.643 10.543 -45.364 1.00 57.50 50 ASP E CA 1
ATOM 4870 C C . ASP E 1 54 ? -2.995 10.298 -44.677 1.00 55.99 50 ASP E C 1
ATOM 4871 O O . ASP E 1 54 ? -3.051 9.706 -43.605 1.00 55.10 50 ASP E O 1
ATOM 4876 N N . TYR E 1 55 ? -4.076 10.731 -45.312 1.00 57.36 51 TYR E N 1
ATOM 4877 C CA . TYR E 1 55 ? -5.410 10.734 -44.704 1.00 56.96 51 TYR E CA 1
ATOM 4878 C C . TYR E 1 55 ? -5.860 9.403 -44.083 1.00 55.03 51 TYR E C 1
ATOM 4879 O O . TYR E 1 55 ? -6.533 9.418 -43.053 1.00 54.57 51 TYR E O 1
ATOM 4881 N N . HIS E 1 56 ? -5.490 8.266 -44.670 1.00 53.65 52 HIS E N 1
ATOM 4882 C CA . HIS E 1 56 ? -5.815 6.968 -44.058 1.00 52.86 52 HIS E CA 1
ATOM 4883 C C . HIS E 1 56 ? -5.162 6.780 -42.672 1.00 50.28 52 HIS E C 1
ATOM 4884 O O . HIS E 1 56 ? -5.667 6.017 -41.844 1.00 47.50 52 HIS E O 1
ATOM 4891 N N . GLU E 1 57 ? -4.057 7.487 -42.426 1.00 48.70 53 GLU E N 1
ATOM 4892 C CA . GLU E 1 57 ? -3.281 7.310 -41.197 1.00 46.29 53 GLU E CA 1
ATOM 4893 C C . GLU E 1 57 ? -4.010 7.923 -40.003 1.00 46.60 53 GLU E C 1
ATOM 4894 O O . GLU E 1 57 ? -3.983 7.370 -38.924 1.00 45.38 53 GLU E O 1
ATOM 4900 N N . TYR E 1 58 ? -4.670 9.057 -40.204 1.00 50.96 54 TYR E N 1
ATOM 4901 C CA . TYR E 1 58 ? -5.414 9.716 -39.126 1.00 52.28 54 TYR E CA 1
ATOM 4902 C C . TYR E 1 58 ? -6.948 9.692 -39.273 1.00 56.27 54 TYR E C 1
ATOM 4903 O O . TYR E 1 58 ? -7.664 10.136 -38.370 1.00 58.82 54 TYR E O 1
ATOM 4912 N N . ALA E 1 59 ? -7.475 9.182 -40.380 1.00 57.47 55 ALA E N 1
ATOM 4913 C CA . ALA E 1 59 ? -8.926 9.259 -40.601 1.00 59.11 55 ALA E CA 1
ATOM 4914 C C . ALA E 1 59 ? -9.742 8.837 -39.369 1.00 57.66 55 ALA E C 1
ATOM 4915 O O . ALA E 1 59 ? -10.635 9.570 -38.947 1.00 60.29 55 ALA E O 1
ATOM 4917 N N . GLN E 1 60 ? -9.430 7.665 -38.812 1.00 54.44 56 GLN E N 1
ATOM 4918 C CA . GLN E 1 60 ? -10.148 7.102 -37.656 1.00 52.09 56 GLN E CA 1
ATOM 4919 C C . GLN E 1 60 ? -9.587 7.510 -36.279 1.00 50.37 56 GLN E C 1
ATOM 4920 O O . GLN E 1 60 ? -10.039 6.990 -35.259 1.00 51.85 56 GLN E O 1
ATOM 4922 N N . MET E 1 61 ? -8.609 8.420 -36.251 1.00 46.47 57 MET E N 1
ATOM 4923 C CA . MET E 1 61 ? -8.124 9.024 -35.013 1.00 43.65 57 MET E CA 1
ATOM 4924 C C . MET E 1 61 ? -9.238 9.796 -34.317 1.00 43.39 57 MET E C 1
ATOM 4925 O O . MET E 1 61 ? -9.985 10.505 -34.959 1.00 45.84 57 MET E O 1
ATOM 4930 N N . ARG E 1 62 ? -9.322 9.688 -33.000 1.00 41.53 58 ARG E N 1
ATOM 4931 C CA . ARG E 1 62 ? -10.351 10.400 -32.254 1.00 41.18 58 ARG E CA 1
ATOM 4932 C C . ARG E 1 62 ? -9.739 11.365 -31.247 1.00 37.28 58 ARG E C 1
ATOM 4933 O O . ARG E 1 62 ? -8.800 11.030 -30.553 1.00 34.31 58 ARG E O 1
ATOM 4941 N N . VAL E 1 63 ? -10.287 12.564 -31.186 1.00 35.55 59 VAL E N 1
ATOM 4942 C CA . VAL E 1 63 ? -9.823 13.596 -30.286 1.00 33.94 59 VAL E CA 1
ATOM 4943 C C . VAL E 1 63 ? -10.945 13.823 -29.257 1.00 33.71 59 VAL E C 1
ATOM 4944 O O . VAL E 1 63 ? -12.092 14.023 -29.633 1.00 35.60 59 VAL E O 1
ATOM 4948 N N . HIS E 1 64 ? -10.638 13.776 -27.964 1.00 31.84 60 HIS E N 1
ATOM 4949 C CA . HIS E 1 64 ? -11.670 13.976 -26.930 1.00 31.95 60 HIS E CA 1
ATOM 4950 C C . HIS E 1 64 ? -11.380 15.257 -26.214 1.00 32.16 60 HIS E C 1
ATOM 4951 O O . HIS E 1 64 ? -10.213 15.588 -26.030 1.00 30.75 60 HIS E O 1
ATOM 4958 N N . ARG E 1 65 ? -12.426 15.970 -25.791 1.00 34.48 61 ARG E N 1
ATOM 4959 C CA . ARG E 1 65 ? -12.248 17.307 -25.198 1.00 36.21 61 ARG E CA 1
ATOM 4960 C C . ARG E 1 65 ? -11.711 17.270 -23.771 1.00 34.55 61 ARG E C 1
ATOM 4961 O O . ARG E 1 65 ? -11.116 18.235 -23.302 1.00 34.00 61 ARG E O 1
ATOM 4969 N N . ASP E 1 66 ? -11.951 16.167 -23.074 1.00 32.92 62 ASP E N 1
ATOM 4970 C CA . ASP E 1 66 ? -11.268 15.903 -21.840 1.00 31.81 62 ASP E CA 1
ATOM 4971 C C . ASP E 1 66 ? -11.337 14.424 -21.484 1.00 30.87 62 ASP E C 1
ATOM 4972 O O . ASP E 1 66 ? -11.906 13.597 -22.215 1.00 31.02 62 ASP E O 1
ATOM 4977 N N . TRP E 1 67 ? -10.707 14.095 -20.369 1.00 30.09 63 TRP E N 1
ATOM 4978 C CA . TRP E 1 67 ? -10.589 12.710 -19.949 1.00 28.55 63 TRP E CA 1
ATOM 4979 C C . TRP E 1 67 ? -11.963 12.108 -19.616 1.00 29.23 63 TRP E C 1
ATOM 4980 O O . TRP E 1 67 ? -12.263 10.971 -19.995 1.00 28.91 63 TRP E O 1
ATOM 4991 N N . ASP E 1 68 ? -12.778 12.849 -18.882 1.00 29.85 64 ASP E N 1
ATOM 4992 C CA . ASP E 1 68 ? -14.139 12.392 -18.603 1.00 31.58 64 ASP E CA 1
ATOM 4993 C C . ASP E 1 68 ? -14.944 12.108 -19.875 1.00 32.08 64 ASP E C 1
ATOM 4994 O O . ASP E 1 68 ? -15.762 11.186 -19.900 1.00 33.32 64 ASP E O 1
ATOM 4999 N N . ALA E 1 69 ? -14.708 12.884 -20.931 1.00 32.07 65 ALA E N 1
ATOM 5000 C CA . ALA E 1 69 ? -15.465 12.736 -22.174 1.00 33.20 65 ALA E CA 1
ATOM 5001 C C . ALA E 1 69 ? -15.019 11.498 -22.896 1.00 32.42 65 ALA E C 1
ATOM 5002 O O . ALA E 1 69 ? -15.827 10.797 -23.538 1.00 32.61 65 ALA E O 1
ATOM 5004 N N . PHE E 1 70 ? -13.718 11.248 -22.806 1.00 31.45 66 PHE E N 1
ATOM 5005 C CA . PHE E 1 70 ? -13.137 10.021 -23.297 1.00 31.32 66 PHE E CA 1
ATOM 5006 C C . PHE E 1 70 ? -13.785 8.791 -22.634 1.00 31.42 66 PHE E C 1
ATOM 5007 O O . PHE E 1 70 ? -14.126 7.849 -23.321 1.00 31.58 66 PHE E O 1
ATOM 5015 N N . VAL E 1 71 ? -13.958 8.818 -21.312 1.00 31.45 67 VAL E N 1
ATOM 5016 C CA . VAL E 1 71 ? -14.494 7.669 -20.579 1.00 32.25 67 VAL E CA 1
ATOM 5017 C C . VAL E 1 71 ? -15.957 7.450 -20.940 1.00 34.65 67 VAL E C 1
ATOM 5018 O O . VAL E 1 71 ? -16.350 6.338 -21.250 1.00 35.41 67 VAL E O 1
ATOM 5022 N N . ALA E 1 72 ? -16.745 8.523 -20.912 1.00 36.28 68 ALA E N 1
ATOM 5023 C CA . ALA E 1 72 ? -18.165 8.446 -21.259 1.00 38.88 68 ALA E CA 1
ATOM 5024 C C . ALA E 1 72 ? -18.373 7.985 -22.708 1.00 40.04 68 ALA E C 1
ATOM 5025 O O . ALA E 1 72 ? -19.313 7.249 -22.995 1.00 42.52 68 ALA E O 1
ATOM 5027 N N . ALA E 1 73 ? -17.478 8.393 -23.604 1.00 39.82 69 ALA E N 1
ATOM 5028 C CA . ALA E 1 73 ? -17.614 8.084 -25.026 1.00 40.97 69 ALA E CA 1
ATOM 5029 C C . ALA E 1 73 ? -17.133 6.694 -25.427 1.00 41.20 69 ALA E C 1
ATOM 5030 O O . ALA E 1 73 ? -17.665 6.120 -26.388 1.00 42.28 69 ALA E O 1
ATOM 5032 N N . GLU E 1 74 ? -16.125 6.175 -24.726 1.00 38.75 70 GLU E N 1
ATOM 5033 C CA . GLU E 1 74 ? -15.517 4.892 -25.072 1.00 38.79 70 GLU E CA 1
ATOM 5034 C C . GLU E 1 74 ? -15.881 3.770 -24.122 1.00 39.43 70 GLU E C 1
ATOM 5035 O O . GLU E 1 74 ? -15.835 2.607 -24.517 1.00 41.49 70 GLU E O 1
ATOM 5041 N N . ALA E 1 75 ? -16.160 4.108 -22.863 1.00 39.42 71 ALA E N 1
ATOM 5042 C CA . ALA E 1 75 ? -16.590 3.133 -21.863 1.00 40.57 71 ALA E CA 1
ATOM 5043 C C . ALA E 1 75 ? -15.569 2.016 -21.683 1.00 39.87 71 ALA E C 1
ATOM 5044 O O . ALA E 1 75 ? -15.918 0.841 -21.693 1.00 40.82 71 ALA E O 1
ATOM 5046 N N . PRO E 1 76 ? -14.296 2.381 -21.520 1.00 38.30 72 PRO E N 1
ATOM 5047 C CA . PRO E 1 76 ? -13.246 1.378 -21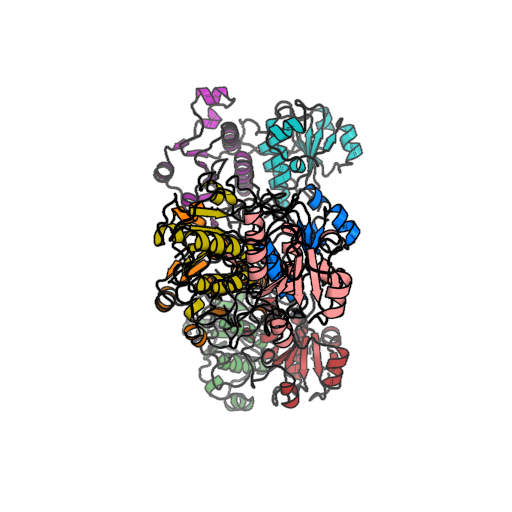.464 1.00 37.36 72 PRO E CA 1
ATOM 5048 C C . PRO E 1 76 ? -13.321 0.473 -20.246 1.00 38.11 72 PRO E C 1
ATOM 5049 O O . PRO E 1 76 ? -13.598 0.949 -19.160 1.00 37.13 72 PRO E O 1
ATOM 5053 N N . ASP E 1 77 ? -13.038 -0.821 -20.438 1.00 38.71 73 ASP E N 1
ATOM 5054 C CA . ASP E 1 77 ? -12.980 -1.790 -19.346 1.00 38.72 73 ASP E CA 1
ATOM 5055 C C . ASP E 1 77 ? -11.758 -1.525 -18.446 1.00 37.23 73 ASP E C 1
ATOM 5056 O O . ASP E 1 77 ? -10.599 -1.690 -18.890 1.00 37.44 73 ASP E O 1
ATOM 5061 N N . PRO E 1 78 ? -12.002 -1.141 -17.177 1.00 36.89 74 PRO E N 1
ATOM 5062 C CA . PRO E 1 78 ? -10.919 -0.752 -16.271 1.00 34.88 74 PRO E CA 1
ATOM 5063 C C . PRO E 1 78 ? -9.850 -1.818 -16.083 1.00 34.41 74 PRO E C 1
ATOM 5064 O O . PRO E 1 78 ? -8.672 -1.489 -15.970 1.00 32.23 74 PRO E O 1
ATOM 5068 N N . ALA E 1 79 ? -10.255 -3.090 -16.092 1.00 34.51 75 ALA E N 1
ATOM 5069 C CA . ALA E 1 79 ? -9.304 -4.214 -16.009 1.00 33.45 75 ALA E CA 1
ATOM 5070 C C . ALA E 1 79 ? -8.321 -4.272 -17.161 1.00 31.64 75 ALA E C 1
ATOM 5071 O O . ALA E 1 79 ? -7.236 -4.805 -16.986 1.00 31.77 75 ALA E O 1
ATOM 5073 N N . ARG E 1 80 ? -8.685 -3.723 -18.328 1.00 30.60 76 ARG E N 1
ATOM 5074 C CA . ARG E 1 80 ? -7.821 -3.751 -19.536 1.00 28.87 76 ARG E CA 1
ATOM 5075 C C . ARG E 1 80 ? -7.273 -2.367 -19.917 1.00 27.07 76 ARG E C 1
ATOM 5076 O O . ARG E 1 80 ? -6.958 -2.139 -21.070 1.00 25.40 76 ARG E O 1
ATOM 5084 N N . MET E 1 81 ? -7.219 -1.443 -18.962 1.00 27.06 77 MET E N 1
ATOM 5085 C CA . MET E 1 81 ? -6.601 -0.144 -19.171 1.00 26.54 77 MET E CA 1
ATOM 5086 C C . MET E 1 81 ? -5.305 -0.038 -18.377 1.00 25.25 77 MET E C 1
ATOM 5087 O O . MET E 1 81 ? -5.275 -0.297 -17.164 1.00 24.19 77 MET E O 1
ATOM 5092 N N . PHE E 1 82 ? -4.262 0.405 -19.071 1.00 22.86 78 PHE E N 1
ATOM 5093 C CA . PHE E 1 82 ? -2.933 0.440 -18.518 1.00 22.31 78 PHE E CA 1
ATOM 5094 C C . PHE E 1 82 ? -2.379 1.845 -18.627 1.00 21.12 78 PHE E C 1
ATOM 5095 O O . PHE E 1 82 ? -2.335 2.407 -19.720 1.00 20.07 78 PHE E O 1
ATOM 5103 N N . ALA E 1 83 ? -1.979 2.392 -17.481 1.00 21.05 79 ALA E N 1
ATOM 5104 C CA . ALA E 1 83 ? -1.329 3.687 -17.409 1.00 20.92 79 ALA E CA 1
ATOM 5105 C C . ALA E 1 83 ? 0.189 3.446 -17.424 1.00 20.18 79 ALA E C 1
ATOM 5106 O O . ALA E 1 83 ? 0.709 2.814 -16.538 1.00 20.29 79 ALA E O 1
ATOM 5108 N N . PHE E 1 84 ? 0.875 3.937 -18.447 1.00 19.69 80 PHE E N 1
ATOM 5109 C CA . PHE E 1 84 ? 2.329 3.730 -18.598 1.00 19.41 80 PHE E CA 1
ATOM 5110 C C . PHE E 1 84 ? 3.010 4.892 -17.926 1.00 20.49 80 PHE E C 1
ATOM 5111 O O . PHE E 1 84 ? 2.755 6.031 -18.297 1.00 21.40 80 PHE E O 1
ATOM 5119 N N . THR E 1 85 ? 3.800 4.591 -16.905 1.00 20.55 81 THR E N 1
ATOM 5120 C CA . THR E 1 85 ? 4.452 5.605 -16.082 1.00 21.41 81 THR E CA 1
ATOM 5121 C C . THR E 1 85 ? 5.711 5.014 -15.427 1.00 21.37 81 THR E C 1
ATOM 5122 O O . THR E 1 85 ? 5.711 3.858 -14.924 1.00 22.55 81 THR E O 1
ATOM 5126 N N . THR E 1 86 ? 6.765 5.825 -15.402 1.00 20.53 82 THR E N 1
ATOM 5127 C CA . THR E 1 86 ? 8.020 5.450 -14.775 1.00 21.46 82 THR E CA 1
ATOM 5128 C C . THR E 1 86 ? 7.825 5.236 -13.281 1.00 21.96 82 THR E C 1
ATOM 5129 O O . THR E 1 86 ? 8.702 4.705 -12.629 1.00 21.27 82 THR E O 1
ATOM 5133 N N . ARG E 1 87 ? 6.666 5.659 -12.759 1.00 21.50 83 ARG E N 1
ATOM 5134 C CA . ARG E 1 87 ? 6.341 5.502 -11.345 1.00 22.96 83 ARG E CA 1
ATOM 5135 C C . ARG E 1 87 ? 5.575 4.214 -11.045 1.00 22.85 83 ARG E C 1
ATOM 5136 O O . ARG E 1 87 ? 5.206 3.991 -9.936 1.00 24.28 83 ARG E O 1
ATOM 5138 N N . GLY E 1 88 ? 5.340 3.371 -12.030 1.00 22.89 84 GLY E N 1
ATOM 5139 C CA . GLY E 1 88 ? 4.523 2.172 -11.834 1.00 23.67 84 GLY E CA 1
ATOM 5140 C C . GLY E 1 88 ? 5.337 1.052 -11.222 1.00 24.70 84 GLY E C 1
ATOM 5141 O O . GLY E 1 88 ? 6.564 0.942 -11.464 1.00 23.39 84 GLY E O 1
ATOM 5142 N N . SER E 1 89 ? 4.655 0.244 -10.430 1.00 26.06 85 SER E N 1
ATOM 5143 C CA . SER E 1 89 ? 5.188 -1.014 -9.929 1.00 27.94 85 SER E CA 1
ATOM 5144 C C . SER E 1 89 ? 4.724 -2.193 -10.782 1.00 28.75 85 SER E C 1
ATOM 5145 O O . SER E 1 89 ? 5.259 -3.265 -10.654 1.00 29.46 85 SER E O 1
ATOM 5148 N N . GLY E 1 90 ? 3.709 -2.014 -11.617 1.00 29.67 86 GLY E N 1
ATOM 5149 C CA . GLY E 1 90 ? 3.396 -3.002 -12.654 1.00 29.97 86 GLY E CA 1
ATOM 5150 C C . GLY E 1 90 ? 4.585 -3.215 -13.598 1.00 30.79 86 GLY E C 1
ATOM 5151 O O . GLY E 1 90 ? 5.258 -2.264 -14.029 1.00 29.66 86 GLY E O 1
ATOM 5152 N N . ARG E 1 91 ? 4.853 -4.484 -13.893 1.00 31.46 87 ARG E N 1
ATOM 5153 C CA . ARG E 1 91 ? 6.000 -4.889 -14.690 1.00 31.90 87 ARG E CA 1
ATOM 5154 C C . ARG E 1 91 ? 5.586 -4.978 -16.159 1.00 30.59 87 ARG E C 1
ATOM 5155 O O . ARG E 1 91 ? 4.538 -5.546 -16.486 1.00 30.52 87 ARG E O 1
ATOM 5157 N N . PHE E 1 92 ? 6.368 -4.370 -17.037 1.00 29.22 88 PHE E N 1
ATOM 5158 C CA . PHE E 1 92 ? 6.208 -4.594 -18.464 1.00 28.27 88 PHE E CA 1
ATOM 5159 C C . PHE E 1 92 ? 6.375 -6.092 -18.764 1.00 29.67 88 PHE E C 1
ATOM 5160 O O . PHE E 1 92 ? 5.542 -6.674 -19.420 1.00 27.14 88 PHE E O 1
ATOM 5168 N N . HIS E 1 93 ? 7.470 -6.681 -18.282 1.00 32.94 89 HIS E N 1
ATOM 5169 C CA . HIS E 1 93 ? 7.824 -8.077 -18.552 1.00 38.39 89 HIS E CA 1
ATOM 5170 C C . HIS E 1 93 ? 6.723 -9.111 -18.206 1.00 38.31 89 HIS E C 1
ATOM 5171 O O . HIS E 1 93 ? 6.500 -10.069 -18.938 1.00 37.98 89 HIS E O 1
ATOM 5178 N N . ASP E 1 94 ? 6.007 -8.870 -17.120 1.00 39.39 90 ASP E N 1
ATOM 5179 C CA . ASP E 1 94 ? 4.960 -9.787 -16.647 1.00 43.56 90 ASP E CA 1
ATOM 5180 C C . ASP E 1 94 ? 3.657 -9.753 -17.476 1.00 44.60 90 ASP E C 1
ATOM 5181 O O . ASP E 1 94 ? 2.763 -10.555 -17.231 1.00 46.16 90 ASP E O 1
ATOM 5186 N N . ARG E 1 95 ? 3.527 -8.838 -18.441 1.00 42.67 91 ARG E N 1
ATOM 5187 C CA . ARG E 1 95 ? 2.190 -8.446 -18.873 1.00 41.38 91 ARG E CA 1
ATOM 5188 C C . ARG E 1 95 ? 1.594 -9.118 -20.117 1.00 36.78 91 ARG E C 1
ATOM 5189 O O . ARG E 1 95 ? 2.124 -9.004 -21.229 1.00 33.19 91 ARG E O 1
ATOM 5197 N N . ALA E 1 96 ? 0.443 -9.749 -19.921 1.00 35.06 92 ALA E N 1
ATOM 5198 C CA . ALA E 1 96 ? -0.362 -10.224 -21.033 1.00 35.02 92 ALA E CA 1
ATOM 5199 C C . ALA E 1 96 ? -1.184 -9.069 -21.617 1.00 34.16 92 ALA E C 1
ATOM 5200 O O . ALA E 1 96 ? -1.954 -8.438 -20.893 1.00 34.80 92 ALA E O 1
ATOM 5202 N N . PHE E 1 97 ? -1.009 -8.758 -22.904 1.00 32.09 93 PHE E N 1
ATOM 5203 C CA . PHE E 1 97 ? -1.902 -7.779 -23.563 1.00 30.97 93 PHE E CA 1
ATOM 5204 C C . PHE E 1 97 ? -2.850 -8.478 -24.511 1.00 32.97 93 PHE E C 1
ATOM 5205 O O . PHE E 1 97 ? -2.532 -9.538 -25.056 1.00 32.40 93 PHE E O 1
ATOM 5213 N N . GLU E 1 98 ? -4.019 -7.875 -24.688 1.00 34.74 94 GLU E N 1
ATOM 5214 C CA . GLU E 1 98 ? -5.110 -8.475 -25.436 1.00 37.12 94 GLU E CA 1
ATOM 5215 C C . GLU E 1 98 ? -5.747 -7.433 -26.356 1.00 36.16 94 GLU E C 1
ATOM 5216 O O . GLU E 1 98 ? -5.866 -6.256 -25.999 1.00 33.03 94 GLU E O 1
ATOM 5222 N N . PRO E 1 99 ? -6.197 -7.869 -27.545 1.00 37.21 95 PRO E N 1
ATOM 5223 C CA . PRO E 1 99 ? -6.934 -6.987 -28.439 1.00 36.18 95 PRO E CA 1
ATOM 5224 C C . PRO E 1 99 ? -8.026 -6.173 -27.705 1.00 34.67 95 PRO E C 1
ATOM 5225 O O . PRO E 1 99 ? -8.754 -6.706 -26.875 1.00 33.26 95 PRO E O 1
ATOM 5229 N N . GLY E 1 100 ? -8.081 -4.874 -27.990 1.00 32.68 96 GLY E N 1
ATOM 5230 C CA . GLY E 1 100 ? -9.009 -3.961 -27.322 1.00 32.24 96 GLY E CA 1
ATOM 5231 C C . GLY E 1 100 ? -8.472 -3.321 -26.056 1.00 30.84 96 GLY E C 1
ATOM 5232 O O . GLY E 1 100 ? -9.152 -2.550 -25.428 1.00 30.57 96 GLY E O 1
ATOM 5233 N N . ASP E 1 101 ? -7.227 -3.617 -25.686 1.00 30.43 97 ASP E N 1
ATOM 5234 C CA . ASP E 1 101 ? -6.659 -3.038 -24.484 1.00 29.62 97 ASP E CA 1
ATOM 5235 C C . ASP E 1 101 ? -6.499 -1.534 -24.696 1.00 28.95 97 ASP E C 1
ATOM 5236 O O . ASP E 1 101 ? -6.470 -1.055 -25.842 1.00 27.59 97 ASP E O 1
ATOM 5241 N N . TRP E 1 102 ? -6.390 -0.813 -23.586 1.00 28.06 98 TRP E N 1
ATOM 5242 C CA . TRP E 1 102 ? -6.177 0.627 -23.612 1.00 27.48 98 TRP E CA 1
ATOM 5243 C C . TRP E 1 102 ? -4.831 0.907 -23.036 1.00 25.16 98 TRP E C 1
ATOM 5244 O O . TRP E 1 102 ? -4.590 0.592 -21.882 1.00 25.27 98 TRP E O 1
ATOM 5255 N N . PHE E 1 103 ? -3.960 1.474 -23.872 1.00 23.51 99 PHE E N 1
ATOM 5256 C CA . PHE E 1 103 ? -2.642 1.941 -23.475 1.00 21.26 99 PHE E CA 1
ATOM 5257 C C . PHE E 1 103 ? -2.610 3.470 -23.336 1.00 20.90 99 PHE E C 1
ATOM 5258 O O . PHE E 1 103 ? -2.606 4.193 -24.314 1.00 19.68 99 PHE E O 1
ATOM 5266 N N . VAL E 1 104 ? -2.485 3.925 -22.084 1.00 21.33 100 VAL E N 1
ATOM 5267 C CA . VAL E 1 104 ? -2.516 5.330 -21.716 1.00 20.74 100 VAL E CA 1
ATOM 5268 C C . VAL E 1 104 ? -1.122 5.920 -21.413 1.00 19.12 100 VAL E C 1
ATOM 5269 O O . VAL E 1 104 ? -0.354 5.363 -20.662 1.00 19.64 100 VAL E O 1
ATOM 5273 N N . PHE E 1 105 ? -0.852 7.082 -21.994 1.00 18.21 101 PHE E N 1
ATOM 5274 C CA . PHE E 1 105 ? 0.458 7.707 -22.000 1.00 17.55 101 PHE E CA 1
ATOM 5275 C C . PHE E 1 105 ? 0.316 9.155 -21.588 1.00 17.70 101 PHE E C 1
ATOM 5276 O O . PHE E 1 105 ? -0.674 9.820 -21.923 1.00 17.36 101 PHE E O 1
ATOM 5284 N N . GLY E 1 106 ? 1.302 9.637 -20.831 1.00 17.84 102 GLY E N 1
ATOM 5285 C CA . GLY E 1 106 ? 1.299 11.015 -20.374 1.00 18.44 102 GLY E CA 1
ATOM 5286 C C . GLY E 1 106 ? 2.051 11.975 -21.262 1.00 18.81 102 GLY E C 1
ATOM 5287 O O . GLY E 1 106 ? 2.659 11.571 -22.294 1.00 17.93 102 GLY E O 1
ATOM 5288 N N . ALA E 1 107 ? 2.026 13.242 -20.838 1.00 19.48 103 ALA E N 1
ATOM 5289 C CA . ALA E 1 107 ? 2.696 14.328 -21.556 1.00 21.05 103 ALA E CA 1
ATOM 5290 C C . ALA E 1 107 ? 4.214 14.396 -21.292 1.00 21.52 103 ALA E C 1
ATOM 5291 O O . ALA E 1 107 ? 4.721 13.959 -20.257 1.00 21.32 103 ALA E O 1
ATOM 5293 N N . GLU E 1 108 ? 4.912 14.988 -22.242 1.00 23.16 104 GLU E N 1
ATOM 5294 C CA . GLU E 1 108 ? 6.365 14.948 -22.308 1.00 24.54 104 GLU E CA 1
ATOM 5295 C C . GLU E 1 108 ? 7.088 15.575 -21.113 1.00 26.17 104 GLU E C 1
ATOM 5296 O O . GLU E 1 108 ? 8.112 15.079 -20.667 1.00 26.75 104 GLU E O 1
ATOM 5302 N N . THR E 1 109 ? 6.561 16.668 -20.577 1.00 28.37 105 THR E N 1
ATOM 5303 C CA . THR E 1 109 ? 7.295 17.405 -19.576 1.00 29.50 105 THR E CA 1
ATOM 5304 C C . THR E 1 109 ? 7.128 16.771 -18.205 1.00 29.53 105 THR E C 1
ATOM 5305 O O . THR E 1 109 ? 8.105 16.628 -17.476 1.00 30.06 105 THR E O 1
ATOM 5309 N N . ARG E 1 110 ? 5.909 16.389 -17.847 1.00 29.24 106 ARG E N 1
ATOM 5310 C CA . ARG E 1 110 ? 5.646 15.885 -16.491 1.00 30.26 106 ARG E CA 1
ATOM 5311 C C . ARG E 1 110 ? 4.948 14.541 -16.430 1.00 28.55 106 ARG E C 1
ATOM 5312 O O . ARG E 1 110 ? 4.704 14.054 -15.355 1.00 29.12 106 ARG E O 1
ATOM 5320 N N . GLY E 1 111 ? 4.623 13.941 -17.565 1.00 27.00 107 GLY E N 1
ATOM 5321 C CA . GLY E 1 111 ? 3.960 12.642 -17.540 1.00 26.98 107 GLY E CA 1
ATOM 5322 C C . GLY E 1 111 ? 2.514 12.722 -17.074 1.00 26.37 107 GLY E C 1
ATOM 5323 O O . GLY E 1 111 ? 1.932 13.802 -16.985 1.00 26.58 107 GLY E O 1
ATOM 5324 N N . LEU E 1 112 ? 1.921 11.564 -16.816 1.00 26.21 108 LEU E N 1
ATOM 5325 C CA . LEU E 1 112 ? 0.519 11.513 -16.351 1.00 26.76 108 LEU E CA 1
ATOM 5326 C C . LEU E 1 112 ? 0.294 12.279 -15.036 1.00 27.73 108 LEU E C 1
ATOM 5327 O O . LEU E 1 112 ? 1.072 12.160 -14.091 1.00 28.70 108 LEU E O 1
ATOM 5332 N N . ALA E 1 113 ? -0.767 13.080 -14.968 1.00 29.87 109 ALA E N 1
ATOM 5333 C CA . ALA E 1 113 ? -1.178 13.704 -13.712 1.00 30.14 109 ALA E CA 1
ATOM 5334 C C . ALA E 1 113 ? -1.340 12.610 -12.631 1.00 30.72 109 ALA E C 1
ATOM 5335 O O . ALA E 1 113 ? -2.005 11.578 -12.856 1.00 30.62 109 ALA E O 1
ATOM 5337 N N . PRO E 1 114 ? -0.720 12.826 -11.465 1.00 31.54 110 PRO E N 1
ATOM 5338 C CA . PRO E 1 114 ? -0.841 11.949 -10.298 1.00 32.40 110 PRO E CA 1
ATOM 5339 C C . PRO E 1 114 ? -2.303 11.585 -9.961 1.00 33.21 110 PRO E C 1
ATOM 5340 O O . PRO E 1 114 ? -2.574 10.435 -9.608 1.00 33.17 110 PRO E O 1
ATOM 5344 N N . ALA E 1 115 ? -3.228 12.542 -10.080 1.00 33.42 111 ALA E N 1
ATOM 5345 C CA . ALA E 1 115 ? -4.674 12.242 -9.856 1.00 34.05 111 ALA E CA 1
ATOM 5346 C C . ALA E 1 115 ? -5.202 11.204 -10.828 1.00 32.33 111 ALA E C 1
ATOM 5347 O O . ALA E 1 115 ? -6.045 10.391 -10.470 1.00 33.49 111 ALA E O 1
ATOM 5349 N N . LEU E 1 116 ? -4.727 11.250 -12.071 1.00 30.74 112 LEU E N 1
ATOM 5350 C CA . LEU E 1 116 ? -5.180 10.281 -13.065 1.00 29.79 112 LEU E CA 1
ATOM 5351 C C . LEU E 1 116 ? -4.608 8.873 -12.802 1.00 28.88 112 LEU E C 1
ATOM 5352 O O . LEU E 1 116 ? -5.325 7.862 -12.916 1.00 28.23 112 LEU E O 1
ATOM 5357 N N . VAL E 1 117 ? -3.321 8.819 -12.449 1.00 28.55 113 VAL E N 1
ATOM 5358 C CA . VAL E 1 117 ? -2.627 7.575 -12.161 1.00 28.86 113 VAL E CA 1
ATOM 5359 C C . VAL E 1 117 ? -3.279 6.874 -10.972 1.00 31.22 113 VAL E C 1
ATOM 5360 O O . VAL E 1 117 ? -3.508 5.677 -11.000 1.00 32.22 113 VAL E O 1
ATOM 5364 N N . ASP E 1 118 ? -3.614 7.648 -9.949 1.00 34.06 114 ASP E N 1
ATOM 5365 C CA . ASP E 1 118 ? -4.407 7.170 -8.806 1.00 36.75 114 ASP E CA 1
ATOM 5366 C C . ASP E 1 118 ? -5.682 6.411 -9.133 1.00 37.31 114 ASP E C 1
ATOM 5367 O O . ASP E 1 118 ? -6.137 5.621 -8.313 1.00 39.10 114 ASP E O 1
ATOM 5372 N N . ARG E 1 119 ? -6.282 6.653 -10.287 1.00 34.71 115 ARG E N 1
ATOM 5373 C CA . ARG E 1 119 ? -7.519 5.959 -10.619 1.00 34.68 115 ARG E CA 1
ATOM 5374 C C . ARG E 1 119 ? -7.301 4.541 -11.149 1.00 34.52 115 ARG E C 1
ATOM 5375 O O . ARG E 1 119 ? -8.238 3.737 -11.146 1.00 33.94 115 ARG E O 1
ATOM 5383 N N . PHE E 1 120 ? -6.080 4.258 -11.610 1.00 32.27 116 PHE E N 1
ATOM 5384 C CA . PHE E 1 120 ? -5.707 2.927 -12.072 1.00 32.41 116 PHE E CA 1
ATOM 5385 C C . PHE E 1 120 ? -5.254 2.118 -10.854 1.00 32.20 116 PHE E C 1
ATOM 5386 O O . PHE E 1 120 ? -4.536 2.639 -10.026 1.00 32.62 116 PHE E O 1
ATOM 5394 N N . ALA E 1 121 ? -5.640 0.852 -10.758 1.00 32.73 117 ALA E N 1
ATOM 5395 C CA . ALA E 1 121 ? -5.057 -0.021 -9.735 1.00 34.31 117 ALA E CA 1
ATOM 5396 C C . ALA E 1 121 ? -3.522 -0.077 -9.868 1.00 33.35 117 ALA E C 1
ATOM 5397 O O . ALA E 1 121 ? -2.975 -0.040 -10.982 1.00 31.37 117 ALA E O 1
ATOM 5399 N N . PRO E 1 122 ? -2.817 -0.160 -8.732 1.00 34.85 118 PRO E N 1
ATOM 5400 C CA . PRO E 1 122 ? -1.347 -0.197 -8.811 1.00 34.93 118 PRO E CA 1
ATOM 5401 C C . PRO E 1 122 ? -0.750 -1.202 -9.820 1.00 34.18 118 PRO E C 1
ATOM 5402 O O . PRO E 1 122 ? 0.293 -0.916 -10.384 1.00 32.94 118 PRO E O 1
ATOM 5406 N N . GLU E 1 123 ? -1.399 -2.343 -10.053 1.00 34.44 119 GLU E N 1
ATOM 5407 C CA . GLU E 1 123 ? -0.868 -3.358 -10.973 1.00 35.44 119 GLU E CA 1
ATOM 5408 C C . GLU E 1 123 ? -1.143 -2.964 -12.433 1.00 33.01 119 GLU E C 1
ATOM 5409 O O . GLU E 1 123 ? -0.551 -3.510 -13.340 1.00 31.68 119 GLU E O 1
ATOM 5415 N N . GLN E 1 124 ? -2.019 -1.988 -12.632 1.00 33.02 120 GLN E N 1
ATOM 5416 C CA . GLN E 1 124 ? -2.290 -1.409 -13.940 1.00 32.79 120 GLN E CA 1
ATOM 5417 C C . GLN E 1 124 ? -1.382 -0.247 -14.269 1.00 29.86 120 GLN E C 1
ATOM 5418 O O . GLN E 1 124 ? -1.517 0.337 -15.359 1.00 29.07 120 GLN E O 1
ATOM 5424 N N . ARG E 1 125 ? -0.493 0.133 -13.352 1.00 26.85 121 ARG E N 1
ATOM 5425 C CA . ARG E 1 125 ? 0.418 1.222 -13.676 1.00 25.74 121 ARG E CA 1
ATOM 5426 C C . ARG E 1 125 ? 1.765 0.612 -14.035 1.00 23.83 121 ARG E C 1
ATOM 5427 O O . ARG E 1 125 ? 2.444 0.061 -13.185 1.00 22.80 121 ARG E O 1
ATOM 5435 N N . VAL E 1 126 ? 2.130 0.710 -15.303 1.00 22.88 122 VAL E N 1
ATOM 5436 C CA . VAL E 1 126 ? 3.197 -0.132 -15.853 1.00 22.11 122 VAL E CA 1
ATOM 5437 C C . VAL E 1 126 ? 4.386 0.674 -16.281 1.00 20.91 122 VAL E C 1
ATOM 5438 O O . VAL E 1 126 ? 4.249 1.611 -17.033 1.00 18.87 122 VAL E O 1
ATOM 5442 N N . ARG E 1 127 ? 5.564 0.218 -15.858 1.00 21.27 123 ARG E N 1
ATOM 5443 C CA . ARG E 1 127 ? 6.841 0.864 -16.125 1.00 20.69 123 ARG E CA 1
ATOM 5444 C C . ARG E 1 127 ? 7.615 -0.017 -17.075 1.00 20.44 123 ARG E C 1
ATOM 5445 O O . ARG E 1 127 ? 7.769 -1.216 -16.800 1.00 20.06 123 ARG E O 1
ATOM 5453 N N . LEU E 1 128 ? 8.045 0.531 -18.206 1.00 19.59 124 LEU E N 1
ATOM 5454 C CA . LEU E 1 128 ? 8.943 -0.202 -19.077 1.00 19.50 124 LEU E CA 1
ATOM 5455 C C . LEU E 1 128 ? 10.325 -0.108 -18.463 1.00 20.39 124 LEU E C 1
ATOM 5456 O O . LEU E 1 128 ? 10.721 0.941 -17.956 1.00 20.79 124 LEU E O 1
ATOM 5461 N N . PRO E 1 129 ? 11.055 -1.202 -18.491 1.00 20.59 125 PRO E N 1
ATOM 5462 C CA . PRO E 1 129 ? 12.342 -1.193 -17.823 1.00 21.27 125 PRO E CA 1
ATOM 5463 C C . PRO E 1 129 ? 13.376 -0.262 -18.451 1.00 20.15 125 PRO E C 1
ATOM 5464 O O . PRO E 1 129 ? 13.420 -0.080 -19.654 1.00 19.07 125 PRO E O 1
ATOM 5468 N N . MET E 1 130 ? 14.224 0.300 -17.616 1.00 20.39 126 MET E N 1
ATOM 5469 C CA . MET E 1 130 ? 15.340 1.070 -18.116 1.00 20.19 126 MET E CA 1
ATOM 5470 C C . MET E 1 130 ? 16.587 0.823 -17.272 1.00 21.15 126 MET E C 1
ATOM 5471 O O . MET E 1 130 ? 16.530 0.275 -16.176 1.00 21.25 126 MET E O 1
ATOM 5476 N N . ARG E 1 131 ? 17.725 1.250 -17.808 1.00 21.91 127 ARG E N 1
ATOM 5477 C CA A ARG E 1 131 ? 18.961 1.281 -17.040 0.60 23.36 127 ARG E CA 1
ATOM 5478 C CA B ARG E 1 131 ? 18.964 1.280 -17.042 0.40 23.15 127 ARG E CA 1
ATOM 5479 C C . ARG E 1 131 ? 18.748 2.186 -15.818 1.00 23.90 127 ARG E C 1
ATOM 5480 O O . ARG E 1 131 ? 17.928 3.115 -15.856 1.00 23.42 127 ARG E O 1
ATOM 5495 N N . PRO E 1 132 ? 19.448 1.909 -14.714 1.00 25.48 128 PRO E N 1
ATOM 5496 C CA . PRO E 1 132 ? 19.157 2.605 -13.438 1.00 26.96 128 PRO E CA 1
ATOM 5497 C C . PRO E 1 132 ? 19.345 4.141 -13.521 1.00 27.92 128 PRO E C 1
ATOM 5498 O O . PRO E 1 132 ? 20.258 4.616 -14.202 1.00 27.84 128 PRO E O 1
ATOM 5502 N N . GLY E 1 133 ? 18.459 4.894 -12.891 1.00 28.63 129 GLY E N 1
ATOM 5503 C CA . GLY E 1 133 ? 18.672 6.319 -12.754 1.00 30.18 129 GLY E CA 1
ATOM 5504 C C . GLY E 1 133 ? 17.434 7.112 -13.034 1.00 30.27 129 GLY E C 1
ATOM 5505 O O . GLY E 1 133 ? 16.369 6.554 -13.330 1.00 30.15 129 GLY E O 1
ATOM 5506 N N . ASN E 1 134 ? 17.555 8.426 -12.937 1.00 31.91 130 ASN E N 1
ATOM 5507 C CA . ASN E 1 134 ? 16.393 9.278 -13.151 1.00 33.98 130 ASN E CA 1
ATOM 5508 C C . ASN E 1 134 ? 16.246 9.542 -14.666 1.00 32.29 130 ASN E C 1
ATOM 5509 O O . ASN E 1 134 ? 16.842 10.458 -15.229 1.00 35.92 130 ASN E O 1
ATOM 5514 N N . ARG E 1 135 ? 15.482 8.681 -15.321 1.00 28.35 131 ARG E N 1
ATOM 5515 C CA . ARG E 1 135 ? 15.381 8.685 -16.764 1.00 26.58 131 ARG E CA 1
ATOM 5516 C C . ARG E 1 135 ? 13.927 8.528 -17.149 1.00 24.17 131 ARG E C 1
ATOM 5517 O O . ARG E 1 135 ? 13.120 8.137 -16.357 1.00 23.54 131 ARG E O 1
ATOM 5525 N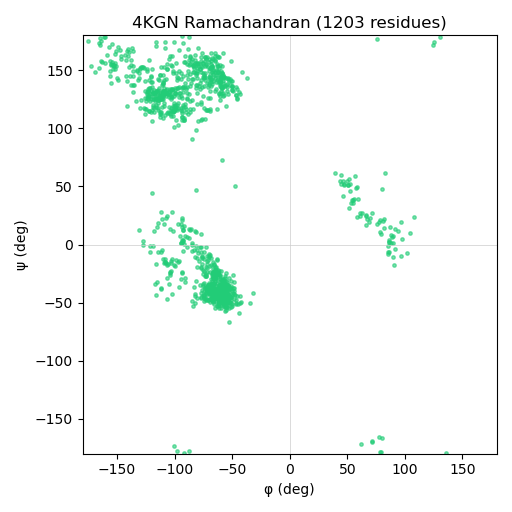 N . SER E 1 136 ? 13.633 8.781 -18.405 1.00 22.74 132 SER E N 1
ATOM 5526 C CA . SER E 1 136 ? 12.359 8.415 -18.995 1.00 22.06 132 SER E CA 1
ATOM 5527 C C . SER E 1 136 ? 12.599 8.240 -20.453 1.00 20.58 132 SER E C 1
ATOM 5528 O O . SER E 1 136 ? 13.547 8.807 -20.964 1.00 21.34 132 SER E O 1
ATOM 5531 N N . LEU E 1 137 ? 11.770 7.426 -21.108 1.00 19.30 133 LEU E N 1
ATOM 5532 C CA . LEU E 1 137 ? 11.854 7.189 -22.515 1.00 18.20 133 LEU E CA 1
ATOM 5533 C C . LEU E 1 137 ? 11.146 8.332 -23.176 1.00 17.97 133 LEU E C 1
ATOM 5534 O O . LEU E 1 137 ? 10.261 8.920 -22.559 1.00 17.34 133 LEU E O 1
ATOM 5539 N N . ASN E 1 138 ? 11.487 8.601 -24.440 1.00 17.65 134 ASN E N 1
ATOM 5540 C CA . ASN E 1 138 ? 10.682 9.453 -25.309 1.00 17.92 134 ASN E CA 1
ATOM 5541 C C . ASN E 1 138 ? 9.270 8.903 -25.422 1.00 17.37 134 ASN E C 1
ATOM 5542 O O . ASN E 1 138 ? 9.035 7.673 -25.430 1.00 16.95 134 ASN E O 1
ATOM 5547 N N . LEU E 1 139 ? 8.309 9.812 -25.503 1.00 17.78 135 LEU E N 1
ATOM 5548 C CA . LEU E 1 139 ? 6.898 9.418 -25.574 1.00 17.48 135 LEU E CA 1
ATOM 5549 C C . LEU E 1 139 ? 6.609 8.461 -26.703 1.00 16.88 135 LEU E C 1
ATOM 5550 O O . LEU E 1 139 ? 6.043 7.412 -26.483 1.00 16.14 135 LEU E O 1
ATOM 5555 N N . SER E 1 140 ? 6.947 8.852 -27.930 1.00 17.90 136 SER E N 1
ATOM 5556 C CA . SER E 1 140 ? 6.568 8.091 -29.087 1.00 17.93 136 SER E CA 1
ATOM 5557 C C . SER E 1 140 ? 7.262 6.737 -29.059 1.00 18.67 136 SER E C 1
ATOM 5558 O O . SER E 1 140 ? 6.685 5.755 -29.546 1.00 19.42 136 SER E O 1
ATOM 5561 N N . ASN E 1 141 ? 8.481 6.688 -28.497 1.00 18.00 137 ASN E N 1
ATOM 5562 C CA . ASN E 1 141 ? 9.260 5.468 -28.446 1.00 17.95 137 ASN E CA 1
ATOM 5563 C C . ASN E 1 141 ? 8.571 4.482 -27.540 1.00 18.00 137 ASN E C 1
ATOM 5564 O O . ASN E 1 141 ? 8.496 3.304 -27.866 1.00 18.13 137 ASN E O 1
ATOM 5569 N N . THR E 1 142 ? 8.068 4.981 -26.401 1.00 18.15 138 THR E N 1
ATOM 5570 C CA . THR E 1 142 ? 7.375 4.186 -25.436 1.00 17.34 138 THR E CA 1
ATOM 5571 C C . THR E 1 142 ? 6.168 3.586 -26.094 1.00 17.44 138 THR E C 1
ATOM 5572 O O . THR E 1 142 ? 5.872 2.403 -25.964 1.00 17.69 138 THR E O 1
ATOM 5576 N N . VAL E 1 143 ? 5.433 4.412 -26.795 1.00 18.14 139 VAL E N 1
ATOM 5577 C CA . VAL E 1 143 ? 4.200 3.922 -27.435 1.00 18.39 139 VAL E CA 1
ATOM 5578 C C . VAL E 1 143 ? 4.463 2.793 -28.422 1.00 18.48 139 VAL E C 1
ATOM 5579 O O . VAL E 1 143 ? 3.742 1.792 -28.417 1.00 18.03 139 VAL E O 1
ATOM 5583 N N . ALA E 1 144 ? 5.494 2.989 -29.259 1.00 18.45 140 ALA E N 1
ATOM 5584 C CA . ALA E 1 144 ? 5.947 2.006 -30.258 1.00 18.77 140 ALA E CA 1
ATOM 5585 C C . ALA E 1 144 ? 6.313 0.658 -29.646 1.00 18.13 140 ALA E C 1
ATOM 5586 O O . ALA E 1 144 ? 5.968 -0.399 -30.197 1.00 17.73 140 ALA E O 1
ATOM 5588 N N . VAL E 1 145 ? 7.010 0.712 -28.519 1.00 17.98 141 VAL E N 1
ATOM 5589 C CA . VAL E 1 145 ? 7.456 -0.509 -27.829 1.00 18.32 141 VAL E CA 1
ATOM 5590 C C . VAL E 1 145 ? 6.280 -1.281 -27.282 1.00 18.09 141 VAL E C 1
ATOM 5591 O O . VAL E 1 145 ? 6.211 -2.474 -27.466 1.00 17.52 141 VAL E O 1
ATOM 5595 N N . VAL E 1 146 ? 5.354 -0.582 -26.618 1.00 18.15 142 VAL E N 1
ATOM 5596 C CA . VAL E 1 146 ? 4.156 -1.205 -26.056 1.00 18.02 142 VAL E CA 1
ATOM 5597 C C . VAL E 1 146 ? 3.300 -1.831 -27.184 1.00 18.32 142 VAL E C 1
ATOM 5598 O O . VAL E 1 146 ? 2.926 -3.014 -27.142 1.00 17.84 142 VAL E O 1
ATOM 5602 N N . VAL E 1 147 ? 3.032 -1.041 -28.209 1.00 17.76 143 VAL E N 1
ATOM 5603 C CA . VAL E 1 147 ? 2.202 -1.537 -29.314 1.00 18.83 143 VAL E CA 1
ATOM 5604 C C . VAL E 1 147 ? 2.835 -2.755 -30.029 1.00 18.86 143 VAL E C 1
ATOM 5605 O O . VAL E 1 147 ? 2.133 -3.732 -30.305 1.00 19.34 143 VAL E O 1
ATOM 5609 N N . PHE E 1 148 ? 4.135 -2.707 -30.306 1.00 17.87 144 PHE E N 1
ATOM 5610 C CA . PHE E 1 148 ? 4.782 -3.823 -30.960 1.00 17.82 144 PHE E CA 1
ATOM 5611 C C . PHE E 1 148 ? 4.817 -5.057 -30.079 1.00 18.54 144 PHE E C 1
ATOM 5612 O O . PHE E 1 148 ? 4.639 -6.147 -30.596 1.00 19.16 144 PHE E O 1
ATOM 5620 N N . GLU E 1 149 ? 4.952 -4.890 -28.753 1.00 18.94 145 GLU E N 1
ATOM 5621 C CA . GLU E 1 149 ? 4.958 -6.040 -27.850 1.00 19.45 145 GLU E CA 1
ATOM 5622 C C . GLU E 1 149 ? 3.567 -6.639 -27.776 1.00 19.78 145 GLU E C 1
ATOM 5623 O O . GLU E 1 149 ? 3.412 -7.876 -27.915 1.00 20.69 145 GLU E O 1
ATOM 5629 N N . ALA E 1 150 ? 2.550 -5.798 -27.585 1.00 19.47 146 ALA E N 1
ATOM 5630 C CA . ALA E 1 150 ? 1.175 -6.297 -27.663 1.00 20.20 146 ALA E CA 1
ATOM 5631 C C . ALA E 1 150 ? 0.892 -7.011 -28.978 1.00 20.65 146 ALA E C 1
ATOM 5632 O O . ALA E 1 150 ? 0.195 -8.056 -29.018 1.00 21.17 146 ALA E O 1
ATOM 5634 N N . TRP E 1 151 ? 1.402 -6.447 -30.067 1.00 20.38 147 TRP E N 1
ATOM 5635 C CA . TRP E 1 151 ? 1.078 -6.976 -31.387 1.00 21.13 147 TRP E CA 1
ATOM 5636 C C . TRP E 1 151 ? 1.761 -8.335 -31.493 1.00 21.38 147 TRP E C 1
ATOM 5637 O O . TRP E 1 151 ? 1.177 -9.288 -32.001 1.00 21.45 147 TRP E O 1
ATOM 5648 N N . ARG E 1 152 ? 2.998 -8.407 -30.972 1.00 20.95 148 ARG E N 1
ATOM 5649 C CA . ARG E 1 152 ? 3.723 -9.671 -30.918 1.00 21.39 148 ARG E CA 1
ATOM 5650 C C . ARG E 1 152 ? 2.923 -10.768 -30.209 1.00 22.14 148 ARG E C 1
ATOM 5651 O O . ARG E 1 152 ? 2.895 -11.888 -30.674 1.00 22.54 148 ARG E O 1
ATOM 5659 N N . GLN E 1 153 ? 2.297 -10.459 -29.074 1.00 22.79 149 GLN E N 1
ATOM 5660 C CA . GLN E 1 153 ? 1.474 -11.476 -28.351 1.00 24.32 149 GLN E CA 1
ATOM 5661 C C . GLN E 1 153 ? 0.264 -11.933 -29.164 1.00 24.92 149 GLN E C 1
ATOM 5662 O O . GLN E 1 153 ? -0.229 -13.026 -28.969 1.00 26.51 149 GLN E O 1
ATOM 5668 N N . ALA E 1 154 ? -0.189 -11.094 -30.087 1.00 24.72 150 ALA E N 1
ATOM 5669 C CA . ALA E 1 154 ? -1.252 -11.421 -31.024 1.00 25.54 150 ALA E CA 1
ATOM 5670 C C . ALA E 1 154 ? -0.674 -11.938 -32.350 1.00 26.45 150 ALA E C 1
ATOM 5671 O O . ALA E 1 154 ? -1.356 -11.979 -33.367 1.00 27.11 150 ALA E O 1
ATOM 5673 N N . GLY E 1 155 ? 0.587 -12.351 -32.341 1.00 25.85 151 GLY E N 1
ATOM 5674 C CA . GLY E 1 155 ? 1.174 -12.951 -33.539 1.00 26.73 151 GLY E CA 1
ATOM 5675 C C . GLY E 1 155 ? 1.193 -12.031 -34.743 1.00 26.74 151 GLY E C 1
ATOM 5676 O O . GLY E 1 155 ? 1.140 -12.498 -35.846 1.00 27.22 151 GLY E O 1
ATOM 5677 N N . PHE E 1 156 ? 1.224 -10.714 -34.530 1.00 25.95 152 PHE E N 1
ATOM 5678 C CA . PHE E 1 156 ? 1.204 -9.742 -35.652 1.00 26.34 152 PHE E CA 1
ATOM 5679 C C . PHE E 1 156 ? 0.058 -9.917 -36.642 1.00 27.85 152 PHE E C 1
ATOM 5680 O O . PHE E 1 156 ? 0.217 -9.684 -37.849 1.00 28.52 152 PHE E O 1
ATOM 5688 N N . GLU E 1 157 ? -1.102 -10.300 -36.122 1.00 29.08 153 GLU E N 1
ATOM 5689 C CA . GLU E 1 157 ? -2.314 -10.440 -36.945 1.00 31.22 153 GLU E CA 1
ATOM 5690 C C . GLU E 1 157 ? -2.489 -9.219 -37.841 1.00 32.14 153 GLU E C 1
ATOM 5691 O O . GLU E 1 157 ? -2.455 -8.088 -37.375 1.00 29.83 153 GLU E O 1
ATOM 5693 N N . GLY E 1 158 ? -2.673 -9.467 -39.133 1.00 36.02 154 GLY E N 1
ATOM 5694 C CA . GLY E 1 158 ? -2.882 -8.403 -40.104 1.00 38.20 154 GLY E CA 1
ATOM 5695 C C . GLY E 1 158 ? -1.567 -7.848 -40.593 1.00 38.51 154 GLY E C 1
ATOM 5696 O O . GLY E 1 158 ? -1.537 -7.063 -41.515 1.00 39.94 154 GLY E O 1
ATOM 5697 N N . GLY E 1 159 ? -0.464 -8.284 -40.007 1.00 39.71 155 GLY E N 1
ATOM 5698 C CA . GLY E 1 159 ? 0.827 -7.746 -40.374 1.00 41.14 155 GLY E CA 1
ATOM 5699 C C . GLY E 1 159 ? 1.432 -8.512 -41.529 1.00 44.32 155 GLY E C 1
ATOM 5700 O O . GLY E 1 159 ? 1.180 -9.698 -41.696 1.00 46.86 155 GLY E O 1
ATOM 5701 N N . ALA E 1 160 ? 2.214 -7.812 -42.337 1.00 46.22 156 ALA E N 1
ATOM 5702 C CA . ALA E 1 160 ? 3.102 -8.432 -43.315 1.00 50.22 156 ALA E CA 1
ATOM 5703 C C . ALA E 1 160 ? 4.514 -7.880 -43.089 1.00 51.08 156 ALA E C 1
ATOM 5704 O O . ALA E 1 160 ? 5.431 -8.208 -43.855 1.00 53.99 156 ALA E O 1
ATOM 5707 N N . GLY F 1 3 ? 25.360 -10.200 -20.920 1.00 52.60 -1 GLY F N 1
ATOM 5708 C CA . GLY F 1 3 ? 26.786 -10.047 -21.347 1.00 53.05 -1 GLY F CA 1
ATOM 5709 C C . GLY F 1 3 ? 27.020 -8.679 -21.962 1.00 51.94 -1 GLY F C 1
ATOM 5710 O O . GLY F 1 3 ? 26.701 -7.655 -21.368 1.00 51.47 -1 GLY F O 1
ATOM 5711 N N . SER F 1 4 ? 27.565 -8.663 -23.171 1.00 52.20 0 SER F N 1
ATOM 5712 C CA . SER F 1 4 ? 27.818 -7.411 -23.866 1.00 47.90 0 SER F CA 1
ATOM 5713 C C . SER F 1 4 ? 26.511 -6.668 -24.147 1.00 40.90 0 SER F C 1
ATOM 5714 O O . SER F 1 4 ? 25.436 -7.274 -24.206 1.00 41.52 0 SER F O 1
ATOM 5717 N N . MET F 1 5 ? 26.620 -5.351 -24.293 1.00 33.66 1 MET F N 1
ATOM 5718 C CA . MET F 1 5 ? 25.491 -4.500 -24.609 1.00 28.49 1 MET F CA 1
ATOM 5719 C C . MET F 1 5 ? 25.150 -4.682 -26.095 1.00 25.80 1 MET F C 1
ATOM 5720 O O . MET F 1 5 ? 26.013 -5.060 -26.919 1.00 25.01 1 MET F O 1
ATOM 5722 N N . PHE F 1 6 ? 23.912 -4.395 -26.459 1.00 22.03 2 PHE F N 1
ATOM 5723 C CA . PHE F 1 6 ? 23.557 -4.327 -27.871 1.00 21.70 2 PHE F CA 1
ATOM 5724 C C . PHE F 1 6 ? 24.254 -3.141 -28.533 1.00 20.61 2 PHE F C 1
ATOM 5725 O O . PHE F 1 6 ? 24.598 -2.175 -27.871 1.00 20.73 2 PHE F O 1
ATOM 5733 N N . ASN F 1 7 ? 24.496 -3.233 -29.834 1.00 20.56 3 ASN F N 1
ATOM 5734 C CA . ASN F 1 7 ? 25.069 -2.132 -30.586 1.00 20.33 3 ASN F CA 1
ATOM 5735 C C . ASN F 1 7 ? 24.074 -1.643 -31.583 1.00 19.57 3 ASN F C 1
ATOM 5736 O O . ASN F 1 7 ? 23.459 -2.446 -32.278 1.00 19.50 3 ASN F O 1
ATOM 5741 N N . VAL F 1 8 ? 23.898 -0.324 -31.646 1.00 18.90 4 VAL F N 1
ATOM 5742 C CA . VAL F 1 8 ? 23.116 0.290 -32.684 1.00 18.56 4 VAL F CA 1
ATOM 5743 C C . VAL F 1 8 ? 24.043 1.015 -33.652 1.00 19.39 4 VAL F C 1
ATOM 5744 O O . VAL F 1 8 ? 24.816 1.879 -33.243 1.00 20.71 4 VAL F O 1
ATOM 5748 N N . VAL F 1 9 ? 23.906 0.725 -34.940 1.00 19.73 5 VAL F N 1
ATOM 5749 C CA . VAL F 1 9 ? 24.719 1.346 -35.984 1.00 20.09 5 VAL F CA 1
ATOM 5750 C C . VAL F 1 9 ? 23.854 2.147 -36.964 1.00 20.72 5 VAL F C 1
ATOM 5751 O O . VAL F 1 9 ? 22.995 1.601 -37.673 1.00 20.69 5 VAL F O 1
ATOM 5755 N N . LEU F 1 10 ? 24.046 3.472 -36.953 1.00 21.23 6 LEU F N 1
ATOM 5756 C CA . LEU F 1 10 ? 23.412 4.346 -37.909 1.00 21.63 6 LEU F CA 1
ATOM 5757 C C . LEU F 1 10 ? 24.420 4.693 -39.009 1.00 23.35 6 LEU F C 1
ATOM 5758 O O . LEU F 1 10 ? 25.475 5.310 -38.756 1.00 24.77 6 LEU F O 1
ATOM 5763 N N . VAL F 1 11 ? 24.072 4.322 -40.232 1.00 24.62 7 VAL F N 1
ATOM 5764 C CA . VAL F 1 11 ? 24.935 4.536 -41.396 1.00 26.18 7 VAL F CA 1
ATOM 5765 C C . VAL F 1 11 ? 24.527 5.830 -42.059 1.00 27.91 7 VAL F C 1
ATOM 5766 O O . VAL F 1 11 ? 23.401 5.953 -42.496 1.00 27.85 7 VAL F O 1
ATOM 5770 N N . GLU F 1 12 ? 25.435 6.803 -42.065 1.00 30.53 8 GLU F N 1
ATOM 5771 C CA . GLU F 1 12 ? 25.191 8.094 -42.676 1.00 32.70 8 GLU F CA 1
ATOM 5772 C C . GLU F 1 12 ? 23.849 8.659 -42.295 1.00 32.40 8 GLU F C 1
ATOM 5773 O O . GLU F 1 12 ? 23.065 8.996 -43.182 1.00 34.48 8 GLU F O 1
ATOM 5779 N N . PRO F 1 13 ? 23.561 8.772 -40.979 1.00 31.94 9 PRO F N 1
ATOM 5780 C CA . PRO F 1 13 ? 22.289 9.403 -40.577 1.00 31.21 9 PRO F CA 1
ATOM 5781 C C . PRO F 1 13 ? 22.168 10.839 -41.118 1.00 33.48 9 PRO F C 1
ATOM 5782 O O . PRO F 1 13 ? 23.156 11.556 -41.146 1.00 33.99 9 PRO F O 1
ATOM 5786 N N . GLU F 1 14 ? 20.964 11.246 -41.513 1.00 35.55 10 GLU F N 1
ATOM 5787 C CA . GLU F 1 14 ? 20.735 12.544 -42.167 1.00 38.30 10 GLU F CA 1
ATOM 5788 C C . GLU F 1 14 ? 20.141 13.629 -41.252 1.00 40.71 10 GLU F C 1
ATOM 5789 O O . GLU F 1 14 ? 20.579 14.792 -41.299 1.00 41.41 10 GLU F O 1
ATOM 5791 N N . ILE F 1 15 ? 19.155 13.246 -40.436 1.00 40.82 11 ILE F N 1
ATOM 5792 C CA . ILE F 1 15 ? 18.280 14.192 -39.702 1.00 42.04 11 ILE F CA 1
ATOM 5793 C C . ILE F 1 15 ? 18.693 14.279 -38.224 1.00 40.32 11 ILE F C 1
ATOM 5794 O O . ILE F 1 15 ? 18.588 13.281 -37.502 1.00 41.05 11 ILE F O 1
ATOM 5799 N N . PRO F 1 16 ? 19.162 15.453 -37.756 1.00 40.74 12 PRO F N 1
ATOM 5800 C CA . PRO F 1 16 ? 19.715 15.540 -36.389 1.00 40.44 12 PRO F CA 1
ATOM 5801 C C . PRO F 1 16 ? 18.816 15.078 -35.229 1.00 37.91 12 PRO F C 1
ATOM 5802 O O . PRO F 1 16 ? 19.294 14.358 -34.374 1.00 38.78 12 PRO F O 1
ATOM 5806 N N . PRO F 1 17 ? 17.545 15.488 -35.185 1.00 36.76 13 PRO F N 1
ATOM 5807 C CA . PRO F 1 17 ? 16.679 15.022 -34.093 1.00 36.54 13 PRO F CA 1
ATOM 5808 C C . PRO F 1 17 ? 16.532 13.496 -33.950 1.00 35.36 13 PRO F C 1
ATOM 5809 O O . PRO F 1 17 ? 16.361 13.010 -32.834 1.00 34.68 13 PRO F O 1
ATOM 5813 N N . ASN F 1 18 ? 16.614 12.748 -35.042 1.00 34.66 14 ASN F N 1
ATOM 5814 C CA . ASN F 1 18 ? 16.534 11.289 -34.955 1.00 33.63 14 ASN F CA 1
ATOM 5815 C C . ASN F 1 18 ? 17.742 10.734 -34.215 1.00 31.17 14 ASN F C 1
ATOM 5816 O O . ASN F 1 18 ? 17.599 9.926 -33.302 1.00 29.87 14 ASN F O 1
ATOM 5821 N N . THR F 1 19 ? 18.930 11.185 -34.610 1.00 29.72 15 THR F N 1
ATOM 5822 C CA . THR F 1 19 ? 20.162 10.815 -33.904 1.00 27.83 15 THR F CA 1
ATOM 5823 C C . THR F 1 19 ? 20.134 11.288 -32.467 1.00 26.40 15 THR F C 1
ATOM 5824 O O . THR F 1 19 ? 20.460 10.522 -31.585 1.00 25.64 15 THR F O 1
ATOM 5828 N N . GLY F 1 20 ? 19.666 12.504 -32.209 1.00 26.85 16 GLY F N 1
ATOM 5829 C CA . GLY F 1 20 ? 19.483 12.951 -30.820 1.00 26.61 16 GLY F CA 1
ATOM 5830 C C . GLY F 1 20 ? 18.642 11.946 -30.036 1.00 26.30 16 GLY F C 1
ATOM 5831 O O . GLY F 1 20 ? 19.006 11.523 -28.919 1.00 25.32 16 GLY F O 1
ATOM 5832 N N . ASN F 1 21 ? 17.516 11.550 -30.626 1.00 26.03 17 ASN F N 1
ATOM 5833 C CA . ASN F 1 21 ? 16.601 10.644 -29.954 1.00 26.59 17 ASN F CA 1
ATOM 5834 C C . ASN F 1 21 ? 17.220 9.262 -29.807 1.00 23.94 17 ASN F C 1
ATOM 5835 O O . ASN F 1 21 ? 17.125 8.634 -28.748 1.00 22.29 17 ASN F O 1
ATOM 5840 N N . VAL F 1 22 ? 17.887 8.795 -30.852 1.00 22.91 18 VAL F N 1
ATOM 5841 C CA . VAL F 1 22 ? 18.591 7.524 -30.740 1.00 22.30 18 VAL F CA 1
ATOM 5842 C C . VAL F 1 22 ? 19.643 7.509 -29.630 1.00 21.75 18 VAL F C 1
ATOM 5843 O O . VAL F 1 22 ? 19.784 6.505 -28.934 1.00 21.00 18 VAL F O 1
ATOM 5847 N N . ILE F 1 23 ? 20.375 8.608 -29.461 1.00 22.44 19 ILE F N 1
ATOM 5848 C CA . ILE F 1 23 ? 21.378 8.722 -28.398 1.00 23.04 19 ILE F CA 1
ATOM 5849 C C . ILE F 1 23 ? 20.705 8.511 -27.018 1.00 22.57 19 ILE F C 1
ATOM 5850 O O . ILE F 1 23 ? 21.219 7.757 -26.185 1.00 21.89 19 ILE F O 1
ATOM 5855 N N . ARG F 1 24 ? 19.550 9.161 -26.809 1.00 22.13 20 ARG F N 1
ATOM 5856 C CA . ARG F 1 24 ? 18.803 9.041 -25.545 1.00 22.50 20 ARG F CA 1
ATOM 5857 C C . ARG F 1 24 ? 18.323 7.589 -25.350 1.00 21.56 20 ARG F C 1
ATOM 5858 O O . ARG F 1 24 ? 18.423 7.022 -24.259 1.00 20.86 20 ARG F O 1
ATOM 5860 N N . LEU F 1 25 ? 17.845 6.983 -26.419 1.00 21.76 21 LEU F N 1
ATOM 5861 C CA . LEU F 1 25 ? 17.297 5.621 -26.334 1.00 22.41 21 LEU F CA 1
ATOM 5862 C C . LEU F 1 25 ? 18.407 4.638 -25.917 1.00 22.14 21 LEU F C 1
ATOM 5863 O O . LEU F 1 25 ? 18.221 3.755 -25.042 1.00 21.58 21 LEU F O 1
ATOM 5868 N N . CYS F 1 26 ? 19.579 4.837 -26.512 1.00 23.07 22 CYS F N 1
ATOM 5869 C CA . CYS F 1 26 ? 20.757 4.032 -26.187 1.00 23.55 22 CYS F CA 1
ATOM 5870 C C . CYS F 1 26 ? 21.195 4.194 -24.744 1.00 23.19 22 CYS F C 1
ATOM 5871 O O . CYS F 1 26 ? 21.547 3.202 -24.101 1.00 23.12 22 CYS F O 1
ATOM 5874 N N . ALA F 1 27 ? 21.168 5.420 -24.228 1.00 23.23 23 ALA F N 1
ATOM 5875 C CA . ALA F 1 27 ? 21.465 5.633 -22.810 1.00 24.06 23 ALA F CA 1
ATOM 5876 C C . ALA F 1 27 ? 20.432 4.961 -21.941 1.00 23.28 23 ALA F C 1
ATOM 5877 O O . ALA F 1 27 ? 20.799 4.370 -20.944 1.00 25.21 23 ALA F O 1
ATOM 5879 N N . ASN F 1 28 ? 19.143 5.062 -22.292 1.00 22.64 24 ASN F N 1
ATOM 5880 C CA . ASN F 1 28 ? 18.067 4.435 -21.502 1.00 21.57 24 ASN F CA 1
ATOM 5881 C C . ASN F 1 28 ? 18.080 2.910 -21.468 1.00 20.80 24 ASN F C 1
ATOM 5882 O O . ASN F 1 28 ? 17.632 2.295 -20.481 1.00 21.03 24 ASN F O 1
ATOM 5887 N N . THR F 1 29 ? 18.665 2.295 -22.490 1.00 19.70 25 THR F N 1
ATOM 5888 C CA . THR F 1 29 ? 18.692 0.848 -22.610 1.00 19.46 25 THR F CA 1
ATOM 5889 C C . THR F 1 29 ? 20.073 0.225 -22.457 1.00 19.09 25 THR F C 1
ATOM 5890 O O . THR F 1 29 ? 20.208 -1.000 -22.409 1.00 17.71 25 THR F O 1
ATOM 5894 N N . GLY F 1 30 ? 21.093 1.053 -22.368 1.00 19.74 26 GLY F N 1
ATOM 5895 C CA . GLY F 1 30 ? 22.450 0.542 -22.250 1.00 21.23 26 GLY F CA 1
ATOM 5896 C C . GLY F 1 30 ? 23.039 0.047 -23.568 1.00 21.36 26 GLY F C 1
ATOM 5897 O O . GLY F 1 30 ? 23.999 -0.698 -23.562 1.00 24.57 26 GLY F O 1
ATOM 5898 N N . ALA F 1 31 ? 22.492 0.469 -24.700 1.00 21.52 27 ALA F N 1
ATOM 5899 C CA . ALA F 1 31 ? 23.059 0.080 -25.995 1.00 21.05 27 ALA F CA 1
ATOM 5900 C C . ALA F 1 31 ? 24.173 0.985 -26.355 1.00 21.68 27 ALA F C 1
ATOM 5901 O O . ALA F 1 31 ? 24.127 2.164 -26.042 1.00 23.14 27 ALA F O 1
ATOM 5903 N N . ARG F 1 32 ? 25.159 0.461 -27.065 1.00 22.32 28 ARG F N 1
ATOM 5904 C CA . ARG F 1 32 ? 26.270 1.301 -27.555 1.00 23.47 28 ARG F CA 1
ATOM 5905 C C . ARG F 1 32 ? 25.865 1.791 -28.928 1.00 23.46 28 ARG F C 1
ATOM 5906 O O . ARG F 1 32 ? 25.287 1.035 -29.710 1.00 23.31 28 ARG F O 1
ATOM 5908 N N . LEU F 1 33 ? 26.146 3.060 -29.218 1.00 23.54 29 LEU F N 1
ATOM 5909 C CA . LEU F 1 33 ? 25.771 3.675 -30.460 1.00 23.88 29 LEU F CA 1
ATOM 5910 C C . LEU F 1 33 ? 26.998 3.946 -31.321 1.00 24.77 29 LEU F C 1
ATOM 5911 O O . LEU F 1 33 ? 27.982 4.521 -30.842 1.00 27.22 29 LEU F O 1
ATOM 5916 N N . HIS F 1 34 ? 26.921 3.556 -32.586 1.00 24.98 30 HIS F N 1
ATOM 5917 C CA . HIS F 1 34 ? 27.978 3.805 -33.581 1.00 26.09 30 HIS F CA 1
ATOM 5918 C C . HIS F 1 34 ? 27.401 4.625 -34.726 1.00 25.89 30 HIS F C 1
ATOM 5919 O O . HIS F 1 34 ? 26.335 4.301 -35.236 1.00 25.76 30 HIS F O 1
ATOM 5926 N N . LEU F 1 35 ? 28.089 5.687 -35.127 1.00 27.28 31 LEU F N 1
ATOM 5927 C CA . LEU F 1 35 ? 27.704 6.425 -36.327 1.00 27.26 31 LEU F CA 1
ATOM 5928 C C . LEU F 1 35 ? 28.732 6.189 -37.406 1.00 28.48 31 LEU F C 1
ATOM 5929 O O . LEU F 1 35 ? 29.951 6.179 -37.130 1.00 29.29 31 LEU F O 1
ATOM 5934 N N . ILE F 1 36 ? 28.248 6.029 -38.636 1.00 28.98 32 ILE F N 1
ATOM 5935 C CA . ILE F 1 36 ? 29.137 5.970 -39.798 1.00 31.57 32 ILE F CA 1
ATOM 5936 C C . ILE F 1 36 ? 29.001 7.214 -40.668 1.00 33.11 32 ILE F C 1
ATOM 5937 O O . ILE F 1 36 ? 27.898 7.562 -41.127 1.00 31.78 32 ILE F O 1
ATOM 5942 N N . GLU F 1 37 ? 30.139 7.866 -40.902 1.00 35.96 33 GLU F N 1
ATOM 5943 C CA . GLU F 1 37 ? 30.222 9.055 -41.761 1.00 38.30 33 GLU F CA 1
ATOM 5944 C C . GLU F 1 37 ? 30.062 8.722 -43.266 1.00 38.52 33 GLU F C 1
ATOM 5945 O O . GLU F 1 37 ? 30.187 7.567 -43.654 1.00 37.83 33 GLU F O 1
ATOM 5951 N N . PRO F 1 38 ? 29.744 9.728 -44.112 1.00 39.60 34 PRO F N 1
ATOM 5952 C CA . PRO F 1 38 ? 29.391 11.106 -43.755 1.00 41.06 34 PRO F CA 1
ATOM 5953 C C . PRO F 1 38 ? 28.014 11.253 -43.064 1.00 40.27 34 PRO F C 1
ATOM 5954 O O . PRO F 1 38 ? 27.025 10.625 -43.455 1.00 38.52 34 PRO F O 1
ATOM 5958 N N . LEU F 1 39 ? 27.997 12.082 -42.026 1.00 40.64 35 LEU F N 1
ATOM 5959 C CA . LEU F 1 39 ? 26.791 12.471 -41.325 1.00 40.68 35 LEU F CA 1
ATOM 5960 C C . LEU F 1 39 ? 26.202 13.682 -42.016 1.00 42.75 35 LEU F C 1
ATOM 5961 O O . LEU F 1 39 ? 26.910 14.392 -42.701 1.00 43.53 35 LEU F O 1
ATOM 5966 N N . GLY F 1 40 ? 24.915 13.935 -41.818 1.00 43.87 36 GLY F N 1
ATOM 5967 C CA . GLY F 1 40 ? 24.270 15.103 -42.424 1.00 46.59 36 GLY F CA 1
ATOM 5968 C C . GLY F 1 40 ? 24.071 16.255 -41.451 1.00 46.83 36 GLY F C 1
ATOM 5969 O O . GLY F 1 40 ? 23.132 17.029 -41.601 1.00 48.72 36 GLY F O 1
ATOM 5970 N N . PHE F 1 41 ? 24.937 16.339 -40.445 1.00 46.14 37 PHE F N 1
ATOM 5971 C CA . PHE F 1 41 ? 24.858 17.338 -39.380 1.00 46.75 37 PHE F CA 1
ATOM 5972 C C . PHE F 1 41 ? 26.175 17.269 -38.600 1.00 48.57 37 PHE F C 1
ATOM 5973 O O . PHE F 1 41 ? 26.789 16.201 -38.508 1.00 46.76 37 PHE F O 1
ATOM 5981 N N . PRO F 1 42 ? 26.625 18.408 -38.054 1.00 51.95 38 PRO F N 1
ATOM 5982 C CA . PRO F 1 42 ? 27.841 18.403 -37.239 1.00 54.96 38 PRO F CA 1
ATOM 5983 C C . PRO F 1 42 ? 27.565 17.830 -35.860 1.00 54.86 38 PRO F C 1
ATOM 5984 O O . PRO F 1 42 ? 26.410 17.720 -35.457 1.00 54.43 38 PRO F O 1
ATOM 5988 N N . LEU F 1 43 ? 28.619 17.482 -35.140 1.00 57.45 39 LEU F N 1
ATOM 5989 C CA . LEU F 1 43 ? 28.479 17.012 -33.769 1.00 58.04 39 LEU F CA 1
ATOM 5990 C C . LEU F 1 43 ? 29.232 17.934 -32.820 1.00 62.37 39 LEU F C 1
ATOM 5991 O O . LEU F 1 43 ? 29.929 17.458 -31.929 1.00 63.25 39 LEU F O 1
ATOM 5996 N N . ASP F 1 44 ? 29.107 19.245 -33.001 1.00 68.05 40 ASP F N 1
ATOM 5997 C CA . ASP F 1 44 ? 29.755 20.179 -32.081 1.00 72.80 40 ASP F CA 1
ATOM 5998 C C . ASP F 1 44 ? 29.296 19.865 -30.650 1.00 75.01 40 ASP F C 1
ATOM 5999 O O . ASP F 1 44 ? 28.099 19.912 -30.352 1.00 73.90 40 ASP F O 1
ATOM 6001 N N . ASP F 1 45 ? 30.245 19.506 -29.781 1.00 77.90 41 ASP F N 1
ATOM 6002 C CA . ASP F 1 45 ? 29.939 19.180 -28.375 1.00 78.33 41 ASP F CA 1
ATOM 6003 C C . ASP F 1 45 ? 29.288 20.378 -27.672 1.00 79.10 41 ASP F C 1
ATOM 6004 O O . ASP F 1 45 ? 28.443 20.208 -26.786 1.00 76.61 41 ASP F O 1
ATOM 6006 N N . ALA F 1 46 ? 29.697 21.581 -28.087 1.00 83.18 42 ALA F N 1
ATOM 6007 C CA . ALA F 1 46 ? 29.063 22.839 -27.677 1.00 83.16 42 ALA F CA 1
ATOM 6008 C C . ALA F 1 46 ? 27.662 23.015 -28.294 1.00 83.84 42 ALA F C 1
ATOM 6009 O O . ALA F 1 46 ? 26.765 23.581 -27.660 1.00 84.46 42 ALA F O 1
ATOM 6011 N N . LYS F 1 47 ? 27.490 22.544 -29.531 1.00 82.78 43 LYS F N 1
ATOM 6012 C CA . LYS F 1 47 ? 26.173 22.514 -30.186 1.00 83.33 43 LYS F CA 1
ATOM 6013 C C . LYS F 1 47 ? 25.252 21.402 -29.641 1.00 81.16 43 LYS F C 1
ATOM 6014 O O . LYS F 1 47 ? 24.032 21.573 -29.603 1.00 80.05 43 LYS F O 1
ATOM 6016 N N . MET F 1 48 ? 25.834 20.270 -29.234 1.00 80.46 44 MET F N 1
ATOM 6017 C CA . MET F 1 48 ? 25.062 19.164 -28.634 1.00 79.97 44 MET F CA 1
ATOM 6018 C C . MET F 1 48 ? 24.649 19.459 -27.191 1.00 81.15 44 MET F C 1
ATOM 6019 O O . MET F 1 48 ? 23.576 19.030 -26.748 1.00 74.67 44 MET F O 1
ATOM 6024 N N . ARG F 1 49 ? 25.509 20.180 -26.465 1.00 85.55 45 ARG F N 1
ATOM 6025 C CA . ARG F 1 49 ? 25.182 20.669 -25.122 1.00 85.82 45 ARG F CA 1
ATOM 6026 C C . ARG F 1 49 ? 23.972 21.592 -25.200 1.00 86.10 45 ARG F C 1
ATOM 6027 O O . ARG F 1 49 ? 23.015 21.446 -24.430 1.00 80.72 45 ARG F O 1
ATOM 6029 N N . ARG F 1 50 ? 24.026 22.524 -26.157 1.00 89.52 46 ARG F N 1
ATOM 6030 C CA . ARG F 1 50 ? 22.925 23.456 -26.437 1.00 90.75 46 ARG F CA 1
ATOM 6031 C C . ARG F 1 50 ? 21.624 22.732 -26.815 1.00 87.31 46 ARG F C 1
ATOM 6032 O O . ARG F 1 50 ? 20.531 23.227 -26.539 1.00 87.51 46 ARG F O 1
ATOM 6034 N N . ALA F 1 51 ? 21.749 21.557 -27.431 1.00 84.58 47 ALA F N 1
ATOM 6035 C CA . ALA F 1 51 ? 20.589 20.731 -27.787 1.00 82.14 47 ALA F CA 1
ATOM 6036 C C . ALA F 1 51 ? 19.978 19.959 -26.599 1.00 78.92 47 ALA F C 1
ATOM 6037 O O . ALA F 1 51 ? 18.974 19.263 -26.767 1.00 76.44 47 ALA F O 1
ATOM 6039 N N . GLY F 1 52 ? 20.572 20.081 -25.412 1.00 78.72 48 GLY F N 1
ATOM 6040 C CA . GLY F 1 52 ? 20.065 19.396 -24.223 1.00 78.58 48 GLY F CA 1
ATOM 6041 C C . GLY F 1 52 ? 20.484 17.933 -24.157 1.00 79.15 48 GLY F C 1
ATOM 6042 O O . GLY F 1 52 ? 19.652 17.052 -23.912 1.00 75.73 48 GLY F O 1
ATOM 6043 N N . LEU F 1 53 ? 21.778 17.689 -24.386 1.00 80.20 49 LEU F N 1
ATOM 6044 C CA . LEU F 1 53 ? 22.400 16.363 -24.253 1.00 80.76 49 LEU F CA 1
ATOM 6045 C C . LEU F 1 53 ? 23.669 16.465 -23.402 1.00 79.41 49 LEU F C 1
ATOM 6046 O O . LEU F 1 53 ? 24.626 17.150 -23.788 1.00 79.80 49 LEU F O 1
ATOM 6051 N N . ASP F 1 54 ? 23.680 15.787 -22.255 1.00 76.15 50 ASP F N 1
ATOM 6052 C CA . ASP F 1 54 ? 24.854 15.788 -21.375 1.00 77.10 50 ASP F CA 1
ATOM 6053 C C . ASP F 1 54 ? 26.051 15.166 -22.103 1.00 75.37 50 ASP F C 1
ATOM 6054 O O . ASP F 1 54 ? 25.870 14.282 -22.946 1.00 74.15 50 ASP F O 1
ATOM 6056 N N . TYR F 1 55 ? 27.266 15.619 -21.789 1.00 71.80 51 TYR F N 1
ATOM 6057 C CA . TYR F 1 55 ? 28.460 15.026 -22.400 1.00 67.74 51 TYR F CA 1
ATOM 6058 C C . TYR F 1 55 ? 28.547 13.523 -22.100 1.00 62.53 51 TYR F C 1
ATOM 6059 O O . TYR F 1 55 ? 28.922 12.727 -22.958 1.00 58.55 51 TYR F O 1
ATOM 6068 N N . HIS F 1 56 ? 28.161 13.141 -20.892 1.00 59.94 52 HIS F N 1
ATOM 6069 C CA . HIS F 1 56 ? 28.241 11.754 -20.470 1.00 60.82 52 HIS F CA 1
ATOM 6070 C C . HIS F 1 56 ? 27.330 10.840 -21.278 1.00 58.70 52 HIS F C 1
ATOM 6071 O O . HIS F 1 56 ? 27.551 9.635 -21.319 1.00 57.77 52 HIS F O 1
ATOM 6073 N N . GLU F 1 57 ? 26.308 11.411 -21.913 1.00 59.47 53 GLU F N 1
ATOM 6074 C CA . GLU F 1 57 ? 25.301 10.628 -22.636 1.00 58.25 53 GLU F CA 1
ATOM 6075 C C . GLU F 1 57 ? 25.820 10.101 -23.963 1.00 56.66 53 GLU F C 1
ATOM 6076 O O . GLU F 1 57 ? 25.434 9.011 -24.400 1.00 56.34 53 GLU F O 1
ATOM 6082 N N . TYR F 1 58 ? 26.656 10.901 -24.614 1.00 52.28 54 TYR F N 1
ATOM 6083 C CA . TYR F 1 58 ? 27.066 10.617 -25.968 1.00 51.65 54 TYR F CA 1
ATOM 6084 C C . TYR F 1 58 ? 28.579 10.457 -26.131 1.00 50.48 54 TYR F C 1
ATOM 6085 O O . TYR F 1 58 ? 29.048 10.199 -27.238 1.00 49.27 54 TYR F O 1
ATOM 6094 N N . ALA F 1 59 ? 29.337 10.625 -25.050 1.00 48.57 55 ALA F N 1
ATOM 6095 C CA . ALA F 1 59 ? 30.792 10.621 -25.138 1.00 47.89 55 ALA F CA 1
ATOM 6096 C C . ALA F 1 59 ? 31.272 9.251 -25.540 1.00 45.94 55 ALA F C 1
ATOM 6097 O O . ALA F 1 59 ? 32.256 9.152 -26.243 1.00 45.22 55 ALA F O 1
ATOM 6099 N N . GLN F 1 60 ? 30.565 8.202 -25.112 1.00 43.20 56 GLN F N 1
ATOM 6100 C CA . GLN F 1 60 ? 30.893 6.834 -25.530 1.00 42.39 56 GLN F CA 1
ATOM 6101 C C . GLN F 1 60 ? 30.457 6.492 -26.965 1.00 40.49 56 GLN F C 1
ATOM 6102 O O . GLN F 1 60 ? 30.852 5.447 -27.482 1.00 39.30 56 GLN F O 1
ATOM 6104 N N . MET F 1 61 ? 29.653 7.339 -27.610 1.00 39.42 57 MET F N 1
ATOM 6105 C CA . MET F 1 61 ? 29.263 7.076 -29.008 1.00 38.33 57 MET F CA 1
ATOM 6106 C C . MET F 1 61 ? 30.479 7.030 -29.952 1.00 37.38 57 MET F C 1
ATOM 6107 O O . MET F 1 61 ? 31.262 7.989 -30.044 1.00 37.12 57 MET F O 1
ATOM 6112 N N . ARG F 1 62 ? 30.625 5.930 -30.674 1.00 33.69 58 ARG F N 1
ATOM 6113 C CA . ARG F 1 62 ? 31.712 5.807 -31.603 1.00 34.00 58 ARG F CA 1
ATOM 6114 C C . ARG F 1 62 ? 31.301 6.356 -33.004 1.00 33.70 58 ARG F C 1
ATOM 6115 O O . ARG F 1 62 ? 30.213 6.061 -33.539 1.00 31.68 58 ARG F O 1
ATOM 6117 N N . VAL F 1 63 ? 32.150 7.210 -33.562 1.00 34.52 59 VAL F N 1
ATOM 6118 C CA . VAL F 1 63 ? 31.985 7.722 -34.906 1.00 34.93 59 VAL F CA 1
ATOM 6119 C C . VAL F 1 63 ? 33.102 7.111 -35.750 1.00 36.53 59 VAL F C 1
ATOM 6120 O O . VAL F 1 63 ? 34.268 7.110 -35.348 1.00 36.96 59 VAL F O 1
ATOM 6124 N N . HIS F 1 64 ? 32.729 6.591 -36.914 1.00 36.17 60 HIS F N 1
ATOM 6125 C CA . HIS F 1 64 ? 33.629 5.877 -37.792 1.00 36.49 60 HIS F CA 1
ATOM 6126 C C . HIS F 1 64 ? 33.685 6.579 -39.143 1.00 37.82 60 HIS F C 1
ATOM 6127 O O . HIS F 1 64 ? 32.665 7.069 -39.616 1.00 37.10 60 HIS F O 1
ATOM 6134 N N . ARG F 1 65 ? 34.868 6.580 -39.765 1.00 39.78 61 ARG F N 1
ATOM 6135 C CA . ARG F 1 65 ? 35.114 7.260 -41.043 1.00 41.72 61 ARG F CA 1
ATOM 6136 C C . ARG F 1 65 ? 34.311 6.675 -42.202 1.00 42.38 61 ARG F C 1
ATOM 6137 O O . ARG F 1 65 ? 33.828 7.410 -43.059 1.00 44.49 61 ARG F O 1
ATOM 6139 N N . ASP F 1 66 ? 34.162 5.353 -42.220 1.00 42.08 62 ASP F N 1
ATOM 6140 C CA . ASP F 1 66 ? 33.418 4.660 -43.275 1.00 42.55 62 ASP F CA 1
ATOM 6141 C C . ASP F 1 66 ? 33.112 3.234 -42.844 1.00 40.87 62 ASP F C 1
ATOM 6142 O O . ASP F 1 66 ? 33.616 2.763 -41.824 1.00 39.96 62 ASP F O 1
ATOM 6147 N N . TRP F 1 67 ? 32.330 2.521 -43.639 1.00 39.93 63 TRP F N 1
ATOM 6148 C CA . TRP F 1 67 ? 31.945 1.175 -43.239 1.00 38.73 63 TRP F CA 1
ATOM 6149 C C . TRP F 1 67 ? 33.165 0.301 -42.932 1.00 39.17 63 TRP F C 1
ATOM 6150 O O . TRP F 1 67 ? 33.162 -0.430 -41.956 1.00 36.45 63 TRP F O 1
ATOM 6161 N N . ASP F 1 68 ? 34.220 0.397 -43.746 1.00 42.19 64 ASP F N 1
ATOM 6162 C CA . ASP F 1 68 ? 35.356 -0.509 -43.617 1.00 42.23 64 ASP F CA 1
ATOM 6163 C C . ASP F 1 68 ? 36.111 -0.249 -42.328 1.00 41.46 64 ASP F C 1
ATOM 6164 O O . ASP F 1 68 ? 36.540 -1.180 -41.645 1.00 42.10 64 ASP F O 1
ATOM 6169 N N . ALA F 1 69 ? 36.244 1.015 -41.958 1.00 40.74 65 ALA F N 1
ATOM 6170 C CA . ALA F 1 69 ? 36.964 1.366 -40.747 1.00 39.67 65 ALA F CA 1
ATOM 6171 C C . ALA F 1 69 ? 36.210 0.909 -39.515 1.00 37.75 65 ALA F C 1
ATOM 6172 O O . ALA F 1 69 ? 36.801 0.625 -38.479 1.00 36.17 65 ALA F O 1
ATOM 6174 N N . PHE F 1 70 ? 34.884 0.860 -39.630 1.00 36.68 66 PHE F N 1
ATOM 6175 C CA . PHE F 1 70 ? 34.051 0.346 -38.559 1.00 35.63 66 PHE F CA 1
ATOM 6176 C C . PHE F 1 70 ? 34.282 -1.148 -38.384 1.00 35.53 66 PHE F C 1
ATOM 6177 O O . PHE F 1 70 ? 34.469 -1.603 -37.282 1.00 36.21 66 PHE F O 1
ATOM 6185 N N . VAL F 1 71 ? 34.279 -1.908 -39.468 1.00 35.96 67 VAL F N 1
ATOM 6186 C CA . VAL F 1 71 ? 34.479 -3.363 -39.365 1.00 36.43 67 VAL F CA 1
ATOM 6187 C C . VAL F 1 71 ? 35.821 -3.655 -38.716 1.00 37.35 67 VAL F C 1
ATOM 6188 O O . VAL F 1 71 ? 35.906 -4.466 -37.790 1.00 35.62 67 VAL F O 1
ATOM 6192 N N . ALA F 1 72 ? 36.858 -2.978 -39.225 1.00 38.89 68 ALA F N 1
ATOM 6193 C CA . ALA F 1 72 ? 38.236 -3.111 -38.727 1.00 40.10 68 ALA F CA 1
ATOM 6194 C C . ALA F 1 72 ? 38.356 -2.785 -37.234 1.00 40.41 68 ALA F C 1
ATOM 6195 O O . ALA F 1 72 ? 38.924 -3.554 -36.467 1.00 41.34 68 ALA F O 1
ATOM 6197 N N . ALA F 1 73 ? 37.797 -1.647 -36.836 1.00 40.07 69 ALA F N 1
ATOM 6198 C CA . ALA F 1 73 ? 37.862 -1.188 -35.461 1.00 41.08 69 ALA F CA 1
ATOM 6199 C C . ALA F 1 73 ? 37.072 -2.088 -34.508 1.00 40.89 69 ALA F C 1
ATOM 6200 O O . ALA F 1 73 ? 37.516 -2.358 -33.393 1.00 42.24 69 ALA F O 1
ATOM 6202 N N . GLU F 1 74 ? 35.907 -2.554 -34.948 1.00 39.17 70 GLU F N 1
ATOM 6203 C CA . GLU F 1 74 ? 34.986 -3.244 -34.055 1.00 38.72 70 GLU F CA 1
ATOM 6204 C C . GLU F 1 74 ? 34.885 -4.758 -34.251 1.00 37.11 70 GLU F C 1
ATOM 6205 O O . GLU F 1 74 ? 34.388 -5.453 -33.370 1.00 36.26 70 GLU F O 1
ATOM 6211 N N . ALA F 1 75 ? 35.337 -5.263 -35.394 1.00 37.52 71 ALA F N 1
ATOM 6212 C CA . ALA F 1 75 ? 35.298 -6.710 -35.690 1.00 36.77 71 ALA F CA 1
ATOM 6213 C C . ALA F 1 75 ? 33.968 -7.351 -35.289 1.00 35.00 71 ALA F C 1
ATOM 6214 O O . ALA F 1 75 ? 33.949 -8.338 -34.550 1.00 34.08 71 ALA F O 1
ATOM 6216 N N . PRO F 1 76 ? 32.844 -6.804 -35.797 1.00 34.15 72 PRO F N 1
ATOM 6217 C CA . PRO F 1 76 ? 31.560 -7.403 -35.439 1.00 32.25 72 PRO F CA 1
ATOM 6218 C C . PRO F 1 76 ? 31.438 -8.820 -35.976 1.00 31.23 72 PRO F C 1
ATOM 6219 O O . PRO F 1 76 ? 31.876 -9.091 -37.066 1.00 31.89 72 PRO F O 1
ATOM 6223 N N . ASP F 1 77 ? 30.819 -9.716 -35.226 1.00 30.11 73 ASP F N 1
ATOM 6224 C CA . ASP F 1 77 ? 30.537 -11.043 -35.762 1.00 29.73 73 ASP F CA 1
ATOM 6225 C C . ASP F 1 77 ? 29.421 -10.947 -36.799 1.00 28.88 73 ASP F C 1
ATOM 6226 O O . ASP F 1 77 ? 28.308 -10.573 -36.436 1.00 28.80 73 ASP F O 1
ATOM 6231 N N . PRO F 1 78 ? 29.708 -11.261 -38.088 1.00 29.76 74 PRO F N 1
ATOM 6232 C CA . PRO F 1 78 ? 28.705 -11.191 -39.178 1.00 29.17 74 PRO F CA 1
ATOM 6233 C C . PRO F 1 78 ? 27.419 -11.986 -38.922 1.00 28.78 74 PRO F C 1
ATOM 6234 O O . PRO F 1 78 ? 26.326 -11.597 -39.369 1.00 29.40 74 PRO F O 1
ATOM 6238 N N . ALA F 1 79 ? 27.544 -13.088 -38.199 1.00 29.02 75 ALA F N 1
ATOM 6239 C CA . ALA F 1 79 ? 26.383 -13.875 -37.811 1.00 27.78 75 ALA F CA 1
ATOM 6240 C C . ALA F 1 79 ? 25.532 -13.178 -36.724 1.00 26.00 75 ALA F C 1
ATOM 6241 O O . ALA F 1 79 ? 24.397 -13.600 -36.447 1.00 26.18 75 ALA F O 1
ATOM 6243 N N . ARG F 1 80 ? 26.076 -12.147 -36.083 1.00 24.77 76 ARG F N 1
ATOM 6244 C CA . ARG F 1 80 ? 25.338 -11.411 -35.034 1.00 23.46 76 ARG F CA 1
ATOM 6245 C C . ARG F 1 80 ? 25.052 -9.965 -35.428 1.00 22.62 76 ARG F C 1
ATOM 6246 O O . ARG F 1 80 ? 24.673 -9.158 -34.591 1.00 22.12 76 ARG F O 1
ATOM 6254 N N . MET F 1 81 ? 25.201 -9.659 -36.713 1.00 23.28 77 MET F N 1
ATOM 6255 C CA . MET F 1 81 ? 24.958 -8.322 -37.246 1.00 23.70 77 MET F CA 1
ATOM 6256 C C . MET F 1 81 ? 23.757 -8.372 -38.174 1.00 22.66 77 MET F C 1
ATOM 6257 O O . MET F 1 81 ? 23.751 -9.120 -39.124 1.00 23.52 77 MET F O 1
ATOM 6262 N N . PHE F 1 82 ? 22.774 -7.520 -37.916 1.00 21.34 78 PHE F N 1
ATOM 6263 C CA . PHE F 1 82 ? 21.520 -7.521 -38.625 1.00 20.90 78 PHE F CA 1
ATOM 6264 C C . PHE F 1 82 ? 21.279 -6.177 -39.299 1.00 21.05 78 PHE F C 1
ATOM 6265 O O . PHE F 1 82 ? 21.497 -5.106 -38.679 1.00 20.64 78 PHE F O 1
ATOM 6273 N N . ALA F 1 83 ? 20.845 -6.257 -40.569 1.00 20.84 79 ALA F N 1
ATOM 6274 C CA . ALA F 1 83 ? 20.656 -5.125 -41.449 1.00 21.36 79 ALA F CA 1
ATOM 6275 C C . ALA F 1 83 ? 19.148 -4.887 -41.681 1.00 21.31 79 ALA F C 1
ATOM 6276 O O . ALA F 1 83 ? 18.390 -5.828 -42.004 1.00 20.12 79 ALA F O 1
ATOM 6278 N N . PHE F 1 84 ? 18.709 -3.639 -41.531 1.00 21.46 80 PHE F N 1
ATOM 6279 C CA . PHE F 1 84 ? 17.286 -3.360 -41.706 1.00 22.60 80 PHE F CA 1
ATOM 6280 C C . PHE F 1 84 ? 17.013 -2.933 -43.122 1.00 23.88 80 PHE F C 1
ATOM 6281 O O . PHE F 1 84 ? 17.402 -1.851 -43.533 1.00 26.36 80 PHE F O 1
ATOM 6289 N N . THR F 1 85 ? 16.349 -3.809 -43.859 1.00 24.59 81 THR F N 1
ATOM 6290 C CA . THR F 1 85 ? 16.047 -3.576 -45.256 1.00 26.49 81 THR F CA 1
ATOM 6291 C C . THR F 1 85 ? 14.800 -4.377 -45.601 1.00 27.41 81 THR F C 1
ATOM 6292 O O . THR F 1 85 ? 14.511 -5.410 -44.982 1.00 26.89 81 THR F O 1
ATOM 6296 N N . THR F 1 86 ? 14.066 -3.921 -46.609 1.00 29.44 82 THR F N 1
ATOM 6297 C CA . THR F 1 86 ? 12.981 -4.720 -47.159 1.00 30.66 82 THR F CA 1
ATOM 6298 C C . THR F 1 86 ? 13.486 -5.760 -48.155 1.00 30.48 82 THR F C 1
ATOM 6299 O O . THR F 1 86 ? 12.726 -6.642 -48.536 1.00 31.86 82 THR F O 1
ATOM 6303 N N . ARG F 1 87 ? 14.755 -5.691 -48.570 1.00 29.74 83 ARG F N 1
ATOM 6304 C CA . ARG F 1 87 ? 15.207 -6.545 -49.679 1.00 29.50 83 ARG F CA 1
ATOM 6305 C C . ARG F 1 87 ? 15.804 -7.888 -49.234 1.00 28.71 83 ARG F C 1
ATOM 6306 O O . ARG F 1 87 ? 16.917 -7.947 -48.727 1.00 29.69 83 ARG F O 1
ATOM 6314 N N . GLY F 1 88 ? 15.060 -8.964 -49.456 1.00 28.09 84 GLY F N 1
ATOM 6315 C CA . GLY F 1 88 ? 15.514 -10.315 -49.115 1.00 27.18 84 GLY F CA 1
ATOM 6316 C C . GLY F 1 88 ? 15.542 -10.546 -47.613 1.00 25.56 84 GLY F C 1
ATOM 6317 O O . GLY F 1 88 ? 16.311 -11.358 -47.109 1.00 25.52 84 GLY F O 1
ATOM 6318 N N . SER F 1 89 ? 14.701 -9.835 -46.888 1.00 24.92 85 SER F N 1
ATOM 6319 C CA . SER F 1 89 ? 14.739 -9.862 -45.425 1.00 24.07 85 SER F CA 1
ATOM 6320 C C . SER F 1 89 ? 13.604 -10.710 -44.860 1.00 24.45 85 SER F C 1
ATOM 6321 O O . SER F 1 89 ? 12.616 -10.973 -45.533 1.00 25.02 85 SER F O 1
ATOM 6324 N N . GLY F 1 90 ? 13.750 -11.103 -43.604 1.00 25.00 86 GLY F N 1
ATOM 6325 C CA . GLY F 1 90 ? 12.673 -11.724 -42.834 1.00 25.28 86 GLY F CA 1
ATOM 6326 C C . GLY F 1 90 ? 12.168 -10.758 -41.769 1.00 25.47 86 GLY F C 1
ATOM 6327 O O . GLY F 1 90 ? 12.714 -9.636 -41.562 1.00 24.12 86 GLY F O 1
ATOM 6328 N N . ARG F 1 91 ? 11.110 -11.168 -41.098 1.00 24.98 87 ARG F N 1
ATOM 6329 C CA . ARG F 1 91 ? 10.598 -10.412 -39.966 1.00 26.01 87 ARG F CA 1
ATOM 6330 C C . ARG F 1 91 ? 11.608 -10.386 -38.816 1.00 23.48 87 ARG F C 1
ATOM 6331 O O . ARG F 1 91 ? 12.138 -11.451 -38.427 1.00 22.80 87 ARG F O 1
ATOM 6339 N N . PHE F 1 92 ? 11.845 -9.188 -38.272 1.00 21.08 88 PHE F N 1
ATOM 6340 C CA . PHE F 1 92 ? 12.792 -8.968 -37.189 1.00 20.67 88 PHE F CA 1
ATOM 6341 C C . PHE F 1 92 ? 12.498 -9.963 -36.061 1.00 19.69 88 PHE F C 1
ATOM 6342 O O . PHE F 1 92 ? 13.388 -10.684 -35.585 1.00 18.45 88 PHE F O 1
ATOM 6350 N N . HIS F 1 93 ? 11.221 -10.046 -35.723 1.00 19.35 89 HIS F N 1
ATOM 6351 C CA . HIS F 1 93 ? 10.749 -10.818 -34.563 1.00 20.04 89 HIS F CA 1
ATOM 6352 C C . HIS F 1 93 ? 10.888 -12.326 -34.707 1.00 20.58 89 HIS F C 1
ATOM 6353 O O . HIS F 1 93 ? 10.798 -13.019 -33.695 1.00 19.96 89 HIS F O 1
ATOM 6360 N N . ASP F 1 94 ? 11.190 -12.815 -35.910 1.00 20.62 90 ASP F N 1
ATOM 6361 C CA . ASP F 1 94 ? 11.459 -14.239 -36.113 1.00 22.21 90 ASP F CA 1
ATOM 6362 C C . ASP F 1 94 ? 12.851 -14.662 -35.574 1.00 21.17 90 ASP F C 1
ATOM 6363 O O . ASP F 1 94 ? 13.052 -15.831 -35.277 1.00 22.62 90 ASP F O 1
ATOM 6368 N N . ARG F 1 95 ? 13.807 -13.744 -35.440 1.00 20.05 91 ARG F N 1
ATOM 6369 C CA . ARG F 1 95 ? 15.174 -14.125 -34.978 1.00 19.46 91 ARG F CA 1
ATOM 6370 C C . ARG F 1 95 ? 15.330 -14.076 -33.472 1.00 19.00 91 ARG F C 1
ATOM 6371 O O . ARG F 1 95 ? 14.740 -13.199 -32.789 1.00 18.07 91 ARG F O 1
ATOM 6379 N N . ALA F 1 96 ? 16.148 -15.016 -32.971 1.00 18.40 92 ALA F N 1
ATOM 6380 C CA . ALA F 1 96 ? 16.633 -15.022 -31.585 1.00 18.65 92 ALA F CA 1
ATOM 6381 C C . ALA F 1 96 ? 17.912 -14.159 -31.475 1.00 18.30 92 ALA F C 1
ATOM 6382 O O . ALA F 1 96 ? 18.931 -14.436 -32.105 1.00 18.52 92 ALA F O 1
ATOM 6384 N N . PHE F 1 97 ? 17.834 -13.098 -30.715 1.00 18.34 93 PHE F N 1
ATOM 6385 C CA . PHE F 1 97 ? 18.948 -12.189 -30.560 1.00 19.05 93 PHE F CA 1
ATOM 6386 C C . PHE F 1 97 ? 19.666 -12.492 -29.288 1.00 20.60 93 PHE F C 1
ATOM 6387 O O . PHE F 1 97 ? 19.071 -13.032 -28.383 1.00 21.47 93 PHE F O 1
ATOM 6395 N N . GLU F 1 98 ? 20.940 -12.102 -29.245 1.00 21.89 94 GLU F N 1
ATOM 6396 C CA . GLU F 1 98 ? 21.844 -12.434 -28.140 1.00 23.64 94 GLU F CA 1
ATOM 6397 C C . GLU F 1 98 ? 22.505 -11.137 -27.677 1.00 23.18 94 GLU F C 1
ATOM 6398 O O . GLU F 1 98 ? 22.688 -10.219 -28.466 1.00 22.27 94 GLU F O 1
ATOM 6404 N N . PRO F 1 99 ? 22.902 -11.074 -26.413 1.00 23.87 95 PRO F N 1
ATOM 6405 C CA . PRO F 1 99 ? 23.681 -9.936 -25.968 1.00 24.30 95 PRO F CA 1
ATOM 6406 C C . PRO F 1 99 ? 24.915 -9.679 -26.851 1.00 22.59 95 PRO F C 1
ATOM 6407 O O . PRO F 1 99 ? 25.566 -10.608 -27.306 1.00 22.01 95 PRO F O 1
ATOM 6411 N N . GLY F 1 100 ? 25.200 -8.411 -27.100 1.00 21.62 96 GLY F N 1
ATOM 6412 C CA . GLY F 1 100 ? 26.267 -8.034 -27.994 1.00 21.46 96 GLY F CA 1
ATOM 6413 C C . GLY F 1 100 ? 25.905 -7.960 -29.461 1.00 20.83 96 GLY F C 1
ATOM 6414 O O . GLY F 1 100 ? 26.788 -7.662 -30.268 1.00 21.31 96 GLY F O 1
ATOM 6415 N N . ASP F 1 101 ? 24.626 -8.170 -29.833 1.00 19.97 97 ASP F N 1
ATOM 6416 C CA . ASP F 1 101 ? 24.241 -8.122 -31.254 1.00 20.14 97 ASP F CA 1
ATOM 6417 C C . ASP F 1 101 ? 24.349 -6.723 -31.838 1.00 19.57 97 ASP F C 1
ATOM 6418 O O . ASP F 1 101 ? 24.328 -5.733 -31.097 1.00 20.08 97 ASP F O 1
ATOM 6423 N N . TRP F 1 102 ? 24.411 -6.652 -33.165 1.00 19.17 98 TRP F N 1
ATOM 6424 C CA . TRP F 1 102 ? 24.546 -5.403 -33.877 1.00 19.23 98 TRP F CA 1
ATOM 6425 C C . TRP F 1 102 ? 23.329 -5.206 -34.767 1.00 18.91 98 TRP F C 1
ATOM 6426 O O . TRP F 1 102 ? 22.932 -6.126 -35.488 1.00 19.97 98 TRP F O 1
ATOM 6437 N N . PHE F 1 103 ? 22.758 -4.019 -34.724 1.00 18.36 99 PHE F N 1
ATOM 6438 C CA . PHE F 1 103 ? 21.550 -3.676 -35.494 1.00 18.82 99 PHE F CA 1
ATOM 6439 C C . PHE F 1 103 ? 21.871 -2.446 -36.296 1.00 18.58 99 PHE F C 1
ATOM 6440 O O . PHE F 1 103 ? 22.163 -1.409 -35.720 1.00 17.88 99 PHE F O 1
ATOM 6448 N N . VAL F 1 104 ? 21.841 -2.609 -37.626 1.00 19.40 100 VAL F N 1
ATOM 6449 C CA . VAL F 1 104 ? 22.401 -1.670 -38.561 1.00 20.35 100 VAL F CA 1
ATOM 6450 C C . VAL F 1 104 ? 21.273 -1.056 -39.393 1.00 21.07 100 VAL F C 1
ATOM 6451 O O . VAL F 1 104 ? 20.511 -1.784 -40.014 1.00 20.19 100 VAL F O 1
ATOM 6455 N N . PHE F 1 105 ? 21.206 0.280 -39.382 1.00 21.24 101 PHE F N 1
ATOM 6456 C CA . PHE F 1 105 ? 20.122 1.053 -39.933 1.00 21.97 101 PHE F CA 1
ATOM 6457 C C . PHE F 1 105 ? 20.674 2.072 -40.924 1.00 23.66 101 PHE F C 1
ATOM 6458 O O . PHE F 1 105 ? 21.692 2.701 -40.672 1.00 23.72 101 PHE F O 1
ATOM 6466 N N . GLY F 1 106 ? 19.964 2.268 -42.029 1.00 24.98 102 GLY F N 1
ATOM 6467 C CA . GLY F 1 106 ? 20.306 3.321 -42.978 1.00 26.55 102 GLY F CA 1
ATOM 6468 C C . GLY F 1 106 ? 19.645 4.631 -42.592 1.00 27.93 102 GLY F C 1
ATOM 6469 O O . GLY F 1 106 ? 18.971 4.714 -41.593 1.00 27.54 102 GLY F O 1
ATOM 6470 N N . ALA F 1 107 ? 19.837 5.664 -43.391 1.00 32.18 103 ALA F N 1
ATOM 6471 C CA . ALA F 1 107 ? 19.170 6.944 -43.169 1.00 35.28 103 ALA F CA 1
ATOM 6472 C C . ALA F 1 107 ? 17.682 6.770 -43.406 1.00 36.75 103 ALA F C 1
ATOM 6473 O O . ALA F 1 107 ? 17.289 5.963 -44.225 1.00 36.76 103 ALA F O 1
ATOM 6475 N N . GLU F 1 108 ? 16.857 7.517 -42.691 1.00 40.18 104 GLU F N 1
ATOM 6476 C CA . GLU F 1 108 ? 15.410 7.365 -42.794 1.00 43.63 104 GLU F CA 1
ATOM 6477 C C . GLU F 1 108 ? 14.888 7.525 -44.237 1.00 47.13 104 GLU F C 1
ATOM 6478 O O . GLU F 1 108 ? 14.033 6.754 -44.662 1.00 49.42 104 GLU F O 1
ATOM 6484 N N . THR F 1 109 ? 15.408 8.491 -44.998 1.00 49.20 105 THR F N 1
ATOM 6485 C CA . THR F 1 109 ? 14.966 8.669 -46.391 1.00 51.67 105 THR F CA 1
ATOM 6486 C C . THR F 1 109 ? 15.541 7.592 -47.329 1.00 50.49 105 THR F C 1
ATOM 6487 O O . THR F 1 109 ? 14.815 7.053 -48.167 1.00 50.72 105 THR F O 1
ATOM 6491 N N . ARG F 1 110 ? 16.836 7.295 -47.185 1.00 46.18 106 ARG F N 1
ATOM 6492 C CA . ARG F 1 110 ? 17.577 6.489 -48.167 1.00 43.39 106 ARG F CA 1
ATOM 6493 C C . ARG F 1 110 ? 17.639 4.975 -47.856 1.00 39.51 106 ARG F C 1
ATOM 6494 O O . ARG F 1 110 ? 17.847 4.167 -48.749 1.00 39.46 106 ARG F O 1
ATOM 6496 N N . GLY F 1 111 ? 17.504 4.595 -46.596 1.00 35.83 107 GLY F N 1
ATOM 6497 C CA . GLY F 1 111 ? 17.761 3.202 -46.202 1.00 33.81 107 GLY F CA 1
ATOM 6498 C C . GLY F 1 111 ? 19.212 2.852 -46.491 1.00 31.86 107 GLY F C 1
ATOM 6499 O O . GLY F 1 111 ? 20.010 3.718 -46.828 1.00 31.54 107 GLY F O 1
ATOM 6500 N N . LEU F 1 112 ? 19.554 1.584 -46.348 1.00 29.37 108 LEU F N 1
ATOM 6501 C CA . LEU F 1 112 ? 20.920 1.138 -46.467 1.00 29.12 108 LEU F CA 1
ATOM 6502 C C . LEU F 1 112 ? 21.333 1.106 -47.926 1.00 30.11 108 LEU F C 1
ATOM 6503 O O . LEU F 1 112 ? 20.535 0.771 -48.776 1.00 31.25 108 LEU F O 1
ATOM 6508 N N . ALA F 1 113 ? 22.583 1.442 -48.212 1.00 31.10 109 ALA F N 1
ATOM 6509 C CA . ALA F 1 113 ? 23.114 1.327 -49.560 1.00 32.24 109 ALA F CA 1
ATOM 6510 C C . ALA F 1 113 ? 23.003 -0.132 -50.073 1.00 32.69 109 ALA F C 1
ATOM 6511 O O . ALA F 1 113 ? 23.323 -1.088 -49.354 1.00 31.99 109 ALA F O 1
ATOM 6513 N N . PRO F 1 114 ? 22.572 -0.310 -51.329 1.00 34.59 110 PRO F N 1
ATOM 6514 C CA . PRO F 1 114 ? 22.503 -1.670 -51.882 1.00 34.42 110 PRO F CA 1
ATOM 6515 C C . PRO F 1 114 ? 23.796 -2.485 -51.706 1.00 34.34 110 PRO F C 1
ATOM 6516 O O . PRO F 1 114 ? 23.711 -3.677 -51.386 1.00 35.16 110 PRO F O 1
ATOM 6520 N N . ALA F 1 115 ? 24.961 -1.856 -51.884 1.00 33.85 111 ALA F N 1
ATOM 6521 C CA . ALA F 1 115 ? 26.240 -2.538 -51.683 1.00 33.53 111 ALA F CA 1
ATOM 6522 C C . ALA F 1 115 ? 26.475 -2.910 -50.213 1.00 32.47 111 ALA F C 1
ATOM 6523 O O . ALA F 1 115 ? 27.224 -3.824 -49.897 1.00 33.16 111 ALA F O 1
ATOM 6525 N N . LEU F 1 116 ? 25.845 -2.212 -49.288 1.00 31.15 112 LEU F N 1
ATOM 6526 C CA . LEU F 1 116 ? 26.053 -2.576 -47.913 1.00 30.65 112 LEU F CA 1
ATOM 6527 C C . LEU F 1 116 ? 25.123 -3.737 -47.622 1.00 29.27 112 LEU F C 1
ATOM 6528 O O . LEU F 1 116 ? 25.523 -4.707 -47.005 1.00 28.95 112 LEU F O 1
ATOM 6533 N N . VAL F 1 117 ? 23.892 -3.652 -48.115 1.00 29.05 113 VAL F N 1
ATOM 6534 C CA . VAL F 1 117 ? 22.930 -4.755 -47.987 1.00 27.83 113 VAL F CA 1
ATOM 6535 C C . VAL F 1 117 ? 23.478 -6.076 -48.589 1.00 28.73 113 VAL F C 1
ATOM 6536 O O . VAL F 1 117 ? 23.252 -7.154 -48.016 1.00 28.38 113 VAL F O 1
ATOM 6540 N N . ASP F 1 118 ? 24.219 -5.992 -49.698 1.00 29.89 114 ASP F N 1
ATOM 6541 C CA . ASP F 1 118 ? 24.839 -7.187 -50.321 1.00 31.65 114 ASP F CA 1
ATOM 6542 C C . ASP F 1 118 ? 25.879 -7.864 -49.432 1.00 32.36 114 ASP F C 1
ATOM 6543 O O . ASP F 1 118 ? 26.192 -9.014 -49.652 1.00 32.97 114 ASP F O 1
ATOM 6548 N N . ARG F 1 119 ? 26.406 -7.165 -48.431 1.00 33.06 115 ARG F N 1
ATOM 6549 C CA . ARG F 1 119 ? 27.360 -7.769 -47.505 1.00 34.07 115 ARG F CA 1
ATOM 6550 C C . ARG F 1 119 ? 26.677 -8.608 -46.444 1.00 32.16 115 ARG F C 1
ATOM 6551 O O . ARG F 1 119 ? 27.345 -9.292 -45.686 1.00 33.37 115 ARG F O 1
ATOM 6559 N N . PHE F 1 120 ? 25.351 -8.559 -46.396 1.00 30.05 116 PHE F N 1
ATOM 6560 C CA . PHE F 1 120 ? 24.570 -9.328 -45.431 1.00 27.96 116 PHE F CA 1
ATOM 6561 C C . PHE F 1 120 ? 23.915 -10.545 -46.065 1.00 28.70 116 PHE F C 1
ATOM 6562 O O . PHE F 1 120 ? 23.225 -10.441 -47.107 1.00 29.35 116 PHE F O 1
ATOM 6570 N N . ALA F 1 121 ? 24.108 -11.697 -45.424 1.00 27.62 117 ALA F N 1
ATOM 6571 C CA . ALA F 1 121 ? 23.364 -12.879 -45.768 1.00 27.43 117 ALA F CA 1
ATOM 6572 C C . ALA F 1 121 ? 21.873 -12.669 -45.473 1.00 26.80 117 ALA F C 1
ATOM 6573 O O . ALA F 1 121 ? 21.526 -11.969 -44.500 1.00 25.42 117 ALA F O 1
ATOM 6575 N N . PRO F 1 122 ? 20.995 -13.336 -46.247 1.00 27.15 118 PRO F N 1
ATOM 6576 C CA . PRO F 1 122 ? 19.550 -13.119 -46.124 1.00 27.68 118 PRO F CA 1
ATOM 6577 C C . PRO F 1 122 ? 18.999 -13.235 -44.705 1.00 27.51 118 PRO F C 1
ATOM 6578 O O . PRO F 1 122 ? 18.096 -12.499 -44.336 1.00 26.58 118 PRO F O 1
ATOM 6582 N N . GLU F 1 123 ? 19.515 -14.187 -43.935 1.00 29.74 119 GLU F N 1
ATOM 6583 C CA . GLU F 1 123 ? 19.014 -14.434 -42.576 1.00 30.23 119 GLU F CA 1
ATOM 6584 C C . GLU F 1 123 ? 19.465 -13.353 -41.595 1.00 27.67 119 GLU F C 1
ATOM 6585 O O . GLU F 1 123 ? 18.949 -13.260 -40.491 1.00 27.76 119 GLU F O 1
ATOM 6591 N N . GLN F 1 124 ? 20.420 -12.524 -42.015 1.00 27.16 120 GLN F N 1
ATOM 6592 C CA . GLN F 1 124 ? 20.864 -11.353 -41.279 1.00 24.72 120 GLN F CA 1
ATOM 6593 C C . GLN F 1 124 ? 20.113 -10.092 -41.713 1.00 23.77 120 GLN F C 1
ATOM 6594 O O . GLN F 1 124 ? 20.410 -8.993 -41.222 1.00 22.93 120 GLN F O 1
ATOM 6600 N N . ARG F 1 125 ? 19.145 -10.250 -42.613 1.00 23.37 121 ARG F N 1
ATOM 6601 C CA . ARG F 1 125 ? 18.350 -9.127 -43.115 1.00 23.09 121 ARG F CA 1
ATOM 6602 C C . ARG F 1 125 ? 16.956 -9.163 -42.478 1.00 22.31 121 ARG F C 1
ATOM 6603 O O . ARG F 1 125 ? 16.263 -10.169 -42.524 1.00 23.24 121 ARG F O 1
ATOM 6611 N N . VAL F 1 126 ? 16.546 -8.056 -41.888 1.00 21.57 122 VAL F N 1
ATOM 6612 C CA . VAL F 1 126 ? 15.377 -8.031 -41.021 1.00 21.44 122 VAL F CA 1
ATOM 6613 C C . VAL F 1 126 ? 14.542 -6.790 -41.305 1.00 21.07 122 VAL F C 1
ATOM 6614 O O . VAL F 1 126 ? 15.083 -5.813 -41.768 1.00 20.31 122 VAL F O 1
ATOM 6618 N N . ARG F 1 127 ? 13.243 -6.851 -41.023 1.00 21.39 123 ARG F N 1
ATOM 6619 C CA . ARG F 1 127 ? 12.347 -5.688 -41.119 1.00 22.79 123 ARG F CA 1
ATOM 6620 C C . ARG F 1 127 ? 11.236 -5.882 -40.134 1.00 22.06 123 ARG F C 1
ATOM 6621 O O . ARG F 1 127 ? 10.858 -7.030 -39.839 1.00 21.37 123 ARG F O 1
ATOM 6629 N N . LEU F 1 128 ? 10.700 -4.767 -39.646 1.00 20.87 124 LEU F N 1
ATOM 6630 C CA . LEU F 1 128 ? 9.624 -4.808 -38.699 1.00 20.99 124 LEU F CA 1
ATOM 6631 C C . LEU F 1 128 ? 8.354 -5.167 -39.434 1.00 21.81 124 LEU F C 1
ATOM 6632 O O . LEU F 1 128 ? 8.177 -4.798 -40.587 1.00 22.05 124 LEU F O 1
ATOM 6637 N N . PRO F 1 129 ? 7.442 -5.880 -38.756 1.00 22.31 125 PRO F N 1
ATOM 6638 C CA . PRO F 1 129 ? 6.159 -6.152 -39.407 1.00 23.20 125 PRO F CA 1
ATOM 6639 C C . PRO F 1 129 ? 5.340 -4.865 -39.578 1.00 24.47 125 PRO F C 1
ATOM 6640 O O . PRO F 1 129 ? 5.493 -3.915 -38.816 1.00 21.97 125 PRO F O 1
ATOM 6644 N N . MET F 1 130 ? 4.471 -4.852 -40.578 1.00 27.46 126 MET F N 1
ATOM 6645 C CA . MET F 1 130 ? 3.558 -3.727 -40.761 1.00 31.65 126 MET F CA 1
ATOM 6646 C C . MET F 1 130 ? 2.321 -4.168 -41.518 1.00 32.96 126 MET F C 1
ATOM 6647 O O . MET F 1 130 ? 2.361 -5.136 -42.282 1.00 33.57 126 MET F O 1
ATOM 6652 N N . ARG F 1 131 ? 1.223 -3.454 -41.319 1.00 34.24 127 ARG F N 1
ATOM 6653 C CA . ARG F 1 131 ? 0.054 -3.698 -42.130 1.00 36.87 127 ARG F CA 1
ATOM 6654 C C . ARG F 1 131 ? 0.357 -3.209 -43.544 1.00 37.32 127 ARG F C 1
ATOM 6655 O O . ARG F 1 131 ? 1.058 -2.209 -43.700 1.00 35.85 127 ARG F O 1
ATOM 6663 N N . PRO F 1 132 ? -0.123 -3.943 -44.569 1.00 39.71 128 PRO F N 1
ATOM 6664 C CA . PRO F 1 132 ? 0.138 -3.544 -45.958 1.00 41.00 128 PRO F CA 1
ATOM 6665 C C . PRO F 1 132 ? -0.509 -2.220 -46.284 1.00 43.03 128 PRO F C 1
ATOM 6666 O O . PRO F 1 132 ? -1.642 -1.947 -45.851 1.00 45.25 128 PRO F O 1
ATOM 6670 N N . GLY F 1 133 ? 0.212 -1.402 -47.032 1.00 44.55 129 GLY F N 1
ATOM 6671 C CA . GLY F 1 133 ? -0.310 -0.139 -47.527 1.00 47.82 129 GLY F CA 1
ATOM 6672 C C . GLY F 1 133 ? 0.081 1.036 -46.652 1.00 48.56 129 GLY F C 1
ATOM 6673 O O . GLY F 1 133 ? -0.543 2.106 -46.724 1.00 51.86 129 GLY F O 1
ATOM 6674 N N . ASN F 1 134 ? 1.122 0.844 -45.843 1.00 45.97 130 ASN F N 1
ATOM 6675 C CA . ASN F 1 134 ? 1.532 1.836 -44.862 1.00 44.07 130 ASN F CA 1
ATOM 6676 C C . ASN F 1 134 ? 2.959 2.260 -45.078 1.00 43.79 130 ASN F C 1
ATOM 6677 O O . ASN F 1 134 ? 3.747 1.552 -45.694 1.00 43.86 130 ASN F O 1
ATOM 6682 N N . ARG F 1 135 ? 3.268 3.427 -44.543 1.00 43.54 131 ARG F N 1
ATOM 6683 C CA . ARG F 1 135 ? 4.596 3.997 -44.590 1.00 43.28 131 ARG F CA 1
ATOM 6684 C C . ARG F 1 135 ? 5.461 3.381 -43.509 1.00 41.04 131 ARG F C 1
ATOM 6685 O O . ARG F 1 135 ? 4.957 2.936 -42.483 1.00 39.71 131 ARG F O 1
ATOM 6693 N N . SER F 1 136 ? 6.773 3.414 -43.717 1.00 40.91 132 SER F N 1
ATOM 6694 C CA . SER F 1 136 ? 7.712 2.903 -42.734 1.00 39.85 132 SER F CA 1
ATOM 6695 C C . SER F 1 136 ? 7.843 3.815 -41.515 1.00 38.93 132 SER F C 1
ATOM 6696 O O . SER F 1 136 ? 7.711 5.030 -41.604 1.00 40.25 132 SER F O 1
ATOM 6699 N N . LEU F 1 137 ? 8.087 3.213 -40.359 1.00 38.78 133 LEU F N 1
ATOM 6700 C CA . LEU F 1 137 ? 8.188 3.973 -39.127 1.00 38.37 133 LEU F CA 1
ATOM 6701 C C . LEU F 1 137 ? 9.329 4.974 -39.130 1.00 38.43 133 LEU F C 1
ATOM 6702 O O . LEU F 1 137 ? 10.328 4.788 -39.798 1.00 43.52 133 LEU F O 1
ATOM 6707 N N . ASN F 1 138 ? 9.163 6.017 -38.339 1.00 37.43 134 ASN F N 1
ATOM 6708 C CA . ASN F 1 138 ? 10.240 6.869 -37.906 1.00 37.53 134 ASN F CA 1
ATOM 6709 C C . ASN F 1 138 ? 11.487 6.011 -37.534 1.00 34.31 134 ASN F C 1
ATOM 6710 O O . ASN F 1 138 ? 11.355 4.846 -37.082 1.00 31.57 134 ASN F O 1
ATOM 6715 N N . LEU F 1 139 ? 12.688 6.561 -37.737 1.00 30.75 135 LEU F N 1
ATOM 6716 C CA . LEU F 1 139 ? 13.914 5.802 -37.446 1.00 28.33 135 LEU F CA 1
ATOM 6717 C C . LEU F 1 139 ? 14.076 5.568 -35.940 1.00 25.79 135 LEU F C 1
ATOM 6718 O O . LEU F 1 139 ? 14.331 4.450 -35.492 1.00 23.56 135 LEU F O 1
ATOM 6723 N N . SER F 1 140 ? 13.891 6.609 -35.142 1.00 24.36 136 SER F N 1
ATOM 6724 C CA . SER F 1 140 ? 13.996 6.437 -33.680 1.00 24.57 136 SER F CA 1
ATOM 6725 C C . SER F 1 140 ? 13.011 5.430 -33.115 1.00 22.17 136 SER F C 1
ATOM 6726 O O . SER F 1 140 ? 13.403 4.589 -32.300 1.00 19.91 136 SER F O 1
ATOM 6729 N N . ASN F 1 141 ? 11.733 5.521 -33.519 1.00 21.25 137 ASN F N 1
ATOM 6730 C CA . ASN F 1 141 ? 10.776 4.519 -33.059 1.00 20.22 137 ASN F CA 1
ATOM 6731 C C . ASN F 1 141 ? 11.244 3.120 -33.467 1.00 19.14 137 ASN F C 1
ATOM 6732 O O . ASN F 1 141 ? 11.059 2.189 -32.729 1.00 18.13 137 ASN F O 1
ATOM 6737 N N . THR F 1 142 ? 11.843 2.990 -34.651 1.00 19.21 138 THR F N 1
ATOM 6738 C CA . THR F 1 142 ? 12.283 1.676 -35.148 1.00 18.73 138 THR F CA 1
ATOM 6739 C C . THR F 1 142 ? 13.399 1.139 -34.264 1.00 17.73 138 THR F C 1
ATOM 6740 O O . THR F 1 142 ? 13.388 -0.042 -33.840 1.00 18.05 138 THR F O 1
ATOM 6744 N N . VAL F 1 143 ? 14.350 1.997 -33.951 1.00 17.51 139 VAL F N 1
ATOM 6745 C CA . VAL F 1 143 ? 15.487 1.582 -33.123 1.00 16.98 139 VAL F CA 1
ATOM 6746 C C . VAL F 1 143 ? 14.997 1.158 -31.765 1.00 17.17 139 VAL F C 1
ATOM 6747 O O . VAL F 1 143 ? 15.420 0.140 -31.246 1.00 16.68 139 VAL F O 1
ATOM 6751 N N . ALA F 1 144 ? 14.099 1.926 -31.180 1.00 17.97 140 ALA F N 1
ATOM 6752 C CA . ALA F 1 144 ? 13.544 1.553 -29.856 1.00 18.53 140 ALA F CA 1
ATOM 6753 C C . ALA F 1 144 ? 12.818 0.209 -29.867 1.00 17.87 140 ALA F C 1
ATOM 6754 O O . ALA F 1 144 ? 13.010 -0.588 -28.958 1.00 17.74 140 ALA F O 1
ATOM 6756 N N . VAL F 1 145 ? 11.968 -0.026 -30.865 1.00 18.46 141 VAL F N 1
ATOM 6757 C CA . VAL F 1 145 ? 11.266 -1.332 -30.999 1.00 18.24 141 VAL F CA 1
ATOM 6758 C C . VAL F 1 145 ? 12.317 -2.464 -31.086 1.00 18.07 141 VAL F C 1
ATOM 6759 O O . VAL F 1 145 ? 12.247 -3.479 -30.394 1.00 17.67 141 VAL F O 1
ATOM 6763 N N . VAL F 1 146 ? 13.336 -2.254 -31.891 1.00 17.74 142 VAL F N 1
ATOM 6764 C CA . VAL F 1 146 ? 14.424 -3.268 -32.036 1.00 17.51 142 VAL F CA 1
ATOM 6765 C C . VAL F 1 146 ? 15.154 -3.579 -30.735 1.00 17.17 142 VAL F C 1
ATOM 6766 O O . VAL F 1 146 ? 15.276 -4.767 -30.303 1.00 17.53 142 VAL F O 1
ATOM 6770 N N . VAL F 1 147 ? 15.609 -2.534 -30.077 1.00 16.26 143 VAL F N 1
ATOM 6771 C CA . VAL F 1 147 ? 16.405 -2.720 -28.906 1.00 17.09 143 VAL F CA 1
ATOM 6772 C C . VAL F 1 147 ? 15.574 -3.322 -27.771 1.00 17.17 143 VAL F C 1
ATOM 6773 O O . VAL F 1 147 ? 16.029 -4.263 -27.070 1.00 17.79 143 VAL F O 1
ATOM 6777 N N . PHE F 1 148 ? 14.360 -2.816 -27.561 1.00 16.92 144 PHE F N 1
ATOM 6778 C CA . PHE F 1 148 ? 13.491 -3.413 -26.514 1.00 16.58 144 PHE F CA 1
ATOM 6779 C C . PHE F 1 148 ? 13.054 -4.853 -26.851 1.00 16.43 144 PHE F C 1
ATOM 6780 O O . PHE F 1 148 ? 12.825 -5.603 -25.944 1.00 15.19 144 PHE F O 1
ATOM 6788 N N . GLU F 1 149 ? 12.940 -5.239 -28.131 1.00 17.01 145 GLU F N 1
ATOM 6789 C CA . GLU F 1 149 ? 12.663 -6.656 -28.432 1.00 17.98 145 GLU F CA 1
ATOM 6790 C C . GLU F 1 149 ? 13.868 -7.561 -28.089 1.00 17.88 145 GLU F C 1
ATOM 6791 O O . GLU F 1 149 ? 13.723 -8.558 -27.343 1.00 17.32 145 GLU F O 1
ATOM 6797 N N . ALA F 1 150 ? 15.051 -7.170 -28.548 1.00 17.81 146 ALA F N 1
ATOM 6798 C CA . ALA F 1 150 ? 16.262 -7.942 -28.234 1.00 18.38 146 ALA F CA 1
ATOM 6799 C C . ALA F 1 150 ? 16.453 -8.019 -26.735 1.00 18.30 146 ALA F C 1
ATOM 6800 O O . ALA F 1 150 ? 16.797 -9.074 -26.193 1.00 18.59 146 ALA F O 1
ATOM 6802 N N . TRP F 1 151 ? 16.151 -6.926 -26.045 1.00 18.75 147 TRP F N 1
ATOM 6803 C CA . TRP F 1 151 ? 16.305 -6.869 -24.591 1.00 18.84 147 TRP F CA 1
ATOM 6804 C C . TRP F 1 151 ? 15.312 -7.759 -23.865 1.00 20.21 147 TRP F C 1
ATOM 6805 O O . TRP F 1 151 ? 15.706 -8.402 -22.907 1.00 20.78 147 TRP F O 1
ATOM 6816 N N . ARG F 1 152 ? 14.041 -7.782 -24.303 1.00 20.03 148 ARG F N 1
ATOM 6817 C CA . ARG F 1 152 ? 13.024 -8.685 -23.749 1.00 20.40 148 ARG F CA 1
ATOM 6818 C C 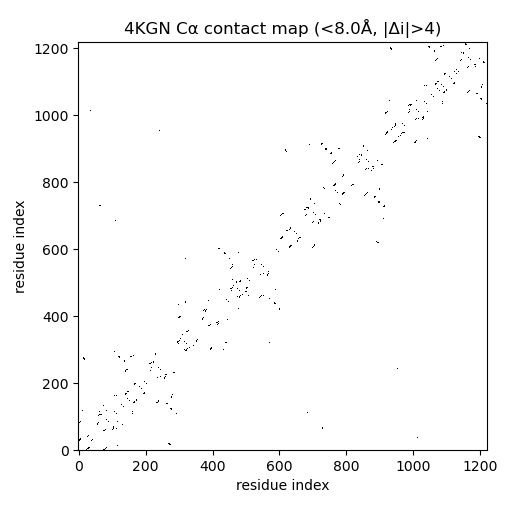. ARG F 1 152 ? 13.521 -10.140 -23.842 1.00 20.51 148 ARG F C 1
ATOM 6819 O O . ARG F 1 152 ? 13.354 -10.925 -22.919 1.00 20.72 148 ARG F O 1
ATOM 6827 N N . GLN F 1 153 ? 14.143 -10.477 -24.962 1.00 19.94 149 GLN F N 1
ATOM 6828 C CA . GLN F 1 153 ? 14.600 -11.833 -25.183 1.00 20.81 149 GLN F CA 1
ATOM 6829 C C . GLN F 1 153 ? 15.765 -12.134 -24.247 1.00 21.25 149 GLN F C 1
ATOM 6830 O O . GLN F 1 153 ? 16.039 -13.280 -23.950 1.00 21.79 149 GLN F O 1
ATOM 6836 N N . ALA F 1 154 ? 16.464 -11.098 -23.801 1.00 20.67 150 ALA F N 1
ATOM 6837 C CA . ALA F 1 154 ? 17.469 -11.274 -22.769 1.00 21.55 150 ALA F CA 1
ATOM 6838 C C . ALA F 1 154 ? 16.872 -11.024 -21.358 1.00 22.59 150 ALA F C 1
ATOM 6839 O O . ALA F 1 154 ? 17.600 -10.726 -20.450 1.00 24.41 150 ALA F O 1
ATOM 6841 N N . GLY F 1 155 ? 15.557 -11.151 -21.183 1.00 23.29 151 GLY F N 1
ATOM 6842 C CA . GLY F 1 155 ? 14.916 -11.019 -19.857 1.00 23.49 151 GLY F CA 1
ATOM 6843 C C . GLY F 1 155 ? 15.000 -9.615 -19.262 1.00 23.59 151 GLY F C 1
ATOM 6844 O O . GLY F 1 155 ? 14.777 -9.428 -18.079 1.00 23.93 151 GLY F O 1
ATOM 6845 N N . PHE F 1 156 ? 15.306 -8.623 -20.091 1.00 22.98 152 PHE F N 1
ATOM 6846 C CA . PHE F 1 156 ? 15.567 -7.239 -19.630 1.00 24.01 152 PHE F CA 1
ATOM 6847 C C . PHE F 1 156 ? 16.654 -7.166 -18.553 1.00 24.93 152 PHE F C 1
ATOM 6848 O O . PHE F 1 156 ? 16.558 -6.384 -17.611 1.00 23.61 152 PHE F O 1
ATOM 6856 N N . GLU F 1 157 ? 17.680 -8.004 -18.717 1.00 26.31 153 GLU F N 1
ATOM 6857 C CA . GLU F 1 157 ? 18.758 -8.108 -17.751 1.00 28.53 153 GLU F CA 1
ATOM 6858 C C . GLU F 1 157 ? 19.405 -6.732 -17.581 1.00 26.33 153 GLU F C 1
ATOM 6859 O O . GLU F 1 157 ? 19.692 -6.062 -18.547 1.00 23.71 153 GLU F O 1
ATOM 6865 N N . GLY F 1 158 ? 19.531 -6.266 -16.339 1.00 26.09 154 GLY F N 1
ATOM 6866 C CA . GLY F 1 158 ? 20.138 -4.957 -16.070 1.00 25.96 154 GLY F CA 1
ATOM 6867 C C . GLY F 1 158 ? 19.160 -3.798 -16.139 1.00 24.94 154 GLY F C 1
ATOM 6868 O O . GLY F 1 158 ? 19.539 -2.625 -15.986 1.00 24.72 154 GLY F O 1
ATOM 6869 N N . GLY F 1 159 ? 17.891 -4.099 -16.379 1.00 24.40 155 GLY F N 1
ATOM 6870 C CA . GLY F 1 159 ? 16.887 -3.045 -16.507 1.00 23.43 155 GLY F CA 1
ATOM 6871 C C . GLY F 1 159 ? 15.852 -3.251 -15.440 1.00 24.59 155 GLY F C 1
ATOM 6872 O O . GLY F 1 159 ? 15.618 -4.387 -15.011 1.00 25.41 155 GLY F O 1
ATOM 6873 N N . ALA F 1 160 ? 15.226 -2.176 -15.002 1.00 24.14 156 ALA F N 1
ATOM 6874 C CA . ALA F 1 160 ? 14.155 -2.274 -14.041 1.00 26.27 156 ALA F CA 1
ATOM 6875 C C . ALA F 1 160 ? 13.396 -0.963 -14.069 1.00 26.25 156 ALA F C 1
ATOM 6876 O O . ALA F 1 160 ? 12.358 -0.853 -13.452 1.00 28.09 156 ALA F O 1
ATOM 6879 N N . MET G 1 5 ? 15.326 45.854 29.774 1.00 41.32 1 MET G N 1
ATOM 6880 C CA . MET G 1 5 ? 16.491 46.822 29.685 1.00 40.98 1 MET G CA 1
ATOM 6881 C C . MET G 1 5 ? 17.000 46.830 28.244 1.00 35.61 1 MET G C 1
ATOM 6882 O O . MET G 1 5 ? 16.938 47.870 27.588 1.00 36.52 1 MET G O 1
ATOM 6887 N N . PHE G 1 6 ? 17.484 45.681 27.770 1.00 31.36 2 PHE G N 1
ATOM 6888 C CA . PHE G 1 6 ? 17.755 45.438 26.345 1.00 28.43 2 PHE G CA 1
ATOM 6889 C C . PHE G 1 6 ? 17.332 44.002 25.988 1.00 27.13 2 PHE G C 1
ATOM 6890 O O . PHE G 1 6 ? 17.023 43.195 26.876 1.00 27.39 2 PHE G O 1
ATOM 6898 N N . ASN G 1 7 ? 17.286 43.707 24.694 1.00 25.01 3 ASN G N 1
ATOM 6899 C CA . ASN G 1 7 ? 17.017 42.333 24.218 1.00 24.63 3 ASN G CA 1
ATOM 6900 C C . ASN G 1 7 ? 18.151 41.791 23.414 1.00 23.07 3 ASN G C 1
ATOM 6901 O O . ASN G 1 7 ? 18.566 42.396 22.430 1.00 21.26 3 ASN G O 1
ATOM 6906 N N . VAL G 1 8 ? 18.634 40.629 23.844 1.00 22.83 4 VAL G N 1
ATOM 6907 C CA . VAL G 1 8 ? 19.641 39.881 23.104 1.00 21.86 4 VAL G CA 1
ATOM 6908 C C . VAL G 1 8 ? 19.016 38.702 22.433 1.00 22.32 4 VAL G C 1
ATOM 6909 O O . VAL G 1 8 ? 18.290 37.930 23.059 1.00 24.52 4 VAL G O 1
ATOM 6913 N N . VAL G 1 9 ? 19.315 38.555 21.161 1.00 22.37 5 VAL G N 1
ATOM 6914 C CA . VAL G 1 9 ? 18.760 37.506 20.372 1.00 23.68 5 VAL G CA 1
ATOM 6915 C C . VAL G 1 9 ? 19.903 36.718 19.751 1.00 22.60 5 VAL G C 1
ATOM 6916 O O . VAL G 1 9 ? 20.638 37.268 18.974 1.00 21.62 5 VAL G O 1
ATOM 6920 N N . LEU G 1 10 ? 20.024 35.447 20.097 1.00 23.46 6 LEU G N 1
ATOM 6921 C CA . LEU G 1 10 ? 21.023 34.579 19.482 1.00 23.14 6 LEU G CA 1
ATOM 6922 C C . LEU G 1 10 ? 20.343 33.710 18.481 1.00 23.69 6 LEU G C 1
ATOM 6923 O O . LEU G 1 10 ? 19.523 32.878 18.851 1.00 24.16 6 LEU G O 1
ATOM 6928 N N . VAL G 1 11 ? 20.687 33.898 17.204 1.00 24.30 7 VAL G N 1
ATOM 6929 C CA . VAL G 1 11 ? 20.104 33.124 16.129 1.00 25.24 7 VAL G CA 1
ATOM 6930 C C . VAL G 1 11 ? 20.867 31.814 15.901 1.00 25.60 7 VAL G C 1
ATOM 6931 O O . VAL G 1 11 ? 22.026 31.814 15.455 1.00 25.15 7 VAL G O 1
ATOM 6935 N N . GLU G 1 12 ? 20.188 30.695 16.181 1.00 26.71 8 GLU G N 1
ATOM 6936 C CA . GLU G 1 12 ? 20.735 29.342 15.967 1.00 27.40 8 GLU G CA 1
ATOM 6937 C C . GLU G 1 12 ? 22.156 29.135 16.555 1.00 27.75 8 GLU G C 1
ATOM 6938 O O . GLU G 1 12 ? 23.072 28.718 15.843 1.00 28.64 8 GLU G O 1
ATOM 6944 N N . PRO G 1 13 ? 22.332 29.408 17.862 1.00 26.84 9 PRO G N 1
ATOM 6945 C CA . PRO G 1 13 ? 23.633 29.264 18.466 1.00 26.92 9 PRO G CA 1
ATOM 6946 C C . PRO G 1 13 ? 24.053 27.795 18.502 1.00 28.66 9 PRO G C 1
ATOM 6947 O O . PRO G 1 13 ? 23.197 26.891 18.587 1.00 28.65 9 PRO G O 1
ATOM 6951 N N . GLU G 1 14 ? 25.362 27.582 18.436 1.00 28.86 10 GLU G N 1
ATOM 6952 C CA . GLU G 1 14 ? 25.946 26.259 18.199 1.00 31.28 10 GLU G CA 1
ATOM 6953 C C . GLU G 1 14 ? 26.815 25.688 19.327 1.00 31.05 10 GLU G C 1
ATOM 6954 O O . GLU G 1 14 ? 26.869 24.485 19.524 1.00 32.42 10 GLU G O 1
ATOM 6960 N N . ILE G 1 15 ? 27.522 26.544 20.043 1.00 31.16 11 ILE G N 1
ATOM 6961 C CA . ILE G 1 15 ? 28.541 26.110 21.011 1.00 33.31 11 ILE G CA 1
ATOM 6962 C C . ILE G 1 15 ? 28.065 26.451 22.423 1.00 31.71 11 ILE G C 1
ATOM 6963 O O . ILE G 1 15 ? 27.945 27.640 22.756 1.00 31.56 11 ILE G O 1
ATOM 6968 N N . PRO G 1 16 ? 27.789 25.419 23.252 1.00 30.86 12 PRO G N 1
ATOM 6969 C CA . PRO G 1 16 ? 27.071 25.684 24.507 1.00 30.71 12 PRO G CA 1
ATOM 6970 C C . PRO G 1 16 ? 27.709 26.715 25.466 1.00 30.29 12 PRO G C 1
ATOM 6971 O O . PRO G 1 16 ? 26.979 27.570 26.001 1.00 30.17 12 PRO G O 1
ATOM 6975 N N . PRO G 1 17 ? 29.046 26.670 25.667 1.00 30.39 13 PRO G N 1
ATOM 6976 C CA . PRO G 1 17 ? 29.683 27.631 26.564 1.00 29.37 13 PRO G CA 1
ATOM 6977 C C . PRO G 1 17 ? 29.393 29.102 26.254 1.00 27.97 13 PRO G C 1
ATOM 6978 O O . PRO G 1 17 ? 29.287 29.910 27.183 1.00 29.07 13 PRO G O 1
ATOM 6982 N N . ASN G 1 18 ? 29.286 29.456 24.978 1.00 26.75 14 ASN G N 1
ATOM 6983 C CA . ASN G 1 18 ? 28.928 30.812 24.584 1.00 25.49 14 ASN G CA 1
ATOM 6984 C C . ASN G 1 18 ? 27.532 31.188 25.054 1.00 24.84 14 ASN G C 1
ATOM 6985 O O . ASN G 1 18 ? 27.278 32.344 25.359 1.00 24.18 14 ASN G O 1
ATOM 6990 N N . THR G 1 19 ? 26.588 30.259 25.009 1.00 25.13 15 THR G N 1
ATOM 6991 C CA . THR G 1 19 ? 25.218 30.591 25.396 1.00 25.20 15 THR G CA 1
ATOM 6992 C C . THR G 1 19 ? 25.207 30.654 26.949 1.00 25.75 15 THR G C 1
ATOM 6993 O O . THR G 1 19 ? 24.605 31.534 27.545 1.00 25.13 15 THR G O 1
ATOM 6997 N N . GLY G 1 20 ? 25.921 29.749 27.599 1.00 26.54 16 GLY G N 1
ATOM 6998 C CA . GLY G 1 20 ? 26.100 29.874 29.055 1.00 27.60 16 GLY G CA 1
ATOM 6999 C C . GLY G 1 20 ? 26.686 31.248 29.431 1.00 26.72 16 GLY G C 1
ATOM 7000 O O . GLY G 1 20 ? 26.228 31.903 30.361 1.00 26.48 16 GLY G O 1
ATOM 7001 N N . ASN G 1 21 ? 27.698 31.692 28.700 1.00 25.54 17 ASN G N 1
ATOM 7002 C CA . ASN G 1 21 ? 28.281 33.023 28.930 1.00 25.15 17 ASN G CA 1
ATOM 7003 C C . ASN G 1 21 ? 27.239 34.146 28.760 1.00 24.62 17 ASN G C 1
ATOM 7004 O O . ASN G 1 21 ? 27.172 35.094 29.561 1.00 24.79 17 ASN G O 1
ATOM 7009 N N . VAL G 1 22 ? 26.425 34.045 27.710 1.00 23.73 18 VAL G N 1
ATOM 7010 C CA . VAL G 1 22 ? 25.456 35.096 27.400 1.00 22.78 18 VAL G CA 1
ATOM 7011 C C . VAL G 1 22 ? 24.327 35.147 28.439 1.00 23.40 18 VAL G C 1
ATOM 7012 O O . VAL G 1 22 ? 23.830 36.240 28.777 1.00 23.48 18 VAL G O 1
ATOM 7016 N N . ILE G 1 23 ? 23.954 33.986 28.965 1.00 24.42 19 ILE G N 1
ATOM 7017 C CA . ILE G 1 23 ? 22.912 33.871 29.995 1.00 26.19 19 ILE G CA 1
ATOM 7018 C C . ILE G 1 23 ? 23.354 34.649 31.235 1.00 27.69 19 ILE G C 1
ATOM 7019 O O . ILE G 1 23 ? 22.586 35.408 31.812 1.00 28.24 19 ILE G O 1
ATOM 7024 N N . ARG G 1 24 ? 24.617 34.457 31.609 1.00 28.76 20 ARG G N 1
ATOM 7025 C CA . ARG G 1 24 ? 25.241 35.113 32.746 1.00 29.69 20 ARG G CA 1
ATOM 7026 C C . ARG G 1 24 ? 25.331 36.622 32.500 1.00 28.43 20 ARG G C 1
ATOM 7027 O O . ARG G 1 24 ? 25.091 37.433 33.397 1.00 28.02 20 ARG G O 1
ATOM 7035 N N . LEU G 1 25 ? 25.708 36.990 31.281 1.00 26.73 21 LEU G N 1
ATOM 7036 C CA . LEU G 1 25 ? 25.812 38.396 30.912 1.00 25.89 21 LEU G CA 1
ATOM 7037 C C . LEU G 1 25 ? 24.454 39.136 30.973 1.00 26.64 21 LEU G C 1
ATOM 7038 O O . LEU G 1 25 ? 24.384 40.274 31.442 1.00 26.55 21 LEU G O 1
ATOM 7043 N N . CYS G 1 26 ? 23.401 38.497 30.469 1.00 27.22 22 CYS G N 1
ATOM 7044 C CA . CYS G 1 26 ? 22.050 39.089 30.443 1.00 27.69 22 CYS G CA 1
ATOM 7045 C C . CYS G 1 26 ? 21.516 39.257 31.878 1.00 28.36 22 CYS G C 1
ATOM 7046 O O . CYS G 1 26 ? 20.934 40.283 32.221 1.00 27.50 22 CYS G O 1
ATOM 7049 N N . ALA G 1 27 ? 21.745 38.267 32.721 1.00 30.07 23 ALA G N 1
ATOM 7050 C CA . ALA G 1 27 ? 21.388 38.361 34.154 1.00 32.56 23 ALA G CA 1
ATOM 7051 C C . ALA G 1 27 ? 22.126 39.504 34.856 1.00 32.79 23 ALA G C 1
ATOM 7052 O O . ALA G 1 27 ? 21.519 40.328 35.526 1.00 33.41 23 ALA G O 1
ATOM 7054 N N . ASN G 1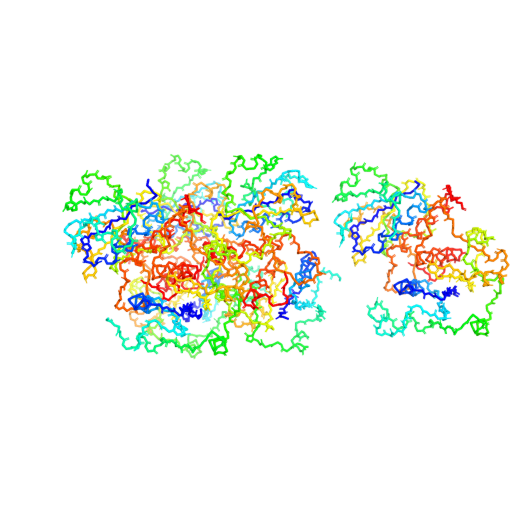 28 ? 23.442 39.570 34.677 1.00 32.67 24 ASN G N 1
ATOM 7055 C CA . ASN G 1 28 ? 24.242 40.691 35.192 1.00 31.21 24 ASN G CA 1
ATOM 7056 C C . ASN G 1 28 ? 23.745 42.072 34.733 1.00 30.12 24 ASN G C 1
ATOM 7057 O O . ASN G 1 28 ? 23.801 43.032 35.493 1.00 30.21 24 ASN G O 1
ATOM 7062 N N . THR G 1 29 ? 23.280 42.184 33.487 1.00 28.75 25 THR G N 1
ATOM 7063 C CA . THR G 1 29 ? 22.976 43.506 32.911 1.00 28.98 25 THR G CA 1
ATOM 7064 C C . THR G 1 29 ? 21.494 43.869 32.843 1.00 30.17 25 THR G C 1
ATOM 7065 O O . THR G 1 29 ? 21.168 45.036 32.628 1.00 30.32 25 THR G O 1
ATOM 7069 N N . GLY G 1 30 ? 20.620 42.886 33.019 1.00 31.84 26 GLY G N 1
ATOM 7070 C CA . GLY G 1 30 ? 19.157 43.116 32.954 1.00 32.39 26 GLY G CA 1
ATOM 7071 C C . GLY G 1 30 ? 18.555 42.969 31.568 1.00 31.78 26 GLY G C 1
ATOM 7072 O O . GLY G 1 30 ? 17.379 43.278 31.370 1.00 33.00 26 GLY G O 1
ATOM 7073 N N . ALA G 1 31 ? 19.348 42.505 30.599 1.00 29.75 27 ALA G N 1
ATOM 7074 C CA . ALA G 1 31 ? 18.845 42.248 29.257 1.00 27.86 27 ALA G CA 1
ATOM 7075 C C . ALA G 1 31 ? 18.047 40.950 29.265 1.00 27.26 27 ALA G C 1
ATOM 7076 O O . ALA G 1 31 ? 18.309 40.087 30.069 1.00 28.06 27 ALA G O 1
ATOM 7078 N N . ARG G 1 32 ? 17.082 40.826 28.358 1.00 26.56 28 ARG G N 1
ATOM 7079 C CA . ARG G 1 32 ? 16.256 39.638 28.257 1.00 26.42 28 ARG G CA 1
ATOM 7080 C C . ARG G 1 32 ? 16.837 38.825 27.119 1.00 24.88 28 ARG G C 1
ATOM 7081 O O . ARG G 1 32 ? 17.174 39.373 26.078 1.00 23.45 28 ARG G O 1
ATOM 7083 N N . LEU G 1 33 ? 16.982 37.518 27.325 1.00 25.09 29 LEU G N 1
ATOM 7084 C CA . LEU G 1 33 ? 17.609 36.671 26.320 1.00 24.75 29 LEU G CA 1
ATOM 7085 C C . LEU G 1 33 ? 16.567 35.904 25.549 1.00 25.48 29 LEU G C 1
ATOM 7086 O O . LEU G 1 33 ? 15.667 35.299 26.147 1.00 27.98 29 LEU G O 1
ATOM 7091 N N . HIS G 1 34 ? 16.737 35.937 24.224 1.00 25.14 30 HIS G N 1
ATOM 7092 C CA . HIS G 1 34 ? 15.957 35.220 23.263 1.00 26.16 30 HIS G CA 1
ATOM 7093 C C . HIS G 1 34 ? 16.877 34.326 22.433 1.00 25.80 30 HIS G C 1
ATOM 7094 O O . HIS G 1 34 ? 17.848 34.808 21.857 1.00 25.58 30 HIS G O 1
ATOM 7101 N N . LEU G 1 35 ? 16.533 33.040 22.357 1.00 26.11 31 LEU G N 1
ATOM 7102 C CA . LEU G 1 35 ? 17.168 32.100 21.469 1.00 26.16 31 LEU G CA 1
ATOM 7103 C C . LEU G 1 35 ? 16.232 31.684 20.341 1.00 26.40 31 LEU G C 1
ATOM 7104 O O . LEU G 1 35 ? 15.036 31.454 20.560 1.00 26.97 31 LEU G O 1
ATOM 7109 N N . ILE G 1 36 ? 16.788 31.576 19.140 1.00 25.67 32 ILE G N 1
ATOM 7110 C CA . ILE G 1 36 ? 16.041 31.166 17.948 1.00 26.55 32 ILE G CA 1
ATOM 7111 C C . ILE G 1 36 ? 16.547 29.775 17.554 1.00 28.29 32 ILE G C 1
ATOM 7112 O O . ILE G 1 36 ? 17.749 29.582 17.249 1.00 26.94 32 ILE G O 1
ATOM 7117 N N . GLU G 1 37 ? 15.636 28.804 17.579 1.00 30.29 33 GLU G N 1
ATOM 7118 C CA . GLU G 1 37 ? 15.964 27.422 17.199 1.00 32.24 33 GLU G CA 1
ATOM 7119 C C . GLU G 1 37 ? 16.157 27.340 15.677 1.00 31.85 33 GLU G C 1
ATOM 7120 O O . GLU G 1 37 ? 15.698 28.230 14.961 1.00 32.01 33 GLU G O 1
ATOM 7126 N N . PRO G 1 38 ? 16.850 26.292 15.180 1.00 32.23 34 PRO G N 1
ATOM 7127 C CA . PRO G 1 38 ? 17.453 25.179 15.930 1.00 32.47 34 PRO G CA 1
ATOM 7128 C C . PRO G 1 38 ? 18.727 25.564 16.671 1.00 31.69 34 PRO G C 1
ATOM 7129 O O . PRO G 1 38 ? 19.580 26.276 16.121 1.00 30.67 34 PRO G O 1
ATOM 7133 N N . LEU G 1 39 ? 18.827 25.097 17.917 1.00 32.78 35 LEU G N 1
ATOM 7134 C CA . LEU G 1 39 ? 20.032 25.218 18.738 1.00 33.17 35 LEU G CA 1
ATOM 7135 C C . LEU G 1 39 ? 20.967 24.074 18.365 1.00 33.44 35 LEU G C 1
ATOM 7136 O O . LEU G 1 39 ? 20.519 23.062 17.880 1.00 32.86 35 LEU G O 1
ATOM 7141 N N . GLY G 1 40 ? 22.267 24.262 18.562 1.00 34.36 36 GLY G N 1
ATOM 7142 C CA . GLY G 1 40 ? 23.275 23.240 18.231 1.00 35.04 36 GLY G CA 1
ATOM 7143 C C . GLY G 1 40 ? 23.452 22.232 19.355 1.00 36.81 36 GLY G C 1
ATOM 7144 O O . GLY G 1 40 ? 24.241 21.315 19.251 1.00 37.70 36 GLY G O 1
ATOM 7145 N N . PHE G 1 41 ? 22.683 22.408 20.423 1.00 37.62 37 PHE G N 1
ATOM 7146 C CA . PHE G 1 41 ? 22.868 21.707 21.678 1.00 38.76 37 PHE G CA 1
ATOM 7147 C C . PHE G 1 41 ? 21.521 21.634 22.354 1.00 41.10 37 PHE G C 1
ATOM 7148 O O . PHE G 1 41 ? 20.673 22.477 22.090 1.00 38.70 37 PHE G O 1
ATOM 7156 N N . PRO G 1 42 ? 21.318 20.622 23.220 1.00 45.19 38 PRO G N 1
ATOM 7157 C CA . PRO G 1 42 ? 20.093 20.532 24.019 1.00 47.24 38 PRO G CA 1
ATOM 7158 C C . PRO G 1 42 ? 20.143 21.462 25.236 1.00 48.32 38 PRO G C 1
ATOM 7159 O O . PRO G 1 42 ? 21.215 21.768 25.735 1.00 47.99 38 PRO G O 1
ATOM 7163 N N . LEU G 1 43 ? 18.984 21.889 25.715 1.00 51.84 39 LEU G N 1
ATOM 7164 C CA . LEU G 1 43 ? 18.921 22.871 26.777 1.00 53.69 39 LEU G CA 1
ATOM 7165 C C . LEU G 1 43 ? 18.255 22.282 28.014 1.00 57.56 39 LEU G C 1
ATOM 7166 O O . LEU G 1 43 ? 17.148 22.676 28.388 1.00 60.73 39 LEU G O 1
ATOM 7171 N N . GLY G 1 52 ? 27.090 25.665 35.973 1.00 62.69 48 GLY G N 1
ATOM 7172 C CA . GLY G 1 52 ? 26.719 26.337 37.224 1.00 63.70 48 GLY G CA 1
ATOM 7173 C C . GLY G 1 52 ? 25.949 27.642 37.038 1.00 61.33 48 GLY G C 1
ATOM 7174 O O . GLY G 1 52 ? 26.484 28.725 37.271 1.00 59.99 48 GLY G O 1
ATOM 7175 N N . LEU G 1 53 ? 24.684 27.529 36.633 1.00 60.73 49 LEU G N 1
ATOM 7176 C CA . LEU G 1 53 ? 23.822 28.684 36.362 1.00 57.72 49 LEU G CA 1
ATOM 7177 C C . LEU G 1 53 ? 22.639 28.661 37.310 1.00 59.53 49 LEU G C 1
ATOM 7178 O O . LEU G 1 53 ? 21.963 27.643 37.431 1.00 61.74 49 LEU G O 1
ATOM 7183 N N . ASP G 1 54 ? 22.367 29.783 37.964 1.00 60.08 50 ASP G N 1
ATOM 7184 C CA . ASP G 1 54 ? 21.239 29.863 38.893 1.00 62.72 50 ASP G CA 1
ATOM 7185 C C . ASP G 1 54 ? 19.922 29.991 38.125 1.00 62.02 50 ASP G C 1
ATOM 7186 O O . ASP G 1 54 ? 19.874 30.575 37.033 1.00 58.00 50 ASP G O 1
ATOM 7191 N N . TYR G 1 55 ? 18.868 29.436 38.710 1.00 64.98 51 TYR G N 1
ATOM 7192 C CA . TYR G 1 55 ? 17.541 29.387 38.104 1.00 66.27 51 TYR G CA 1
ATOM 7193 C C . TYR G 1 55 ? 17.106 30.751 37.604 1.00 64.67 51 TYR G C 1
ATOM 7194 O O . TYR G 1 55 ? 16.718 30.895 36.441 1.00 61.72 51 TYR G O 1
ATOM 7203 N N . HIS G 1 56 ? 17.194 31.758 38.474 1.00 64.24 52 HIS G N 1
ATOM 7204 C CA . HIS G 1 56 ? 16.728 33.095 38.116 1.00 61.60 52 HIS G CA 1
ATOM 7205 C C . HIS G 1 56 ? 17.414 33.623 36.845 1.00 56.21 52 HIS G C 1
ATOM 7206 O O . HIS G 1 56 ? 16.822 34.390 36.096 1.00 56.28 52 HIS G O 1
ATOM 7213 N N . GLU G 1 57 ? 18.641 33.183 36.580 1.00 52.55 53 GLU G N 1
ATOM 7214 C CA . GLU G 1 57 ? 19.392 33.670 35.410 1.00 50.04 53 GLU G CA 1
ATOM 7215 C C . GLU G 1 57 ? 18.737 33.346 34.071 1.00 50.79 53 GLU G C 1
ATOM 7216 O O . GLU G 1 57 ? 18.967 34.042 33.085 1.00 51.13 53 GLU G O 1
ATOM 7222 N N . TYR G 1 58 ? 17.925 32.296 34.026 1.00 54.52 54 TYR G N 1
ATOM 7223 C CA . TYR G 1 58 ? 17.335 31.863 32.766 1.00 55.60 54 TYR G CA 1
ATOM 7224 C C . TYR G 1 58 ? 15.825 31.621 32.837 1.00 59.31 54 TYR G C 1
ATOM 7225 O O . TYR G 1 58 ? 15.257 31.051 31.909 1.00 59.46 54 TYR G O 1
ATOM 7234 N N . ALA G 1 59 ? 15.174 32.055 33.918 1.00 61.54 55 ALA G N 1
ATOM 7235 C CA . ALA G 1 59 ? 13.732 31.897 34.056 1.00 62.72 55 ALA G CA 1
ATOM 7236 C C . ALA G 1 59 ? 13.012 32.718 32.993 1.00 62.33 55 ALA G C 1
ATOM 7237 O O . ALA G 1 59 ? 12.216 32.181 32.229 1.00 67.49 55 ALA G O 1
ATOM 7239 N N . GLN G 1 60 ? 13.305 34.012 32.935 1.00 59.45 56 GLN G N 1
ATOM 7240 C CA . GLN G 1 60 ? 12.716 34.897 31.928 1.00 57.14 56 GLN G CA 1
ATOM 7241 C C . GLN G 1 60 ? 13.276 34.693 30.496 1.00 55.48 56 GLN G C 1
ATOM 7242 O O . GLN G 1 60 ? 12.826 35.365 29.567 1.00 57.08 56 GLN G O 1
ATOM 7244 N N . MET G 1 61 ? 14.249 33.793 30.322 1.00 52.17 57 MET G N 1
ATOM 7245 C CA . MET G 1 61 ? 14.831 33.502 29.004 1.00 47.83 57 MET G CA 1
ATOM 7246 C C . MET G 1 61 ? 13.790 32.973 28.044 1.00 45.34 57 MET G C 1
ATOM 7247 O O . MET G 1 61 ? 12.980 32.145 28.422 1.00 44.74 57 MET G O 1
ATOM 7252 N N . ARG G 1 62 ? 13.843 33.399 26.787 1.00 41.97 58 ARG G N 1
ATOM 7253 C CA . ARG G 1 62 ? 12.840 32.962 25.831 1.00 40.94 58 ARG G CA 1
ATOM 7254 C C . ARG G 1 62 ? 13.392 32.178 24.637 1.00 36.99 58 ARG G C 1
ATOM 7255 O O . ARG G 1 62 ? 14.340 32.609 23.990 1.00 33.95 58 ARG G O 1
ATOM 7263 N N . VAL G 1 63 ? 12.774 31.031 24.347 1.00 35.82 59 VAL G N 1
ATOM 7264 C CA . VAL G 1 63 ? 13.211 30.166 23.258 1.00 34.92 59 VAL G CA 1
ATOM 7265 C C . VAL G 1 63 ? 12.171 30.124 22.157 1.00 35.40 59 VAL G C 1
ATOM 7266 O O . VAL G 1 63 ? 11.124 29.543 22.326 1.00 38.65 59 VAL G O 1
ATOM 7270 N N . HIS G 1 64 ? 12.476 30.717 21.017 1.00 33.61 60 HIS G N 1
ATOM 7271 C CA . HIS G 1 64 ? 11.540 30.772 19.903 1.00 32.56 60 HIS G CA 1
ATOM 7272 C C . HIS G 1 64 ? 11.831 29.685 18.907 1.00 32.47 60 HIS G C 1
ATOM 7273 O O . HIS G 1 64 ? 12.994 29.373 18.635 1.00 30.84 60 HIS G O 1
ATOM 7280 N N . ARG G 1 65 ? 10.771 29.142 18.327 1.00 33.99 61 ARG G N 1
ATOM 7281 C CA . ARG G 1 65 ? 10.908 27.966 17.482 1.00 36.27 61 ARG G CA 1
ATOM 7282 C C . ARG G 1 65 ? 11.491 28.278 16.101 1.00 34.48 61 ARG G C 1
ATOM 7283 O O . ARG G 1 65 ? 12.016 27.385 15.465 1.00 34.16 61 ARG G O 1
ATOM 7291 N N . ASP G 1 66 ? 11.371 29.539 15.662 1.00 32.67 62 ASP G N 1
ATOM 7292 C CA . ASP G 1 66 ? 12.028 30.067 14.454 1.00 32.06 62 ASP G CA 1
ATOM 7293 C C . ASP G 1 66 ? 11.998 31.618 14.456 1.00 30.13 62 ASP G C 1
ATOM 7294 O O . ASP G 1 66 ? 11.389 32.234 15.333 1.00 28.62 62 ASP G O 1
ATOM 7299 N N . TRP G 1 67 ? 12.701 32.235 13.510 1.00 29.26 63 TRP G N 1
ATOM 7300 C CA . TRP G 1 67 ? 12.762 33.702 13.404 1.00 26.89 63 TRP G CA 1
ATOM 7301 C C . TRP G 1 67 ? 11.364 34.317 13.289 1.00 27.57 63 TRP G C 1
ATOM 7302 O O . TRP G 1 67 ? 11.002 35.175 14.082 1.00 26.90 63 TRP G O 1
ATOM 7313 N N . ASP G 1 68 ? 10.568 33.834 12.342 1.00 27.86 64 ASP G N 1
ATOM 7314 C CA . ASP G 1 68 ? 9.195 34.304 12.191 1.00 29.44 64 ASP G CA 1
ATOM 7315 C C . ASP G 1 68 ? 8.356 34.181 13.466 1.00 30.34 64 ASP G C 1
ATOM 7316 O O . ASP G 1 68 ? 7.615 35.114 13.810 1.00 30.71 64 ASP G O 1
ATOM 7321 N N . ALA G 1 69 ? 8.478 33.062 14.178 1.00 30.34 65 ALA G N 1
ATOM 7322 C CA . ALA G 1 69 ? 7.809 32.920 15.484 1.00 30.90 65 ALA G CA 1
ATOM 7323 C C . ALA G 1 69 ? 8.234 34.040 16.437 1.00 29.61 65 ALA G C 1
ATOM 7324 O O . ALA G 1 69 ? 7.409 34.651 17.093 1.00 30.21 65 ALA G O 1
ATOM 7326 N N . PHE G 1 70 ? 9.528 34.314 16.497 1.00 29.15 66 PHE G N 1
ATOM 7327 C CA . PHE G 1 70 ? 10.054 35.367 17.320 1.00 28.67 66 PHE G CA 1
ATOM 7328 C C . PHE G 1 70 ? 9.436 36.727 16.963 1.00 29.95 66 PHE G C 1
ATOM 7329 O O . PHE G 1 70 ? 8.996 37.463 17.856 1.00 31.05 66 PHE G O 1
ATOM 7337 N N . VAL G 1 71 ? 9.402 37.056 15.673 1.00 30.28 67 VAL G N 1
ATOM 7338 C CA . VAL G 1 71 ? 8.836 38.319 15.208 1.00 31.06 67 VAL G CA 1
ATOM 7339 C C . VAL G 1 71 ? 7.355 38.461 15.541 1.00 32.99 67 VAL G C 1
ATOM 7340 O O . VAL G 1 71 ? 6.910 39.543 15.948 1.00 33.66 67 VAL G O 1
ATOM 7344 N N . ALA G 1 72 ? 6.599 37.381 15.371 1.00 33.66 68 ALA G N 1
ATOM 7345 C CA . ALA G 1 72 ? 5.193 37.360 15.729 1.00 34.70 68 ALA G CA 1
ATOM 7346 C C . ALA G 1 72 ? 4.920 37.556 17.213 1.00 34.64 68 ALA G C 1
ATOM 7347 O O . ALA G 1 72 ? 3.998 38.291 17.579 1.00 37.46 68 ALA G O 1
ATOM 7349 N N . ALA G 1 73 ? 5.691 36.892 18.061 1.00 33.78 69 ALA G N 1
ATOM 7350 C CA . ALA G 1 73 ? 5.484 36.942 19.508 1.00 33.97 69 ALA G CA 1
ATOM 7351 C C . ALA G 1 73 ? 5.959 38.273 20.109 1.00 33.21 69 ALA G C 1
ATOM 7352 O O . ALA G 1 73 ? 5.255 38.889 20.897 1.00 33.16 69 ALA G O 1
ATOM 7354 N N . GLU G 1 74 ? 7.120 38.750 19.674 1.00 32.27 70 GLU G N 1
ATOM 7355 C CA . GLU G 1 74 ? 7.727 39.936 20.261 1.00 31.93 70 GLU G CA 1
ATOM 7356 C C . GLU G 1 74 ? 7.399 41.236 19.553 1.00 33.14 70 GLU G C 1
ATOM 7357 O O . GLU G 1 74 ? 7.477 42.293 20.151 1.00 32.40 70 GLU G O 1
ATOM 7363 N N . ALA G 1 75 ? 7.037 41.170 18.278 1.00 35.34 71 ALA G N 1
ATOM 7364 C CA . ALA G 1 75 ? 6.707 42.380 17.525 1.00 36.71 71 ALA G CA 1
ATOM 7365 C C . ALA G 1 75 ? 7.738 43.476 17.799 1.00 36.16 71 ALA G C 1
ATOM 7366 O O . ALA G 1 75 ? 7.404 44.544 18.296 1.00 38.38 71 ALA G O 1
ATOM 7368 N N . PRO G 1 76 ? 9.017 43.201 17.488 1.00 35.39 72 PRO G N 1
ATOM 7369 C CA . PRO G 1 76 ? 10.078 44.182 17.708 1.00 33.11 72 PRO G CA 1
ATOM 7370 C C . PRO G 1 76 ? 9.974 45.379 16.759 1.00 33.06 72 PRO G C 1
ATOM 7371 O O . PRO G 1 76 ? 9.587 45.209 15.612 1.00 33.88 72 PRO G O 1
ATOM 7375 N N . ASP G 1 77 ? 10.318 46.577 17.238 1.00 31.35 73 ASP G N 1
ATOM 7376 C CA . ASP G 1 77 ? 10.275 47.768 16.403 1.00 30.95 73 ASP G CA 1
ATOM 7377 C C . ASP G 1 77 ? 11.473 47.726 15.441 1.00 30.47 73 ASP G C 1
ATOM 7378 O O . ASP G 1 77 ? 12.647 47.733 15.887 1.00 27.68 73 ASP G O 1
ATOM 7383 N N . PRO G 1 78 ? 11.194 47.675 14.123 1.00 30.63 74 PRO G N 1
ATOM 7384 C CA . PRO G 1 78 ? 12.327 47.428 13.222 1.00 30.19 74 PRO G CA 1
ATOM 7385 C C . PRO G 1 78 ? 13.402 48.535 13.261 1.00 30.34 74 PRO G C 1
ATOM 7386 O O . PRO G 1 78 ? 14.544 48.273 12.967 1.00 29.87 74 PRO G O 1
ATOM 7390 N N . ALA G 1 79 ? 13.031 49.753 13.663 1.00 31.63 75 ALA G N 1
ATOM 7391 C CA . ALA G 1 79 ? 13.984 50.841 13.785 1.00 31.01 75 ALA G CA 1
ATOM 7392 C C . ALA G 1 79 ? 14.918 50.651 14.972 1.00 29.81 75 ALA G C 1
ATOM 7393 O O . ALA G 1 79 ? 15.965 51.257 15.008 1.00 29.19 75 ALA G O 1
ATOM 7395 N N . ARG G 1 80 ? 14.525 49.828 15.946 1.00 28.53 76 ARG G N 1
ATOM 7396 C CA . ARG G 1 80 ? 15.327 49.585 17.119 1.00 27.01 76 ARG G CA 1
ATOM 7397 C C . ARG G 1 80 ? 15.973 48.173 17.145 1.00 26.01 76 ARG G C 1
ATOM 7398 O O . ARG G 1 80 ? 16.352 47.669 18.200 1.00 24.26 76 ARG G O 1
ATOM 7406 N N . MET G 1 81 ? 16.126 47.566 15.971 1.00 25.71 77 MET G N 1
ATOM 7407 C CA . MET G 1 81 ? 16.769 46.251 15.826 1.00 25.01 77 MET G CA 1
ATOM 7408 C C . MET G 1 81 ? 18.092 46.360 15.059 1.00 23.56 77 MET G C 1
ATOM 7409 O O . MET G 1 81 ? 18.181 46.999 13.997 1.00 26.01 77 MET G O 1
ATOM 7414 N N . PHE G 1 82 ? 19.109 45.702 15.570 1.00 21.75 78 PHE G N 1
ATOM 7415 C CA . PHE G 1 82 ? 20.464 45.809 15.032 1.00 20.19 78 PHE G CA 1
ATOM 7416 C C . PHE G 1 82 ? 21.008 44.414 14.808 1.00 19.10 78 PHE G C 1
ATOM 7417 O O . PHE G 1 82 ? 21.050 43.616 15.731 1.00 18.06 78 PHE G O 1
ATOM 7425 N N . ALA G 1 83 ? 21.431 44.140 13.575 1.00 19.31 79 ALA G N 1
ATOM 7426 C CA . ALA G 1 83 ? 22.078 42.887 13.212 1.00 19.12 79 ALA G CA 1
ATOM 7427 C C . ALA G 1 83 ? 23.598 43.026 13.307 1.00 19.32 79 ALA G C 1
ATOM 7428 O O . ALA G 1 83 ? 24.186 43.794 12.537 1.00 19.74 79 ALA G O 1
ATOM 7430 N N . PHE G 1 84 ? 24.236 42.293 14.225 1.00 18.67 80 PHE G N 1
ATOM 7431 C CA . PHE G 1 84 ? 25.674 42.425 14.419 1.00 18.99 80 PHE G CA 1
ATOM 7432 C C . PHE G 1 84 ? 26.326 41.437 13.516 1.00 19.68 80 PHE G C 1
ATOM 7433 O O . PHE G 1 84 ? 26.083 40.250 13.655 1.00 20.95 80 PHE G O 1
ATOM 7441 N N . THR G 1 85 ? 27.099 41.943 12.558 1.00 20.03 81 THR G N 1
ATOM 7442 C CA . THR G 1 85 ? 27.732 41.120 11.515 1.00 21.06 81 THR G CA 1
ATOM 7443 C C . THR G 1 85 ? 29.032 41.787 11.084 1.00 21.03 81 THR G C 1
ATOM 7444 O O . THR G 1 85 ? 29.124 43.026 11.041 1.00 21.22 81 THR G O 1
ATOM 7448 N N . THR G 1 86 ? 30.035 40.964 10.790 1.00 20.73 82 THR G N 1
ATOM 7449 C CA . THR G 1 86 ? 31.302 41.462 10.314 1.00 21.64 82 THR G CA 1
ATOM 7450 C C . THR G 1 86 ? 31.175 42.099 8.945 1.00 21.58 82 THR G C 1
ATOM 7451 O O . THR G 1 86 ? 32.071 42.813 8.530 1.00 21.02 82 THR G O 1
ATOM 7455 N N . ARG G 1 87 ? 30.055 41.851 8.270 1.00 21.86 83 ARG G N 1
ATOM 7456 C CA . ARG G 1 87 ? 29.829 42.372 6.937 1.00 23.23 83 ARG G CA 1
ATOM 7457 C C . ARG G 1 87 ? 29.059 43.684 6.991 1.00 23.48 83 ARG G C 1
ATOM 7458 O O . ARG G 1 87 ? 28.779 44.276 5.941 1.00 23.16 83 ARG G O 1
ATOM 7460 N N . GLY G 1 88 ? 28.753 44.152 8.203 1.00 22.18 84 GLY G N 1
ATOM 7461 C CA . GLY G 1 88 ? 28.003 45.383 8.366 1.00 23.29 84 GLY G CA 1
ATOM 7462 C C . GLY G 1 88 ? 28.727 46.669 7.979 1.00 25.18 84 GLY G C 1
ATOM 7463 O O . GLY G 1 88 ? 29.921 46.843 8.153 1.00 24.53 84 GLY G O 1
ATOM 7464 N N . SER G 1 89 ? 27.961 47.593 7.457 1.00 29.17 85 SER G N 1
ATOM 7465 C CA . SER G 1 89 ? 28.444 48.931 7.116 1.00 32.10 85 SER G CA 1
ATOM 7466 C C . SER G 1 89 ? 28.095 49.942 8.192 1.00 32.36 85 SER G C 1
ATOM 7467 O O . SER G 1 89 ? 28.612 51.040 8.170 1.00 32.71 85 SER G O 1
ATOM 7470 N N . GLY G 1 90 ? 27.207 49.572 9.112 1.00 31.97 86 GLY G N 1
ATOM 7471 C CA . GLY G 1 90 ? 26.940 50.381 10.309 1.00 32.71 86 GLY G CA 1
ATOM 7472 C C . GLY G 1 90 ? 28.128 50.377 11.261 1.00 31.91 86 GLY G C 1
ATOM 7473 O O . GLY G 1 90 ? 28.631 49.335 11.640 1.00 31.28 86 GLY G O 1
ATOM 7474 N N . ARG G 1 91 ? 28.595 51.552 11.636 1.00 33.11 87 ARG G N 1
ATOM 7475 C CA . ARG G 1 91 ? 29.797 51.671 12.451 1.00 32.53 87 ARG G CA 1
ATOM 7476 C C . ARG G 1 91 ? 29.334 51.572 13.890 1.00 30.86 87 ARG G C 1
ATOM 7477 O O . ARG G 1 91 ? 28.382 52.208 14.274 1.00 29.83 87 ARG G O 1
ATOM 7479 N N . PHE G 1 92 ? 29.966 50.718 14.670 1.00 29.11 88 PHE G N 1
ATOM 7480 C CA . PHE G 1 92 ? 29.582 50.568 16.075 1.00 28.29 88 PHE G CA 1
ATOM 7481 C C . PHE G 1 92 ? 29.726 51.885 16.853 1.00 28.88 88 PHE G C 1
ATOM 7482 O O . PHE G 1 92 ? 28.918 52.196 17.688 1.00 26.17 88 PHE G O 1
ATOM 7490 N N . HIS G 1 93 ? 30.797 52.610 16.584 1.00 31.44 89 HIS G N 1
ATOM 7491 C CA . HIS G 1 93 ? 31.116 53.832 17.317 1.00 36.23 89 HIS G CA 1
ATOM 7492 C C . HIS G 1 93 ? 30.066 54.945 17.130 1.00 37.49 89 HIS G C 1
ATOM 7493 O O . HIS G 1 93 ? 29.892 55.774 18.000 1.00 37.78 89 HIS G O 1
ATOM 7500 N N . ASP G 1 94 ? 29.396 54.959 15.979 1.00 41.29 90 ASP G N 1
ATOM 7501 C CA . ASP G 1 94 ? 28.400 55.994 15.636 1.00 43.94 90 ASP G CA 1
ATOM 7502 C C . ASP G 1 94 ? 26.998 55.727 16.213 1.00 42.28 90 ASP G C 1
ATOM 7503 O O . ASP G 1 94 ? 26.110 56.565 16.063 1.00 43.34 90 ASP G O 1
ATOM 7508 N N . ARG G 1 95 ? 26.793 54.574 16.856 1.00 36.01 91 ARG G N 1
ATOM 7509 C CA . ARG G 1 95 ? 25.443 54.096 17.143 1.00 33.17 91 ARG G CA 1
ATOM 7510 C C . ARG G 1 95 ? 24.950 54.524 18.542 1.00 31.35 91 ARG G C 1
ATOM 7511 O O . ARG G 1 95 ? 25.632 54.305 19.545 1.00 30.87 91 ARG G O 1
ATOM 7513 N N . ALA G 1 96 ? 23.782 55.162 18.591 1.00 30.15 92 ALA G N 1
ATOM 7514 C CA . ALA G 1 96 ? 23.064 55.418 19.839 1.00 30.97 92 ALA G CA 1
ATOM 7515 C C . ALA G 1 96 ? 22.064 54.275 20.112 1.00 31.37 92 ALA G C 1
ATOM 7516 O O . ALA G 1 96 ? 21.161 54.040 19.322 1.00 36.83 92 ALA G O 1
ATOM 7518 N N . PHE G 1 97 ? 22.217 53.588 21.234 1.00 30.39 93 PHE G N 1
ATOM 7519 C CA . PHE G 1 97 ? 21.319 52.495 21.635 1.00 29.74 93 PHE G CA 1
ATOM 7520 C C . PHE G 1 97 ? 20.349 52.964 22.720 1.00 31.88 93 PHE G C 1
ATOM 7521 O O . PHE G 1 97 ? 20.658 53.885 23.462 1.00 30.30 93 PHE G O 1
ATOM 7529 N N . GLU G 1 98 ? 19.190 52.319 22.823 1.00 32.51 94 GLU G N 1
ATOM 7530 C CA . GLU G 1 98 ? 18.140 52.768 23.736 1.00 34.45 94 GLU G CA 1
ATOM 7531 C C . GLU G 1 98 ? 17.555 51.566 24.482 1.00 34.32 94 GLU G C 1
ATOM 7532 O O . GLU G 1 98 ? 17.527 50.483 23.945 1.00 31.72 94 GLU G O 1
ATOM 7538 N N . PRO G 1 99 ? 17.083 51.759 25.737 1.00 35.96 95 PRO G N 1
ATOM 7539 C CA . PRO G 1 99 ? 16.402 50.656 26.437 1.00 34.83 95 PRO G CA 1
ATOM 7540 C C . PRO G 1 99 ? 15.301 49.985 25.605 1.00 32.48 95 PRO G C 1
ATOM 7541 O O . PRO G 1 99 ? 14.521 50.670 24.946 1.00 29.68 95 PRO G O 1
ATOM 7545 N N . GLY G 1 100 ? 15.272 48.646 25.625 1.00 30.79 96 GLY G N 1
ATOM 7546 C CA . GLY G 1 100 ? 14.328 47.855 24.803 1.00 29.24 96 GLY G CA 1
ATOM 7547 C C . GLY G 1 100 ? 14.785 47.558 23.364 1.00 27.94 96 GLY G C 1
ATOM 7548 O O . GLY G 1 100 ? 14.055 46.927 22.604 1.00 27.37 96 GLY G O 1
ATOM 7549 N N . ASP G 1 101 ? 15.960 48.051 22.951 1.00 25.84 97 ASP G N 1
ATOM 7550 C CA . ASP G 1 101 ? 16.467 47.730 21.608 1.00 23.90 97 ASP G CA 1
ATOM 7551 C C . ASP G 1 101 ? 16.701 46.226 21.534 1.00 22.94 97 ASP G C 1
ATOM 7552 O O . ASP G 1 101 ? 16.823 45.555 22.564 1.00 23.34 97 ASP G O 1
ATOM 7557 N N . TRP G 1 102 ? 16.807 45.736 20.304 1.00 22.68 98 TRP G N 1
ATOM 7558 C CA . TRP G 1 102 ? 17.018 44.314 19.968 1.00 21.83 98 TRP G CA 1
ATOM 7559 C C . TRP G 1 102 ? 18.387 44.150 19.312 1.00 20.01 98 TRP G C 1
ATOM 7560 O O . TRP G 1 102 ? 18.626 44.653 18.196 1.00 19.43 98 TRP G O 1
ATOM 7571 N N . PHE G 1 103 ? 19.249 43.409 20.004 1.00 19.23 99 PHE G N 1
ATOM 7572 C CA . PHE G 1 103 ? 20.623 43.143 19.594 1.00 18.39 99 PHE G CA 1
ATOM 7573 C C . PHE G 1 103 ? 20.648 41.705 19.070 1.00 18.84 99 PHE G C 1
ATOM 7574 O O . PHE G 1 103 ? 20.404 40.774 19.824 1.00 18.29 99 PHE G O 1
ATOM 7582 N N . VAL G 1 104 ? 20.877 41.550 17.756 1.00 18.79 100 VAL G N 1
ATOM 7583 C CA . VAL G 1 104 ? 20.764 40.260 17.055 1.00 18.89 100 VAL G CA 1
ATOM 7584 C C . VAL G 1 104 ? 22.167 39.753 16.616 1.00 18.68 100 VAL G C 1
ATOM 7585 O O . VAL G 1 104 ? 22.942 40.486 15.978 1.00 17.71 100 VAL G O 1
ATOM 7589 N N . PHE G 1 105 ? 22.460 38.499 16.963 1.00 18.21 101 PHE G N 1
ATOM 7590 C CA . PHE G 1 105 ? 23.765 37.898 16.720 1.00 18.68 101 PHE G CA 1
ATOM 7591 C C . PHE G 1 105 ? 23.599 36.524 16.091 1.00 19.55 101 PHE G C 1
ATOM 7592 O O . PHE G 1 105 ? 22.626 35.804 16.384 1.00 20.41 101 PHE G O 1
ATOM 7600 N N . GLY G 1 106 ? 24.574 36.152 15.265 1.00 20.28 102 GLY G N 1
ATOM 7601 C CA . GLY G 1 106 ? 24.537 34.935 14.493 1.00 20.93 102 GLY G CA 1
ATOM 7602 C C . GLY G 1 106 ? 25.282 33.758 15.074 1.00 22.16 102 GLY G C 1
ATOM 7603 O O . GLY G 1 106 ? 25.880 33.843 16.176 1.00 22.77 102 GLY G O 1
ATOM 7604 N N . ALA G 1 107 ? 25.267 32.653 14.321 1.00 22.70 103 ALA G N 1
ATOM 7605 C CA . ALA G 1 107 ? 25.853 31.406 14.802 1.00 25.00 103 ALA G CA 1
ATOM 7606 C C . ALA G 1 107 ? 27.385 31.445 14.679 1.00 25.92 103 ALA G C 1
ATOM 7607 O O . ALA G 1 107 ? 27.927 32.077 13.774 1.00 25.67 103 ALA G O 1
ATOM 7609 N N . GLU G 1 108 ? 28.049 30.710 15.563 1.00 26.53 104 GLU G N 1
ATOM 7610 C CA . GLU G 1 108 ? 29.501 30.770 15.687 1.00 28.19 104 GLU G CA 1
ATOM 7611 C C . GLU G 1 108 ? 30.217 30.443 14.378 1.00 30.82 104 GLU G C 1
ATOM 7612 O O . GLU G 1 108 ? 31.172 31.110 14.023 1.00 32.95 104 GLU G O 1
ATOM 7618 N N . THR G 1 109 ? 29.732 29.464 13.623 1.00 33.68 105 THR G N 1
ATOM 7619 C CA . THR G 1 109 ? 30.476 29.029 12.438 1.00 36.48 105 THR G CA 1
ATOM 7620 C C . THR G 1 109 ? 30.085 29.767 11.169 1.00 35.02 105 THR G C 1
ATOM 7621 O O . THR G 1 109 ? 30.925 29.987 10.315 1.00 38.50 105 THR G O 1
ATOM 7625 N N . ARG G 1 110 ? 28.835 30.167 11.035 1.00 32.90 106 ARG G N 1
ATOM 7626 C CA . ARG G 1 110 ? 28.387 30.736 9.763 1.00 32.13 106 ARG G CA 1
ATOM 7627 C C . ARG G 1 110 ? 27.950 32.188 9.849 1.00 29.32 106 ARG G C 1
ATOM 7628 O O . ARG G 1 110 ? 27.855 32.847 8.831 1.00 30.41 106 ARG G O 1
ATOM 7630 N N . GLY G 1 111 ? 27.680 32.689 11.047 1.00 25.44 107 GLY G N 1
ATOM 7631 C CA . GLY G 1 111 ? 27.195 34.051 11.193 1.00 24.61 107 GLY G CA 1
ATOM 7632 C C . GLY G 1 111 ? 25.713 34.084 10.887 1.00 23.90 107 GLY G C 1
ATOM 7633 O O . GLY G 1 111 ? 25.061 33.051 10.805 1.00 25.01 107 GLY G O 1
ATOM 7634 N N . LEU G 1 112 ? 25.196 35.287 10.712 1.00 23.46 108 LEU G N 1
ATOM 7635 C CA . LEU G 1 112 ? 23.786 35.533 10.419 1.00 22.76 108 LEU G CA 1
ATOM 7636 C C . LEU G 1 112 ? 23.530 35.230 8.945 1.00 24.03 108 LEU G C 1
ATOM 7637 O O . LEU G 1 112 ? 24.295 35.638 8.091 1.00 23.98 108 LEU G O 1
ATOM 7642 N N . ALA G 1 113 ? 22.464 34.499 8.631 1.00 24.66 109 ALA G N 1
ATOM 7643 C CA . ALA G 1 113 ? 22.197 34.208 7.225 1.00 26.30 109 ALA G CA 1
ATOM 7644 C C . ALA G 1 113 ? 22.053 35.532 6.440 1.00 27.36 109 ALA G C 1
ATOM 7645 O O . ALA G 1 113 ? 21.469 36.499 6.953 1.00 25.15 109 ALA G O 1
ATOM 7647 N N . PRO G 1 114 ? 22.632 35.593 5.217 1.00 29.91 110 PRO G N 1
ATOM 7648 C CA . PRO G 1 114 ? 22.593 36.838 4.457 1.00 31.31 110 PRO G CA 1
ATOM 7649 C C . PRO G 1 114 ? 21.159 37.300 4.151 1.00 31.70 110 PRO G C 1
ATOM 7650 O O . PRO G 1 114 ? 20.879 38.498 4.125 1.00 30.66 110 PRO G O 1
ATOM 7654 N N . ALA G 1 115 ? 20.256 36.352 3.970 1.00 33.68 111 ALA G N 1
ATOM 7655 C CA . ALA G 1 115 ? 18.836 36.684 3.745 1.00 35.46 111 ALA G CA 1
ATOM 7656 C C . ALA G 1 115 ? 18.272 37.487 4.921 1.00 34.03 111 ALA G C 1
ATOM 7657 O O . ALA G 1 115 ? 17.514 38.440 4.717 1.00 35.79 111 ALA G O 1
ATOM 7659 N N . LEU G 1 116 ? 18.641 37.098 6.144 1.00 33.16 112 LEU G N 1
ATOM 7660 C CA . LEU G 1 116 ? 18.164 37.772 7.367 1.00 31.36 112 LEU G CA 1
ATOM 7661 C C . LEU G 1 116 ? 18.788 39.173 7.467 1.00 32.51 112 LEU G C 1
ATOM 7662 O O . LEU G 1 116 ? 18.079 40.176 7.666 1.00 31.53 112 LEU G O 1
ATOM 7667 N N . VAL G 1 117 ? 20.103 39.245 7.256 1.00 32.18 113 VAL G N 1
ATOM 7668 C CA . VAL G 1 117 ? 20.837 40.513 7.328 1.00 33.52 113 VAL G CA 1
ATOM 7669 C C . VAL G 1 117 ? 20.259 41.565 6.389 1.00 35.72 113 VAL G C 1
ATOM 7670 O O . VAL G 1 117 ? 20.092 42.703 6.790 1.00 35.41 113 VAL G O 1
ATOM 7674 N N . ASP G 1 118 ? 19.952 41.185 5.155 1.00 40.99 114 ASP G N 1
ATOM 7675 C CA . ASP G 1 118 ? 19.355 42.127 4.210 1.00 46.45 114 ASP G CA 1
ATOM 7676 C C . ASP G 1 118 ? 18.077 42.793 4.712 1.00 43.47 114 ASP G C 1
ATOM 7677 O O . ASP G 1 118 ? 17.832 43.939 4.379 1.00 48.79 114 ASP G O 1
ATOM 7682 N N . ARG G 1 119 ? 17.274 42.082 5.495 1.00 39.73 115 ARG G N 1
ATOM 7683 C CA . ARG G 1 119 ? 16.018 42.640 6.039 1.00 36.41 115 ARG G CA 1
ATOM 7684 C C . ARG G 1 119 ? 16.237 43.829 6.961 1.00 34.52 115 ARG G C 1
ATOM 7685 O O . ARG G 1 119 ? 15.333 44.603 7.157 1.00 34.48 115 ARG G O 1
ATOM 7693 N N . PHE G 1 120 ? 17.430 43.971 7.539 1.00 32.10 116 PHE G N 1
ATOM 7694 C CA . PHE G 1 120 ? 17.723 45.118 8.383 1.00 29.98 116 PHE G CA 1
ATOM 7695 C C . PHE G 1 120 ? 18.154 46.253 7.477 1.00 30.99 116 PHE G C 1
ATOM 7696 O O . PHE G 1 120 ? 18.824 46.004 6.454 1.00 31.82 116 PHE G O 1
ATOM 7704 N N . ALA G 1 121 ? 17.744 47.481 7.824 1.00 30.44 117 ALA G N 1
ATOM 7705 C CA . ALA G 1 121 ? 18.269 48.698 7.174 1.00 32.11 117 ALA G CA 1
ATOM 7706 C C . ALA G 1 121 ? 19.820 48.762 7.231 1.00 32.69 117 ALA G C 1
ATOM 7707 O O . ALA G 1 121 ? 20.415 48.429 8.261 1.00 31.49 117 ALA G O 1
ATOM 7709 N N . PRO G 1 122 ? 20.477 49.175 6.126 1.00 35.35 118 PRO G N 1
ATOM 7710 C CA . PRO G 1 122 ? 21.953 49.058 6.021 1.00 36.32 118 PRO G CA 1
ATOM 7711 C C . PRO G 1 122 ? 22.711 49.611 7.226 1.00 35.82 118 PRO G C 1
ATOM 7712 O O . PRO G 1 122 ? 23.660 49.006 7.702 1.00 33.86 118 PRO G O 1
ATOM 7716 N N . GLU G 1 123 ? 22.250 50.755 7.717 1.00 37.65 119 GLU G N 1
ATOM 7717 C CA . GLU G 1 123 ? 22.803 51.374 8.896 1.00 37.05 119 GLU G CA 1
ATOM 7718 C C . GLU G 1 123 ? 22.594 50.558 10.180 1.00 34.26 119 GLU G C 1
ATOM 7719 O O . GLU G 1 123 ? 23.283 50.778 11.162 1.00 31.67 119 GLU G O 1
ATOM 7725 N N . GLN G 1 124 ? 21.683 49.595 10.177 1.00 32.86 120 GLN G N 1
ATOM 7726 C CA . GLN G 1 124 ? 21.453 48.781 11.377 1.00 31.59 120 GLN G CA 1
ATOM 7727 C C . GLN G 1 124 ? 22.127 47.401 11.270 1.00 28.38 120 GLN G C 1
ATOM 7728 O O . GLN G 1 124 ? 21.852 46.484 12.060 1.00 26.47 120 GLN G O 1
ATOM 7734 N N . ARG G 1 125 ? 22.976 47.268 10.259 1.00 26.54 121 ARG G N 1
ATOM 7735 C CA . ARG G 1 125 ? 23.852 46.140 10.130 1.00 25.80 121 ARG G CA 1
ATOM 7736 C C . ARG G 1 125 ? 25.175 46.653 10.621 1.00 23.64 121 ARG G C 1
ATOM 7737 O O . ARG G 1 125 ? 25.878 47.325 9.887 1.00 25.13 121 ARG G O 1
ATOM 7745 N N . VAL G 1 126 ? 25.500 46.303 11.858 1.00 21.82 122 VAL G N 1
ATOM 7746 C CA . VAL G 1 126 ? 26.527 46.947 12.619 1.00 20.61 122 VAL G CA 1
ATOM 7747 C C . VAL G 1 126 ? 27.715 46.024 12.811 1.00 19.52 122 VAL G C 1
ATOM 7748 O O . VAL G 1 126 ? 27.560 44.897 13.320 1.00 18.67 122 VAL G O 1
ATOM 7752 N N . ARG G 1 127 ? 28.892 46.519 12.443 1.00 18.69 123 ARG G N 1
ATOM 7753 C CA . ARG G 1 127 ? 30.173 45.814 12.635 1.00 17.96 123 ARG G CA 1
ATOM 7754 C C . ARG G 1 127 ? 30.932 46.425 13.817 1.00 18.10 123 ARG G C 1
ATOM 7755 O O . ARG G 1 127 ? 31.026 47.639 13.931 1.00 17.99 123 ARG G O 1
ATOM 7763 N N . LEU G 1 128 ? 31.464 45.603 14.703 1.00 18.20 124 LEU G N 1
ATOM 7764 C CA . LEU G 1 128 ? 32.358 46.118 15.751 1.00 19.22 124 LEU G CA 1
ATOM 7765 C C . LEU G 1 128 ? 33.772 46.210 15.190 1.00 20.32 124 LEU G C 1
ATOM 7766 O O . LEU G 1 128 ? 34.212 45.343 14.423 1.00 20.49 124 LEU G O 1
ATOM 7771 N N . PRO G 1 129 ? 34.509 47.246 15.568 1.00 21.39 125 PRO G N 1
ATOM 7772 C CA . PRO G 1 129 ? 35.806 47.347 14.878 1.00 22.11 125 PRO G CA 1
ATOM 7773 C C . PRO G 1 129 ? 36.795 46.290 15.359 1.00 21.27 125 PRO G C 1
ATOM 7774 O O . PRO G 1 129 ? 36.719 45.798 16.494 1.00 20.63 125 PRO G O 1
ATOM 7778 N N . MET G 1 130 ? 37.719 45.970 14.476 1.00 21.29 126 MET G N 1
ATOM 7779 C CA . MET G 1 130 ? 38.746 44.971 14.703 1.00 20.93 126 MET G CA 1
ATOM 7780 C C . MET G 1 130 ? 39.983 45.413 13.976 1.00 22.27 126 MET G C 1
ATOM 7781 O O . MET G 1 130 ? 39.895 46.233 13.062 1.00 23.88 126 MET G O 1
ATOM 7786 N N . ARG G 1 131 ? 41.136 44.845 14.346 1.00 23.77 127 ARG G N 1
ATOM 7787 C CA . ARG G 1 131 ? 42.360 45.073 13.621 1.00 25.68 127 ARG G CA 1
ATOM 7788 C C . ARG G 1 131 ? 42.209 44.484 12.211 1.00 26.42 127 ARG G C 1
ATOM 7789 O O . ARG G 1 131 ? 41.388 43.600 11.974 1.00 24.85 127 ARG G O 1
ATOM 7797 N N . PRO G 1 132 ? 43.009 44.967 11.269 1.00 28.35 128 PRO G N 1
ATOM 7798 C CA . PRO G 1 132 ? 42.816 44.520 9.885 1.00 30.68 128 PRO G CA 1
ATOM 7799 C C . PRO G 1 132 ? 43.057 43.026 9.660 1.00 32.10 128 PRO G C 1
ATOM 7800 O O . PRO G 1 132 ? 43.866 42.409 10.344 1.00 31.38 128 PRO G O 1
ATOM 7804 N N . GLY G 1 133 ? 42.330 42.470 8.698 1.00 34.52 129 GLY G N 1
ATOM 7805 C CA . GLY G 1 133 ? 42.473 41.065 8.338 1.00 36.73 129 GLY G CA 1
ATOM 7806 C C . GLY G 1 133 ? 41.153 40.349 8.422 1.00 36.18 129 GLY G C 1
ATOM 7807 O O . GLY G 1 133 ? 40.152 40.910 8.862 1.00 34.96 129 GLY G O 1
ATOM 7808 N N . ASN G 1 134 ? 41.153 39.110 7.953 1.00 38.68 130 ASN G N 1
ATOM 7809 C CA . ASN G 1 134 ? 39.965 38.264 8.025 1.00 39.87 130 ASN G CA 1
ATOM 7810 C C . ASN G 1 134 ? 39.819 37.766 9.472 1.00 37.45 130 ASN G C 1
ATOM 7811 O O . ASN G 1 134 ? 40.617 36.937 9.937 1.00 38.84 130 ASN G O 1
ATOM 7816 N N . ARG G 1 135 ? 38.824 38.313 10.176 1.00 33.03 131 ARG G N 1
ATOM 7817 C CA . ARG G 1 135 ? 38.684 38.157 11.619 1.00 29.20 131 ARG G CA 1
ATOM 7818 C C . ARG G 1 135 ? 37.223 38.108 12.051 1.00 26.04 131 ARG G C 1
ATOM 7819 O O . ARG G 1 135 ? 36.350 38.619 11.363 1.00 24.33 131 ARG G O 1
ATOM 7827 N N . SER G 1 136 ? 36.985 37.557 13.240 1.00 23.33 132 SER G N 1
ATOM 7828 C CA . SER G 1 136 ? 35.741 37.783 13.930 1.00 21.06 132 SER G CA 1
ATOM 7829 C C . SER G 1 136 ? 35.941 37.588 15.421 1.00 19.75 132 SER G C 1
ATOM 7830 O O . SER G 1 136 ? 36.815 36.867 15.883 1.00 19.32 132 SER G O 1
ATOM 7833 N N . LEU G 1 137 ? 35.079 38.235 16.170 1.00 18.60 133 LEU G N 1
ATOM 7834 C CA . LEU G 1 137 ? 35.082 38.151 17.603 1.00 17.63 133 LEU G CA 1
ATOM 7835 C C . LEU G 1 137 ? 34.338 36.909 17.983 1.00 17.75 133 LEU G C 1
ATOM 7836 O O . LEU G 1 137 ? 33.463 36.468 17.261 1.00 17.99 133 LEU G O 1
ATOM 7841 N N . ASN G 1 138 ? 34.689 36.354 19.126 1.00 18.62 134 ASN G N 1
ATOM 7842 C CA . ASN G 1 138 ? 33.861 35.320 19.786 1.00 18.80 134 ASN G CA 1
ATOM 7843 C C . ASN G 1 138 ? 32.419 35.843 19.956 1.00 18.20 134 ASN G C 1
ATOM 7844 O O . ASN G 1 138 ? 32.184 37.049 20.202 1.00 17.62 134 ASN G O 1
ATOM 7849 N N . LEU G 1 139 ? 31.453 34.947 19.778 1.00 18.66 135 LEU G N 1
ATOM 7850 C CA . LEU G 1 139 ? 30.031 35.303 19.938 1.00 19.15 135 LEU G CA 1
ATOM 7851 C C . LEU G 1 139 ? 29.752 35.951 21.294 1.00 19.97 135 LEU G C 1
ATOM 7852 O O . LEU G 1 139 ? 29.164 37.057 21.356 1.00 20.77 135 LEU G O 1
ATOM 7857 N N . SER G 1 140 ? 30.185 35.315 22.383 1.00 20.41 136 SER G N 1
ATOM 7858 C CA . SER G 1 140 ? 29.814 35.846 23.719 1.00 20.30 136 SER G CA 1
ATOM 7859 C C . SER G 1 140 ? 30.555 37.155 24.026 1.00 19.61 136 SER G C 1
ATOM 7860 O O . SER G 1 140 ? 29.995 38.072 24.625 1.00 19.22 136 SER G O 1
ATOM 7863 N N . ASN G 1 141 ? 31.788 37.261 23.555 1.00 19.03 137 ASN G N 1
ATOM 7864 C CA . ASN G 1 141 ? 32.493 38.550 23.653 1.00 18.42 137 ASN G CA 1
ATOM 7865 C C . ASN G 1 141 ? 31.745 39.704 22.993 1.00 18.49 137 ASN G C 1
ATOM 7866 O O . ASN G 1 141 ? 31.628 40.782 23.587 1.00 19.27 137 ASN G O 1
ATOM 7871 N N . THR G 1 142 ? 31.267 39.484 21.760 1.00 18.25 138 THR G N 1
ATOM 7872 C CA . THR G 1 142 ? 30.545 40.488 21.003 1.00 18.14 138 THR G CA 1
ATOM 7873 C C . THR G 1 142 ? 29.320 40.940 21.802 1.00 18.71 138 THR G C 1
ATOM 7874 O O . THR G 1 142 ? 29.049 42.169 21.949 1.00 17.91 138 THR G O 1
ATOM 7878 N N . VAL G 1 143 ? 28.575 39.962 22.327 1.00 18.50 139 VAL G N 1
ATOM 7879 C CA . VAL G 1 143 ? 27.331 40.271 23.006 1.00 18.85 139 VAL G CA 1
ATOM 7880 C C . VAL G 1 143 ? 27.644 41.120 24.234 1.00 19.32 139 VAL G C 1
ATOM 7881 O O . VAL G 1 143 ? 26.953 42.101 24.505 1.00 17.98 139 VAL G O 1
ATOM 7885 N N . ALA G 1 144 ? 28.704 40.773 24.964 1.00 19.94 140 ALA G N 1
ATOM 7886 C CA . ALA G 1 144 ? 29.015 41.517 26.179 1.00 20.57 140 ALA G CA 1
ATOM 7887 C C . ALA G 1 144 ? 29.421 42.937 25.825 1.00 19.41 140 ALA G C 1
ATOM 7888 O O . ALA G 1 144 ? 28.960 43.869 26.463 1.00 19.40 140 ALA G O 1
ATOM 7890 N N . VAL G 1 145 ? 30.234 43.115 24.798 1.00 18.18 141 VAL G N 1
ATOM 7891 C CA . VAL G 1 145 ? 30.658 44.475 24.443 1.00 17.84 141 VAL G CA 1
ATOM 7892 C C . VAL G 1 145 ? 29.448 45.359 24.048 1.00 18.07 141 VAL G C 1
ATOM 7893 O O . VAL G 1 145 ? 29.273 46.474 24.535 1.00 18.33 141 VAL G O 1
ATOM 7897 N N . VAL G 1 146 ? 28.637 44.845 23.155 1.00 17.19 142 VAL G N 1
ATOM 7898 C CA . VAL G 1 146 ? 27.403 45.533 22.725 1.00 17.48 142 VAL G CA 1
ATOM 7899 C C . VAL G 1 146 ? 26.550 45.913 23.937 1.00 18.06 142 VAL G C 1
ATOM 7900 O O . VAL G 1 146 ? 26.192 47.106 24.145 1.00 18.33 142 VAL G O 1
ATOM 7904 N N . VAL G 1 147 ? 26.246 44.917 24.754 1.00 17.95 143 VAL G N 1
ATOM 7905 C CA . VAL G 1 147 ? 25.365 45.163 25.915 1.00 18.53 143 VAL G CA 1
ATOM 7906 C C . VAL G 1 147 ? 25.953 46.184 26.859 1.00 18.87 143 VAL G C 1
ATOM 7907 O O . VAL G 1 147 ? 25.248 47.094 27.321 1.00 19.65 143 VAL G O 1
ATOM 7911 N N . PHE G 1 148 ? 27.237 46.039 27.204 1.00 18.71 144 PHE G N 1
ATOM 7912 C CA . PHE G 1 148 ? 27.844 47.024 28.107 1.00 18.57 144 PHE G CA 1
ATOM 7913 C C . PHE G 1 148 ? 27.882 48.432 27.504 1.00 18.63 144 PHE G C 1
ATOM 7914 O O . PHE G 1 148 ? 27.688 49.427 28.236 1.00 19.37 144 PHE G O 1
ATOM 7922 N N . GLU G 1 149 ? 28.051 48.541 26.185 1.00 18.07 145 GLU G N 1
ATOM 7923 C CA . GLU G 1 149 ? 28.052 49.878 25.560 1.00 18.87 145 GLU G CA 1
ATOM 7924 C C . GLU G 1 149 ? 26.653 50.475 25.611 1.00 20.01 145 GLU G C 1
ATOM 7925 O O . GLU G 1 149 ? 26.476 51.639 26.006 1.00 19.99 145 GLU G O 1
ATOM 7931 N N . ALA G 1 150 ? 25.649 49.688 25.235 1.00 19.64 146 ALA G N 1
ATOM 7932 C CA . ALA G 1 150 ? 24.275 50.175 25.338 1.00 21.14 146 ALA G CA 1
ATOM 7933 C C . ALA G 1 150 ? 23.959 50.589 26.786 1.00 22.50 146 ALA G C 1
ATOM 7934 O O . ALA G 1 150 ? 23.329 51.628 27.034 1.00 24.51 146 ALA G O 1
ATOM 7936 N N . TRP G 1 151 ? 24.443 49.803 27.752 1.00 22.45 147 TRP G N 1
ATOM 7937 C CA . TRP G 1 151 ? 24.152 50.055 29.167 1.00 22.45 147 TRP G CA 1
ATOM 7938 C C . TRP G 1 151 ? 24.857 51.318 29.683 1.00 23.38 147 TRP G C 1
ATOM 7939 O O . TRP G 1 151 ? 24.310 52.088 30.504 1.00 23.51 147 TRP G O 1
ATOM 7950 N N . ARG G 1 152 ? 26.080 51.518 29.202 1.00 22.63 148 ARG G N 1
ATOM 7951 C CA . ARG G 1 152 ? 26.768 52.752 29.458 1.00 23.24 148 ARG G CA 1
ATOM 7952 C C . ARG G 1 152 ? 25.983 53.984 28.967 1.00 24.51 148 ARG G C 1
ATOM 7953 O O . ARG G 1 152 ? 25.914 54.967 29.676 1.00 24.23 148 ARG G O 1
ATOM 7961 N N . GLN G 1 153 ? 25.409 53.933 27.757 1.00 24.27 149 GLN G N 1
ATOM 7962 C CA . GLN G 1 153 ? 24.601 55.048 27.262 1.00 25.34 149 GLN G CA 1
ATOM 7963 C C . GLN G 1 153 ? 23.351 55.249 28.109 1.00 26.25 149 GLN G C 1
ATOM 7964 O O . GLN G 1 153 ? 22.850 56.348 28.169 1.00 26.90 149 GLN G O 1
ATOM 7970 N N . ALA G 1 154 ? 22.832 54.187 28.744 1.00 26.36 150 ALA G N 1
ATOM 7971 C CA . ALA G 1 154 ? 21.725 54.329 29.724 1.00 27.41 150 ALA G CA 1
ATOM 7972 C C . ALA G 1 154 ? 22.217 54.618 31.143 1.00 28.53 150 ALA G C 1
ATOM 7973 O O . ALA G 1 154 ? 21.445 54.571 32.084 1.00 30.28 150 ALA G O 1
ATOM 7975 N N . GLY G 1 155 ? 23.486 54.954 31.321 1.00 28.48 151 GLY G N 1
ATOM 7976 C CA . GLY G 1 155 ? 23.967 55.279 32.659 1.00 29.51 151 GLY G CA 1
ATOM 7977 C C . GLY G 1 155 ? 23.978 54.073 33.610 1.00 29.51 151 GLY G C 1
ATOM 7978 O O . GLY G 1 155 ? 23.973 54.229 34.826 1.00 29.75 151 GLY G O 1
ATOM 7979 N N . PHE G 1 156 ? 24.011 52.864 33.065 1.00 27.97 152 PHE G N 1
ATOM 7980 C CA . PHE G 1 156 ? 24.028 51.664 33.911 1.00 28.17 152 PHE G CA 1
ATOM 7981 C C . PHE G 1 156 ? 22.863 51.603 34.902 1.00 30.78 152 PHE G C 1
ATOM 7982 O O . PHE G 1 156 ? 23.030 51.164 36.041 1.00 31.45 152 PHE G O 1
ATOM 7990 N N . GLU G 1 157 ? 21.681 52.029 34.461 1.00 32.44 153 GLU G N 1
ATOM 7991 C CA . GLU G 1 157 ? 20.476 51.930 35.272 1.00 36.26 153 GLU G CA 1
ATOM 7992 C C . GLU G 1 157 ? 20.228 50.502 35.748 1.00 36.02 153 GLU G C 1
ATOM 7993 O O . GLU G 1 157 ? 20.265 49.559 34.950 1.00 32.99 153 GLU G O 1
ATOM 7999 N N . GLY G 1 158 ? 19.943 50.370 37.044 1.00 37.99 154 GLY G N 1
ATOM 8000 C CA . GLY G 1 158 ? 19.774 49.085 37.710 1.00 40.39 154 GLY G CA 1
ATOM 8001 C C . GLY G 1 158 ? 21.080 48.465 38.196 1.00 42.18 154 GLY G C 1
ATOM 8002 O O . GLY G 1 158 ? 21.059 47.474 38.923 1.00 43.89 154 GLY G O 1
ATOM 8003 N N . GLY G 1 159 ? 22.215 49.052 37.821 1.00 42.27 155 GLY G N 1
ATOM 8004 C CA . GLY G 1 159 ? 23.527 48.449 38.084 1.00 44.23 155 GLY G CA 1
ATOM 8005 C C . GLY G 1 159 ? 24.209 49.041 39.302 1.00 48.34 155 GLY G C 1
ATOM 8006 O O . GLY G 1 159 ? 24.077 50.229 39.590 1.00 50.22 155 GLY G O 1
ATOM 8007 N N . ALA G 1 160 ? 24.975 48.214 40.003 1.00 51.41 156 ALA G N 1
ATOM 8008 C CA . ALA G 1 160 ? 25.610 48.617 41.260 1.00 53.09 156 ALA G CA 1
ATOM 8009 C C . ALA G 1 160 ? 27.065 48.175 41.296 1.00 52.71 156 ALA G C 1
ATOM 8010 O O . ALA G 1 160 ? 27.694 48.196 42.365 1.00 55.40 156 ALA G O 1
ATOM 8013 N N . MET H 1 5 ? 49.625 50.211 22.541 1.00 31.18 1 MET H N 1
ATOM 8014 C CA . MET H 1 5 ? 48.645 49.089 22.630 1.00 29.58 1 MET H CA 1
ATOM 8015 C C . MET H 1 5 ? 48.295 48.929 24.094 1.00 28.47 1 MET H C 1
ATOM 8016 O O . MET H 1 5 ? 49.160 49.129 24.962 1.00 29.18 1 MET H O 1
ATOM 8018 N N . PHE H 1 6 ? 47.060 48.549 24.372 1.00 24.76 2 PHE H N 1
ATOM 8019 C CA . PHE H 1 6 ? 46.662 48.179 25.730 1.00 24.24 2 PHE H CA 1
ATOM 8020 C C . PHE H 1 6 ? 47.330 46.838 26.095 1.00 23.66 2 PHE H C 1
ATOM 8021 O O . PHE H 1 6 ? 47.747 46.106 25.204 1.00 22.97 2 PHE H O 1
ATOM 8029 N N . ASN H 1 7 ? 47.428 46.568 27.401 1.00 22.26 3 ASN H N 1
ATOM 8030 C CA . ASN H 1 7 ? 48.017 45.374 27.967 1.00 22.42 3 ASN H CA 1
ATOM 8031 C C . ASN H 1 7 ? 47.017 44.695 28.846 1.00 22.24 3 ASN H C 1
ATOM 8032 O O . ASN H 1 7 ? 46.442 45.337 29.730 1.00 22.53 3 ASN H O 1
ATOM 8037 N N . VAL H 1 8 ? 46.778 43.419 28.566 1.00 22.37 4 VAL H N 1
ATOM 8038 C CA . VAL H 1 8 ? 45.957 42.545 29.406 1.00 22.33 4 VAL H CA 1
ATOM 8039 C C . VAL H 1 8 ? 46.887 41.614 30.163 1.00 24.32 4 VAL H C 1
ATOM 8040 O O . VAL H 1 8 ? 47.743 40.976 29.533 1.00 24.57 4 VAL H O 1
ATOM 8044 N N . VAL H 1 9 ? 46.714 41.534 31.497 1.00 25.17 5 VAL H N 1
ATOM 8045 C CA . VAL H 1 9 ? 47.491 40.657 32.337 1.00 26.42 5 VAL H CA 1
ATOM 8046 C C . VAL H 1 9 ? 46.559 39.651 33.016 1.00 27.30 5 VAL H C 1
ATOM 8047 O O . VAL H 1 9 ? 45.646 40.028 33.757 1.00 25.89 5 VAL H O 1
ATOM 8051 N N . LEU H 1 10 ? 46.804 38.364 32.762 1.00 28.39 6 LEU H N 1
ATOM 8052 C CA . LEU H 1 10 ? 46.095 37.292 33.480 1.00 28.33 6 LEU H CA 1
ATOM 8053 C C . LEU H 1 10 ? 47.021 36.680 34.500 1.00 29.35 6 LEU H C 1
ATOM 8054 O O . LEU H 1 10 ? 48.076 36.114 34.160 1.00 30.44 6 LEU H O 1
ATOM 8059 N N . VAL H 1 11 ? 46.622 36.802 35.755 1.00 30.05 7 VAL H N 1
ATOM 8060 C CA . VAL H 1 11 ? 47.398 36.308 36.869 1.00 31.72 7 VAL H CA 1
ATOM 8061 C C . VAL H 1 11 ? 46.840 34.927 37.272 1.00 33.66 7 VAL H C 1
ATOM 8062 O O . VAL H 1 11 ? 45.663 34.803 37.643 1.00 33.57 7 VAL H O 1
ATOM 8066 N N . GLU H 1 12 ? 47.693 33.904 37.196 1.00 35.18 8 GLU H N 1
ATOM 8067 C CA . GLU H 1 12 ? 47.344 32.526 37.519 1.00 36.75 8 GLU H CA 1
ATOM 8068 C C . GLU H 1 12 ? 46.030 32.039 36.892 1.00 35.62 8 GLU H C 1
ATOM 8069 O O . GLU H 1 12 ? 45.160 31.496 37.583 1.00 35.35 8 GLU H O 1
ATOM 8075 N N . PRO H 1 13 ? 45.896 32.202 35.565 1.00 34.54 9 PRO H N 1
ATOM 8076 C CA . PRO H 1 13 ? 44.693 31.727 34.881 1.00 33.59 9 PRO H CA 1
ATOM 8077 C C . PRO H 1 13 ? 44.495 30.190 35.025 1.00 35.90 9 PRO H C 1
ATOM 8078 O O . PRO H 1 13 ? 45.458 29.426 34.981 1.00 35.67 9 PRO H O 1
ATOM 8082 N N . GLU H 1 14 ? 43.242 29.778 35.215 1.00 37.80 10 GLU H N 1
ATOM 8083 C CA . GLU H 1 14 ? 42.883 28.405 35.587 1.00 41.11 10 GLU H CA 1
ATOM 8084 C C . GLU H 1 14 ? 42.264 27.628 34.423 1.00 40.75 10 GLU H C 1
ATOM 8085 O O . GLU H 1 14 ? 42.621 26.473 34.176 1.00 41.61 10 GLU H O 1
ATOM 8091 N N . ILE H 1 15 ? 41.317 28.245 33.723 1.00 38.94 11 ILE H N 1
ATOM 8092 C CA . ILE H 1 15 ? 40.484 27.486 32.776 1.00 38.94 11 ILE H CA 1
ATOM 8093 C C . ILE H 1 15 ? 40.999 27.694 31.366 1.00 36.08 11 ILE H C 1
ATOM 8094 O O . ILE H 1 15 ? 40.984 28.822 30.871 1.00 34.67 11 ILE H O 1
ATOM 8099 N N . PRO H 1 16 ? 41.474 26.606 30.720 1.00 34.81 12 PRO H N 1
ATOM 8100 C CA . PRO H 1 16 ? 42.163 26.720 29.412 1.00 34.15 12 PRO H CA 1
ATOM 8101 C C . PRO H 1 16 ? 41.435 27.528 28.304 1.00 31.47 12 PRO H C 1
ATOM 8102 O O . PRO H 1 16 ? 42.038 28.450 27.748 1.00 30.04 12 PRO H O 1
ATOM 8106 N N . PRO H 1 17 ? 40.164 27.181 27.980 1.00 30.72 13 PRO H N 1
ATOM 8107 C CA . PRO H 1 17 ? 39.483 27.922 26.922 1.00 29.80 13 PRO H CA 1
ATOM 8108 C C . PRO H 1 17 ? 39.283 29.399 27.191 1.00 28.04 13 PRO H C 1
ATOM 8109 O O . PRO H 1 17 ? 39.125 30.150 26.236 1.00 27.43 13 PRO H O 1
ATOM 8113 N N . ASN H 1 18 ? 39.290 29.836 28.445 1.00 27.94 14 ASN H N 1
ATOM 8114 C CA . ASN H 1 18 ? 39.220 31.286 28.691 1.00 26.96 14 ASN H CA 1
ATOM 8115 C C . ASN H 1 18 ? 40.454 32.001 28.215 1.00 25.99 14 ASN H C 1
ATOM 8116 O O . ASN H 1 18 ? 40.399 33.113 27.682 1.00 24.70 14 ASN H O 1
ATOM 8121 N N . THR H 1 19 ? 41.597 31.378 28.442 1.00 26.29 15 THR H N 1
ATOM 8122 C CA . THR H 1 19 ? 42.833 31.960 28.029 1.00 26.09 15 THR H CA 1
ATOM 8123 C C . THR H 1 19 ? 42.931 31.914 26.505 1.00 25.55 15 THR H C 1
ATOM 8124 O O . THR H 1 19 ? 43.399 32.864 25.890 1.00 25.19 15 THR H O 1
ATOM 8128 N N . GLY H 1 20 ? 42.455 30.836 25.892 1.00 26.77 16 GLY H N 1
ATOM 8129 C CA . GLY H 1 20 ? 42.426 30.748 24.428 1.00 26.68 16 GLY H CA 1
ATOM 8130 C C . GLY H 1 20 ? 41.564 31.839 23.822 1.00 25.66 16 GLY H C 1
ATOM 8131 O O . GLY H 1 20 ? 41.961 32.479 22.868 1.00 24.67 16 GLY H O 1
ATOM 8132 N N . ASN H 1 21 ? 40.367 32.040 24.363 1.00 25.94 17 ASN H N 1
ATOM 8133 C CA . ASN H 1 21 ? 39.518 33.153 23.913 1.00 25.65 17 ASN H CA 1
ATOM 8134 C C . ASN H 1 21 ? 40.157 34.523 24.109 1.00 23.29 17 ASN H C 1
ATOM 8135 O O . ASN H 1 21 ? 40.008 35.385 23.253 1.00 23.93 17 ASN H O 1
ATOM 8140 N N . VAL H 1 22 ? 40.856 34.724 25.217 1.00 21.75 18 VAL H N 1
ATOM 8141 C CA . VAL H 1 22 ? 41.502 36.024 25.491 1.00 21.69 18 VAL H CA 1
ATOM 8142 C C . VAL H 1 22 ? 42.636 36.247 24.511 1.00 21.88 18 VAL H C 1
ATOM 8143 O O . VAL H 1 22 ? 42.847 37.380 24.103 1.00 22.09 18 VAL H O 1
ATOM 8147 N N . ILE H 1 23 ? 43.337 35.178 24.116 1.00 22.38 19 ILE H N 1
ATOM 8148 C CA . ILE H 1 23 ? 44.429 35.312 23.151 1.00 23.06 19 ILE H CA 1
ATOM 8149 C C . ILE H 1 23 ? 43.861 35.849 21.848 1.00 22.77 19 ILE H C 1
ATOM 8150 O O . ILE H 1 23 ? 44.362 36.838 21.329 1.00 22.11 19 ILE H O 1
ATOM 8155 N N . ARG H 1 24 ? 42.813 35.199 21.342 1.00 23.19 20 ARG H N 1
ATOM 8156 C CA . ARG H 1 24 ? 42.084 35.688 20.151 1.00 24.37 20 ARG H CA 1
ATOM 8157 C C . ARG H 1 24 ? 41.571 37.126 20.300 1.00 22.18 20 ARG H C 1
ATOM 8158 O O . ARG H 1 24 ? 41.674 37.924 19.364 1.00 21.58 20 ARG H O 1
ATOM 8166 N N . LEU H 1 25 ? 40.991 37.448 21.444 1.00 21.19 21 LEU H N 1
ATOM 8167 C CA . LEU H 1 25 ? 40.493 38.821 21.669 1.00 20.39 21 LEU H CA 1
ATOM 8168 C C . LEU H 1 25 ? 41.621 39.861 21.560 1.00 19.85 21 LEU H C 1
ATOM 8169 O O . LEU H 1 25 ? 41.474 40.943 21.013 1.00 18.14 21 LEU H O 1
ATOM 8174 N N . CYS H 1 26 ? 42.781 39.516 22.096 1.00 21.33 22 CYS H N 1
ATOM 8175 C CA . CYS H 1 26 ? 43.941 40.400 22.024 1.00 21.04 22 CYS H CA 1
ATOM 8176 C C . CYS H 1 26 ? 44.400 40.589 20.590 1.00 21.76 22 CYS H C 1
ATOM 8177 O O . CYS H 1 26 ? 44.661 41.727 20.167 1.00 21.51 22 CYS H O 1
ATOM 8180 N N . ALA H 1 27 ? 44.480 39.510 19.821 1.00 22.25 23 ALA H N 1
ATOM 8181 C CA . ALA H 1 27 ? 44.817 39.657 18.398 1.00 22.86 23 ALA H CA 1
ATOM 8182 C C . ALA H 1 27 ? 43.779 40.505 17.668 1.00 22.53 23 ALA H C 1
ATOM 8183 O O . ALA H 1 27 ? 44.123 41.341 16.836 1.00 23.57 23 ALA H O 1
ATOM 8185 N N . ASN H 1 28 ? 42.497 40.296 17.964 1.00 21.23 24 ASN H N 1
ATOM 8186 C CA . ASN H 1 28 ? 41.454 41.030 17.254 1.00 20.89 24 ASN H CA 1
ATOM 8187 C C . ASN H 1 28 ? 41.468 42.512 17.539 1.00 20.41 24 ASN H C 1
ATOM 8188 O O . ASN H 1 28 ? 40.959 43.292 16.727 1.00 20.36 24 ASN H O 1
ATOM 8193 N N . THR H 1 29 ? 41.990 42.879 18.710 1.00 20.13 25 THR H N 1
ATOM 8194 C CA . THR H 1 29 ? 41.998 44.262 19.170 1.00 19.91 25 THR H CA 1
ATOM 8195 C C . THR H 1 29 ? 43.389 44.901 19.155 1.00 20.34 25 THR H C 1
ATOM 8196 O O . THR H 1 29 ? 43.520 46.117 19.235 1.00 19.10 25 THR H O 1
ATOM 8200 N N . GLY H 1 30 ? 44.424 44.086 19.042 1.00 20.81 26 GLY H N 1
ATOM 8201 C CA . GLY H 1 30 ? 45.793 44.591 19.054 1.00 22.21 26 GLY H CA 1
ATOM 8202 C C . GLY H 1 30 ? 46.282 44.847 20.467 1.00 23.08 26 GLY H C 1
ATOM 8203 O O . GLY H 1 30 ? 47.214 45.603 20.661 1.00 23.53 26 GLY H O 1
ATOM 8204 N N . ALA H 1 31 ? 45.656 44.227 21.471 1.00 23.17 27 ALA H N 1
ATOM 8205 C CA . ALA H 1 31 ? 46.159 44.333 22.830 1.00 23.09 27 ALA H CA 1
ATOM 8206 C C . ALA H 1 31 ? 47.321 43.342 23.024 1.00 24.58 27 ALA H C 1
ATOM 8207 O O . ALA H 1 31 ? 47.357 42.273 22.374 1.00 25.13 27 ALA H O 1
ATOM 8209 N N . ARG H 1 32 ? 48.241 43.667 23.931 1.00 24.69 28 ARG H N 1
ATOM 8210 C CA . ARG H 1 32 ? 49.342 42.748 24.266 1.00 26.22 28 ARG H CA 1
ATOM 8211 C C . ARG H 1 32 ? 48.923 41.895 25.468 1.00 25.74 28 ARG H C 1
ATOM 8212 O O . ARG H 1 32 ? 48.379 42.407 26.447 1.00 26.06 28 ARG H O 1
ATOM 8214 N N . LEU H 1 33 ? 49.185 40.598 25.412 1.00 26.84 29 LEU H N 1
ATOM 8215 C CA . LEU H 1 33 ? 48.805 39.694 26.503 1.00 26.31 29 LEU H CA 1
ATOM 8216 C C . LEU H 1 33 ? 50.001 39.217 27.361 1.00 26.95 29 LEU H C 1
ATOM 8217 O O . LEU H 1 33 ? 51.018 38.784 26.818 1.00 27.29 29 LEU H O 1
ATOM 8222 N N . HIS H 1 34 ? 49.824 39.267 28.690 1.00 27.11 30 HIS H N 1
ATOM 8223 C CA . HIS H 1 34 ? 50.835 38.838 29.676 1.00 29.23 30 HIS H CA 1
ATOM 8224 C C . HIS H 1 34 ? 50.194 37.804 30.625 1.00 30.11 30 HIS H C 1
ATOM 8225 O O . HIS H 1 34 ? 49.094 38.044 31.184 1.00 29.34 30 HIS H O 1
ATOM 8232 N N . LEU H 1 35 ? 50.833 36.641 30.756 1.00 30.23 31 LEU H N 1
ATOM 8233 C CA . LEU H 1 35 ? 50.355 35.607 31.654 1.00 30.38 31 LEU H CA 1
ATOM 8234 C C . LEU H 1 35 ? 51.304 35.461 32.831 1.00 32.54 31 LEU H C 1
ATOM 8235 O O . LEU H 1 35 ? 52.491 35.277 32.645 1.00 34.14 31 LEU H O 1
ATOM 8240 N N . ILE H 1 36 ? 50.780 35.508 34.043 1.00 33.11 32 ILE H N 1
ATOM 8241 C CA . ILE H 1 36 ? 51.605 35.316 35.228 1.00 34.94 32 ILE H CA 1
ATOM 8242 C C . ILE H 1 36 ? 51.458 33.868 35.709 1.00 36.84 32 ILE H C 1
ATOM 8243 O O . ILE H 1 36 ? 50.367 33.422 36.086 1.00 35.43 32 ILE H O 1
ATOM 8248 N N . GLU H 1 37 ? 52.571 33.145 35.675 1.00 39.72 33 GLU H N 1
ATOM 8249 C CA . GLU H 1 37 ? 52.654 31.770 36.201 1.00 43.30 33 GLU H CA 1
ATOM 8250 C C . GLU H 1 37 ? 52.537 31.713 37.733 1.00 43.89 33 GLU H C 1
ATOM 8251 O O . GLU H 1 37 ? 52.862 32.690 38.414 1.00 43.90 33 GLU H O 1
ATOM 8257 N N . PRO H 1 38 ? 52.089 30.566 38.283 1.00 44.56 34 PRO H N 1
ATOM 8258 C CA . PRO H 1 38 ? 51.695 29.328 37.588 1.00 44.68 34 PRO H CA 1
ATOM 8259 C C . PRO H 1 38 ? 50.316 29.351 36.924 1.00 42.40 34 PRO H C 1
ATOM 8260 O O . PRO H 1 38 ? 49.354 29.873 37.470 1.00 41.88 34 PRO H O 1
ATOM 8264 N N . LEU H 1 39 ? 50.246 28.736 35.753 1.00 41.66 35 LEU H N 1
ATOM 8265 C CA . LEU H 1 39 ? 49.026 28.625 34.988 1.00 39.92 35 LEU H CA 1
ATOM 8266 C C . LEU H 1 39 ? 48.336 27.338 35.368 1.00 40.95 35 LEU H C 1
ATOM 8267 O O . LEU H 1 39 ? 48.992 26.391 35.791 1.00 41.24 35 LEU H O 1
ATOM 8272 N N . GLY H 1 40 ? 47.023 27.268 35.161 1.00 40.45 36 GLY H N 1
ATOM 8273 C CA . GLY H 1 40 ? 46.280 26.027 35.415 1.00 41.06 36 GLY H CA 1
ATOM 8274 C C . GLY H 1 40 ? 46.339 24.978 34.309 1.00 41.48 36 GLY H C 1
ATOM 8275 O O . GLY H 1 40 ? 45.610 24.010 34.355 1.00 41.58 36 GLY H O 1
ATOM 8276 N N . PHE H 1 41 ? 47.214 25.160 33.322 1.00 41.74 37 PHE H N 1
ATOM 8277 C CA . PHE H 1 41 ? 47.237 24.328 32.115 1.00 42.67 37 PHE H CA 1
ATOM 8278 C C . PHE H 1 41 ? 48.577 24.544 31.435 1.00 44.08 37 PHE H C 1
ATOM 8279 O O . PHE H 1 41 ? 49.221 25.557 31.653 1.00 44.58 37 PHE H O 1
ATOM 8287 N N . PRO H 1 42 ? 49.013 23.585 30.617 1.00 47.11 38 PRO H N 1
ATOM 8288 C CA . PRO H 1 42 ? 50.222 23.832 29.848 1.00 48.87 38 PRO H CA 1
ATOM 8289 C C . PRO H 1 42 ? 49.966 24.692 28.617 1.00 47.67 38 PRO H C 1
ATOM 8290 O O . PRO H 1 42 ? 48.848 24.723 28.107 1.00 44.93 38 PRO H O 1
ATOM 8294 N N . LEU H 1 43 ? 51.016 25.375 28.161 1.00 50.06 39 LEU H N 1
ATOM 8295 C CA . LEU H 1 43 ? 51.014 26.088 26.891 1.00 51.17 39 LEU H CA 1
ATOM 8296 C C . LEU H 1 43 ? 51.849 25.357 25.857 1.00 53.96 39 LEU H C 1
ATOM 8297 O O . LEU H 1 43 ? 53.068 25.292 25.980 1.00 55.39 39 LEU H O 1
ATOM 8302 N N . ASP H 1 44 ? 51.193 24.835 24.825 1.00 57.63 40 ASP H N 1
ATOM 8303 C CA . ASP H 1 44 ? 51.872 24.055 23.772 1.00 61.41 40 ASP H CA 1
ATOM 8304 C C . ASP H 1 44 ? 51.344 24.505 22.423 1.00 61.24 40 ASP H C 1
ATOM 8305 O O . ASP H 1 44 ? 50.117 24.598 22.235 1.00 58.10 40 ASP H O 1
ATOM 8307 N N . ASP H 1 45 ? 52.270 24.780 21.499 1.00 61.26 41 ASP H N 1
ATOM 8308 C CA . ASP H 1 45 ? 51.926 25.310 20.177 1.00 60.09 41 ASP H CA 1
ATOM 8309 C C . ASP H 1 45 ? 50.894 24.450 19.450 1.00 60.43 41 ASP H C 1
ATOM 8310 O O . ASP H 1 45 ? 50.016 24.988 18.783 1.00 58.77 41 ASP H O 1
ATOM 8312 N N . ALA H 1 46 ? 50.989 23.125 19.587 1.00 62.60 42 ALA H N 1
ATOM 8313 C CA . ALA H 1 46 ? 50.015 22.196 18.979 1.00 63.49 42 ALA H CA 1
ATOM 8314 C C . ALA H 1 46 ? 48.672 22.261 19.704 1.00 62.32 42 ALA H C 1
ATOM 8315 O O . ALA H 1 46 ? 47.598 22.146 19.084 1.00 56.45 42 ALA H O 1
ATOM 8317 N N . LYS H 1 47 ? 48.746 22.419 21.026 1.00 63.78 43 LYS H N 1
ATOM 8318 C CA . LYS H 1 47 ? 47.561 22.683 21.833 1.00 64.89 43 LYS H CA 1
ATOM 8319 C C . LYS H 1 47 ? 46.961 24.041 21.397 1.00 62.30 43 LYS H C 1
ATOM 8320 O O . LYS H 1 47 ? 45.749 24.164 21.226 1.00 58.83 43 LYS H O 1
ATOM 8322 N N . MET H 1 48 ? 47.830 25.025 21.166 1.00 62.90 44 MET H N 1
ATOM 8323 C CA . MET H 1 48 ? 47.427 26.333 20.616 1.00 62.70 44 MET H CA 1
ATOM 8324 C C . MET H 1 48 ? 46.943 26.226 19.157 1.00 61.74 44 MET H C 1
ATOM 8325 O O . MET H 1 48 ? 45.993 26.903 18.764 1.00 58.87 44 MET H O 1
ATOM 8330 N N . ARG H 1 49 ? 47.594 25.369 18.371 1.00 62.01 45 ARG H N 1
ATOM 8331 C CA . ARG H 1 49 ? 47.157 25.059 17.006 1.00 63.21 45 ARG H CA 1
ATOM 8332 C C . ARG H 1 49 ? 45.797 24.370 17.023 1.00 65.62 45 ARG H C 1
ATOM 8333 O O . ARG H 1 49 ? 44.911 24.716 16.234 1.00 62.22 45 ARG H O 1
ATOM 8335 N N . ARG H 1 50 ? 45.634 23.410 17.937 1.00 69.26 46 ARG H N 1
ATOM 8336 C CA . ARG H 1 50 ? 44.384 22.648 18.055 1.00 72.40 46 ARG H CA 1
ATOM 8337 C C . ARG H 1 50 ? 43.202 23.512 18.521 1.00 73.59 46 ARG H C 1
ATOM 8338 O O . ARG H 1 50 ? 42.044 23.170 18.273 1.00 74.35 46 ARG H O 1
ATOM 8340 N N . ALA H 1 51 ? 43.497 24.624 19.195 1.00 76.29 47 ALA H N 1
ATOM 8341 C CA . ALA H 1 51 ? 42.472 25.600 19.573 1.00 74.50 47 ALA H CA 1
ATOM 8342 C C . ALA H 1 51 ? 42.120 26.531 18.410 1.00 73.53 47 ALA H C 1
ATOM 8343 O O . ALA H 1 51 ? 41.142 27.274 18.481 1.00 75.05 47 ALA H O 1
ATOM 8345 N N . GLY H 1 52 ? 42.918 26.501 17.347 1.00 71.77 48 GLY H N 1
ATOM 8346 C CA . GLY H 1 52 ? 42.714 27.388 16.211 1.00 69.20 48 GLY H CA 1
ATOM 8347 C C . GLY H 1 52 ? 43.320 28.757 16.458 1.00 64.94 48 GLY H C 1
ATOM 8348 O O . GLY H 1 52 ? 42.611 29.755 16.474 1.00 61.94 48 GLY H O 1
ATOM 8349 N N . LEU H 1 53 ? 44.639 28.788 16.649 1.00 63.74 49 LEU H N 1
ATOM 8350 C CA . LEU H 1 53 ? 45.397 30.027 16.862 1.00 60.00 49 LEU H CA 1
ATOM 8351 C C . LEU H 1 53 ? 46.634 30.017 15.974 1.00 59.39 49 LEU H C 1
ATOM 8352 O O . LEU H 1 53 ? 47.425 29.085 16.039 1.00 61.26 49 LEU H O 1
ATOM 8357 N N . ASP H 1 54 ? 46.788 31.035 15.133 1.00 58.26 50 ASP H N 1
ATOM 8358 C CA . ASP H 1 54 ? 47.981 31.175 14.296 1.00 58.57 50 ASP H CA 1
ATOM 8359 C C . ASP H 1 54 ? 49.131 31.606 15.200 1.00 58.90 50 ASP H C 1
ATOM 8360 O O . ASP H 1 54 ? 48.912 32.372 16.136 1.00 57.78 50 ASP H O 1
ATOM 8362 N N . TYR H 1 55 ? 50.345 31.128 14.929 1.00 56.47 51 TYR H N 1
ATOM 8363 C CA . TYR H 1 55 ? 51.506 31.439 15.780 1.00 55.39 51 TYR H CA 1
ATOM 8364 C C . TYR H 1 55 ? 51.787 32.937 15.900 1.00 55.32 51 TYR H C 1
ATOM 8365 O O . TYR H 1 55 ? 52.096 33.431 16.985 1.00 52.71 51 TYR H O 1
ATOM 8374 N N . HIS H 1 56 ? 51.686 33.661 14.794 1.00 57.84 52 HIS H N 1
ATOM 8375 C CA . HIS H 1 56 ? 51.978 35.092 14.814 1.00 61.03 52 HIS H CA 1
ATOM 8376 C C . HIS H 1 56 ? 50.933 35.868 15.590 1.00 61.27 52 HIS H C 1
ATOM 8377 O O . HIS H 1 56 ? 51.169 37.000 15.999 1.00 65.39 52 HIS H O 1
ATOM 8384 N N . GLU H 1 57 ? 49.777 35.243 15.789 1.00 60.08 53 GLU H N 1
ATOM 8385 C CA . GLU H 1 57 ? 48.732 35.778 16.648 1.00 56.50 53 GLU H CA 1
ATOM 8386 C C . GLU H 1 57 ? 49.156 35.871 18.110 1.00 52.57 53 GLU H C 1
ATOM 8387 O O . GLU H 1 57 ? 48.801 36.832 18.791 1.00 57.25 53 GLU H O 1
ATOM 8393 N N . TYR H 1 58 ? 49.879 34.864 18.600 1.00 46.50 54 TYR H N 1
ATOM 8394 C CA . TYR H 1 58 ? 50.242 34.821 20.010 1.00 43.49 54 TYR H CA 1
ATOM 8395 C C . TYR H 1 58 ? 51.753 34.942 20.297 1.00 42.45 54 TYR H C 1
ATOM 8396 O O . TYR H 1 58 ? 52.138 35.046 21.453 1.00 41.28 54 TYR H O 1
ATOM 8405 N N . ALA H 1 59 ? 52.606 34.937 19.282 1.00 40.31 55 ALA H N 1
ATOM 8406 C CA . ALA H 1 59 ? 54.063 34.863 19.544 1.00 41.97 55 ALA H CA 1
ATOM 8407 C C . ALA H 1 59 ? 54.559 35.971 20.470 1.00 40.91 55 ALA H C 1
ATOM 8408 O O . ALA H 1 59 ? 55.455 35.740 21.283 1.00 42.56 55 ALA H O 1
ATOM 8410 N N . GLN H 1 60 ? 53.971 37.164 20.370 1.00 40.55 56 GLN H N 1
ATOM 8411 C CA . GLN H 1 60 ? 54.330 38.279 21.265 1.00 41.02 56 GLN H CA 1
ATOM 8412 C C . GLN H 1 60 ? 53.740 38.181 22.675 1.00 37.85 56 GLN H C 1
ATOM 8413 O O . GLN H 1 60 ? 54.050 38.994 23.521 1.00 38.09 56 GLN H O 1
ATOM 8419 N N . MET H 1 61 ? 52.875 37.217 22.930 1.00 35.77 57 MET H N 1
ATOM 8420 C CA . MET H 1 61 ? 52.390 36.981 24.279 1.00 35.18 57 MET H CA 1
ATOM 8421 C C . MET H 1 61 ? 53.588 36.795 25.189 1.00 35.77 57 MET H C 1
ATOM 8422 O O . MET H 1 61 ? 54.514 36.087 24.840 1.00 37.32 57 MET H O 1
ATOM 8427 N N . ARG H 1 62 ? 53.564 37.423 26.354 1.00 35.22 58 ARG H N 1
ATOM 8428 C CA . ARG H 1 62 ? 54.618 37.245 27.344 1.00 36.71 58 ARG H CA 1
ATOM 8429 C C . ARG H 1 62 ? 54.077 36.401 28.513 1.00 36.57 58 ARG H C 1
ATOM 8430 O O . ARG H 1 62 ? 52.906 36.500 28.885 1.00 34.13 58 ARG H O 1
ATOM 8432 N N . VAL H 1 63 ? 54.934 35.532 29.048 1.00 37.83 59 VAL H N 1
ATOM 8433 C CA . VAL H 1 63 ? 54.606 34.682 30.185 1.00 38.34 59 VAL H CA 1
ATOM 8434 C C . VAL H 1 63 ? 55.635 34.993 31.245 1.00 40.62 59 VAL H C 1
ATOM 8435 O O . VAL H 1 63 ? 56.841 34.931 30.972 1.00 43.75 59 VAL H O 1
ATOM 8439 N N . HIS H 1 64 ? 55.183 35.317 32.444 1.00 39.20 60 HIS H N 1
ATOM 8440 C CA . HIS H 1 64 ? 56.092 35.720 33.509 1.00 40.85 60 HIS H CA 1
ATOM 8441 C C . HIS H 1 64 ? 56.082 34.709 34.626 1.00 42.74 60 HIS H C 1
ATOM 8442 O O . HIS H 1 64 ? 55.009 34.153 34.944 1.00 43.12 60 HIS H O 1
ATOM 8449 N N . ARG H 1 65 ? 57.263 34.480 35.215 1.00 43.55 61 ARG H N 1
ATOM 8450 C CA . ARG H 1 65 ? 57.425 33.463 36.248 1.00 45.03 61 ARG H CA 1
ATOM 8451 C C . ARG H 1 65 ? 56.584 33.810 37.448 1.00 44.53 61 ARG H C 1
ATOM 8452 O O . ARG H 1 65 ? 55.985 32.940 38.048 1.00 45.73 61 ARG H O 1
ATOM 8454 N N . ASP H 1 66 ? 56.533 35.090 37.784 1.00 43.91 62 ASP H N 1
ATOM 8455 C CA . ASP H 1 66 ? 55.797 35.556 38.953 1.00 44.31 62 ASP H CA 1
ATOM 8456 C C . ASP H 1 66 ? 55.594 37.065 38.870 1.00 42.78 62 ASP H C 1
ATOM 8457 O O . ASP H 1 66 ? 56.099 37.720 37.952 1.00 42.00 62 ASP H O 1
ATOM 8462 N N . TRP H 1 67 ? 54.858 37.617 39.824 1.00 42.70 63 TRP H N 1
ATOM 8463 C CA . TRP H 1 67 ? 54.452 39.017 39.724 1.00 41.35 63 TRP H CA 1
ATOM 8464 C C . TRP H 1 67 ? 55.665 39.939 39.659 1.00 42.03 63 TRP H C 1
ATOM 8465 O O . TRP H 1 67 ? 55.744 40.814 38.796 1.00 41.00 63 TRP H O 1
ATOM 8476 N N . ASP H 1 68 ? 56.613 39.726 40.561 1.00 44.61 64 ASP H N 1
ATOM 8477 C CA . ASP H 1 68 ? 57.762 40.609 40.682 1.00 46.32 64 ASP H CA 1
ATOM 8478 C C . ASP H 1 68 ? 58.606 40.519 39.417 1.00 45.82 64 ASP H C 1
ATOM 8479 O O . ASP H 1 68 ? 59.096 41.531 38.915 1.00 45.77 64 ASP H O 1
ATOM 8484 N N . ALA H 1 69 ? 58.746 39.315 38.876 1.00 45.26 65 ALA H N 1
ATOM 8485 C CA . ALA H 1 69 ? 59.450 39.158 37.602 1.00 45.55 65 ALA H CA 1
ATOM 8486 C C . ALA H 1 69 ? 58.739 39.927 36.478 1.00 43.33 65 ALA H C 1
ATOM 8487 O O . ALA H 1 69 ? 59.397 40.602 35.672 1.00 42.62 65 ALA H O 1
ATOM 8489 N N . PHE H 1 70 ? 57.401 39.852 36.449 1.00 41.51 66 PHE H N 1
ATOM 8490 C CA . PHE H 1 70 ? 56.607 40.672 35.524 1.00 39.51 66 PHE H CA 1
ATOM 8491 C C . PHE H 1 70 ? 56.904 42.175 35.630 1.00 39.02 66 PHE H C 1
ATOM 8492 O O . PHE H 1 70 ? 57.151 42.828 34.607 1.00 38.85 66 PHE H O 1
ATOM 8500 N N . VAL H 1 71 ? 56.890 42.717 36.847 1.00 39.04 67 VAL H N 1
ATOM 8501 C CA . VAL H 1 71 ? 57.086 44.161 37.063 1.00 39.09 67 VAL H CA 1
ATOM 8502 C C . VAL H 1 71 ? 58.536 44.576 36.773 1.00 41.63 67 VAL H C 1
ATOM 8503 O O . VAL H 1 71 ? 58.800 45.694 36.321 1.00 41.95 67 VAL H O 1
ATOM 8507 N N . ALA H 1 72 ? 59.477 43.676 37.052 1.00 43.22 68 ALA H N 1
ATOM 8508 C CA . ALA H 1 72 ? 60.886 43.926 36.770 1.00 45.07 68 ALA H CA 1
ATOM 8509 C C . ALA H 1 72 ? 61.112 43.978 35.266 1.00 44.74 68 ALA H C 1
ATOM 8510 O O . ALA H 1 72 ? 61.884 44.806 34.777 1.00 45.22 68 ALA H O 1
ATOM 8512 N N . ALA H 1 73 ? 60.446 43.084 34.536 1.00 43.35 69 ALA H N 1
ATOM 8513 C CA . ALA H 1 73 ? 60.602 43.028 33.088 1.00 43.36 69 ALA H CA 1
ATOM 8514 C C . ALA H 1 73 ? 59.916 44.192 32.377 1.00 42.83 69 ALA H C 1
ATOM 8515 O O . ALA H 1 73 ? 60.481 44.754 31.450 1.00 43.29 69 ALA H O 1
ATOM 8517 N N . GLU H 1 74 ? 58.706 44.552 32.810 1.00 42.06 70 GLU H N 1
ATOM 8518 C CA . GLU H 1 74 ? 57.840 45.451 32.037 1.00 41.07 70 GLU H CA 1
ATOM 8519 C C . GLU H 1 74 ? 57.762 46.895 32.549 1.00 41.66 70 GLU H C 1
ATOM 8520 O O . GLU H 1 74 ? 57.437 47.791 31.789 1.00 41.52 70 GLU H O 1
ATOM 8526 N N . ALA H 1 75 ? 58.052 47.109 33.828 1.00 42.38 71 ALA H N 1
ATOM 8527 C CA . ALA H 1 75 ? 58.058 48.439 34.413 1.00 42.15 71 ALA H CA 1
ATOM 8528 C C . ALA H 1 75 ? 56.741 49.175 34.134 1.00 40.10 71 ALA H C 1
ATOM 8529 O O . ALA H 1 75 ? 56.738 50.342 33.753 1.00 40.11 71 ALA H O 1
ATOM 8531 N N . PRO H 1 76 ? 55.617 48.495 34.340 1.00 38.18 72 PRO H N 1
ATOM 8532 C CA . PRO H 1 76 ? 54.321 49.140 34.143 1.00 37.21 72 PRO H CA 1
ATOM 8533 C C . PRO H 1 76 ? 54.186 50.402 34.964 1.00 37.04 72 PRO H C 1
ATOM 8534 O O . PRO H 1 76 ? 54.584 50.400 36.117 1.00 41.56 72 PRO H O 1
ATOM 8538 N N . ASP H 1 77 ? 53.643 51.474 34.396 1.00 35.91 73 ASP H N 1
ATOM 8539 C CA . ASP H 1 77 ? 53.434 52.718 35.169 1.00 35.82 73 ASP H CA 1
ATOM 8540 C C . ASP H 1 77 ? 52.277 52.503 36.149 1.00 35.34 73 ASP H C 1
ATOM 8541 O O . ASP H 1 77 ? 51.151 52.272 35.721 1.00 35.44 73 ASP H O 1
ATOM 8546 N N . PRO H 1 78 ? 52.549 52.549 37.468 1.00 36.69 74 PRO H N 1
ATOM 8547 C CA . PRO H 1 78 ? 51.503 52.179 38.452 1.00 35.44 74 PRO H CA 1
ATOM 8548 C C . PRO H 1 78 ? 50.207 53.004 38.326 1.00 34.05 74 PRO H C 1
ATOM 8549 O O . PRO H 1 78 ? 49.125 52.498 38.574 1.00 32.99 74 PRO H O 1
ATOM 8553 N N . ALA H 1 79 ? 50.319 54.262 37.912 1.00 34.42 75 ALA H N 1
ATOM 8554 C CA . ALA H 1 79 ? 49.139 55.111 37.719 1.00 32.87 75 ALA H CA 1
ATOM 8555 C C . ALA H 1 79 ? 48.292 54.678 36.508 1.00 30.67 75 ALA H C 1
ATOM 8556 O O . ALA H 1 79 ? 47.165 55.155 36.337 1.00 29.95 75 ALA H O 1
ATOM 8558 N N . ARG H 1 80 ? 48.827 53.771 35.685 1.00 28.71 76 ARG H N 1
ATOM 8559 C CA . ARG H 1 80 ? 48.174 53.330 34.462 1.00 27.16 76 ARG H CA 1
ATOM 8560 C C . ARG H 1 80 ? 47.858 51.817 34.492 1.00 27.52 76 ARG H C 1
ATOM 8561 O O . ARG H 1 80 ? 47.482 51.219 33.484 1.00 24.49 76 ARG H O 1
ATOM 8569 N N . MET H 1 81 ? 47.997 51.233 35.683 1.00 29.09 77 MET H N 1
ATOM 8570 C CA . MET H 1 81 ? 47.708 49.828 35.896 1.00 29.23 77 MET H CA 1
ATOM 8571 C C . MET H 1 81 ? 46.480 49.653 36.781 1.00 27.67 77 MET H C 1
ATOM 8572 O O . MET H 1 81 ? 46.395 50.205 37.882 1.00 26.99 77 MET H O 1
ATOM 8577 N N . PHE H 1 82 ? 45.508 48.901 36.270 1.00 26.94 78 PHE H N 1
ATOM 8578 C CA . PHE H 1 82 ? 44.210 48.732 36.931 1.00 25.93 78 PHE H CA 1
ATOM 8579 C C . PHE H 1 82 ? 43.971 47.269 37.329 1.00 26.58 78 PHE H C 1
ATOM 8580 O O . PHE H 1 82 ? 44.152 46.334 36.509 1.00 25.38 78 PHE H O 1
ATOM 8588 N N . ALA H 1 83 ? 43.576 47.068 38.589 1.00 27.56 79 ALA H N 1
ATOM 8589 C CA . ALA H 1 83 ? 43.285 45.745 39.098 1.00 28.26 79 ALA H CA 1
ATOM 8590 C C . ALA H 1 83 ? 41.787 45.496 39.249 1.00 28.17 79 ALA H C 1
ATOM 8591 O O . ALA H 1 83 ? 41.037 46.323 39.808 1.00 28.41 79 ALA H O 1
ATOM 8593 N N . PHE H 1 84 ? 41.349 44.357 38.723 1.00 27.57 80 PHE H N 1
ATOM 8594 C CA . PHE H 1 84 ? 39.932 44.029 38.697 1.00 27.84 80 PHE H CA 1
ATOM 8595 C C . PHE H 1 84 ? 39.567 43.199 39.923 1.00 29.72 80 PHE H C 1
ATOM 8596 O O . PHE H 1 84 ? 39.909 42.015 40.037 1.00 29.93 80 PHE H O 1
ATOM 8604 N N . THR H 1 85 ? 38.870 43.859 40.836 1.00 30.56 81 THR H N 1
ATOM 8605 C CA . THR H 1 85 ? 38.569 43.315 42.137 1.00 33.07 81 THR H CA 1
ATOM 8606 C C . THR H 1 85 ? 37.332 44.006 42.651 1.00 35.35 81 THR H C 1
ATOM 8607 O O . THR H 1 85 ? 37.015 45.129 42.256 1.00 34.98 81 THR H O 1
ATOM 8611 N N . THR H 1 86 ? 36.643 43.376 43.581 1.00 39.80 82 THR H N 1
ATOM 8612 C CA . THR H 1 86 ? 35.473 44.028 44.156 1.00 42.78 82 THR H CA 1
ATOM 8613 C C . THR H 1 86 ? 35.760 44.768 45.479 1.00 43.93 82 THR H C 1
ATOM 8614 O O . THR H 1 86 ? 34.971 45.605 45.916 1.00 45.50 82 THR H O 1
ATOM 8618 N N . ARG H 1 87 ? 36.911 44.503 46.076 1.00 44.31 83 ARG H N 1
ATOM 8619 C CA . ARG H 1 87 ? 37.272 45.089 47.376 1.00 44.98 83 ARG H CA 1
ATOM 8620 C C . ARG H 1 87 ? 37.724 46.557 47.246 1.00 42.99 83 ARG H C 1
ATOM 8621 O O . ARG H 1 87 ? 38.811 46.821 46.744 1.00 44.37 83 ARG H O 1
ATOM 8623 N N . GLY H 1 88 ? 36.889 47.495 47.688 1.00 41.30 84 GLY H N 1
ATOM 8624 C CA . GLY H 1 88 ? 37.177 48.930 47.597 1.00 40.48 84 GLY H CA 1
ATOM 8625 C C . GLY H 1 88 ? 37.370 49.499 46.190 1.00 38.48 84 GLY H C 1
ATOM 8626 O O . GLY H 1 88 ? 38.044 50.512 46.013 1.00 38.48 84 GLY H O 1
ATOM 8627 N N . SER H 1 89 ? 36.796 48.853 45.180 1.00 36.09 85 SER H N 1
ATOM 8628 C CA . SER H 1 89 ? 36.947 49.311 43.807 1.00 34.02 85 SER H CA 1
ATOM 8629 C C . SER H 1 89 ? 35.876 50.321 43.453 1.00 33.24 85 SER H C 1
ATOM 8630 O O . SER H 1 89 ? 34.893 50.511 44.172 1.00 31.81 85 SER H O 1
ATOM 8633 N N . GLY H 1 90 ? 36.075 50.966 42.314 1.00 32.59 86 GLY H N 1
ATOM 8634 C CA . GLY H 1 90 ? 35.047 51.837 41.728 1.00 31.35 86 GLY H CA 1
ATOM 8635 C C . GLY H 1 90 ? 34.665 51.227 40.424 1.00 30.56 86 GLY H C 1
ATOM 8636 O O . GLY H 1 90 ? 35.297 50.252 39.974 1.00 29.31 86 GLY H O 1
ATOM 8637 N N . ARG H 1 91 ? 33.651 51.816 39.800 1.00 30.83 87 ARG H N 1
ATOM 8638 C CA . ARG H 1 91 ? 33.249 51.434 38.464 1.00 31.12 87 ARG H CA 1
ATOM 8639 C C . ARG H 1 91 ? 34.359 51.631 37.464 1.00 27.58 87 ARG H C 1
ATOM 8640 O O . ARG H 1 91 ? 34.932 52.716 37.362 1.00 26.92 87 ARG H O 1
ATOM 8648 N N . PHE H 1 92 ? 34.633 50.580 36.712 1.00 23.93 88 PHE H N 1
ATOM 8649 C CA . PHE H 1 92 ? 35.579 50.638 35.618 1.00 22.06 88 PHE H CA 1
ATOM 8650 C C . PHE H 1 92 ? 35.383 51.873 34.680 1.00 21.27 88 PHE H C 1
ATOM 8651 O O . PHE H 1 92 ? 36.316 52.640 34.444 1.00 21.36 88 PHE H O 1
ATOM 8659 N N . HIS H 1 93 ? 34.142 52.079 34.235 1.00 21.09 89 HIS H N 1
ATOM 8660 C CA . HIS H 1 93 ? 33.764 53.080 33.255 1.00 20.56 89 HIS H CA 1
ATOM 8661 C C . HIS H 1 93 ? 33.857 54.527 33.736 1.00 21.29 89 HIS H C 1
ATOM 8662 O O . HIS H 1 93 ? 33.709 55.439 32.914 1.00 21.39 89 HIS H O 1
ATOM 8669 N N . ASP H 1 94 ? 34.081 54.728 35.039 1.00 21.80 90 ASP H N 1
ATOM 8670 C CA . ASP H 1 94 ? 34.328 56.039 35.609 1.00 22.90 90 ASP H CA 1
ATOM 8671 C C . ASP H 1 94 ? 35.645 56.645 35.093 1.00 22.52 90 ASP H C 1
ATOM 8672 O O . ASP H 1 94 ? 35.766 57.866 34.984 1.00 22.68 90 ASP H O 1
ATOM 8677 N N . ARG H 1 95 ? 36.616 55.791 34.807 1.00 21.38 91 ARG H N 1
ATOM 8678 C CA . ARG H 1 95 ? 37.965 56.229 34.596 1.00 21.37 91 ARG H CA 1
ATOM 8679 C C . ARG H 1 95 ? 38.243 56.446 33.101 1.00 20.36 91 ARG H C 1
ATOM 8680 O O . ARG H 1 95 ? 37.767 55.692 32.243 1.00 18.38 91 ARG H O 1
ATOM 8688 N N . ALA H 1 96 ? 39.029 57.489 32.833 1.00 20.62 92 ALA H N 1
ATOM 8689 C CA . ALA H 1 96 ? 39.693 57.731 31.544 1.00 20.88 92 ALA H CA 1
ATOM 8690 C C . ALA H 1 96 ? 40.942 56.846 31.346 1.00 21.38 92 ALA H C 1
ATOM 8691 O O . ALA H 1 96 ? 41.874 56.871 32.147 1.00 21.81 92 ALA H O 1
ATOM 8693 N N . PHE H 1 97 ? 40.951 56.055 30.270 1.00 21.88 93 PHE H N 1
ATOM 8694 C CA . PHE H 1 97 ? 42.038 55.134 29.985 1.00 22.08 93 PHE H CA 1
ATOM 8695 C C . PHE H 1 97 ? 42.801 55.640 28.799 1.00 22.68 93 PHE H C 1
ATOM 8696 O O . PHE H 1 97 ? 42.230 56.323 27.984 1.00 22.85 93 PHE H O 1
ATOM 8704 N N . GLU H 1 98 ? 44.081 55.299 28.725 1.00 23.48 94 GLU H N 1
ATOM 8705 C CA . GLU H 1 98 ? 44.988 55.794 27.686 1.00 25.49 94 GLU H CA 1
ATOM 8706 C C . GLU H 1 98 ? 45.705 54.615 27.014 1.00 25.23 94 GLU H C 1
ATOM 8707 O O . GLU H 1 98 ? 45.897 53.583 27.643 1.00 24.57 94 GLU H O 1
ATOM 8713 N N . PRO H 1 99 ? 46.119 54.774 25.748 1.00 26.03 95 PRO H N 1
ATOM 8714 C CA . PRO H 1 99 ? 46.966 53.766 25.129 1.00 26.10 95 PRO H CA 1
ATOM 8715 C C . PRO H 1 99 ? 48.145 53.430 26.033 1.00 25.25 95 PRO H C 1
ATOM 8716 O O . PRO H 1 99 ? 48.756 54.320 26.600 1.00 25.87 95 PRO H O 1
ATOM 8720 N N . GLY H 1 100 ? 48.399 52.146 26.213 1.00 24.46 96 GLY H N 1
ATOM 8721 C CA . GLY H 1 100 ? 49.507 51.680 27.033 1.00 25.05 96 GLY H CA 1
ATOM 8722 C C . GLY H 1 100 ? 49.069 51.217 28.408 1.00 23.97 96 GLY H C 1
ATOM 8723 O O . GLY H 1 100 ? 49.866 50.653 29.152 1.00 23.72 96 GLY H O 1
ATOM 8724 N N . ASP H 1 101 ? 47.793 51.433 28.755 1.00 22.52 97 ASP H N 1
ATOM 8725 C CA . ASP H 1 101 ? 47.334 51.080 30.102 1.00 21.62 97 ASP H CA 1
ATOM 8726 C C . ASP H 1 101 ? 47.416 49.570 30.302 1.00 21.36 97 ASP H C 1
ATOM 8727 O O . ASP H 1 101 ? 47.530 48.797 29.332 1.00 20.54 97 ASP H O 1
ATOM 8732 N N . TRP H 1 102 ? 47.335 49.180 31.569 1.00 21.64 98 TRP H N 1
ATOM 8733 C CA . TRP H 1 102 ? 47.445 47.808 32.011 1.00 22.05 98 TRP H CA 1
ATOM 8734 C C . TRP H 1 102 ? 46.178 47.401 32.805 1.00 21.60 98 TRP H C 1
ATOM 8735 O O . TRP H 1 102 ? 45.765 48.092 33.737 1.00 22.34 98 TRP H O 1
ATOM 8746 N N . PHE H 1 103 ? 45.584 46.276 32.412 1.00 20.53 99 PHE H N 1
ATOM 8747 C CA . PHE H 1 103 ? 44.376 45.730 33.013 1.00 20.34 99 PHE H CA 1
ATOM 8748 C C . PHE H 1 103 ? 44.700 44.334 33.565 1.00 21.40 99 PHE H C 1
ATOM 8749 O O . PHE H 1 103 ? 45.094 43.428 32.827 1.00 20.70 99 PHE H O 1
ATOM 8757 N N . VAL H 1 104 ? 44.593 44.211 34.884 1.00 23.07 100 VAL H N 1
ATOM 8758 C CA . VAL H 1 104 ? 45.066 43.051 35.597 1.00 25.15 100 VAL H CA 1
ATOM 8759 C C . VAL H 1 104 ? 43.873 42.328 36.194 1.00 25.73 100 VAL H C 1
ATOM 8760 O O . VAL H 1 104 ? 43.055 42.929 36.881 1.00 25.95 100 VAL H O 1
ATOM 8764 N N . PHE H 1 105 ? 43.793 41.045 35.888 1.00 26.11 101 PHE H N 1
ATOM 8765 C CA . PHE H 1 105 ? 42.593 40.258 36.097 1.00 27.37 101 PHE H CA 1
ATOM 8766 C C . PHE H 1 105 ? 43.000 38.997 36.793 1.00 29.47 101 PHE H C 1
ATOM 8767 O O . PHE H 1 105 ? 44.040 38.406 36.468 1.00 30.01 101 PHE H O 1
ATOM 8775 N N . GLY H 1 106 ? 42.164 38.557 37.715 1.00 31.98 102 GLY H N 1
ATOM 8776 C CA . GLY H 1 106 ? 42.474 37.380 38.490 1.00 34.95 102 GLY H CA 1
ATOM 8777 C C . GLY H 1 106 ? 41.913 36.114 37.881 1.00 36.00 102 GLY H C 1
ATOM 8778 O O . GLY H 1 106 ? 41.157 36.138 36.911 1.00 36.58 102 GLY H O 1
ATOM 8779 N N . ALA H 1 107 ? 42.286 34.997 38.473 1.00 39.25 103 ALA H N 1
ATOM 8780 C CA . ALA H 1 107 ? 41.739 33.715 38.084 1.00 40.80 103 ALA H CA 1
ATOM 8781 C C . ALA H 1 107 ? 40.229 33.693 38.270 1.00 42.89 103 ALA H C 1
ATOM 8782 O O . ALA H 1 107 ? 39.677 34.279 39.189 1.00 42.08 103 ALA H O 1
ATOM 8784 N N . GLU H 1 108 ? 39.588 32.985 37.360 1.00 47.24 104 GLU H N 1
ATOM 8785 C CA . GLU H 1 108 ? 38.143 32.807 37.302 1.00 49.63 104 GLU H CA 1
ATOM 8786 C C . GLU H 1 108 ? 37.503 32.521 38.659 1.00 50.42 104 GLU H C 1
ATOM 8787 O O . GLU H 1 108 ? 36.651 33.272 39.100 1.00 51.96 104 GLU H O 1
ATOM 8793 N N . THR H 1 109 ? 37.933 31.451 39.312 1.00 54.87 105 THR H N 1
ATOM 8794 C CA . THR H 1 109 ? 37.378 31.035 40.609 1.00 59.98 105 THR H CA 1
ATOM 8795 C C . THR H 1 109 ? 37.778 31.972 41.741 1.00 61.45 105 THR H C 1
ATOM 8796 O O . THR H 1 109 ? 36.942 32.391 42.537 1.00 63.78 105 THR H O 1
ATOM 8800 N N . ARG H 1 110 ? 39.069 32.279 41.800 1.00 60.75 106 ARG H N 1
ATOM 8801 C CA . ARG H 1 110 ? 39.664 32.989 42.918 1.00 59.28 106 ARG H CA 1
ATOM 8802 C C . ARG H 1 110 ? 39.398 34.498 42.936 1.00 55.97 106 ARG H C 1
ATOM 8803 O O . ARG H 1 110 ? 39.053 35.059 43.978 1.00 58.13 106 ARG H O 1
ATOM 8805 N N . GLY H 1 111 ? 39.552 35.143 41.786 1.00 50.67 107 GLY H N 1
ATOM 8806 C CA . GLY H 1 111 ? 39.785 36.585 41.726 1.00 46.46 107 GLY H CA 1
ATOM 8807 C C . GLY H 1 111 ? 41.260 36.839 42.029 1.00 45.59 107 GLY H C 1
ATOM 8808 O O . GLY H 1 111 ? 42.034 35.909 42.262 1.00 43.41 107 GLY H O 1
ATOM 8809 N N . LEU H 1 112 ? 41.657 38.105 42.046 1.00 43.64 108 LEU H N 1
ATOM 8810 C CA . LEU H 1 112 ? 43.022 38.455 42.402 1.00 43.28 108 LEU H CA 1
ATOM 8811 C C . LEU H 1 112 ? 43.292 38.137 43.863 1.00 44.07 108 LEU H C 1
ATOM 8812 O O . LEU H 1 112 ? 42.404 38.270 44.709 1.00 44.06 108 LEU H O 1
ATOM 8817 N N . ALA H 1 113 ? 44.517 37.698 44.144 1.00 43.90 109 ALA H N 1
ATOM 8818 C CA . ALA H 1 113 ? 44.963 37.451 45.511 1.00 45.68 109 ALA H CA 1
ATOM 8819 C C . ALA H 1 113 ? 44.795 38.717 46.367 1.00 46.73 109 ALA H C 1
ATOM 8820 O O . ALA H 1 113 ? 45.130 39.827 45.915 1.00 46.61 109 ALA H O 1
ATOM 8822 N N . PRO H 1 114 ? 44.281 38.561 47.607 1.00 48.64 110 PRO H N 1
ATOM 8823 C CA . PRO H 1 114 ? 44.115 39.725 48.478 1.00 48.74 110 PRO H CA 1
ATOM 8824 C C . PRO H 1 114 ? 45.414 40.487 48.612 1.00 49.10 110 PRO H C 1
ATOM 8825 O O . PRO H 1 114 ? 45.403 41.703 48.697 1.00 48.66 110 PRO H O 1
ATOM 8829 N N . ALA H 1 115 ? 46.525 39.756 48.614 1.00 50.32 111 ALA H N 1
ATOM 8830 C CA . ALA H 1 115 ? 47.850 40.340 48.807 1.00 49.61 111 ALA H CA 1
ATOM 8831 C C . ALA H 1 115 ? 48.207 41.224 47.644 1.00 47.73 111 ALA H C 1
ATOM 8832 O O . ALA H 1 115 ? 48.742 42.319 47.837 1.00 47.34 111 ALA H O 1
ATOM 8834 N N . LEU H 1 116 ? 47.888 40.768 46.432 1.00 46.33 112 LEU H N 1
ATOM 8835 C CA . LEU H 1 116 ? 48.127 41.570 45.230 1.00 44.65 112 LEU H CA 1
ATOM 8836 C C . LEU H 1 116 ? 47.250 42.821 45.222 1.00 43.38 112 LEU H C 1
ATOM 8837 O O . LEU H 1 116 ? 47.741 43.945 45.062 1.00 43.46 112 LEU H O 1
ATOM 8842 N N . VAL H 1 117 ? 45.959 42.605 45.432 1.00 42.19 113 VAL H N 1
ATOM 8843 C CA . VAL H 1 117 ? 44.986 43.677 45.504 1.00 41.89 113 VAL H CA 1
ATOM 8844 C C . VAL H 1 117 ? 45.443 44.801 46.427 1.00 43.79 113 VAL H C 1
ATOM 8845 O O . VAL H 1 117 ? 45.306 45.974 46.071 1.00 43.55 113 VAL H O 1
ATOM 8849 N N . ASP H 1 118 ? 46.012 44.454 47.587 1.00 47.56 114 ASP H N 1
ATOM 8850 C CA . ASP H 1 118 ? 46.459 45.456 48.586 1.00 50.01 114 ASP H CA 1
ATOM 8851 C C . ASP H 1 118 ? 47.640 46.326 48.127 1.00 49.38 114 ASP H C 1
ATOM 8852 O O . ASP H 1 118 ? 47.854 47.409 48.671 1.00 51.64 114 ASP H O 1
ATOM 8857 N N . ARG H 1 119 ? 48.397 45.860 47.139 1.00 48.28 115 ARG H N 1
ATOM 8858 C CA . ARG H 1 119 ? 49.449 46.670 46.510 1.00 47.92 115 ARG H CA 1
ATOM 8859 C C . ARG H 1 119 ? 48.898 47.738 45.542 1.00 46.36 115 ARG H C 1
ATOM 8860 O O . ARG H 1 119 ? 49.656 48.580 45.067 1.00 46.83 115 ARG H O 1
ATOM 8862 N N . PHE H 1 120 ? 47.594 47.688 45.233 1.00 43.96 116 PHE H N 1
ATOM 8863 C CA . PHE H 1 120 ? 46.952 48.682 44.374 1.00 40.66 116 PHE H CA 1
ATOM 8864 C C . PHE H 1 120 ? 46.213 49.733 45.180 1.00 40.15 116 PHE H C 1
ATOM 8865 O O . PHE H 1 120 ? 45.396 49.409 46.047 1.00 40.95 116 PHE H O 1
ATOM 8873 N N . ALA H 1 121 ? 46.482 50.999 44.864 1.00 39.50 117 ALA H N 1
ATOM 8874 C CA . ALA H 1 121 ? 45.716 52.111 45.406 1.00 39.09 117 ALA H CA 1
ATOM 8875 C C . ALA H 1 121 ? 44.253 51.968 44.995 1.00 38.18 117 ALA H C 1
ATOM 8876 O O . ALA H 1 121 ? 43.972 51.541 43.857 1.00 38.09 117 ALA H O 1
ATOM 8878 N N . PRO H 1 122 ? 43.311 52.312 45.895 1.00 38.92 118 PRO H N 1
ATOM 8879 C CA . PRO H 1 122 ? 41.887 52.221 45.582 1.00 38.24 118 PRO H CA 1
ATOM 8880 C C . PRO H 1 122 ? 41.477 52.819 44.231 1.00 36.99 118 PRO H C 1
ATOM 8881 O O . PRO H 1 122 ? 40.697 52.196 43.534 1.00 35.52 118 PRO H O 1
ATOM 8885 N N . GLU H 1 123 ? 42.001 54.001 43.881 1.00 36.44 119 GLU H N 1
ATOM 8886 C CA . GLU H 1 123 ? 41.761 54.636 42.569 1.00 36.16 119 GLU H CA 1
ATOM 8887 C C . GLU H 1 123 ? 42.031 53.701 41.380 1.00 34.20 119 GLU H C 1
ATOM 8888 O O . GLU H 1 123 ? 41.384 53.802 40.327 1.00 33.18 119 GLU H O 1
ATOM 8894 N N . GLN H 1 124 ? 42.991 52.799 41.563 1.00 33.89 120 GLN H N 1
ATOM 8895 C CA . GLN H 1 124 ? 43.409 51.874 40.531 1.00 33.00 120 GLN H CA 1
ATOM 8896 C C . GLN H 1 124 ? 42.689 50.520 40.594 1.00 32.96 120 GLN H C 1
ATOM 8897 O O . GLN H 1 124 ? 42.988 49.631 39.803 1.00 33.72 120 GLN H O 1
ATOM 8903 N N . ARG H 1 125 ? 41.738 50.386 41.512 1.00 32.57 121 ARG H N 1
ATOM 8904 C CA . ARG H 1 125 ? 40.909 49.190 41.635 1.00 31.77 121 ARG H CA 1
ATOM 8905 C C . ARG H 1 125 ? 39.568 49.419 41.011 1.00 29.72 121 ARG H C 1
ATOM 8906 O O . ARG H 1 125 ? 38.889 50.379 41.379 1.00 30.05 121 ARG H O 1
ATOM 8914 N N . VAL H 1 126 ? 39.169 48.518 40.116 1.00 27.94 122 VAL H N 1
ATOM 8915 C CA . VAL H 1 126 ? 38.024 48.719 39.245 1.00 26.35 122 VAL H CA 1
ATOM 8916 C C . VAL H 1 126 ? 37.161 47.474 39.121 1.00 26.57 122 VAL H C 1
ATOM 8917 O O . VAL H 1 126 ? 37.609 46.358 39.346 1.00 27.56 122 VAL H O 1
ATOM 8921 N N . ARG H 1 127 ? 35.915 47.649 38.735 1.00 26.69 123 ARG H N 1
ATOM 8922 C CA . ARG H 1 127 ? 35.028 46.501 38.544 1.00 26.92 123 ARG H CA 1
ATOM 8923 C C . ARG H 1 127 ? 33.952 46.862 37.535 1.00 26.05 123 ARG H C 1
ATOM 8924 O O . ARG H 1 127 ? 33.545 48.018 37.427 1.00 24.57 123 ARG H O 1
ATOM 8932 N N . LEU H 1 128 ? 33.457 45.870 36.818 1.00 25.74 124 LEU H N 1
ATOM 8933 C CA . LEU H 1 128 ? 32.371 46.153 35.880 1.00 25.42 124 LEU H CA 1
ATOM 8934 C C . LEU H 1 128 ? 31.089 46.366 36.675 1.00 26.47 124 LEU H C 1
ATOM 8935 O O . LEU H 1 128 ? 30.916 45.751 37.712 1.00 25.88 124 LEU H O 1
ATOM 8940 N N . PRO H 1 129 ? 30.195 47.262 36.208 1.00 28.07 125 PRO H N 1
ATOM 8941 C CA . PRO H 1 129 ? 28.896 47.318 36.885 1.00 30.11 125 PRO H CA 1
ATOM 8942 C C . PRO H 1 129 ? 28.122 46.010 36.750 1.00 31.47 125 PRO H C 1
ATOM 8943 O O . PRO H 1 129 ? 28.304 45.276 35.772 1.00 27.99 125 PRO H O 1
ATOM 8947 N N . MET H 1 130 ? 27.245 45.759 37.718 1.00 35.14 126 MET H N 1
ATOM 8948 C CA . MET H 1 130 ? 26.327 44.656 37.647 1.00 38.85 126 MET H CA 1
ATOM 8949 C C . MET H 1 130 ? 25.087 44.875 38.508 1.00 40.86 126 MET H C 1
ATOM 8950 O O . MET H 1 130 ? 25.117 45.572 39.526 1.00 41.63 126 MET H O 1
ATOM 8955 N N . ARG H 1 131 ? 23.974 44.305 38.060 1.00 41.89 127 ARG H N 1
ATOM 8956 C CA . ARG H 1 131 ? 22.782 44.223 38.876 1.00 42.69 127 ARG H CA 1
ATOM 8957 C C . ARG H 1 131 ? 23.102 43.426 40.127 1.00 43.08 127 ARG H C 1
ATOM 8958 O O . ARG H 1 131 ? 23.808 42.412 40.064 1.00 40.65 127 ARG H O 1
ATOM 8966 N N . PRO H 1 132 ? 22.572 43.869 41.275 1.00 45.36 128 PRO H N 1
ATOM 8967 C CA . PRO H 1 132 ? 22.920 43.192 42.517 1.00 46.57 128 PRO H CA 1
ATOM 8968 C C . PRO H 1 132 ? 22.417 41.752 42.507 1.00 48.13 128 PRO H C 1
ATOM 8969 O O . PRO H 1 132 ? 21.373 41.456 41.908 1.00 47.66 128 PRO H O 1
ATOM 8973 N N . GLY H 1 133 ? 23.179 40.866 43.137 1.00 50.51 129 GLY H N 1
ATOM 8974 C CA . GLY H 1 133 ? 22.760 39.477 43.351 1.00 53.40 129 GLY H CA 1
ATOM 8975 C C . GLY H 1 133 ? 23.292 38.474 42.340 1.00 54.14 129 GLY H C 1
ATOM 8976 O O . GLY H 1 133 ? 22.941 37.301 42.394 1.00 58.33 129 GLY H O 1
ATOM 8977 N N . ASN H 1 134 ? 24.145 38.913 41.425 1.00 52.48 130 ASN H N 1
ATOM 8978 C CA . ASN H 1 134 ? 24.577 38.056 40.336 1.00 53.07 130 ASN H CA 1
ATOM 8979 C C . ASN H 1 134 ? 26.004 37.529 40.506 1.00 53.74 130 ASN H C 1
ATOM 8980 O O . ASN H 1 134 ? 26.803 38.073 41.271 1.00 56.30 130 ASN H O 1
ATOM 8985 N N . ARG H 1 135 ? 26.308 36.443 39.806 1.00 55.07 131 ARG H N 1
ATOM 8986 C CA . ARG H 1 135 ? 27.668 35.935 39.745 1.00 54.84 131 ARG H CA 1
ATOM 8987 C C . ARG H 1 135 ? 28.413 36.820 38.777 1.00 52.75 131 ARG H C 1
ATOM 8988 O O . ARG H 1 135 ? 27.793 37.546 37.993 1.00 52.50 131 ARG H O 1
ATOM 8990 N N . SER H 1 136 ? 29.739 36.785 38.844 1.00 51.54 132 SER H N 1
ATOM 8991 C CA . SER H 1 136 ? 30.571 37.593 37.941 1.00 49.20 132 SER H CA 1
ATOM 8992 C C . SER H 1 136 ? 30.616 36.971 36.548 1.00 43.26 132 SER H C 1
ATOM 8993 O O . SER H 1 136 ? 30.391 35.770 36.363 1.00 43.29 132 SER H O 1
ATOM 8996 N N . LEU H 1 137 ? 30.896 37.808 35.564 1.00 39.39 133 LEU H N 1
ATOM 8997 C CA . LEU H 1 137 ? 30.932 37.384 34.176 1.00 35.88 133 LEU H CA 1
ATOM 8998 C C . LEU H 1 137 ? 32.031 36.379 33.889 1.00 33.45 133 LEU H C 1
ATOM 8999 O O . LEU H 1 137 ? 33.000 36.315 34.588 1.00 33.93 133 LEU H O 1
ATOM 9004 N N . ASN H 1 138 ? 31.891 35.621 32.818 1.00 31.94 134 ASN H N 1
ATOM 9005 C CA . ASN H 1 138 ? 33.012 34.857 32.286 1.00 31.17 134 ASN H CA 1
ATOM 9006 C C . ASN H 1 138 ? 34.231 35.804 32.098 1.00 29.03 134 ASN H C 1
ATOM 9007 O O . ASN H 1 138 ? 34.073 36.971 31.749 1.00 28.58 134 ASN H O 1
ATOM 9012 N N . LEU H 1 139 ? 35.428 35.305 32.378 1.00 27.56 135 LEU H N 1
ATOM 9013 C CA . LEU H 1 139 ? 36.647 36.118 32.342 1.00 26.59 135 LEU H CA 1
ATOM 9014 C C . LEU H 1 139 ? 36.940 36.657 30.958 1.00 24.37 135 LEU H C 1
ATOM 9015 O O . LEU H 1 139 ? 37.305 37.804 30.820 1.00 24.04 135 LEU H O 1
ATOM 9020 N N . SER H 1 140 ? 36.783 35.835 29.944 1.00 23.72 136 SER H N 1
ATOM 9021 C CA . SER H 1 140 ? 36.888 36.294 28.556 1.00 24.81 136 SER H CA 1
ATOM 9022 C C . SER H 1 140 ? 35.945 37.507 28.242 1.00 22.87 136 SER H C 1
ATOM 9023 O O . SER H 1 140 ? 36.389 38.508 27.687 1.00 21.96 136 SER H O 1
ATOM 9026 N N . ASN H 1 141 ? 34.673 37.427 28.617 1.00 21.64 137 ASN H N 1
ATOM 9027 C CA . ASN H 1 141 ? 33.737 38.519 28.354 1.00 20.65 137 ASN H CA 1
ATOM 9028 C C . ASN H 1 141 ? 34.148 39.788 29.097 1.00 20.09 137 ASN H C 1
ATOM 9029 O O . ASN H 1 141 ? 34.080 40.885 28.552 1.00 19.12 137 ASN H O 1
ATOM 9034 N N . THR H 1 142 ? 34.573 39.633 30.349 1.00 21.97 138 THR H N 1
ATOM 9035 C CA . THR H 1 142 ? 35.085 40.757 31.160 1.00 21.78 138 THR H CA 1
ATOM 9036 C C . THR H 1 142 ? 36.235 41.426 30.413 1.00 21.38 138 THR H C 1
ATOM 9037 O O . THR H 1 142 ? 36.155 42.613 30.131 1.00 20.32 138 THR H O 1
ATOM 9041 N N . VAL H 1 143 ? 37.280 40.669 30.073 1.00 21.36 139 VAL H N 1
ATOM 9042 C CA . VAL H 1 143 ? 38.417 41.252 29.329 1.00 21.15 139 VAL H CA 1
ATOM 9043 C C . VAL H 1 143 ? 37.965 41.945 28.029 1.00 20.14 139 VAL H C 1
ATOM 9044 O O . VAL H 1 143 ? 38.480 43.018 27.641 1.00 17.94 139 VAL H O 1
ATOM 9048 N N . ALA H 1 144 ? 36.989 41.361 27.358 1.00 20.04 140 ALA H N 1
ATOM 9049 C CA . ALA H 1 144 ? 36.549 41.949 26.071 1.00 19.75 140 ALA H CA 1
ATOM 9050 C C . ALA H 1 144 ? 35.873 43.277 26.342 1.00 19.46 140 ALA H C 1
ATOM 9051 O O . ALA H 1 144 ? 36.095 44.245 25.602 1.00 19.20 140 ALA H O 1
ATOM 9053 N N . VAL H 1 145 ? 35.064 43.326 27.398 1.00 18.70 141 VAL H N 1
ATOM 9054 C CA . VAL H 1 145 ? 34.355 44.545 27.733 1.00 19.21 141 VAL H CA 1
ATOM 9055 C C . VAL H 1 145 ? 35.352 45.641 28.049 1.00 19.09 141 VAL H C 1
ATOM 9056 O O . VAL H 1 145 ? 35.184 46.810 27.644 1.00 19.19 141 VAL H O 1
ATOM 9060 N N . VAL H 1 146 ? 36.392 45.262 28.786 1.00 18.67 142 VAL H N 1
ATOM 9061 C CA . VAL H 1 146 ? 37.400 46.213 29.214 1.00 19.64 142 VAL H CA 1
ATOM 9062 C C . VAL H 1 146 ? 38.207 46.762 28.033 1.00 19.37 142 VAL H C 1
ATOM 9063 O O . VAL H 1 146 ? 38.373 47.982 27.896 1.00 19.23 142 VAL H O 1
ATOM 9067 N N . VAL H 1 147 ? 38.706 45.882 27.172 1.00 18.53 143 VAL H N 1
ATOM 9068 C CA . VAL H 1 147 ? 39.483 46.344 26.027 1.00 18.60 143 VAL H CA 1
ATOM 9069 C C . VAL H 1 147 ? 38.683 47.247 25.081 1.00 18.30 143 VAL H C 1
ATOM 9070 O O . VAL H 1 147 ? 39.184 48.264 24.635 1.00 17.17 143 VAL H O 1
ATOM 9074 N N . PHE H 1 148 ? 37.464 46.839 24.749 1.00 17.93 144 PHE H N 1
ATOM 9075 C CA . PHE H 1 148 ? 36.606 47.636 23.854 1.00 17.70 144 PHE H CA 1
ATOM 9076 C C . PHE H 1 148 ? 36.170 49.004 24.394 1.00 17.73 144 PHE H C 1
ATOM 9077 O O . PHE H 1 148 ? 36.006 49.948 23.609 1.00 16.97 144 PHE H O 1
ATOM 9085 N N . GLU H 1 149 ? 36.063 49.120 25.716 1.00 17.54 145 GLU H N 1
ATOM 9086 C CA . GLU H 1 149 ? 35.832 50.409 26.361 1.00 18.46 145 GLU H CA 1
ATOM 9087 C C . GLU H 1 149 ? 37.049 51.307 26.334 1.00 18.23 145 GLU H C 1
ATOM 9088 O O . GLU H 1 149 ? 36.926 52.505 26.001 1.00 18.56 145 GLU H O 1
ATOM 9094 N N . ALA H 1 150 ? 38.210 50.772 26.702 1.00 18.02 146 ALA H N 1
ATOM 9095 C CA . ALA H 1 150 ? 39.470 51.565 26.602 1.00 18.15 146 ALA H CA 1
ATOM 9096 C C . ALA H 1 150 ? 39.662 51.945 25.159 1.00 17.99 146 ALA H C 1
ATOM 9097 O O . ALA H 1 150 ? 39.936 53.082 24.855 1.00 17.98 146 ALA H O 1
ATOM 9099 N N . TRP H 1 151 ? 39.444 50.995 24.254 1.00 18.00 147 TRP H N 1
ATOM 9100 C CA . TRP H 1 151 ? 39.541 51.291 22.796 1.00 18.05 147 TRP H CA 1
ATOM 9101 C C . TRP H 1 151 ? 38.525 52.325 22.327 1.00 19.19 147 TRP H C 1
ATOM 9102 O O . TRP H 1 151 ? 38.870 53.233 21.574 1.00 19.75 147 TRP H O 1
ATOM 9113 N N . ARG H 1 152 ? 37.269 52.221 22.773 1.00 20.09 148 ARG H N 1
ATOM 9114 C CA . ARG H 1 152 ? 36.300 53.253 22.436 1.00 19.82 148 ARG H CA 1
ATOM 9115 C C . ARG H 1 152 ? 36.822 54.626 22.816 1.00 20.57 148 ARG H C 1
ATOM 9116 O O . ARG H 1 152 ? 36.677 55.543 22.048 1.00 22.42 148 ARG H O 1
ATOM 9124 N N . GLN H 1 153 ? 37.396 54.779 24.003 1.00 21.02 149 GLN H N 1
ATOM 9125 C CA . GLN H 1 153 ? 37.862 56.092 24.472 1.00 21.53 149 GLN H CA 1
ATOM 9126 C C . GLN H 1 153 ? 39.002 56.644 23.627 1.00 22.27 149 GLN H C 1
ATOM 9127 O O . GLN H 1 153 ? 39.261 57.825 23.675 1.00 22.29 149 GLN H O 1
ATOM 9133 N N . ALA H 1 154 ? 39.678 55.758 22.888 1.00 22.14 150 ALA H N 1
ATOM 9134 C CA . ALA H 1 154 ? 40.693 56.105 21.899 1.00 22.47 150 ALA H CA 1
ATOM 9135 C C . ALA H 1 154 ? 40.112 56.226 20.487 1.00 22.72 150 ALA H C 1
ATOM 9136 O O . ALA H 1 154 ? 40.845 56.209 19.492 1.00 23.34 150 ALA H O 1
ATOM 9138 N N . GLY H 1 155 ? 38.796 56.311 20.376 1.00 22.54 151 GLY H N 1
ATOM 9139 C CA . GLY H 1 155 ? 38.175 56.402 19.080 1.00 23.56 151 GLY H CA 1
ATOM 9140 C C . GLY H 1 155 ? 38.413 55.178 18.220 1.00 23.65 151 GLY H C 1
ATOM 9141 O O . GLY H 1 155 ? 38.413 55.275 17.004 1.00 25.34 151 GLY H O 1
ATOM 9142 N N . PHE H 1 156 ? 38.620 54.032 18.852 1.00 23.11 152 PHE H N 1
ATOM 9143 C CA . PHE H 1 156 ? 38.951 52.797 18.139 1.00 23.50 152 PHE H CA 1
ATOM 9144 C C . PHE H 1 156 ? 40.049 52.998 17.079 1.00 24.96 152 PHE H C 1
ATOM 9145 O O . PHE H 1 156 ? 39.968 52.432 16.010 1.00 23.49 152 PHE H O 1
ATOM 9153 N N . GLU H 1 157 ? 41.100 53.765 17.391 1.00 27.57 153 GLU H N 1
ATOM 9154 C CA . GLU H 1 157 ? 42.178 53.959 16.414 1.00 29.37 153 GLU H CA 1
ATOM 9155 C C . GLU H 1 157 ? 42.814 52.628 15.999 1.00 24.63 153 GLU H C 1
ATOM 9156 O O . GLU H 1 157 ? 43.108 51.795 16.837 1.00 21.61 153 GLU H O 1
ATOM 9162 N N . GLY H 1 158 ? 43.014 52.455 14.694 1.00 23.48 154 GLY H N 1
ATOM 9163 C CA . GLY H 1 158 ? 43.612 51.241 14.152 1.00 23.95 154 GLY H CA 1
ATOM 9164 C C . GLY H 1 158 ? 42.634 50.093 13.999 1.00 23.91 154 GLY H C 1
ATOM 9165 O O . GLY H 1 158 ? 43.030 48.925 13.825 1.00 24.10 154 GLY H O 1
ATOM 9166 N N . GLY H 1 159 ? 41.346 50.408 14.086 1.00 23.22 155 GLY H N 1
ATOM 9167 C CA . GLY H 1 159 ? 40.335 49.411 13.967 1.00 23.02 155 GLY H CA 1
ATOM 9168 C C . GLY H 1 159 ? 39.308 49.866 12.965 1.00 24.00 155 GLY H C 1
ATOM 9169 O O . GLY H 1 159 ? 39.107 51.057 12.757 1.00 25.11 155 GLY H O 1
ATOM 9170 N N . ALA H 1 160 ? 38.685 48.908 12.313 1.00 23.68 156 ALA H N 1
ATOM 9171 C CA . ALA H 1 160 ? 37.630 49.187 11.373 1.00 25.48 156 ALA H CA 1
ATOM 9172 C C . ALA H 1 160 ? 36.879 47.897 11.129 1.00 26.13 156 ALA H C 1
ATOM 9173 O O . ALA H 1 160 ? 35.986 47.904 10.288 1.00 28.34 156 ALA H O 1
#

CATH classification: 3.40.1280.10

Organism: Burkholderia pseudomallei (strain 1710b) (NCBI:txid320372)